Protein AF-A0A0A2W3V2-F1 (afdb_monomer)

Radius of gyration: 39.75 Å; Cα contacts (8 Å, |Δi|>4): 1678; chains: 1; bounding box: 112×79×97 Å

InterPro domains:
  IPR004808 AP endonuclease 1 [PS51435] (1-268)
  IPR004808 AP endonuclease 1 [TIGR00633] (1-267)
  IPR005135 Endonuclease/exonuclease/phosphatase [PF03372] (4-259)
  IPR006059 Bacterial-type extracellular solute-binding protein [PF13416] (734-997)
  IPR020847 AP endonuclease 1, binding site [PS00726] (27-36)
  IPR020848 AP endonuclease 1, conserved site [PS00727] (197-213)
  IPR020848 AP endonuclease 1, conserved site [PS00728] (223-234)
  IPR027020 Protein YnjB [NF008633] (691-1049)
  IPR032816 VTT domain [PF09335] (309-423)
  IPR032816 VTT domain [PF09335] (554-671)
  IPR036691 Endonuclease/exonuclease/phosphatase superfamily [G3DSA:3.60.10.10] (1-268)
  IPR036691 Endonuclease/exonuclease/phosphatase superfamily [SSF56219] (1-268)
  IPR037493 Exodeoxyribonuclease III-like [cd09086] (1-266)

pLDDT: mean 79.05, std 21.07, range [18.98, 98.75]

Foldseek 3Di:
DKEKEDAQLACVLPVVLVVVCCVPPVGQKYKYKNNQDQPVRPPLVSLVVSQWDKDKFADHRGIIMMMTGNADFPDKDFDAPPDDPPDHRFWIWTQHQALLGGAIEIEGDAQLQFFPPPPPRVVSNVVVLVSVLVCCVPPHALQHWYKYWYQQNAFQDQLQFQQDDVVVVVCQVRRGGHYHPVSNVSVVSVVVSAKDFLVCVVVVNHSQAYFFADPVVVCLVVSGHGHRTTIITGPNFNVQWDDWDWAVVSVPDPPGDRGTMIMTDGDRLPPPVVVLVVLQVCCVVCVPVVLVVLLVVLLCCLQVVPPDLLVSLLVLLQRVNQPSSLVSSLQSNLNSLLNNLQCLQPPCVVVLCVVCVVVLVVVVVVPPPPVLVVLLVCLQPVPDRSSNSSNSNSNPPDDSVSSSVSNSNSNSVVSSVSSNVSNVVNVVSHCLVVVVVPPPPPDDDDDDDDDDDDDDDDDDDDDDDDDDDDDDDDDDDDDDDDDDDDDDDDDDDDDDDDDDDDDDDDVVVVVVVVCLVPDDPDRPVVVLVVCVVCVPVVLVVLLVVLLCCLQVVPPCNLVSLLVLLLRVNLPRSLVSSLVSNLNSLLNNLQCLQPPCVVVLCVVCVVVLVVLQVLCVVPNLVSLLVVLQDPPDDSSNSSNSNSNYPDDSVSSSVSSSVSNSVVSSLSSNVSNLVSVPPDPCSCVPPSNVVSVVVVVPDPCDLVNLVVLLPPDDAQEAEDDPDVLVCLLCVDHYHQPVQLVQLVVCVVVVQLADGPHFKYFDAFPSLVVCVVVVFFDADQQCVFPLVLFFDPVAVQQDGQLHGCRRQWHFQFKWFKWKKFFCVLPVDDQQDLVSVLVVLVVQAQQDAAAAPVAVSRLLVLQQLLCRQFPCNVCLSDADDPVCNCVSCVRSVVSCVSRQCRHRVSVLDGHNYLVSVLQCNQVSSHRMGMDGFQQVQVLCVVVVSHPPSMAIHYHQQFTEMGTITMGGTSRRHSNSSNSVVSSVSSDLVVQLQCCASVRPNTHHSGDLVSDDPVSSVSNVVSRHPRYDDHDYDYHGRSNVSVVVRVVCCVVRVPD

Mean predicted aligned error: 22.22 Å

Solvent-accessible surface area (backbone atoms only — not comparable to full-atom values): 56622 Å² total; per-residue (Å²): 86,33,40,35,29,31,48,40,71,26,41,91,78,35,57,69,57,55,50,48,48,46,71,76,63,62,50,44,31,39,31,38,18,33,33,32,35,27,62,95,68,50,67,56,70,69,51,42,73,74,64,32,49,75,49,75,41,29,36,77,78,44,52,7,25,35,43,32,22,59,64,79,54,81,45,77,45,72,54,58,97,85,57,60,96,82,52,78,44,27,35,38,35,33,32,32,80,49,98,84,41,68,31,38,38,36,32,33,42,45,55,57,20,70,25,69,81,39,89,58,44,26,57,50,28,54,49,52,56,49,53,52,48,50,46,48,70,72,77,51,56,40,69,44,31,33,38,42,31,26,38,53,40,42,26,79,49,74,52,25,54,33,64,47,71,70,51,52,55,49,31,60,75,69,34,39,52,35,62,40,71,71,58,34,50,54,51,49,51,53,34,68,66,36,39,39,52,48,54,49,72,77,40,75,82,59,53,84,70,53,24,34,24,54,73,91,77,46,14,64,87,75,59,27,22,32,25,24,54,50,50,32,21,12,64,48,36,43,86,36,54,78,50,58,51,69,37,59,68,65,35,67,41,84,84,45,37,55,32,28,44,30,37,43,30,34,64,73,85,49,72,67,55,52,52,48,54,52,52,52,51,47,40,71,77,36,45,70,59,50,52,49,52,50,33,50,53,46,18,49,34,36,31,71,50,48,90,56,64,69,59,51,38,20,48,29,3,51,73,49,33,59,66,57,16,34,52,49,47,38,53,18,43,18,53,9,30,37,49,21,14,49,44,21,46,74,76,36,38,70,60,52,46,68,77,37,42,78,57,47,58,56,46,58,68,65,42,77,79,47,56,64,60,54,51,24,48,44,45,66,51,61,88,56,59,71,50,57,54,24,38,56,50,20,81,45,92,69,49,64,68,59,52,26,53,37,46,28,63,21,33,42,69,61,43,47,49,37,10,46,49,20,30,49,53,44,50,60,74,62,52,63,69,57,70,73,61,68,80,68,85,80,77,86,84,90,81,80,90,88,83,84,85,81,87,85,86,87,84,90,89,87,83,91,82,89,84,91,89,88,88,88,87,86,86,86,88,80,91,86,85,83,90,82,92,83,90,84,89,83,84,89,85,89,89,88,89,90,87,90,86,90,89,89,54,89,72,47,55,64,50,45,60,64,54,57,81,72,62,94,85,68,58,72,63,58,50,52,54,50,40,72,76,37,53,68,58,51,50,50,53,51,35,51,54,44,19,51,30,40,32,71,57,46,91,55,61,71,59,51,38,21,47,31,3,47,75,52,31,57,68,59,16,35,54,49,47,46,52,19,46,28,52,5,36,43,46,21,15,48,44,22,44,74,76,35,34,72,58,52,49,70,75,39,48,79,58,46,55,56,51,49,53,42,42,72,74,44,39,66,63,46,52,29,51,54,50,67,40,89,86,57,60,71,60,57,56,27,37,57,52,23,76,46,92,68,53,68,69,62,53,37,56,41,46,42,62,27,40,41,67,60,45,48,50,38,11,46,48,16,31,50,62,69,61,57,86,50,84,65,54,60,65,31,73,70,40,43,53,48,48,50,61,75,56,67,55,81,86,45,74,69,55,40,55,59,64,18,60,92,48,74,58,44,52,25,36,75,64,90,41,74,36,55,32,65,72,36,80,74,73,54,61,27,83,64,48,59,61,46,53,54,51,39,49,74,72,66,46,68,58,69,41,91,45,16,28,33,54,45,53,33,56,62,40,55,53,37,53,76,69,65,44,48,40,61,72,49,35,77,76,33,82,35,47,77,31,49,32,79,88,48,64,66,59,36,43,31,62,39,73,40,74,27,28,40,35,61,53,30,35,39,35,51,29,36,30,35,35,44,87,84,44,77,75,76,53,48,40,70,72,46,42,44,54,48,26,66,76,36,64,39,25,33,74,60,29,37,64,84,31,67,70,23,45,51,51,52,50,44,45,36,60,74,51,28,93,52,59,72,59,39,55,41,65,71,47,86,91,48,43,64,72,50,44,46,48,36,53,58,49,46,68,65,40,29,68,22,16,26,74,45,52,52,55,56,45,77,37,47,74,54,31,44,51,31,32,56,73,59,59,20,59,38,29,57,42,47,49,65,22,48,57,56,40,33,32,75,69,68,60,37,60,90,54,41,32,33,40,52,26,74,93,28,24,43,27,51,57,39,30,38,30,33,40,50,21,27,68,21,56,40,24,28,52,51,52,54,34,47,48,42,26,71,69,47,30,43,54,35,22,29,53,94,45,53,12,45,35,56,46,55,31,58,87,60,43,61,69,73,58,24,54,54,44,62,72,46,53,56,84,43,45,60,92,55,49,81,30,79,52,50,13,35,60,43,56,65,54,50,42,53,55,46,41,74,76,56,62,87,88

Structure (mmCIF, N/CA/C/O backbone):
data_AF-A0A0A2W3V2-F1
#
_entry.id   AF-A0A0A2W3V2-F1
#
loop_
_atom_site.group_PDB
_atom_site.id
_atom_site.type_symbol
_atom_site.label_atom_id
_atom_site.label_alt_id
_atom_site.label_comp_id
_atom_site.label_asym_id
_atom_site.label_entity_id
_atom_site.label_seq_id
_atom_site.pdbx_PDB_ins_code
_atom_site.Cartn_x
_atom_site.Cartn_y
_atom_site.Cartn_z
_atom_site.occupancy
_atom_site.B_iso_or_equiv
_atom_site.auth_seq_id
_atom_site.auth_comp_id
_atom_site.auth_asym_id
_atom_site.auth_atom_id
_atom_site.pdbx_PDB_model_num
ATOM 1 N N . MET A 1 1 ? -22.480 -0.888 0.506 1.00 89.69 1 MET A N 1
ATOM 2 C CA . MET A 1 1 ? -23.296 -0.598 -0.681 1.00 89.69 1 MET A CA 1
ATOM 3 C C . MET A 1 1 ? -22.573 0.413 -1.555 1.00 89.69 1 MET A C 1
ATOM 5 O O . MET A 1 1 ? -22.087 1.395 -1.005 1.00 89.69 1 MET A O 1
ATOM 9 N N . LYS A 1 2 ? -22.448 0.186 -2.861 1.00 95.94 2 LYS A N 1
ATOM 10 C CA . LYS A 1 2 ? -21.853 1.115 -3.832 1.00 95.94 2 LYS A CA 1
ATOM 11 C C . LYS A 1 2 ? -22.917 1.595 -4.821 1.00 95.94 2 LYS A C 1
ATOM 13 O O . LYS A 1 2 ? -23.691 0.791 -5.334 1.00 95.94 2 LYS A O 1
ATOM 18 N N . PHE A 1 3 ? -22.912 2.893 -5.091 1.00 98.38 3 PHE A N 1
ATOM 19 C CA . PHE A 1 3 ? -23.823 3.570 -6.008 1.00 98.38 3 PHE A CA 1
ATOM 20 C C . PHE A 1 3 ? -23.013 4.212 -7.125 1.00 98.38 3 PHE A C 1
ATOM 22 O O . PHE A 1 3 ? -21.988 4.832 -6.842 1.00 98.38 3 PHE A O 1
ATOM 29 N N . VAL A 1 4 ? -23.476 4.074 -8.363 1.00 98.69 4 VAL A N 1
ATOM 30 C CA . VAL A 1 4 ? -22.901 4.732 -9.542 1.00 98.69 4 VAL A CA 1
ATOM 31 C C . VAL A 1 4 ? -23.989 5.573 -10.200 1.00 98.69 4 VAL A C 1
ATOM 33 O O . VAL A 1 4 ? -25.098 5.085 -10.396 1.00 98.69 4 VAL A O 1
ATOM 36 N N . SER A 1 5 ? -23.679 6.816 -10.557 1.00 98.69 5 SER A N 1
ATOM 37 C CA . SER A 1 5 ? -24.512 7.657 -11.416 1.00 98.69 5 SER A CA 1
ATOM 38 C C . SER A 1 5 ? -23.768 7.951 -12.708 1.00 98.69 5 SER A C 1
ATOM 40 O O . SER A 1 5 ? -22.582 8.285 -12.678 1.00 98.69 5 SER A O 1
ATOM 42 N N . PHE A 1 6 ? -24.446 7.806 -13.841 1.00 98.62 6 PHE A N 1
ATOM 43 C CA . PHE A 1 6 ? -23.834 8.000 -15.144 1.00 98.62 6 PHE A CA 1
ATOM 44 C C . PHE A 1 6 ? -24.831 8.543 -16.166 1.00 98.62 6 PHE A C 1
ATOM 46 O O . PHE A 1 6 ? -25.763 7.845 -16.583 1.00 98.62 6 PHE A O 1
ATOM 53 N N . ASN A 1 7 ? -24.591 9.769 -16.632 1.00 98.38 7 ASN A N 1
ATOM 54 C CA . ASN A 1 7 ? -25.241 10.257 -17.833 1.00 98.38 7 ASN A CA 1
ATOM 55 C C . ASN A 1 7 ? -24.624 9.529 -19.032 1.00 98.38 7 ASN A C 1
ATOM 57 O O . ASN A 1 7 ? -23.481 9.766 -19.433 1.00 98.38 7 ASN A O 1
ATOM 61 N N . ILE A 1 8 ? -25.388 8.591 -19.585 1.00 96.88 8 ILE A N 1
ATOM 62 C CA . ILE A 1 8 ? -24.904 7.721 -20.650 1.00 96.88 8 ILE A CA 1
ATOM 63 C C . ILE A 1 8 ? -25.015 8.389 -22.019 1.00 96.88 8 ILE A C 1
ATOM 65 O O . ILE A 1 8 ? -24.403 7.905 -22.957 1.00 96.88 8 ILE A O 1
ATOM 69 N N . ASN A 1 9 ? -25.765 9.484 -22.175 1.00 95.50 9 ASN A N 1
ATOM 70 C CA . ASN A 1 9 ? -25.943 10.162 -23.461 1.00 95.50 9 ASN A CA 1
ATOM 71 C C . ASN A 1 9 ? -26.260 9.165 -24.602 1.00 95.50 9 ASN A C 1
ATOM 73 O O . ASN A 1 9 ? -25.521 9.021 -25.584 1.00 95.50 9 ASN A O 1
ATOM 77 N N . GLY A 1 10 ? -27.359 8.423 -24.429 1.00 93.56 10 GLY A N 1
ATOM 78 C CA . GLY A 1 10 ? -27.826 7.371 -25.335 1.00 93.56 10 GLY A CA 1
ATOM 79 C C . GLY A 1 10 ? -27.393 5.956 -24.938 1.00 93.56 10 GLY A C 1
ATOM 80 O O . GLY A 1 10 ? -26.348 5.467 -25.361 1.00 93.56 10 GLY A O 1
ATOM 81 N N . LEU A 1 11 ? -28.270 5.234 -24.231 1.00 93.38 11 LEU A N 1
ATOM 82 C CA . LEU A 1 11 ? -28.001 3.881 -23.715 1.00 93.38 11 LEU A CA 1
ATOM 83 C C . LEU A 1 11 ? -27.650 2.874 -24.825 1.00 93.38 11 LEU A C 1
ATOM 85 O O . LEU A 1 11 ? -26.644 2.177 -24.742 1.00 93.38 11 LEU A O 1
ATOM 89 N N . ARG A 1 12 ? -28.440 2.831 -25.907 1.00 91.38 12 ARG A N 1
ATOM 90 C CA . ARG A 1 12 ? -28.230 1.880 -27.022 1.00 91.38 12 ARG A CA 1
ATOM 91 C C . ARG A 1 12 ? -26.940 2.124 -27.809 1.00 91.38 12 ARG A C 1
ATOM 93 O O . ARG A 1 12 ? -26.497 1.234 -28.523 1.00 91.38 12 ARG A O 1
ATOM 100 N N . ALA A 1 13 ? -26.360 3.319 -27.711 1.00 92.38 13 ALA A N 1
ATOM 101 C CA . ALA A 1 13 ? -25.092 3.631 -28.361 1.00 92.38 13 ALA A CA 1
ATOM 102 C C . ALA A 1 13 ? -23.883 3.199 -27.519 1.00 92.38 13 ALA A C 1
ATOM 104 O O . ALA A 1 13 ? -22.772 3.158 -28.047 1.00 92.38 13 ALA A O 1
ATOM 105 N N . ARG A 1 14 ? -24.081 2.927 -26.219 1.00 95.12 14 ARG A N 1
ATOM 106 C CA . ARG A 1 14 ? -22.998 2.703 -25.250 1.00 95.12 14 ARG A CA 1
ATOM 107 C C . ARG A 1 14 ? -23.231 1.525 -24.291 1.00 95.12 14 ARG A C 1
ATOM 109 O O . ARG A 1 14 ? -22.949 1.662 -23.098 1.00 95.12 14 ARG A O 1
ATOM 116 N N . PRO A 1 15 ? -23.709 0.359 -24.768 1.00 93.19 15 PRO A N 1
ATOM 117 C CA . PRO A 1 15 ? -23.813 -0.821 -23.909 1.00 93.19 15 PRO A CA 1
ATOM 118 C C . PRO A 1 15 ? -22.446 -1.214 -23.326 1.00 93.19 15 PRO A C 1
ATOM 120 O O . PRO A 1 15 ? -22.364 -1.572 -22.156 1.00 93.19 15 PRO A O 1
ATOM 123 N N . HIS A 1 16 ? -21.363 -1.014 -24.087 1.00 94.94 16 HIS A N 1
ATOM 124 C CA . HIS A 1 16 ? -19.989 -1.317 -23.677 1.00 94.94 16 HIS A CA 1
ATOM 125 C C . HIS A 1 16 ? -19.525 -0.528 -22.445 1.00 94.94 16 HIS A C 1
ATOM 127 O O . HIS A 1 16 ? -18.808 -1.070 -21.611 1.00 94.94 16 HIS A O 1
ATOM 133 N N . GLN A 1 17 ? -19.943 0.735 -22.286 1.00 96.25 17 GLN A N 1
ATOM 134 C CA . GLN A 1 17 ? -19.608 1.510 -21.083 1.00 96.25 17 GLN A CA 1
ATOM 135 C 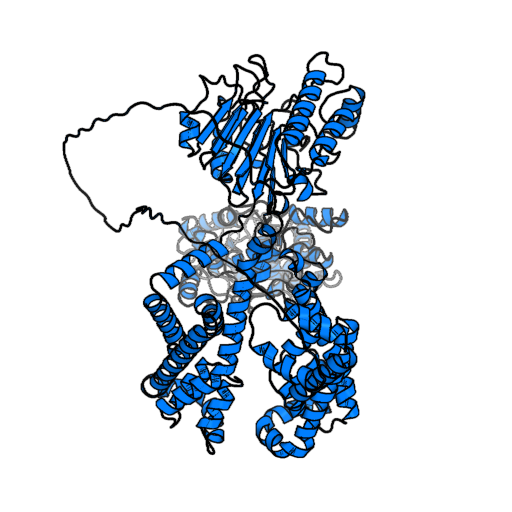C . GLN A 1 17 ? -20.426 1.055 -19.870 1.00 96.25 17 GLN A C 1
ATOM 137 O O . GLN A 1 17 ? -19.906 1.045 -18.758 1.00 96.25 17 GLN A O 1
ATOM 142 N N . LEU A 1 18 ? -21.686 0.648 -20.064 1.00 95.81 18 LEU A N 1
ATOM 143 C CA . LEU A 1 18 ? -22.496 0.085 -18.980 1.00 95.81 18 LEU A CA 1
ATOM 144 C C . LEU A 1 18 ? -21.932 -1.263 -18.502 1.00 95.81 18 LEU A C 1
ATOM 146 O O . LEU A 1 18 ? -21.845 -1.495 -17.297 1.00 95.81 18 LEU A O 1
ATOM 150 N N . GLU A 1 19 ? -21.505 -2.120 -19.428 1.00 94.81 19 GLU A N 1
ATOM 151 C CA . GLU A 1 19 ? -20.810 -3.377 -19.126 1.00 94.81 19 GLU A CA 1
ATOM 152 C C . GLU A 1 19 ? -19.517 -3.128 -18.341 1.00 94.81 19 GLU A C 1
ATOM 154 O O . GLU A 1 19 ? -19.323 -3.738 -17.289 1.00 94.81 19 GLU A O 1
ATOM 159 N N . ALA A 1 20 ? -18.696 -2.164 -18.774 1.00 95.50 20 ALA A N 1
ATOM 160 C CA . ALA A 1 20 ? -17.472 -1.778 -18.071 1.00 95.50 20 ALA A CA 1
ATOM 161 C C . ALA A 1 20 ? -17.747 -1.277 -16.642 1.00 95.50 20 ALA A C 1
ATOM 163 O O . ALA A 1 20 ? -17.053 -1.674 -15.706 1.00 95.50 20 ALA A O 1
ATOM 164 N N . ILE A 1 21 ? -18.804 -0.475 -16.433 1.00 96.62 21 ILE A N 1
ATOM 165 C CA . ILE A 1 21 ? -19.232 -0.056 -15.086 1.00 96.62 21 ILE A CA 1
ATOM 166 C C . ILE A 1 21 ? -19.550 -1.280 -14.221 1.00 96.62 21 ILE A C 1
ATOM 168 O O . ILE A 1 21 ? -19.120 -1.351 -13.066 1.00 96.62 21 ILE A O 1
ATOM 172 N N . VAL A 1 22 ? -20.310 -2.241 -14.750 1.00 94.50 22 VAL A N 1
ATOM 173 C CA . VAL A 1 22 ? -20.675 -3.451 -14.004 1.00 94.50 22 VAL A CA 1
ATOM 174 C C . VAL A 1 22 ? -19.433 -4.278 -13.682 1.00 94.50 22 VAL A C 1
ATOM 176 O O . VAL A 1 22 ? -19.261 -4.662 -12.525 1.00 94.50 22 VAL A O 1
ATOM 179 N N . GLU A 1 23 ? -18.552 -4.515 -14.650 1.00 92.06 23 GLU A N 1
ATOM 180 C CA . GLU A 1 23 ? -17.330 -5.307 -14.480 1.00 92.06 23 GLU A CA 1
ATOM 181 C C . GLU A 1 23 ? -16.369 -4.682 -13.459 1.00 92.06 23 GLU A C 1
ATOM 183 O O . GLU A 1 23 ? -15.955 -5.355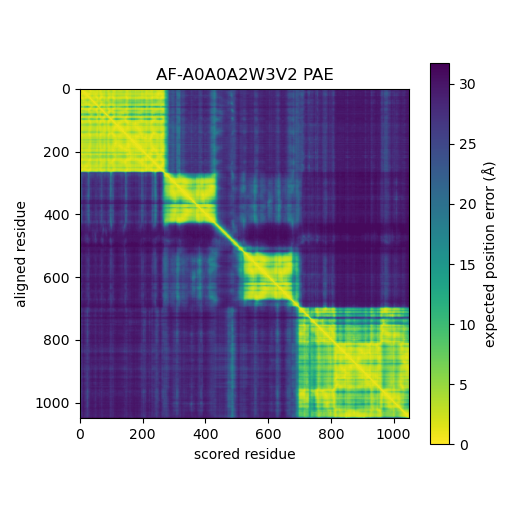 -12.512 1.00 92.06 23 GLU A O 1
ATOM 188 N N . GLN A 1 24 ? -16.080 -3.385 -13.592 1.00 90.88 24 GLN A N 1
ATOM 189 C CA . GLN A 1 24 ? -15.096 -2.678 -12.771 1.00 90.88 24 GLN A CA 1
ATOM 190 C C . GLN A 1 24 ? -15.613 -2.341 -11.368 1.00 90.88 24 GLN A C 1
ATOM 192 O O . GLN A 1 24 ? -14.880 -2.473 -10.383 1.00 90.88 24 GLN A O 1
ATOM 197 N N . HIS A 1 25 ? -16.867 -1.889 -11.243 1.00 89.44 25 HIS A N 1
ATOM 198 C CA . HIS A 1 25 ? -17.383 -1.368 -9.970 1.00 89.44 25 HIS A CA 1
ATOM 199 C C . HIS A 1 25 ? -18.255 -2.339 -9.199 1.00 89.44 25 HIS A C 1
ATOM 201 O O . HIS A 1 25 ? -18.362 -2.181 -7.980 1.00 89.44 25 HIS A O 1
ATOM 207 N N . GLN A 1 26 ? -18.887 -3.302 -9.877 1.00 93.12 26 GLN A N 1
ATOM 208 C CA . GLN A 1 26 ? -19.881 -4.208 -9.292 1.00 93.12 26 GLN A CA 1
ATOM 209 C C . GLN A 1 26 ? -20.904 -3.492 -8.379 1.00 93.12 26 GLN A C 1
ATOM 211 O O . GLN A 1 26 ? -21.165 -3.976 -7.270 1.00 93.12 26 GLN A O 1
ATOM 216 N N . PRO A 1 27 ? -21.480 -2.347 -8.798 1.00 95.62 27 PRO A N 1
ATOM 217 C CA . PRO A 1 27 ? -22.305 -1.514 -7.927 1.00 95.62 27 PRO A CA 1
ATOM 218 C C . PRO A 1 27 ? -23.573 -2.235 -7.459 1.00 95.62 27 PRO A C 1
ATOM 220 O O . PRO A 1 27 ? -24.058 -3.167 -8.091 1.00 95.62 27 PRO A O 1
ATOM 223 N N . ASP A 1 28 ? -24.123 -1.812 -6.327 1.00 95.50 28 ASP A N 1
ATOM 224 C CA . ASP A 1 28 ? -25.417 -2.310 -5.852 1.00 95.50 28 ASP A CA 1
ATOM 225 C C . ASP A 1 28 ? -26.573 -1.597 -6.564 1.00 95.50 28 ASP A C 1
ATOM 227 O O . ASP A 1 28 ? -27.635 -2.187 -6.772 1.00 95.50 28 ASP A O 1
ATOM 231 N N . VAL A 1 29 ? -26.348 -0.337 -6.955 1.00 97.50 29 VAL A N 1
ATOM 232 C CA . VAL A 1 29 ? -27.316 0.520 -7.644 1.00 97.50 29 VAL A CA 1
ATOM 233 C C . VAL A 1 29 ? -26.617 1.366 -8.712 1.00 97.50 29 VAL A C 1
ATOM 235 O O . VAL A 1 29 ? -25.592 1.991 -8.429 1.00 97.50 29 VAL A O 1
ATOM 238 N N . ILE A 1 30 ? -27.191 1.423 -9.916 1.00 98.50 30 ILE A N 1
ATOM 239 C CA . ILE A 1 30 ? -26.754 2.288 -11.020 1.00 98.50 30 ILE A CA 1
ATOM 240 C C . ILE A 1 30 ? -27.907 3.211 -11.416 1.00 98.50 30 ILE A C 1
ATOM 242 O O . ILE A 1 30 ? -28.966 2.738 -11.828 1.00 98.50 30 ILE A O 1
ATOM 246 N N . GLY A 1 31 ? -27.702 4.521 -11.316 1.00 98.25 31 GLY A N 1
ATOM 247 C CA . GLY A 1 31 ? -28.577 5.538 -11.891 1.00 98.25 31 GLY A CA 1
ATOM 248 C C . GLY A 1 31 ? -28.059 5.970 -13.259 1.00 98.25 31 GLY A C 1
ATOM 249 O O . GLY A 1 31 ? -26.939 6.461 -13.363 1.00 98.25 31 GLY A O 1
ATOM 250 N N . LEU A 1 32 ? -28.864 5.796 -14.305 1.00 98.12 32 LEU A N 1
ATOM 251 C CA . LEU A 1 32 ? -28.567 6.288 -15.648 1.00 98.12 32 LEU A CA 1
ATOM 252 C C . LEU A 1 32 ? -29.408 7.520 -15.967 1.00 98.12 32 LEU A C 1
ATOM 254 O O . LEU A 1 32 ? -30.606 7.553 -15.659 1.00 98.12 32 LEU A O 1
ATOM 258 N N . GLN A 1 33 ? -28.787 8.496 -16.625 1.00 98.06 33 GLN A N 1
ATOM 259 C CA . GLN A 1 33 ? -29.433 9.694 -17.163 1.00 98.06 33 GLN A CA 1
ATOM 260 C C . GLN A 1 33 ? -29.246 9.775 -18.677 1.00 98.06 33 GLN A C 1
ATOM 262 O O . GLN A 1 33 ? -28.339 9.161 -19.238 1.00 98.06 33 GLN A O 1
ATOM 267 N N . GLU A 1 34 ? -30.126 10.532 -19.327 1.00 95.44 34 GLU A N 1
ATOM 268 C CA . GLU A 1 34 ? -30.129 10.761 -20.771 1.00 95.44 34 GLU A CA 1
ATOM 269 C C . GLU A 1 34 ? -30.117 9.454 -21.592 1.00 95.44 34 GLU A C 1
ATOM 271 O O . GLU A 1 34 ? -29.366 9.284 -22.558 1.00 95.44 34 GLU A O 1
ATOM 276 N N . THR A 1 35 ? -30.970 8.492 -21.218 1.00 93.00 35 THR A N 1
ATOM 277 C CA . THR A 1 35 ? -31.040 7.195 -21.914 1.00 93.00 35 THR A CA 1
ATOM 278 C C . THR A 1 35 ? -31.446 7.343 -23.384 1.00 93.00 35 THR A C 1
ATOM 280 O O . THR A 1 35 ? -31.013 6.526 -24.198 1.00 93.00 35 THR A O 1
ATOM 283 N N . LYS A 1 36 ? -32.218 8.389 -23.740 1.00 91.19 36 LYS A N 1
ATOM 284 C CA . LYS A 1 36 ? -32.730 8.728 -25.092 1.00 91.19 36 LYS A CA 1
ATOM 285 C C . LYS A 1 36 ? -33.543 7.619 -25.759 1.00 91.19 36 LYS A C 1
ATOM 287 O O . LYS A 1 36 ? -33.636 7.542 -26.989 1.00 91.19 36 LYS A O 1
ATOM 292 N N . VAL A 1 37 ? -34.129 6.743 -24.953 1.00 88.50 37 VAL A N 1
ATOM 293 C CA . VAL A 1 37 ? -34.879 5.577 -25.414 1.00 88.50 37 VAL A CA 1
ATOM 294 C C . VAL A 1 37 ? -36.319 5.682 -24.920 1.00 88.50 37 VAL A C 1
ATOM 296 O O . VAL A 1 37 ? -36.565 6.008 -23.763 1.00 88.50 37 VAL A O 1
ATOM 299 N N . HIS A 1 38 ? -37.265 5.427 -25.826 1.00 88.62 38 HIS A N 1
ATOM 300 C CA . HIS A 1 38 ? -38.674 5.267 -25.474 1.00 88.62 38 HIS A CA 1
ATOM 301 C C . HIS A 1 38 ? -38.854 3.984 -24.656 1.00 88.62 38 HIS A C 1
ATOM 303 O O . HIS A 1 38 ? -38.209 2.996 -24.999 1.00 88.62 38 HIS A O 1
ATOM 309 N N . ASP A 1 39 ? -39.731 3.980 -23.648 1.00 87.19 39 ASP A N 1
ATOM 310 C CA . ASP A 1 39 ? -39.953 2.827 -22.756 1.00 87.19 39 ASP A CA 1
ATOM 311 C C . ASP A 1 39 ? -40.107 1.493 -23.525 1.00 87.19 39 ASP A C 1
ATOM 313 O O . ASP A 1 39 ? -39.388 0.543 -23.227 1.00 87.19 39 ASP A O 1
ATOM 317 N N . ASP A 1 40 ? -40.915 1.451 -24.593 1.00 87.00 40 ASP A N 1
ATOM 318 C CA . ASP A 1 40 ? -41.119 0.238 -25.422 1.00 87.00 40 ASP A CA 1
ATOM 319 C C . ASP A 1 40 ? -39.859 -0.289 -26.133 1.00 87.00 40 ASP A C 1
ATOM 321 O O . ASP A 1 40 ? -39.817 -1.430 -26.584 1.00 87.00 40 ASP A O 1
ATOM 325 N N . MET A 1 41 ? -38.838 0.554 -26.286 1.00 87.62 41 MET A N 1
ATOM 326 C CA . MET A 1 41 ? -37.583 0.232 -26.971 1.00 87.62 41 MET A CA 1
ATOM 327 C C . MET A 1 41 ? -36.410 0.097 -25.993 1.00 87.62 41 MET A C 1
ATOM 329 O O . MET A 1 41 ? -35.253 0.046 -26.432 1.00 87.62 41 MET A O 1
ATOM 333 N N . PHE A 1 42 ? -36.678 0.104 -24.683 1.00 90.25 42 PHE A N 1
ATOM 334 C CA . PHE A 1 42 ? -35.654 -0.055 -23.659 1.00 90.25 42 PHE A CA 1
ATOM 335 C C . PHE A 1 42 ? -35.025 -1.456 -23.763 1.00 90.25 42 PHE A C 1
ATOM 337 O O . PHE A 1 42 ? -35.764 -2.438 -23.848 1.00 90.25 42 PHE A O 1
ATOM 344 N N . PRO A 1 43 ? -33.683 -1.588 -23.769 1.00 89.19 43 PRO A N 1
ATOM 345 C CA . PRO A 1 43 ? -33.004 -2.876 -23.939 1.00 89.19 43 PRO A CA 1
ATOM 346 C C . PRO A 1 43 ? -33.056 -3.710 -22.646 1.00 89.19 43 PRO A C 1
ATOM 348 O O . PRO A 1 43 ? -32.042 -3.938 -21.990 1.00 89.19 43 PRO A O 1
ATOM 351 N N . LEU A 1 44 ? -34.263 -4.128 -22.254 1.00 89.12 44 LEU A N 1
ATOM 352 C CA . LEU A 1 44 ? -34.545 -4.811 -20.991 1.00 89.12 44 LEU A CA 1
ATOM 353 C C . LEU A 1 44 ? -33.715 -6.089 -20.840 1.00 89.12 44 LEU A C 1
ATOM 355 O O . LEU A 1 44 ? -33.006 -6.239 -19.850 1.00 89.12 44 LEU A O 1
ATOM 359 N N . GLU A 1 45 ? -33.742 -6.961 -21.850 1.00 86.44 45 GLU A N 1
ATOM 360 C CA . GLU A 1 45 ? -33.036 -8.246 -21.811 1.00 86.44 45 GLU A CA 1
ATOM 361 C C . GLU A 1 45 ? -31.520 -8.082 -21.658 1.00 86.44 45 GLU A C 1
ATOM 363 O O . GLU A 1 45 ? -30.884 -8.859 -20.950 1.00 86.44 45 GLU A O 1
ATOM 368 N N . ASP A 1 46 ? -30.927 -7.079 -22.308 1.00 82.56 46 ASP A N 1
ATOM 369 C CA . ASP A 1 46 ? -29.478 -6.865 -22.261 1.00 82.56 46 ASP A CA 1
ATOM 370 C C . ASP A 1 46 ? -29.033 -6.331 -20.899 1.00 82.56 46 ASP A C 1
ATOM 372 O O . ASP A 1 46 ? -27.993 -6.739 -20.386 1.00 82.56 46 ASP A O 1
ATOM 376 N N . VAL A 1 47 ? -29.854 -5.492 -20.264 1.00 82.94 47 VAL A N 1
ATOM 377 C CA . VAL A 1 47 ? -29.585 -4.982 -18.915 1.00 82.94 47 VAL A CA 1
ATOM 378 C C . VAL A 1 47 ? -29.842 -6.048 -17.844 1.00 82.94 47 VAL A C 1
ATOM 380 O O . VAL A 1 47 ? -29.056 -6.177 -16.905 1.00 82.94 47 VAL A O 1
ATOM 383 N N . GLU A 1 48 ? -30.891 -6.861 -17.984 1.00 87.06 48 GLU A N 1
ATOM 384 C CA . GLU A 1 48 ? -31.190 -7.946 -17.039 1.00 87.06 48 GLU A CA 1
ATOM 385 C C . GLU A 1 48 ? -30.128 -9.058 -17.069 1.00 87.06 48 GLU A C 1
ATOM 387 O O . GLU A 1 48 ? -29.810 -9.626 -16.020 1.00 87.06 48 GLU A O 1
ATOM 392 N N . LYS A 1 49 ? -29.497 -9.321 -18.227 1.00 89.81 49 LYS A N 1
ATOM 393 C CA . LYS A 1 49 ? -28.348 -10.246 -18.342 1.00 89.81 49 LYS A CA 1
ATOM 394 C C . LYS A 1 49 ? -27.157 -9.835 -17.470 1.00 89.81 49 LYS A C 1
ATOM 396 O O . LYS A 1 49 ? -26.385 -10.705 -17.071 1.00 89.81 49 LYS A O 1
ATOM 401 N N . LEU A 1 50 ? -27.027 -8.550 -17.126 1.00 88.06 50 LEU A N 1
ATOM 402 C CA . LEU A 1 50 ? -25.991 -8.044 -16.215 1.00 88.06 50 LEU A CA 1
ATOM 403 C C . LEU A 1 50 ? -26.303 -8.325 -14.733 1.00 88.06 50 LEU A C 1
ATOM 405 O O . LEU A 1 50 ? -25.482 -8.021 -13.867 1.00 88.06 50 LEU A O 1
ATOM 409 N N . GLY A 1 51 ? -27.465 -8.916 -14.428 1.00 91.31 51 GLY A N 1
ATOM 410 C CA . GLY A 1 51 ? -27.850 -9.339 -13.080 1.00 91.31 51 GLY A CA 1
ATOM 411 C C . GLY A 1 51 ? -28.520 -8.256 -12.232 1.00 91.31 51 GLY A C 1
ATOM 412 O O . GLY A 1 51 ? -28.429 -8.318 -11.007 1.00 91.31 51 GLY A O 1
ATOM 413 N N . TYR A 1 52 ? -29.177 -7.274 -12.858 1.00 93.44 52 TYR A N 1
ATOM 414 C CA . TYR A 1 52 ? -29.883 -6.188 -12.169 1.00 93.44 52 TYR A CA 1
ATOM 415 C C . TYR A 1 52 ? -31.381 -6.208 -12.471 1.00 93.44 52 TYR A C 1
ATOM 417 O O . TYR A 1 52 ? -31.803 -6.479 -13.593 1.00 93.44 52 TYR A O 1
ATOM 425 N N . HIS A 1 53 ? -32.183 -5.827 -11.480 1.00 93.81 53 HIS A N 1
ATOM 426 C CA . HIS A 1 53 ? -33.540 -5.346 -11.703 1.00 93.81 53 HIS A CA 1
ATOM 427 C C . HIS A 1 53 ? -33.473 -3.946 -12.297 1.00 93.81 53 HIS A C 1
ATOM 429 O O . HIS A 1 53 ? -32.743 -3.105 -11.779 1.00 93.81 53 HIS A O 1
ATOM 435 N N . VAL A 1 54 ? -34.236 -3.672 -13.353 1.00 93.94 54 VAL A N 1
ATOM 436 C CA . VAL A 1 54 ? -34.2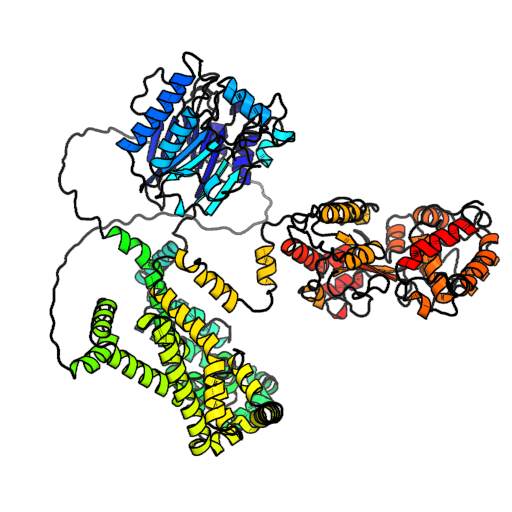07 -2.368 -14.016 1.00 93.94 54 VAL A CA 1
ATOM 437 C C . VAL A 1 54 ? -35.577 -1.708 -14.020 1.00 93.94 54 VAL A C 1
ATOM 439 O O . VAL A 1 54 ? -36.600 -2.324 -14.309 1.00 93.94 54 VAL A O 1
ATOM 442 N N . PHE A 1 55 ? -35.577 -0.417 -13.713 1.00 95.00 55 PHE A N 1
ATOM 443 C CA . PHE A 1 55 ? -36.740 0.452 -13.783 1.00 95.00 55 PHE A CA 1
ATOM 444 C C . PHE A 1 55 ? -36.366 1.676 -14.605 1.00 95.00 55 PHE A C 1
ATOM 446 O O . PHE A 1 55 ? -35.288 2.231 -14.425 1.00 95.00 55 PHE A O 1
ATOM 453 N N . TYR A 1 56 ? -37.226 2.104 -15.518 1.00 94.44 56 TYR A N 1
ATOM 454 C CA . TYR A 1 56 ? -36.892 3.157 -16.475 1.00 94.44 56 TYR A CA 1
ATOM 455 C C . TYR A 1 56 ? -38.096 4.035 -16.789 1.00 94.44 56 TYR A C 1
ATOM 457 O O . TYR A 1 56 ? -39.247 3.626 -16.624 1.00 94.44 56 TYR A O 1
ATOM 465 N N . HIS A 1 57 ? -37.812 5.265 -17.197 1.00 91.06 57 HIS A N 1
ATOM 466 C CA . HIS A 1 57 ? -38.799 6.251 -17.602 1.00 91.06 57 HIS A CA 1
ATOM 467 C C . HIS A 1 57 ? -38.172 7.158 -18.661 1.00 91.06 57 HIS A C 1
ATOM 469 O O . HIS A 1 57 ? -37.326 7.988 -18.332 1.00 91.06 57 HIS A O 1
ATOM 475 N N . GLY A 1 58 ? -38.533 6.987 -19.932 1.00 87.50 58 GLY A N 1
ATOM 476 C CA . GLY A 1 58 ? -37.911 7.684 -21.057 1.00 87.50 58 GLY A CA 1
ATOM 477 C C . GLY A 1 58 ? -38.802 7.799 -22.288 1.00 87.50 58 GLY A C 1
ATOM 478 O O . GLY A 1 58 ? -39.775 7.072 -22.451 1.00 87.50 58 GLY A O 1
ATOM 479 N N . GLN A 1 59 ? -38.509 8.778 -23.144 1.00 82.19 59 GLN A N 1
ATOM 480 C CA . GLN A 1 59 ? -39.250 9.079 -24.375 1.00 82.19 59 GLN A CA 1
ATOM 481 C C . GLN A 1 59 ? -38.314 9.054 -25.591 1.00 82.19 59 GLN A C 1
ATOM 483 O O . GLN A 1 59 ? -37.089 9.008 -25.464 1.00 82.19 59 GLN A O 1
ATOM 488 N N . LYS A 1 60 ? -38.879 9.054 -26.804 1.00 79.31 60 LYS A N 1
ATOM 489 C CA . LYS A 1 60 ? -38.088 8.926 -28.035 1.00 79.31 60 LYS A CA 1
ATOM 490 C C . LYS A 1 60 ? -37.142 10.124 -28.207 1.00 79.31 60 LYS A C 1
ATOM 492 O O . LYS A 1 60 ? -37.595 11.259 -28.292 1.00 79.31 60 LYS A O 1
ATOM 497 N N . GLY A 1 61 ? -35.838 9.854 -28.312 1.00 71.81 61 GLY A N 1
ATOM 498 C CA . GLY A 1 61 ? -34.815 10.821 -28.741 1.00 71.81 61 GLY A CA 1
ATOM 499 C C . GLY A 1 61 ? -34.380 11.867 -27.707 1.00 71.81 61 GLY A C 1
ATOM 500 O O . GLY A 1 61 ? -33.362 12.519 -27.923 1.00 71.81 61 GLY A O 1
ATOM 501 N N . HIS A 1 62 ? -35.085 11.999 -26.580 1.00 77.56 62 HIS A N 1
ATOM 502 C CA . HIS A 1 62 ? -34.815 13.013 -25.559 1.00 77.56 62 HIS A CA 1
ATOM 503 C C . HIS A 1 62 ? -34.980 12.448 -24.139 1.00 77.56 62 HIS A C 1
ATOM 505 O O . HIS A 1 62 ? -35.801 11.562 -23.908 1.00 77.56 62 HIS A O 1
ATOM 511 N N . TYR A 1 63 ? -34.220 13.007 -23.191 1.00 88.62 63 TYR A N 1
ATOM 512 C CA . TYR A 1 63 ? -34.295 12.717 -21.751 1.00 88.62 63 TYR A CA 1
ATOM 513 C C . TYR A 1 63 ? -34.081 11.232 -21.416 1.00 88.62 63 TYR A C 1
ATOM 515 O O . TYR A 1 63 ? -33.244 10.564 -22.028 1.00 88.62 63 TYR A O 1
ATOM 523 N N . GLY A 1 64 ? -34.827 10.734 -20.431 1.00 91.88 64 GLY A N 1
ATOM 524 C CA . GLY A 1 64 ? -34.846 9.345 -20.031 1.00 91.88 64 GLY A CA 1
ATOM 525 C C . GLY A 1 64 ? -33.911 9.062 -18.867 1.00 91.88 64 GLY A C 1
ATOM 526 O O . GLY A 1 64 ? -32.737 9.426 -18.891 1.00 91.88 64 GLY A O 1
ATOM 527 N N . VAL A 1 65 ? -34.442 8.382 -17.858 1.00 96.38 65 VAL A N 1
ATOM 528 C CA . VAL A 1 65 ? -33.697 7.901 -16.693 1.00 96.38 65 VAL A CA 1
ATOM 529 C C . VAL A 1 65 ? -33.948 6.417 -16.482 1.00 96.38 65 VAL A C 1
ATOM 531 O O . VAL A 1 65 ? -35.023 5.906 -16.804 1.00 96.38 65 VAL A O 1
ATOM 534 N N . ALA A 1 66 ? -32.960 5.720 -15.931 1.00 96.94 66 ALA A N 1
ATOM 535 C CA . ALA A 1 66 ? -33.113 4.338 -15.494 1.00 96.94 66 ALA A CA 1
ATOM 536 C C . ALA A 1 66 ? -32.418 4.109 -14.153 1.00 96.94 66 ALA A C 1
ATOM 538 O O . ALA A 1 66 ? -31.415 4.746 -13.848 1.00 96.94 66 ALA A O 1
ATOM 539 N N . LEU A 1 67 ? -32.956 3.205 -13.347 1.00 97.62 67 LEU A N 1
ATOM 540 C CA . LEU A 1 67 ? -32.381 2.761 -12.091 1.00 97.62 67 LEU A CA 1
ATOM 541 C C . LEU A 1 67 ? -32.238 1.244 -12.142 1.00 97.62 67 LEU A C 1
ATOM 543 O O . LEU A 1 67 ? -33.228 0.526 -12.291 1.00 97.62 67 LEU A O 1
ATOM 547 N N . LEU A 1 68 ? -31.000 0.776 -12.048 1.00 97.44 68 LEU A N 1
ATOM 548 C CA . LEU A 1 68 ? -30.650 -0.635 -12.013 1.00 97.44 68 LEU A CA 1
ATOM 549 C C . LEU A 1 68 ? -30.268 -0.980 -10.577 1.00 97.44 68 LEU A C 1
ATOM 551 O O . LEU A 1 68 ? -29.423 -0.304 -9.993 1.00 97.44 68 LEU A O 1
ATOM 555 N N . THR A 1 69 ? -30.857 -2.019 -9.999 1.00 95.94 69 THR A N 1
ATOM 556 C CA . THR A 1 69 ? -30.613 -2.425 -8.611 1.00 95.94 69 THR A CA 1
ATOM 557 C C . THR A 1 69 ? -30.367 -3.927 -8.525 1.00 95.94 69 THR A C 1
ATOM 559 O O . THR A 1 69 ? -31.078 -4.717 -9.145 1.00 95.94 69 THR A O 1
ATOM 562 N N . LYS A 1 70 ? -29.359 -4.351 -7.753 1.00 91.19 70 LYS A N 1
ATOM 563 C CA . LYS A 1 70 ? -29.138 -5.785 -7.478 1.00 91.19 70 LYS A CA 1
ATOM 564 C C . LYS A 1 70 ? -30.272 -6.365 -6.639 1.00 91.19 70 LYS A C 1
ATOM 566 O O . LYS A 1 70 ? -30.791 -7.432 -6.940 1.00 91.19 70 LYS A O 1
ATOM 571 N N . GLU A 1 71 ? -30.668 -5.632 -5.603 1.00 89.50 71 GLU A N 1
ATOM 572 C CA . GLU A 1 71 ? -31.816 -5.969 -4.765 1.00 89.50 71 GLU A CA 1
ATOM 573 C C . GLU A 1 71 ? -33.097 -5.374 -5.349 1.00 89.50 71 GLU A C 1
ATOM 575 O O . GLU A 1 71 ? -33.094 -4.269 -5.900 1.00 89.50 71 GLU A O 1
ATOM 580 N N . LYS A 1 72 ? -34.215 -6.089 -5.217 1.00 91.06 72 LYS A N 1
ATOM 581 C CA . LYS A 1 72 ? -35.511 -5.583 -5.673 1.00 91.06 72 LYS A CA 1
ATOM 582 C C . LYS A 1 72 ? -35.988 -4.460 -4.733 1.00 91.06 72 LYS A C 1
ATOM 584 O O . LYS A 1 72 ? -36.088 -4.699 -3.528 1.00 91.06 72 LYS A O 1
ATOM 589 N N . PRO A 1 73 ? -36.315 -3.261 -5.247 1.00 93.19 73 PRO A N 1
ATOM 590 C CA . PRO A 1 73 ? -36.826 -2.174 -4.419 1.00 93.19 73 PRO A CA 1
ATOM 591 C C . PRO A 1 73 ? -38.220 -2.495 -3.864 1.00 93.19 73 PRO A C 1
ATOM 593 O O . PRO A 1 73 ? -38.997 -3.232 -4.477 1.00 93.19 73 PRO A O 1
ATOM 596 N N . ILE A 1 74 ? -38.534 -1.912 -2.707 1.00 93.50 74 ILE A N 1
ATOM 597 C CA . ILE A 1 74 ? -39.844 -1.993 -2.041 1.00 93.50 74 ILE A CA 1
ATOM 598 C C . ILE A 1 74 ? -40.893 -1.272 -2.885 1.00 93.50 74 ILE A C 1
ATOM 600 O O . ILE A 1 74 ? -41.971 -1.802 -3.144 1.00 93.50 74 ILE A O 1
ATOM 604 N N . ALA A 1 75 ? -40.550 -0.066 -3.328 1.00 93.81 75 ALA A N 1
ATOM 605 C CA . ALA A 1 75 ? -41.394 0.787 -4.141 1.00 93.81 75 ALA A CA 1
ATOM 606 C C . ALA A 1 75 ? -40.537 1.541 -5.156 1.00 93.81 75 ALA A C 1
ATOM 608 O O . ALA A 1 75 ? -39.384 1.874 -4.879 1.00 93.81 75 ALA A O 1
ATOM 609 N N . VAL A 1 76 ? -41.116 1.814 -6.325 1.00 94.62 76 VAL A N 1
ATOM 610 C CA . VAL A 1 76 ? -40.508 2.630 -7.380 1.00 94.62 76 VAL A CA 1
ATOM 611 C C . VAL A 1 76 ? -41.534 3.646 -7.858 1.00 94.62 76 VAL A C 1
ATOM 613 O O . VAL A 1 76 ? -42.687 3.293 -8.100 1.00 94.62 76 VAL A O 1
ATOM 616 N N . ARG A 1 77 ? -41.112 4.900 -8.009 1.00 92.62 77 ARG A N 1
ATOM 617 C CA . ARG A 1 77 ? -41.926 6.017 -8.500 1.00 92.62 77 ARG A CA 1
ATOM 618 C C . ARG A 1 77 ? -41.227 6.681 -9.683 1.00 92.62 77 ARG A C 1
ATOM 620 O O . ARG A 1 77 ? -40.014 6.873 -9.660 1.00 92.62 77 ARG A O 1
ATOM 627 N N . LYS A 1 78 ? -41.996 7.034 -10.711 1.00 93.19 78 LYS A N 1
ATOM 628 C CA . LYS A 1 78 ? -41.538 7.780 -11.890 1.00 93.19 78 LYS A CA 1
ATOM 629 C C . LYS A 1 78 ? -42.067 9.215 -11.777 1.00 93.19 78 LYS A C 1
ATOM 631 O O . LYS A 1 78 ? -43.267 9.373 -11.601 1.00 93.19 78 LYS A O 1
ATOM 636 N N . GLY A 1 79 ? -41.191 10.218 -11.865 1.00 91.00 79 GLY A N 1
ATOM 637 C CA . GLY A 1 79 ? -41.570 11.633 -11.718 1.00 91.00 79 GLY A CA 1
ATOM 638 C C . GLY A 1 79 ? -41.894 12.077 -10.283 1.00 91.00 79 GLY A C 1
ATOM 639 O O . GLY A 1 79 ? -41.826 11.290 -9.329 1.00 91.00 79 GLY A O 1
ATOM 640 N N . PHE A 1 80 ? -42.219 13.360 -10.131 1.00 88.81 80 PHE A N 1
ATOM 641 C CA . PHE A 1 80 ? -42.771 13.933 -8.904 1.00 88.81 80 PHE A CA 1
ATOM 642 C C . PHE A 1 80 ? -44.268 13.614 -8.764 1.00 88.81 80 PHE A C 1
ATOM 644 O O . PHE A 1 80 ? -44.950 13.410 -9.764 1.00 88.81 80 PHE A O 1
ATOM 651 N N . PRO A 1 81 ? -44.831 13.633 -7.541 1.00 84.56 81 PRO A N 1
ATOM 652 C CA . PRO A 1 81 ? -46.275 13.456 -7.339 1.00 84.56 81 PRO A CA 1
ATOM 653 C C . PRO A 1 81 ? -47.163 14.473 -8.073 1.00 84.56 81 PRO A C 1
ATOM 655 O O . PRO A 1 81 ? -48.342 14.213 -8.275 1.00 84.56 81 PRO A O 1
ATOM 658 N N . THR A 1 82 ? -46.610 15.6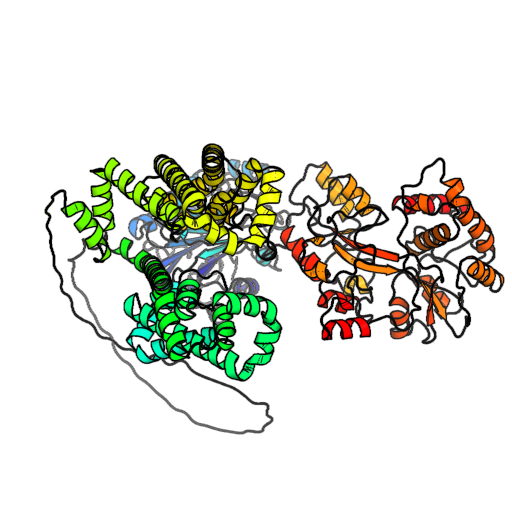34 -8.426 1.00 83.25 82 THR A N 1
ATOM 659 C CA . THR A 1 82 ? -47.301 16.730 -9.117 1.00 83.25 82 THR A CA 1
ATOM 660 C C . THR A 1 82 ? -47.094 16.725 -10.633 1.00 83.25 82 THR A C 1
ATOM 662 O O . THR A 1 82 ? -47.551 17.658 -11.288 1.00 83.25 82 THR A O 1
ATOM 665 N N . ASP A 1 83 ? -46.362 15.749 -11.178 1.00 84.94 83 ASP A N 1
ATOM 666 C CA . ASP A 1 83 ? -46.113 15.655 -12.619 1.00 84.94 83 ASP A CA 1
ATOM 667 C C . ASP A 1 83 ? -47.382 15.199 -13.361 1.00 84.94 83 ASP A C 1
ATOM 669 O O . ASP A 1 83 ? -48.088 14.294 -12.911 1.00 84.94 83 ASP A O 1
ATOM 673 N N . ASP A 1 84 ? -47.660 15.824 -14.506 1.00 81.38 84 ASP A N 1
ATOM 674 C CA . ASP A 1 84 ? -48.699 15.404 -15.449 1.00 81.38 84 ASP A CA 1
ATOM 675 C C . ASP A 1 84 ? -48.135 14.452 -16.527 1.00 81.38 84 ASP A C 1
ATOM 677 O O . ASP A 1 84 ? -46.943 14.144 -16.562 1.00 81.38 84 ASP A O 1
ATOM 681 N N . GLU A 1 85 ? -48.996 13.963 -17.424 1.00 73.94 85 GLU A N 1
ATOM 682 C CA . GLU A 1 85 ? -48.605 13.065 -18.526 1.00 73.94 85 GLU A CA 1
ATOM 683 C C . GLU A 1 85 ? -47.666 13.732 -19.558 1.00 73.94 85 GLU A C 1
ATOM 685 O O . GLU A 1 85 ? -46.988 13.038 -20.322 1.00 73.94 85 GLU A O 1
ATOM 690 N N . GLU A 1 86 ? -47.603 15.070 -19.589 1.00 74.62 86 GLU A N 1
ATOM 691 C CA . GLU A 1 86 ? -46.728 15.848 -20.477 1.00 74.62 86 GLU A CA 1
ATOM 692 C C . GLU A 1 86 ? -45.363 16.166 -19.834 1.00 74.62 86 GLU A C 1
ATOM 694 O O . GLU A 1 86 ? -44.444 16.645 -20.512 1.00 74.62 86 GLU A O 1
ATOM 699 N N . ALA A 1 87 ? -45.191 15.865 -18.542 1.00 79.81 87 ALA A N 1
ATOM 700 C CA . ALA A 1 87 ? -43.969 16.124 -17.802 1.00 79.81 87 ALA A CA 1
ATOM 701 C C . ALA A 1 87 ? -42.759 15.397 -18.408 1.00 79.81 87 ALA A C 1
ATOM 703 O O . ALA A 1 87 ? -42.793 14.234 -18.824 1.00 79.81 87 ALA A O 1
ATOM 704 N N . GLN A 1 88 ? -41.620 16.091 -18.427 1.00 80.31 88 GLN A N 1
ATOM 705 C CA . GLN A 1 88 ? -40.386 15.534 -18.974 1.00 80.31 88 GLN A CA 1
ATOM 706 C C . GLN A 1 88 ? -39.894 14.375 -18.097 1.00 80.31 88 GLN A C 1
ATOM 708 O O . GLN A 1 88 ? -39.654 14.539 -16.901 1.00 80.31 88 GLN A O 1
ATOM 713 N N . ARG A 1 89 ? -39.664 13.211 -18.714 1.00 86.44 89 ARG A N 1
ATOM 714 C CA . ARG A 1 89 ? -39.278 11.952 -18.049 1.00 86.44 89 ARG A CA 1
ATOM 715 C C . ARG A 1 89 ? -37.848 12.002 -17.488 1.00 86.44 89 ARG A C 1
ATOM 717 O O . ARG A 1 89 ? -36.902 11.502 -18.102 1.00 86.44 89 ARG A O 1
ATOM 724 N N . ARG A 1 90 ? -37.681 12.678 -16.348 1.00 92.88 90 ARG A N 1
ATOM 725 C CA . ARG A 1 90 ? -36.380 13.086 -15.782 1.00 92.88 90 ARG A CA 1
ATOM 726 C C . ARG A 1 90 ? -36.060 12.519 -14.407 1.00 92.88 90 ARG A C 1
ATOM 728 O O . ARG A 1 90 ? -34.925 12.673 -13.973 1.00 92.88 90 ARG A O 1
ATOM 735 N N . ILE A 1 91 ? -37.016 11.902 -13.716 1.00 94.81 91 ILE A N 1
ATOM 736 C CA . ILE A 1 91 ? -36.811 11.385 -12.358 1.00 94.81 91 ILE A CA 1
ATOM 737 C C . ILE A 1 91 ? -37.333 9.964 -12.227 1.00 94.81 91 ILE A C 1
ATOM 739 O O . ILE A 1 91 ? -38.424 9.634 -12.704 1.00 94.81 91 ILE A O 1
ATOM 743 N N . ILE A 1 92 ? -36.559 9.152 -11.514 1.00 96.00 92 ILE A N 1
ATOM 744 C CA . ILE A 1 92 ? -37.006 7.886 -10.956 1.00 96.00 92 ILE A CA 1
ATOM 745 C C . ILE A 1 92 ? -36.527 7.769 -9.507 1.00 96.00 92 ILE A C 1
ATOM 747 O O . ILE A 1 92 ? -35.375 8.062 -9.189 1.00 96.00 92 ILE A O 1
ATOM 751 N N . MET A 1 93 ? -37.430 7.367 -8.621 1.00 96.69 93 MET A N 1
ATOM 752 C CA . MET A 1 93 ? -37.179 7.208 -7.193 1.00 96.69 93 MET A CA 1
ATOM 753 C C . MET A 1 93 ? -37.437 5.763 -6.791 1.00 96.69 93 MET A C 1
ATOM 755 O O . MET A 1 93 ? -38.390 5.155 -7.280 1.00 96.69 93 MET A O 1
ATOM 759 N N . ALA A 1 94 ? -36.634 5.219 -5.886 1.00 96.31 94 ALA A N 1
ATOM 760 C CA . ALA A 1 94 ? -36.859 3.891 -5.339 1.00 96.31 94 ALA A CA 1
ATOM 761 C C . ALA A 1 94 ? -36.561 3.832 -3.844 1.00 96.31 94 ALA A C 1
ATOM 763 O O . ALA A 1 94 ? -35.589 4.417 -3.371 1.00 96.31 94 ALA A O 1
ATOM 764 N N . GLU A 1 95 ? -37.368 3.066 -3.118 1.00 96.06 95 GLU A N 1
ATOM 765 C CA . GLU A 1 95 ? -37.066 2.666 -1.748 1.00 96.06 95 GLU A CA 1
ATOM 766 C C . GLU A 1 95 ? -36.368 1.313 -1.766 1.00 96.06 95 GLU A C 1
ATOM 768 O O . GLU A 1 95 ? -36.948 0.301 -2.167 1.00 96.06 95 GLU A O 1
ATOM 773 N N . ILE A 1 96 ? -35.111 1.285 -1.339 1.00 92.88 96 ILE A N 1
ATOM 774 C CA . ILE A 1 96 ? -34.287 0.081 -1.328 1.00 92.88 96 ILE A CA 1
ATOM 775 C C . ILE A 1 96 ? -34.154 -0.398 0.121 1.00 92.88 96 ILE A C 1
ATOM 777 O O . ILE A 1 96 ? -33.738 0.383 0.983 1.00 92.88 96 ILE A O 1
ATOM 781 N N . PRO A 1 97 ? -34.485 -1.666 0.424 1.00 85.25 97 PRO A N 1
ATOM 782 C CA . PRO A 1 97 ? -34.286 -2.197 1.765 1.00 85.25 97 PRO A CA 1
ATOM 783 C C . PRO A 1 97 ? -32.785 -2.214 2.077 1.00 85.25 97 PRO A C 1
ATOM 785 O O . PRO A 1 97 ? -31.989 -2.753 1.308 1.00 85.25 97 PRO A O 1
ATOM 788 N N . SER A 1 98 ? -32.380 -1.616 3.198 1.00 82.38 98 SER A N 1
ATOM 789 C CA . SER A 1 98 ? -30.971 -1.554 3.593 1.00 82.38 98 SER A CA 1
ATOM 790 C C . SER A 1 98 ? -30.784 -1.685 5.105 1.00 82.38 98 SER A C 1
ATOM 792 O O . SER A 1 98 ? -31.722 -1.538 5.887 1.00 82.38 98 SER A O 1
ATOM 794 N N . GLU A 1 99 ? -29.543 -1.926 5.535 1.00 72.69 99 GLU A N 1
ATOM 795 C CA . GLU A 1 99 ? -29.180 -1.966 6.961 1.00 72.69 99 GLU A CA 1
ATOM 796 C C . GLU A 1 99 ? -29.272 -0.593 7.651 1.00 72.69 99 GLU A C 1
ATOM 798 O O . GLU A 1 99 ? -29.266 -0.527 8.877 1.00 72.69 99 GLU A O 1
ATOM 803 N N . PHE A 1 100 ? -29.386 0.495 6.882 1.00 72.25 100 PHE A N 1
ATOM 804 C CA . PHE A 1 100 ? -29.626 1.848 7.394 1.00 72.25 100 PHE A CA 1
ATOM 805 C C . PHE A 1 100 ? -31.128 2.146 7.587 1.00 72.25 100 PHE A C 1
ATOM 807 O O . PHE A 1 100 ? -31.488 3.246 7.993 1.00 72.25 100 PHE A O 1
ATOM 814 N N . GLY A 1 101 ? -32.007 1.181 7.284 1.00 81.88 101 GLY A N 1
ATOM 815 C CA . GLY A 1 101 ? -33.444 1.382 7.077 1.00 81.88 101 GLY A CA 1
ATOM 816 C C . GLY A 1 101 ? -33.803 1.402 5.586 1.00 81.88 101 GLY A C 1
ATOM 817 O O . GLY A 1 101 ? -32.967 1.092 4.734 1.00 81.88 101 GLY A O 1
ATOM 818 N N . ASN A 1 102 ? -35.046 1.754 5.247 1.00 88.94 102 ASN A N 1
ATOM 819 C CA . ASN A 1 102 ? -35.440 1.945 3.847 1.00 88.94 102 ASN A CA 1
ATOM 820 C C . ASN A 1 102 ? -34.675 3.146 3.280 1.00 88.94 102 ASN A C 1
ATOM 822 O O . ASN A 1 102 ? -34.907 4.276 3.702 1.00 88.94 102 ASN A O 1
ATOM 826 N N . LEU A 1 103 ? -33.740 2.886 2.367 1.00 94.88 103 LEU A N 1
ATOM 827 C CA . LEU A 1 103 ? -32.929 3.903 1.710 1.00 94.88 103 LEU A CA 1
ATOM 828 C C . LEU A 1 103 ? -33.692 4.451 0.507 1.00 94.88 103 LEU A C 1
ATOM 830 O O . LEU A 1 103 ? -33.930 3.721 -0.457 1.00 94.88 103 LEU A O 1
ATOM 834 N N . THR A 1 104 ? -34.019 5.739 0.537 1.00 97.12 104 THR A N 1
ATOM 835 C CA . THR A 1 104 ? -34.640 6.416 -0.604 1.00 97.12 104 THR A CA 1
ATOM 836 C C . THR A 1 104 ? -33.563 6.865 -1.581 1.00 97.12 104 THR A C 1
ATOM 838 O O . THR A 1 104 ? -32.739 7.724 -1.267 1.00 97.12 104 THR A O 1
ATOM 841 N N . VAL A 1 105 ? -33.572 6.292 -2.780 1.00 97.88 105 VAL A N 1
ATOM 842 C CA . VAL A 1 105 ? -32.684 6.666 -3.882 1.00 97.88 105 VAL A CA 1
ATOM 843 C C . VAL A 1 105 ? -33.462 7.494 -4.894 1.00 97.88 105 VAL A C 1
ATOM 845 O O . VAL A 1 105 ? -34.471 7.031 -5.418 1.00 97.88 105 VAL A O 1
ATOM 848 N N . ILE A 1 106 ? -32.981 8.698 -5.194 1.00 98.12 106 ILE A N 1
ATOM 849 C CA . ILE A 1 106 ? -33.554 9.606 -6.192 1.00 98.12 106 ILE A CA 1
ATOM 850 C C . ILE A 1 106 ? -32.534 9.754 -7.321 1.00 98.12 106 ILE A C 1
ATOM 852 O O . ILE A 1 106 ? -31.468 10.326 -7.111 1.00 98.12 106 ILE A O 1
ATOM 856 N N . ASN A 1 107 ? -32.854 9.240 -8.508 1.00 98.31 107 ASN A N 1
ATOM 857 C CA . ASN A 1 107 ? -32.058 9.423 -9.719 1.00 98.31 107 ASN A CA 1
ATOM 858 C C . ASN A 1 107 ? -32.700 10.502 -10.607 1.00 98.31 107 ASN A C 1
ATOM 860 O O . ASN A 1 107 ? -33.847 10.338 -11.034 1.00 98.31 107 ASN A O 1
ATOM 864 N N . GLY A 1 108 ? -31.966 11.582 -10.888 1.00 96.50 108 GLY A N 1
ATOM 865 C CA . GLY A 1 108 ? -32.461 12.735 -11.643 1.00 96.50 108 GLY A CA 1
ATOM 866 C C . GLY A 1 108 ? -31.599 13.128 -12.845 1.00 96.50 108 GLY A C 1
ATOM 867 O O . GLY A 1 108 ? -30.376 13.175 -12.766 1.00 96.50 108 GLY A O 1
ATOM 868 N N . TYR A 1 109 ? -32.249 13.492 -13.949 1.00 97.50 109 TYR A N 1
ATOM 869 C CA . TYR A 1 109 ? -31.649 14.214 -15.071 1.00 97.50 109 TYR A CA 1
ATOM 870 C C . TYR A 1 109 ? -32.167 15.654 -15.086 1.00 97.50 109 TYR A C 1
ATOM 872 O O . TYR A 1 109 ? -33.223 15.948 -15.660 1.00 97.50 109 TYR A O 1
ATOM 880 N N . PHE A 1 110 ? -31.447 16.558 -14.428 1.00 97.00 110 PHE A N 1
ATOM 881 C CA . PHE A 1 110 ? -31.901 17.927 -14.203 1.00 97.00 110 PHE A CA 1
ATOM 882 C C . PHE A 1 110 ? -31.856 18.731 -15.515 1.00 97.00 110 PHE A C 1
ATOM 884 O O . PHE A 1 110 ? -30.976 18.500 -16.346 1.00 97.00 110 PHE A O 1
ATOM 891 N N . PRO A 1 111 ? -32.794 19.667 -15.763 1.00 96.44 111 PRO A N 1
ATOM 892 C CA . PRO A 1 111 ? -32.763 20.485 -16.975 1.00 96.44 111 PRO A CA 1
ATOM 893 C C . PRO A 1 111 ? -31.461 21.292 -17.101 1.00 96.44 111 PRO A C 1
ATOM 895 O O . PRO A 1 111 ? -31.019 21.921 -16.145 1.00 96.44 111 PRO A O 1
ATOM 898 N N . GLN A 1 112 ? -30.865 21.326 -18.297 1.00 95.19 112 GLN A N 1
ATOM 899 C CA . GLN A 1 112 ? -29.596 22.032 -18.511 1.00 95.19 112 GLN A CA 1
ATOM 900 C C . GLN A 1 112 ? -29.748 23.565 -18.453 1.00 95.19 112 GLN A C 1
ATOM 902 O O . GLN A 1 112 ? -28.879 24.238 -17.901 1.00 95.19 112 GLN A O 1
ATOM 907 N N . GLY A 1 113 ? -30.877 24.104 -18.928 1.00 93.50 113 GLY A N 1
ATOM 908 C CA . GLY A 1 113 ? -31.249 25.525 -18.822 1.00 93.50 113 GLY A CA 1
ATOM 909 C C . GLY A 1 113 ? -30.860 26.406 -20.016 1.00 93.50 113 GLY A C 1
ATOM 910 O O . GLY A 1 113 ? -31.503 27.423 -20.233 1.00 93.50 113 GLY A O 1
ATOM 911 N N . GLU A 1 114 ? -29.896 25.980 -20.834 1.00 94.62 114 GLU A N 1
ATOM 912 C CA . GLU A 1 114 ? -29.284 26.695 -21.966 1.00 94.62 114 GLU A CA 1
ATOM 913 C C . GLU A 1 114 ? -28.617 28.025 -21.586 1.00 94.62 114 GLU A C 1
ATOM 915 O O . GLU A 1 114 ? -27.386 28.084 -21.460 1.00 94.62 114 GLU A O 1
ATOM 920 N N . SER A 1 115 ? -29.415 29.065 -21.370 1.00 95.44 115 SER A N 1
ATOM 921 C CA . SER A 1 115 ? -28.995 30.404 -20.961 1.00 95.44 115 SER A CA 1
ATOM 922 C C . SER A 1 115 ? -30.062 31.058 -20.081 1.00 95.44 115 SER A C 1
ATOM 924 O O . SER A 1 115 ? -31.241 30.715 -20.152 1.00 95.44 115 SER A O 1
ATOM 926 N N . ARG A 1 116 ? -29.651 32.022 -19.251 1.00 95.69 116 ARG A N 1
ATOM 927 C CA . ARG A 1 116 ? -30.509 32.762 -18.308 1.00 95.69 116 ARG A CA 1
ATOM 928 C C . ARG A 1 116 ? -31.729 33.401 -18.983 1.00 95.69 116 ARG A C 1
ATOM 930 O O . ARG A 1 116 ? -32.786 33.487 -18.371 1.00 95.69 116 ARG A O 1
ATOM 937 N N . ASP A 1 117 ? -31.562 33.880 -20.211 1.00 94.56 117 ASP A N 1
ATOM 938 C CA . ASP A 1 117 ? -32.573 34.580 -21.007 1.00 94.56 117 ASP A CA 1
ATOM 939 C C . ASP A 1 117 ? -33.468 33.646 -21.836 1.00 94.56 117 ASP A C 1
ATOM 941 O O . ASP A 1 117 ? -34.418 34.111 -22.464 1.00 94.56 117 ASP A O 1
ATOM 945 N N . HIS A 1 118 ? -33.215 32.333 -21.832 1.00 96.38 118 HIS A N 1
ATOM 946 C CA . HIS A 1 118 ? -34.041 31.399 -22.584 1.00 96.38 118 HIS A CA 1
ATOM 947 C C . HIS A 1 118 ? -35.454 31.307 -21.982 1.00 96.38 118 HIS A C 1
ATOM 949 O O . HIS A 1 118 ? -35.638 30.833 -20.861 1.00 96.38 118 HIS A O 1
ATOM 955 N N . GLU A 1 119 ? -36.468 31.638 -22.790 1.00 92.12 119 GLU A N 1
ATOM 956 C CA . GLU A 1 119 ? -37.869 31.831 -22.364 1.00 92.12 119 GLU A CA 1
ATOM 957 C C . GLU A 1 119 ? -38.506 30.634 -21.637 1.00 92.12 119 GLU A C 1
ATOM 959 O O . GLU A 1 119 ? -39.370 30.814 -20.786 1.00 92.12 119 GLU A O 1
ATOM 964 N N . THR A 1 120 ? -38.098 29.404 -21.963 1.00 93.06 120 THR A N 1
ATOM 965 C CA . THR A 1 120 ? -38.710 28.174 -21.437 1.00 93.06 120 THR A CA 1
ATOM 966 C C . THR A 1 120 ? -37.742 27.279 -20.660 1.00 93.06 120 THR A C 1
ATOM 968 O O . THR A 1 120 ? -38.125 26.707 -19.640 1.00 93.06 120 THR A O 1
ATOM 971 N N . LYS A 1 121 ? -36.478 27.147 -21.090 1.00 92.38 121 LYS A N 1
ATOM 972 C CA . LYS A 1 121 ? -35.533 26.176 -20.505 1.00 92.38 121 LYS A CA 1
ATOM 973 C C . LYS A 1 121 ? -35.009 26.583 -19.131 1.00 92.38 121 LYS A C 1
ATOM 975 O O . LYS A 1 121 ? -34.924 25.721 -18.254 1.00 92.38 121 LYS A O 1
ATOM 980 N N . PHE A 1 122 ? -34.678 27.858 -18.926 1.00 96.62 122 PHE A N 1
ATOM 981 C CA . PHE A 1 122 ? -34.223 28.335 -17.620 1.00 96.62 122 PHE A CA 1
ATOM 982 C C . PHE A 1 122 ? -35.360 28.323 -16.583 1.00 96.62 122 PHE A C 1
ATOM 984 O O . PHE A 1 122 ? -35.155 27.725 -15.523 1.00 96.62 122 PHE A O 1
ATOM 991 N N . PRO A 1 123 ? -36.589 28.794 -16.897 1.00 96.19 123 PRO A N 1
ATOM 992 C CA . PRO A 1 123 ? -37.742 28.616 -16.009 1.00 96.19 123 PRO A CA 1
ATOM 993 C C . PRO A 1 123 ? -38.053 27.151 -15.679 1.00 96.19 123 PRO A C 1
ATOM 995 O O . PRO A 1 123 ? -38.345 26.832 -14.527 1.00 96.19 123 PRO A O 1
ATOM 998 N N . ALA A 1 124 ? -37.931 26.235 -16.649 1.00 93.06 124 ALA A N 1
ATOM 999 C CA . ALA A 1 124 ? -38.105 24.804 -16.396 1.00 93.06 124 ALA A CA 1
ATOM 1000 C C . ALA A 1 124 ? -37.053 24.255 -15.415 1.00 93.06 124 ALA A C 1
ATOM 1002 O O . ALA A 1 124 ? -37.388 23.454 -14.542 1.00 93.06 124 ALA A O 1
ATOM 1003 N N . LYS A 1 125 ? -35.794 24.709 -15.510 1.00 97.25 125 LYS A N 1
ATOM 1004 C CA . LYS A 1 125 ? -34.737 24.373 -14.543 1.00 97.25 125 LYS A CA 1
ATOM 1005 C C . LYS A 1 125 ? -35.070 24.902 -13.148 1.00 97.25 125 LYS A C 1
ATOM 1007 O O . LYS A 1 125 ? -34.986 24.142 -12.186 1.00 97.25 125 LYS A O 1
ATOM 1012 N N . THR A 1 126 ? -35.505 26.159 -13.039 1.00 96.56 126 THR A N 1
ATOM 1013 C CA . THR A 1 126 ? -35.930 26.763 -11.765 1.00 96.56 126 THR A CA 1
ATOM 1014 C C . THR A 1 126 ? -37.056 25.964 -11.116 1.00 96.56 126 THR A C 1
ATOM 1016 O O . THR A 1 126 ? -36.939 25.579 -9.950 1.00 96.56 126 THR A O 1
ATOM 1019 N N . LYS A 1 127 ? -38.119 25.664 -11.877 1.00 95.00 127 LYS A N 1
ATOM 1020 C CA . LYS A 1 127 ? -39.267 24.892 -11.387 1.00 95.00 127 LYS A CA 1
ATOM 1021 C C . LYS A 1 127 ? -38.838 23.508 -10.897 1.00 95.00 127 LYS A C 1
ATOM 1023 O O . LYS A 1 127 ? -39.209 23.114 -9.801 1.00 95.00 127 LYS A O 1
ATOM 1028 N N . PHE A 1 128 ? -37.988 22.809 -11.648 1.00 95.81 128 PHE A N 1
ATOM 1029 C CA . PHE A 1 128 ? -37.532 21.461 -11.297 1.00 95.81 128 PHE A CA 1
ATOM 1030 C C . PHE A 1 128 ? -36.783 21.405 -9.954 1.00 95.81 128 PHE A C 1
ATOM 1032 O O . PHE A 1 128 ? -37.028 20.518 -9.137 1.00 95.81 128 PHE A O 1
ATOM 1039 N N . TYR A 1 129 ? -35.890 22.367 -9.692 1.00 97.44 129 TYR A N 1
ATOM 1040 C CA . TYR A 1 129 ? -35.208 22.467 -8.395 1.00 97.44 129 TYR A CA 1
ATOM 1041 C C . TYR A 1 129 ? -36.168 22.825 -7.256 1.00 97.44 129 TYR A C 1
ATOM 1043 O O . TYR A 1 129 ? -36.006 22.331 -6.140 1.00 97.44 129 TYR A O 1
ATOM 1051 N N . GLN A 1 130 ? -37.169 23.664 -7.529 1.00 96.00 130 GLN A N 1
ATOM 1052 C CA . GLN A 1 130 ? -38.208 24.003 -6.560 1.00 96.00 130 GLN A CA 1
ATOM 1053 C C . GLN A 1 130 ? -39.083 22.790 -6.218 1.00 96.00 130 GLN A C 1
ATOM 1055 O O . GLN A 1 130 ? -39.316 22.531 -5.040 1.00 96.00 130 GLN A O 1
ATOM 1060 N N . ASP A 1 131 ? -39.510 22.016 -7.215 1.00 95.25 131 ASP A N 1
ATOM 1061 C CA . ASP A 1 131 ? -40.306 20.802 -7.016 1.00 95.25 131 ASP A CA 1
ATOM 1062 C C . ASP A 1 131 ? -39.524 19.755 -6.207 1.00 95.25 131 ASP A C 1
ATOM 1064 O O . ASP A 1 131 ? -40.063 19.186 -5.257 1.00 95.25 131 ASP A O 1
ATOM 1068 N N . LEU A 1 132 ? -38.227 19.563 -6.499 1.00 96.00 132 LEU A N 1
ATOM 1069 C CA . LEU A 1 132 ? -37.363 18.682 -5.705 1.00 96.00 132 LEU A CA 1
ATOM 1070 C C . LEU A 1 132 ? -37.261 19.150 -4.252 1.00 96.00 132 LEU A C 1
ATOM 1072 O O . LEU A 1 132 ? -37.386 18.345 -3.332 1.00 96.00 132 LEU A O 1
ATOM 1076 N N . GLN A 1 133 ? -37.044 20.448 -4.037 1.00 96.44 133 GLN A N 1
ATOM 1077 C CA . GLN A 1 133 ? -36.951 21.015 -2.695 1.00 96.44 133 GLN A CA 1
ATOM 1078 C C . GLN A 1 133 ? -38.253 20.816 -1.907 1.00 96.44 133 GLN A C 1
ATOM 1080 O O . GLN A 1 133 ? -38.201 20.410 -0.745 1.00 96.44 133 GLN A O 1
ATOM 1085 N N . ASN A 1 134 ? -39.400 21.066 -2.543 1.00 95.94 134 ASN A N 1
ATOM 1086 C CA . ASN A 1 134 ? -40.723 20.878 -1.950 1.00 95.94 134 ASN A CA 1
ATOM 1087 C C . ASN A 1 134 ? -40.969 19.407 -1.607 1.00 95.94 134 ASN A C 1
ATOM 1089 O O . ASN A 1 134 ? -41.452 19.104 -0.516 1.00 95.94 134 ASN A O 1
ATOM 1093 N N . PHE A 1 135 ? -40.597 18.488 -2.502 1.00 95.06 135 PHE A N 1
ATOM 1094 C CA . PHE A 1 135 ? -40.697 17.050 -2.266 1.00 95.06 135 PHE A CA 1
ATOM 1095 C C . PHE A 1 135 ? -39.882 16.622 -1.039 1.00 95.06 135 PHE A C 1
ATOM 1097 O O . PHE A 1 135 ? -40.409 15.967 -0.144 1.00 95.06 135 PHE A O 1
ATOM 1104 N N . LEU A 1 136 ? -38.618 17.048 -0.942 1.00 95.50 136 LEU A N 1
ATOM 1105 C CA . LEU A 1 136 ? -37.771 16.727 0.210 1.00 95.50 136 LEU A CA 1
ATOM 1106 C C . LEU A 1 136 ? -38.324 17.290 1.523 1.00 95.50 136 LEU A C 1
ATOM 1108 O O . LEU A 1 136 ? -38.197 16.647 2.557 1.00 95.50 136 LEU A O 1
ATOM 1112 N N . GLN A 1 137 ? -38.922 18.482 1.501 1.00 95.12 137 GLN A N 1
ATOM 1113 C CA . GLN A 1 137 ? -39.481 19.125 2.696 1.00 95.12 137 GLN A CA 1
ATOM 1114 C C . GLN A 1 137 ? -40.820 18.532 3.148 1.00 95.12 137 GLN A C 1
ATOM 1116 O O . GLN A 1 137 ? -41.132 18.596 4.334 1.00 95.12 137 GLN A O 1
ATOM 1121 N N . SER A 1 138 ? -41.613 17.994 2.221 1.00 93.50 138 SER A N 1
ATOM 1122 C CA . SER A 1 138 ? -42.941 17.442 2.515 1.00 93.50 138 SER A CA 1
ATOM 1123 C C . SER A 1 138 ? -42.908 15.954 2.855 1.00 93.50 138 SER A C 1
ATOM 1125 O O . SER A 1 138 ? -43.622 15.527 3.759 1.00 93.50 138 SER A O 1
ATOM 1127 N N . GLU A 1 139 ? -42.066 15.173 2.174 1.00 92.12 139 GLU A N 1
ATOM 1128 C CA . GLU A 1 139 ? -42.133 13.705 2.212 1.00 92.12 139 GLU A CA 1
ATOM 1129 C C . GLU A 1 139 ? -40.988 13.050 2.998 1.00 92.12 139 GLU A C 1
ATOM 1131 O O . GLU A 1 139 ? -41.100 11.894 3.408 1.00 92.12 139 GLU A O 1
ATOM 1136 N N . LEU A 1 140 ? -39.867 13.748 3.207 1.00 94.38 140 LEU A N 1
ATOM 1137 C CA . LEU A 1 140 ? -38.648 13.168 3.776 1.00 94.38 140 LEU A CA 1
ATOM 1138 C C . LEU A 1 140 ? -38.095 14.018 4.923 1.00 94.38 140 LEU A C 1
ATOM 1140 O O . LEU A 1 140 ? -38.425 15.191 5.086 1.00 94.38 140 LEU A O 1
ATOM 1144 N N . ARG A 1 141 ? -37.219 13.420 5.736 1.00 92.94 141 ARG A N 1
ATOM 1145 C CA . ARG A 1 141 ? -36.465 14.126 6.780 1.00 92.94 141 ARG A CA 1
ATOM 1146 C C . ARG A 1 141 ? -34.954 13.953 6.590 1.00 92.94 141 ARG A C 1
ATOM 1148 O O . ARG A 1 141 ? -34.544 12.896 6.105 1.00 92.94 141 ARG A O 1
ATOM 1155 N N . PRO A 1 142 ? -34.115 14.923 6.997 1.00 91.00 142 PRO A N 1
ATOM 1156 C CA . PRO A 1 142 ? -32.656 14.844 6.834 1.00 91.00 142 PRO A CA 1
ATOM 1157 C C . PRO A 1 142 ? -32.001 13.643 7.534 1.00 91.00 142 PRO A C 1
ATOM 1159 O O . PRO A 1 142 ? -30.939 13.175 7.119 1.00 91.00 142 PRO A O 1
ATOM 1162 N N . GLU A 1 143 ? -32.639 13.112 8.577 1.00 89.38 143 GLU A N 1
ATOM 1163 C CA . GLU A 1 143 ? -32.180 11.935 9.319 1.00 89.38 143 GLU A CA 1
ATOM 1164 C C . GLU A 1 143 ? -32.535 10.622 8.611 1.00 89.38 143 GLU A C 1
ATOM 1166 O O . GLU A 1 143 ? -31.951 9.581 8.917 1.00 89.38 143 GLU A O 1
ATOM 1171 N N . ASN A 1 144 ? -33.483 10.636 7.664 1.00 91.62 144 ASN A N 1
ATOM 1172 C CA . ASN A 1 144 ? -33.755 9.462 6.842 1.00 91.62 144 ASN A CA 1
ATOM 1173 C C . ASN A 1 144 ? -32.553 9.184 5.930 1.00 91.62 144 ASN A C 1
ATOM 1175 O O . ASN A 1 144 ? -31.954 10.130 5.415 1.00 91.62 144 ASN A O 1
ATOM 1179 N N . PRO A 1 145 ? -32.193 7.912 5.681 1.00 94.38 145 PRO A N 1
ATOM 1180 C CA . PRO A 1 145 ? -31.173 7.586 4.697 1.00 94.38 145 PRO A CA 1
ATOM 1181 C C . PRO A 1 145 ? -31.712 7.917 3.299 1.00 94.38 145 PRO A C 1
ATOM 1183 O O . PRO A 1 145 ? -32.600 7.239 2.780 1.00 94.38 145 PRO A O 1
ATOM 1186 N N . VAL A 1 146 ? -31.184 8.981 2.696 1.00 97.81 146 VAL A N 1
ATOM 1187 C CA . VAL A 1 146 ? -31.574 9.467 1.369 1.00 97.81 146 VAL A CA 1
ATOM 1188 C C . VAL A 1 146 ? -30.314 9.674 0.542 1.00 97.81 146 VAL A C 1
ATOM 1190 O O . VAL A 1 146 ? -29.324 10.229 1.024 1.00 97.81 146 VAL A O 1
ATOM 1193 N N . LEU A 1 147 ? -30.358 9.235 -0.712 1.00 98.31 147 LEU A N 1
ATOM 1194 C CA . LEU A 1 147 ? -29.310 9.464 -1.694 1.00 98.31 147 LEU A CA 1
ATOM 1195 C C . LEU A 1 147 ? -29.917 10.063 -2.960 1.00 98.31 147 LEU A C 1
ATOM 1197 O O . LEU A 1 147 ? -30.687 9.402 -3.656 1.00 98.31 147 LEU A O 1
ATOM 1201 N N . ILE A 1 148 ? -29.539 11.298 -3.277 1.00 98.62 148 ILE A N 1
ATOM 1202 C CA . ILE A 1 148 ? -29.883 11.953 -4.540 1.00 98.62 148 ILE A CA 1
ATOM 1203 C C . ILE A 1 148 ? -28.672 11.863 -5.454 1.00 98.62 148 ILE A C 1
ATOM 1205 O O . ILE A 1 148 ? -27.589 12.319 -5.095 1.00 98.62 148 ILE A O 1
ATOM 1209 N N . MET A 1 149 ? -28.841 11.276 -6.628 1.00 98.44 149 MET A N 1
ATOM 1210 C CA . MET A 1 149 ? -27.781 11.133 -7.616 1.00 98.44 149 MET A CA 1
ATOM 1211 C C . MET A 1 149 ? -28.265 11.569 -8.994 1.00 98.44 149 MET A C 1
ATOM 1213 O O . MET A 1 149 ? -29.459 11.486 -9.290 1.00 98.44 149 MET A O 1
ATOM 1217 N N . GLY A 1 150 ? -27.353 12.021 -9.843 1.00 97.75 150 GLY A N 1
ATOM 1218 C CA . GLY A 1 150 ? -27.713 12.367 -11.209 1.00 97.75 150 GLY A CA 1
ATOM 1219 C C . GLY A 1 150 ? -26.783 13.364 -11.868 1.00 97.75 150 GLY A C 1
ATOM 1220 O O . GLY A 1 150 ? -25.753 13.724 -11.305 1.00 97.75 150 GLY A O 1
ATOM 1221 N N . ASP A 1 151 ? -27.213 13.823 -13.040 1.00 98.44 151 ASP A N 1
ATOM 1222 C CA . ASP A 1 151 ? -26.657 14.982 -13.734 1.00 98.44 151 ASP A CA 1
ATOM 1223 C C . ASP A 1 151 ? -27.456 16.217 -13.310 1.00 98.44 151 ASP A C 1
ATOM 1225 O O . ASP A 1 151 ? -28.583 16.440 -13.772 1.00 98.44 151 ASP A O 1
ATOM 1229 N N . MET A 1 152 ? -26.883 17.000 -12.397 1.00 98.25 152 MET A N 1
ATOM 1230 C CA . MET A 1 152 ? -27.501 18.201 -11.843 1.00 98.25 152 MET A CA 1
ATOM 1231 C C . MET A 1 152 ? -27.425 19.382 -12.812 1.00 98.25 152 MET A C 1
ATOM 1233 O O . MET A 1 152 ? -28.142 20.364 -12.634 1.00 98.25 152 MET A O 1
ATOM 1237 N N . ASN A 1 153 ? -26.575 19.334 -13.843 1.00 98.38 153 ASN A N 1
ATOM 1238 C CA . ASN A 1 153 ? -26.310 20.476 -14.720 1.00 98.38 153 ASN A CA 1
ATOM 1239 C C . ASN A 1 153 ? -25.921 21.769 -13.963 1.00 98.38 153 ASN A C 1
ATOM 1241 O O . ASN A 1 153 ? -26.107 22.873 -14.483 1.00 98.38 153 ASN A O 1
ATOM 1245 N N . ILE A 1 154 ? -25.416 21.658 -12.728 1.00 98.62 154 ILE A N 1
ATOM 1246 C CA . ILE A 1 154 ? -24.942 22.774 -11.901 1.00 98.62 154 ILE A CA 1
ATOM 1247 C C . ILE A 1 154 ? -23.600 22.393 -11.278 1.00 98.62 154 ILE A C 1
ATOM 1249 O O . ILE A 1 154 ? -23.494 21.346 -10.647 1.00 98.62 154 ILE A O 1
ATOM 1253 N N . SER A 1 155 ? -22.602 23.267 -11.415 1.00 98.50 155 SER A N 1
ATOM 1254 C CA . SER A 1 155 ? -21.307 23.197 -10.737 1.00 98.50 155 SER A CA 1
ATOM 1255 C C . SER A 1 155 ? -21.394 23.958 -9.406 1.00 98.50 155 SER A C 1
ATOM 1257 O O . SER A 1 155 ? -21.476 25.196 -9.428 1.00 98.50 155 SER A O 1
ATOM 1259 N N . PRO A 1 156 ? -21.403 23.258 -8.250 1.00 97.69 156 PRO A N 1
ATOM 1260 C CA . PRO A 1 156 ? -21.703 23.876 -6.954 1.00 97.69 156 PRO A CA 1
ATOM 1261 C C . PRO A 1 156 ? -20.741 25.001 -6.551 1.00 97.69 156 PRO A C 1
ATOM 1263 O O . PRO A 1 156 ? -21.168 26.025 -6.021 1.00 97.69 156 PRO A O 1
ATOM 1266 N N . THR A 1 157 ? -19.447 24.830 -6.817 1.00 97.38 157 THR A N 1
ATOM 1267 C CA . THR A 1 157 ? -18.371 25.749 -6.421 1.00 97.38 157 THR A CA 1
ATOM 1268 C C . THR A 1 157 ? -17.430 26.047 -7.588 1.00 97.38 157 THR A C 1
ATOM 1270 O O . THR A 1 157 ? -17.508 25.419 -8.642 1.00 97.38 157 THR A O 1
ATOM 1273 N N . ASP A 1 158 ? -16.529 27.021 -7.436 1.00 97.44 158 ASP A N 1
ATOM 1274 C CA . ASP A 1 158 ? -15.536 27.323 -8.481 1.00 97.44 158 ASP A CA 1
ATOM 1275 C C . ASP A 1 158 ? -14.502 26.201 -8.655 1.00 97.44 158 ASP A C 1
ATOM 1277 O O . ASP A 1 158 ? -13.983 26.022 -9.752 1.00 97.44 158 ASP A O 1
ATOM 1281 N N . LEU A 1 159 ? -14.290 25.376 -7.623 1.00 97.31 159 LEU A N 1
ATOM 1282 C CA . LEU A 1 159 ? -13.453 24.170 -7.693 1.00 97.31 159 LEU A CA 1
ATOM 1283 C C . LEU A 1 159 ? -14.029 23.107 -8.644 1.00 97.31 159 LEU A C 1
ATOM 1285 O O . LEU A 1 159 ? -13.357 22.142 -8.988 1.00 97.31 159 LEU A O 1
ATOM 1289 N N . ASP A 1 160 ? -15.285 23.271 -9.056 1.00 97.88 160 ASP A N 1
ATOM 1290 C CA . ASP A 1 160 ? -15.994 22.371 -9.959 1.00 97.88 160 ASP A CA 1
ATOM 1291 C C . ASP A 1 160 ? -15.903 22.831 -11.429 1.00 97.88 160 ASP A C 1
ATOM 1293 O O . ASP A 1 160 ? -16.590 22.273 -12.287 1.00 97.88 160 ASP A O 1
ATOM 1297 N N . ILE A 1 161 ? -15.076 23.847 -11.728 1.00 98.00 161 ILE A N 1
ATOM 1298 C CA . ILE A 1 161 ? -14.967 24.497 -13.042 1.00 98.00 161 ILE A CA 1
ATOM 1299 C C . ILE A 1 161 ? -13.530 24.427 -13.586 1.00 98.00 161 ILE A C 1
ATOM 1301 O O . ILE A 1 161 ? -12.650 25.163 -13.152 1.00 98.00 161 ILE A O 1
ATOM 1305 N N . GLY A 1 162 ? -13.320 23.614 -14.624 1.00 96.50 162 GLY A N 1
ATOM 1306 C CA . GLY A 1 162 ? -12.028 23.411 -15.297 1.00 96.50 162 GLY A CA 1
ATOM 1307 C C . GLY A 1 162 ? -11.889 24.051 -16.676 1.00 96.50 162 GLY A C 1
ATOM 1308 O O . GLY A 1 162 ? -10.876 23.873 -17.342 1.00 96.50 162 GLY A O 1
ATOM 1309 N N . ILE A 1 163 ? -12.887 24.799 -17.156 1.00 95.69 163 ILE A N 1
ATOM 1310 C CA . ILE A 1 163 ? -12.900 25.347 -18.532 1.00 95.69 163 ILE A CA 1
ATOM 1311 C C . ILE A 1 163 ? -11.973 26.561 -18.752 1.00 95.69 163 ILE A C 1
ATOM 1313 O O . ILE A 1 163 ? -11.953 27.131 -19.848 1.00 95.69 163 ILE A O 1
ATOM 1317 N N . GLY A 1 164 ? -11.226 26.967 -17.723 1.00 92.50 164 GLY A N 1
ATOM 1318 C CA . GLY A 1 164 ? -10.364 28.147 -17.720 1.00 92.50 164 GLY A CA 1
ATOM 1319 C C . GLY A 1 164 ? -11.097 29.445 -17.364 1.00 92.50 164 GLY A C 1
ATOM 1320 O O . GLY A 1 164 ? -12.293 29.616 -17.623 1.00 92.50 164 GLY A O 1
ATOM 1321 N N . GLU A 1 165 ? -10.355 30.386 -16.782 1.00 93.62 165 GLU A N 1
ATOM 1322 C CA . GLU A 1 165 ? -10.915 31.593 -16.162 1.00 93.62 165 GLU A CA 1
ATOM 1323 C C . GLU A 1 165 ? -11.588 32.543 -17.167 1.00 93.62 165 GLU A C 1
ATOM 1325 O O . GLU A 1 165 ? -12.665 33.079 -16.899 1.00 93.62 165 GLU A O 1
ATOM 1330 N N . ASP A 1 166 ? -11.022 32.696 -18.366 1.00 94.56 166 ASP A N 1
ATOM 1331 C CA . ASP A 1 166 ? -11.608 33.535 -19.419 1.00 94.56 166 ASP A CA 1
ATOM 1332 C C . ASP A 1 166 ? -12.933 32.967 -19.937 1.00 94.56 166 ASP A C 1
ATOM 1334 O O . ASP A 1 166 ? -13.892 33.705 -20.185 1.00 94.56 166 ASP A O 1
ATOM 1338 N N . SER A 1 167 ? -13.021 31.640 -20.068 1.00 94.56 167 SER A N 1
ATOM 1339 C CA . SER A 1 167 ? -14.265 30.970 -20.444 1.00 94.56 167 SER A CA 1
ATOM 1340 C C . SER A 1 167 ? -15.305 31.078 -19.337 1.00 94.56 167 SER A C 1
ATOM 1342 O O . SER A 1 167 ? -16.453 31.400 -19.642 1.00 94.56 167 SER A O 1
ATOM 1344 N N . ARG A 1 168 ? -14.917 30.908 -18.068 1.00 96.94 168 ARG A N 1
ATOM 1345 C CA . ARG A 1 168 ? -15.810 31.091 -16.914 1.00 96.94 168 ARG A CA 1
ATOM 1346 C C . ARG A 1 168 ? -16.403 32.502 -16.883 1.00 96.94 168 ARG A C 1
ATOM 1348 O O . ARG A 1 168 ? -17.625 32.652 -16.874 1.00 96.94 168 ARG A O 1
ATOM 1355 N N . LYS A 1 169 ? -15.560 33.539 -16.971 1.00 96.56 169 LYS A N 1
ATOM 1356 C CA . LYS A 1 169 ? -15.996 34.948 -17.045 1.00 96.56 169 LYS A CA 1
ATOM 1357 C C . LYS A 1 169 ? -16.906 35.202 -18.244 1.00 96.56 169 LYS A C 1
ATOM 1359 O O . LYS A 1 169 ? -17.921 35.886 -18.116 1.00 96.56 169 LYS A O 1
ATOM 1364 N N . ARG A 1 170 ? -16.584 34.632 -19.412 1.00 97.31 170 ARG A N 1
ATOM 1365 C CA . ARG A 1 170 ? -17.411 34.755 -20.622 1.00 97.31 170 ARG A CA 1
ATOM 1366 C C . ARG A 1 170 ? -18.792 34.127 -20.439 1.00 97.31 170 ARG A C 1
ATOM 1368 O O . ARG A 1 170 ? -19.770 34.756 -20.835 1.00 97.31 170 ARG A O 1
ATOM 1375 N N . TRP A 1 171 ? -18.884 32.931 -19.859 1.00 97.62 171 TRP A N 1
ATOM 1376 C CA . TRP A 1 171 ? -20.160 32.244 -19.617 1.00 97.62 171 TRP A CA 1
ATOM 1377 C C . TRP A 1 171 ? -21.031 33.029 -18.637 1.00 97.62 171 TRP A C 1
ATOM 1379 O O . TRP A 1 171 ? -22.191 33.275 -18.941 1.00 97.62 171 TRP A O 1
ATOM 1389 N N . LEU A 1 172 ? -20.452 33.533 -17.541 1.00 96.69 172 LEU A N 1
ATOM 1390 C CA . LEU A 1 172 ? -21.166 34.402 -16.598 1.00 96.69 172 LEU A CA 1
ATOM 1391 C C . LEU A 1 172 ? -21.684 35.681 -17.271 1.00 96.69 172 LEU A C 1
ATOM 1393 O O . LEU A 1 172 ? -22.846 36.040 -17.101 1.00 96.69 172 LEU A O 1
ATOM 1397 N N . ARG A 1 173 ? -20.847 36.346 -18.080 1.00 96.44 173 ARG A N 1
ATOM 1398 C CA . ARG A 1 173 ? -21.222 37.573 -18.805 1.00 96.44 173 ARG A CA 1
ATOM 1399 C C . ARG A 1 173 ? -22.331 37.342 -19.832 1.00 96.44 173 ARG A C 1
ATOM 1401 O O . ARG A 1 173 ? -23.170 38.211 -20.020 1.00 96.44 173 ARG A O 1
ATOM 1408 N N . THR A 1 174 ? -22.305 36.200 -20.514 1.00 95.75 174 THR A N 1
ATOM 1409 C CA . THR A 1 174 ? -23.297 35.832 -21.543 1.00 95.75 174 THR A CA 1
ATOM 1410 C C . THR A 1 174 ? -24.518 35.117 -20.967 1.00 95.75 174 THR A C 1
ATOM 1412 O O . THR A 1 174 ? -25.417 34.766 -21.717 1.00 95.75 174 THR A O 1
ATOM 1415 N N . GLY A 1 175 ? -24.563 34.895 -19.649 1.00 95.69 175 GLY A N 1
ATOM 1416 C CA . GLY A 1 175 ? -25.676 34.216 -18.993 1.00 95.69 175 GLY A CA 1
ATOM 1417 C C . GLY A 1 175 ? -25.783 32.727 -19.326 1.00 95.69 175 GLY A C 1
ATOM 1418 O O . GLY A 1 175 ? -26.870 32.174 -19.215 1.00 95.69 175 GLY A O 1
ATOM 1419 N N . LYS A 1 176 ? -24.702 32.056 -19.740 1.00 97.00 176 LYS A N 1
ATOM 1420 C CA . LYS A 1 176 ? -24.740 30.618 -20.043 1.00 97.00 176 LYS A CA 1
ATOM 1421 C C . LYS A 1 176 ? -24.897 29.789 -18.761 1.00 97.00 176 LYS A C 1
ATOM 1423 O O . LYS A 1 176 ? -24.147 29.987 -17.806 1.00 97.00 176 LYS A O 1
ATOM 1428 N N . CYS A 1 177 ? -25.842 28.849 -18.764 1.00 96.50 177 CYS A N 1
ATOM 1429 C CA . CYS A 1 177 ? -26.164 28.002 -17.612 1.00 96.50 177 CYS A CA 1
ATOM 1430 C C . CYS A 1 177 ? -25.047 27.007 -17.271 1.00 96.50 177 CYS A C 1
ATOM 1432 O O . CYS A 1 177 ? -24.411 26.462 -18.176 1.00 96.50 177 CYS A O 1
ATOM 1434 N N . SER A 1 178 ? -24.845 26.789 -15.968 1.00 97.19 178 SER A N 1
ATOM 1435 C CA . SER A 1 178 ? -24.122 25.703 -15.281 1.00 97.19 178 SER A CA 1
ATOM 1436 C C . SER A 1 178 ? -23.608 26.185 -13.916 1.00 97.19 178 SER A C 1
ATOM 1438 O O . SER A 1 178 ? -23.404 25.381 -13.017 1.00 97.19 178 SER A O 1
ATOM 1440 N N . PHE A 1 179 ? -23.315 27.473 -13.753 1.00 97.75 179 PHE A N 1
ATOM 1441 C CA . PHE A 1 179 ? -22.730 28.043 -12.530 1.00 97.75 179 PHE A CA 1
ATOM 1442 C C . PHE A 1 179 ? -23.124 29.513 -12.336 1.00 97.75 179 PHE A C 1
ATOM 1444 O O . PHE A 1 179 ? -22.364 30.307 -11.775 1.00 97.75 179 PHE A O 1
ATOM 1451 N N . LEU A 1 180 ? -24.304 29.897 -12.824 1.00 98.12 180 LEU A N 1
ATOM 1452 C CA . LEU A 1 180 ? -24.877 31.209 -12.549 1.00 98.12 180 LEU A CA 1
ATOM 1453 C C . LEU A 1 180 ? -25.162 31.354 -11.039 1.00 98.12 180 LEU A C 1
ATOM 1455 O O . LEU A 1 180 ? -25.413 30.350 -10.365 1.00 98.12 180 LEU A O 1
ATOM 1459 N N . PRO A 1 181 ? -25.145 32.581 -10.488 1.00 97.94 181 PRO A N 1
ATOM 1460 C CA . PRO A 1 181 ? -25.484 32.822 -9.085 1.00 97.94 181 PRO A CA 1
ATOM 1461 C C . PRO A 1 181 ? -26.812 32.180 -8.663 1.00 97.94 181 PRO A C 1
ATOM 1463 O O . PRO A 1 181 ? -26.858 31.481 -7.656 1.00 97.94 181 PRO A O 1
ATOM 1466 N N . GLU A 1 182 ? -27.853 32.314 -9.485 1.00 97.81 182 GLU A N 1
ATOM 1467 C CA . GLU A 1 182 ? -29.190 31.770 -9.228 1.00 97.81 182 GLU A CA 1
ATOM 1468 C C . GLU A 1 182 ? -29.178 30.235 -9.143 1.00 97.81 182 GLU A C 1
ATOM 1470 O O . GLU A 1 182 ? -29.802 29.637 -8.270 1.00 97.81 182 GLU A O 1
ATOM 1475 N N . GLU A 1 183 ? -28.405 29.582 -10.013 1.00 98.38 183 GLU A N 1
ATOM 1476 C CA . GLU A 1 183 ? -28.230 28.126 -10.014 1.00 98.38 183 GLU A CA 1
ATOM 1477 C C . GLU A 1 183 ? -27.533 27.651 -8.730 1.00 98.38 183 GLU A C 1
ATOM 1479 O O . GLU A 1 183 ? -27.936 26.663 -8.109 1.00 98.38 183 GLU A O 1
ATOM 1484 N N . ARG A 1 184 ? -26.505 28.384 -8.288 1.00 97.94 184 ARG A N 1
ATOM 1485 C CA . ARG A 1 184 ? -25.794 28.084 -7.040 1.00 97.94 184 ARG A CA 1
ATOM 1486 C C . ARG A 1 184 ? -26.647 28.339 -5.805 1.00 97.94 184 ARG A C 1
ATOM 1488 O O . ARG A 1 184 ? -26.514 27.594 -4.840 1.00 97.94 184 ARG A O 1
ATOM 1495 N N . GLU A 1 185 ? -27.554 29.310 -5.835 1.00 98.19 185 GLU A N 1
ATOM 1496 C CA . GLU A 1 185 ? -28.544 29.501 -4.770 1.00 98.19 185 GLU A CA 1
ATOM 1497 C C . GLU A 1 185 ? -29.491 28.301 -4.652 1.00 98.19 185 GLU A C 1
ATOM 1499 O O . GLU A 1 185 ? -29.774 27.848 -3.540 1.00 98.19 185 GLU A O 1
ATOM 1504 N N . TRP A 1 186 ? -29.956 27.741 -5.774 1.00 98.19 186 TRP A N 1
ATOM 1505 C CA . TRP A 1 186 ? -30.800 26.538 -5.757 1.00 98.19 186 TRP A CA 1
ATOM 1506 C C . TRP A 1 186 ? -30.041 25.329 -5.210 1.00 98.19 186 TRP A C 1
ATOM 1508 O O . TRP A 1 186 ? -30.567 24.606 -4.364 1.00 98.19 186 TRP A O 1
ATOM 1518 N N . MET A 1 187 ? -28.787 25.141 -5.633 1.00 98.19 187 MET A N 1
ATOM 1519 C CA . MET A 1 187 ? -27.924 24.076 -5.116 1.00 98.19 187 MET A CA 1
ATOM 1520 C C . MET A 1 187 ? -27.632 24.249 -3.620 1.00 98.19 187 MET A C 1
ATOM 1522 O O . MET A 1 187 ? -27.719 23.290 -2.858 1.00 98.19 187 MET A O 1
ATOM 1526 N N . ALA A 1 188 ? -27.334 25.470 -3.172 1.00 97.44 188 ALA A N 1
ATOM 1527 C CA . ALA A 1 188 ? -27.092 25.769 -1.764 1.00 97.44 188 ALA A CA 1
ATOM 1528 C C . ALA A 1 188 ? -28.337 25.517 -0.904 1.00 97.44 188 ALA A C 1
ATOM 1530 O O . ALA A 1 188 ? -28.216 24.973 0.191 1.00 97.44 188 ALA A O 1
ATOM 1531 N N . ARG A 1 189 ? -29.535 25.846 -1.405 1.00 97.81 189 ARG A N 1
ATOM 1532 C CA . ARG A 1 189 ? -30.806 25.528 -0.735 1.00 97.81 189 ARG A CA 1
ATOM 1533 C C . ARG A 1 189 ? -31.012 24.018 -0.607 1.00 97.81 189 ARG A C 1
ATOM 1535 O O . ARG A 1 189 ? -31.368 23.551 0.474 1.00 97.81 189 ARG A O 1
ATOM 1542 N N . LEU A 1 190 ? -30.719 23.274 -1.674 1.00 96.38 190 LEU A N 1
ATOM 1543 C CA . LEU A 1 190 ? -30.816 21.815 -1.700 1.00 96.38 190 LEU A CA 1
ATOM 1544 C C . LEU A 1 190 ? -29.857 21.168 -0.691 1.00 96.38 190 LEU A C 1
ATOM 1546 O O . LEU A 1 190 ? -30.275 20.337 0.111 1.00 96.38 190 LEU A O 1
ATOM 1550 N N . LEU A 1 191 ? -28.591 21.596 -0.666 1.00 97.19 191 LEU A N 1
ATOM 1551 C CA . LEU A 1 191 ? -27.608 21.160 0.334 1.00 97.19 191 LEU A CA 1
ATOM 1552 C C . LEU A 1 191 ? -28.028 21.561 1.757 1.00 97.19 191 LEU A C 1
ATOM 1554 O O . LEU A 1 191 ? -27.939 20.755 2.684 1.00 97.19 191 LEU A O 1
ATOM 1558 N N . GLY A 1 192 ? -28.562 22.774 1.918 1.00 96.69 192 GLY A N 1
ATOM 1559 C CA . GLY A 1 192 ? -29.032 23.331 3.186 1.00 96.69 192 GLY A CA 1
ATOM 1560 C C . GLY A 1 192 ? -30.200 22.579 3.828 1.00 96.69 192 GLY A C 1
ATOM 1561 O O . GLY A 1 192 ? -30.391 22.698 5.034 1.00 96.69 192 GLY A O 1
ATOM 1562 N N . TRP A 1 193 ? -30.939 21.755 3.074 1.00 97.38 193 TRP A N 1
ATOM 1563 C CA . TRP A 1 193 ? -31.919 20.824 3.651 1.00 97.38 193 TRP A CA 1
ATOM 1564 C C . TRP A 1 193 ? -31.262 19.784 4.574 1.00 97.38 193 TRP A C 1
ATOM 1566 O O . TRP A 1 193 ? -31.910 19.286 5.485 1.00 97.38 193 TRP A O 1
ATOM 1576 N N . GLY A 1 194 ? -29.976 19.479 4.376 1.00 95.88 194 GLY A N 1
ATOM 1577 C CA . GLY A 1 194 ? -29.238 18.455 5.121 1.00 95.88 194 GLY A CA 1
ATOM 1578 C C . GLY A 1 194 ? -28.611 17.396 4.216 1.00 95.88 194 GLY A C 1
ATOM 1579 O O . GLY A 1 194 ? -28.497 16.236 4.612 1.00 95.88 194 GLY A O 1
ATOM 1580 N N . LEU A 1 195 ? -28.229 17.778 2.995 1.00 98.12 195 LEU A N 1
ATOM 1581 C CA . LEU A 1 195 ? -27.512 16.918 2.059 1.00 98.12 195 LEU A CA 1
ATOM 1582 C C . LEU A 1 195 ? -26.025 17.275 2.043 1.00 98.12 195 LEU A C 1
ATOM 1584 O O . LEU A 1 195 ? -25.634 18.439 2.091 1.00 98.12 195 LEU A O 1
ATOM 1588 N N . VAL A 1 196 ? -25.197 16.249 1.919 1.00 98.25 196 VAL A N 1
ATOM 1589 C CA . VAL A 1 196 ? -23.745 16.333 1.820 1.00 98.25 196 VAL A CA 1
ATOM 1590 C C . VAL A 1 196 ? -23.335 15.884 0.424 1.00 98.25 196 VAL A C 1
ATOM 1592 O O . VAL A 1 196 ? -23.619 14.755 0.022 1.00 98.25 196 VAL A O 1
ATOM 1595 N N . ASP A 1 197 ? -22.633 16.750 -0.307 1.00 98.44 197 ASP A N 1
ATOM 1596 C CA . ASP A 1 197 ? -21.928 16.366 -1.533 1.00 98.44 197 ASP A CA 1
ATOM 1597 C C . ASP A 1 197 ? -20.794 15.401 -1.170 1.00 98.44 197 ASP A C 1
ATOM 1599 O O . ASP A 1 197 ? -19.767 15.796 -0.613 1.00 98.44 197 ASP A O 1
ATOM 1603 N N . THR A 1 198 ? -21.000 14.116 -1.459 1.00 98.25 198 THR A N 1
ATOM 1604 C CA . THR A 1 198 ? -20.093 13.047 -1.025 1.00 98.25 198 THR A CA 1
ATOM 1605 C C . THR A 1 198 ? -18.693 13.191 -1.626 1.00 98.25 198 THR A C 1
ATOM 1607 O O . THR A 1 198 ? -17.702 12.902 -0.950 1.00 98.25 198 THR A O 1
ATOM 1610 N N . TYR A 1 199 ? -18.581 13.667 -2.871 1.00 98.19 199 TYR A N 1
ATOM 1611 C CA . TYR A 1 199 ? -17.291 13.838 -3.534 1.00 98.19 199 TYR A CA 1
ATOM 1612 C C . TYR A 1 199 ? -16.519 15.007 -2.928 1.00 98.19 199 TYR A C 1
ATOM 1614 O O . TYR A 1 199 ? -15.364 14.829 -2.538 1.00 98.19 199 TYR A O 1
ATOM 1622 N N . ARG A 1 200 ? -17.163 16.173 -2.785 1.00 97.44 200 ARG A N 1
ATOM 1623 C CA . ARG A 1 200 ? -16.534 17.370 -2.202 1.00 97.44 200 ARG A CA 1
ATOM 1624 C C . ARG A 1 200 ? -16.192 17.175 -0.726 1.00 97.44 200 ARG A C 1
ATOM 1626 O O . ARG A 1 200 ? -15.146 17.634 -0.291 1.00 97.44 200 ARG A O 1
ATOM 1633 N N . HIS A 1 201 ? -17.020 16.457 0.033 1.00 96.06 201 HIS A N 1
ATOM 1634 C CA . HIS A 1 201 ? -16.729 16.142 1.433 1.00 96.06 201 HIS A CA 1
ATOM 1635 C C . HIS A 1 201 ? -15.468 15.274 1.585 1.00 96.06 201 HIS A C 1
ATOM 1637 O O . HIS A 1 201 ? -14.658 15.515 2.475 1.00 96.06 201 HIS A O 1
ATOM 1643 N N . ALA A 1 202 ? -15.284 14.270 0.721 1.00 93.00 202 ALA A N 1
ATOM 1644 C CA . ALA A 1 202 ? -14.090 13.421 0.739 1.00 93.00 202 ALA A CA 1
ATOM 1645 C C . ALA A 1 202 ? -12.858 14.095 0.101 1.00 93.00 202 ALA A C 1
ATOM 1647 O O . ALA A 1 202 ? -11.730 13.782 0.474 1.00 93.00 202 ALA A O 1
ATOM 1648 N N . ASN A 1 203 ? -13.074 15.019 -0.840 1.00 95.69 203 ASN A N 1
ATOM 1649 C CA . ASN A 1 203 ? -12.037 15.694 -1.623 1.00 95.69 203 ASN A CA 1
ATOM 1650 C C . ASN A 1 203 ? -12.241 17.224 -1.570 1.00 95.69 203 ASN A C 1
ATOM 1652 O O . ASN A 1 203 ? -12.616 17.832 -2.578 1.00 95.69 203 ASN A O 1
ATOM 1656 N N . PRO A 1 204 ? -12.029 17.872 -0.407 1.00 95.50 204 PRO A N 1
ATOM 1657 C CA . PRO A 1 204 ? -12.413 19.270 -0.194 1.00 95.50 204 PRO A CA 1
ATOM 1658 C C . PRO A 1 204 ? -11.698 20.245 -1.133 1.00 95.50 204 PRO A C 1
ATOM 1660 O O . PRO A 1 204 ? -12.329 21.170 -1.638 1.00 95.50 204 PRO A O 1
ATOM 1663 N N . GLU A 1 205 ? -10.424 19.996 -1.439 1.00 93.88 205 GLU A N 1
ATOM 1664 C CA . GLU A 1 205 ? -9.560 20.908 -2.203 1.00 93.88 205 GLU A CA 1
ATOM 1665 C C . GLU A 1 205 ? -9.385 20.515 -3.681 1.00 93.88 205 GLU A C 1
ATOM 1667 O O . GLU A 1 205 ? -8.747 21.242 -4.439 1.00 93.88 205 GLU A O 1
ATOM 1672 N N . ALA A 1 206 ? -9.944 19.380 -4.119 1.00 92.56 206 ALA A N 1
ATOM 1673 C CA . ALA A 1 206 ? -9.751 18.896 -5.487 1.00 92.56 206 ALA A CA 1
ATOM 1674 C C . ALA A 1 206 ? -10.384 19.850 -6.515 1.00 92.56 206 ALA A C 1
ATOM 1676 O O . ALA A 1 206 ? -11.563 20.199 -6.407 1.00 92.56 206 ALA A O 1
ATOM 1677 N N . GLN A 1 207 ? -9.602 20.246 -7.517 1.00 92.44 207 GLN A N 1
ATOM 1678 C CA . GLN A 1 207 ? -9.998 21.197 -8.566 1.00 92.44 207 GLN A CA 1
ATOM 1679 C C . GLN A 1 207 ? -9.672 20.697 -9.981 1.00 92.44 207 GLN A C 1
ATOM 1681 O O . GLN A 1 207 ? -9.703 21.460 -10.938 1.00 92.44 207 GLN A O 1
ATOM 1686 N N . ASP A 1 208 ? -9.306 19.425 -10.111 1.00 92.38 208 ASP A N 1
ATOM 1687 C CA . ASP A 1 208 ? -8.832 18.777 -11.337 1.00 92.38 208 ASP A CA 1
ATOM 1688 C C . ASP A 1 208 ? -9.693 17.565 -11.730 1.00 92.38 208 ASP A C 1
ATOM 1690 O O . ASP A 1 208 ? -9.333 16.802 -12.630 1.00 92.38 208 ASP A O 1
ATOM 1694 N N . LYS A 1 209 ? -10.828 17.369 -11.050 1.00 95.12 209 LYS A N 1
ATOM 1695 C CA . LYS A 1 209 ? -11.738 16.243 -11.253 1.00 95.12 209 LYS A CA 1
ATOM 1696 C C . LYS A 1 209 ? -13.132 16.729 -11.631 1.00 95.12 209 LYS A C 1
ATOM 1698 O O . LYS A 1 209 ? -13.867 17.282 -10.815 1.00 95.12 209 LYS A O 1
ATOM 1703 N N . PHE A 1 210 ? -13.487 16.483 -12.886 1.00 98.25 210 PHE A N 1
ATOM 1704 C CA . PHE A 1 210 ? -14.713 16.927 -13.536 1.00 98.25 210 PHE A CA 1
ATOM 1705 C C . PHE A 1 210 ? -15.496 15.730 -14.058 1.00 98.25 210 PHE A C 1
ATOM 1707 O O . PHE A 1 210 ? -14.923 14.689 -14.367 1.00 98.25 210 PHE A O 1
ATOM 1714 N N . SER A 1 211 ? -16.812 15.876 -14.150 1.00 98.31 211 SER A N 1
ATOM 1715 C CA . SER A 1 211 ? -17.694 14.798 -14.587 1.00 98.31 211 SER A CA 1
ATOM 1716 C C . SER A 1 211 ? -18.172 14.971 -16.022 1.00 98.31 211 SER A C 1
ATOM 1718 O O . SER A 1 211 ? -18.580 13.988 -16.612 1.00 98.31 211 SER A O 1
ATOM 1720 N N . TRP A 1 212 ? -18.075 16.166 -16.613 1.00 98.56 212 TRP A N 1
ATOM 1721 C CA . TRP A 1 212 ? -18.490 16.448 -17.988 1.00 98.56 212 TRP A CA 1
ATOM 1722 C C . TRP A 1 212 ? -17.398 17.156 -18.791 1.00 98.56 212 TRP A C 1
ATOM 1724 O O . TRP A 1 212 ? -16.772 18.105 -18.309 1.00 98.56 212 TRP A O 1
ATOM 1734 N N . PHE A 1 213 ? -17.222 16.728 -20.045 1.00 98.06 213 PHE A N 1
ATOM 1735 C CA . PHE A 1 213 ? -16.244 17.276 -20.983 1.00 98.06 213 PHE A CA 1
ATOM 1736 C C . PHE A 1 213 ? -16.832 17.404 -22.386 1.00 98.06 213 PHE A C 1
ATOM 1738 O O . PHE A 1 213 ? -17.140 16.402 -23.034 1.00 98.06 213 PHE A O 1
ATOM 1745 N N . ASP A 1 214 ? -16.890 18.635 -22.891 1.00 95.06 214 ASP A N 1
ATOM 1746 C CA . ASP A 1 214 ? -17.394 18.932 -24.231 1.00 95.06 214 ASP A CA 1
ATOM 1747 C C . ASP A 1 214 ? -16.615 18.190 -25.334 1.00 95.06 214 ASP A C 1
ATOM 1749 O O . ASP A 1 214 ? -15.387 18.296 -25.442 1.00 95.06 214 ASP A O 1
ATOM 1753 N N . TYR A 1 215 ? -17.348 17.490 -26.206 1.00 92.31 215 TYR A N 1
ATOM 1754 C CA . TYR A 1 215 ? -16.768 16.762 -27.336 1.00 92.31 215 TYR A CA 1
ATOM 1755 C C . TYR A 1 215 ? -16.057 17.676 -28.337 1.00 92.31 215 TYR A C 1
ATOM 1757 O O . TYR A 1 215 ? -14.986 17.331 -28.833 1.00 92.31 215 TYR A O 1
ATOM 1765 N N . ARG A 1 216 ? -16.654 18.829 -28.671 1.00 90.81 216 ARG A N 1
ATOM 1766 C CA . ARG A 1 216 ? -16.201 19.677 -29.792 1.00 90.81 216 ARG A CA 1
ATOM 1767 C C . ARG A 1 216 ? -14.846 20.304 -29.514 1.00 90.81 216 ARG A C 1
ATOM 1769 O O . ARG A 1 216 ? -14.004 20.381 -30.402 1.00 90.81 216 ARG A O 1
ATOM 1776 N N . SER A 1 217 ? -14.645 20.739 -28.279 1.00 89.81 217 SER A N 1
ATOM 1777 C CA . SER A 1 217 ? -13.396 21.331 -27.820 1.00 89.81 217 SER A CA 1
ATOM 1778 C C . SER A 1 217 ? -12.368 20.300 -27.366 1.00 89.81 217 SER A C 1
ATOM 1780 O O . SER A 1 217 ? -11.313 20.718 -26.899 1.00 89.81 217 SER A O 1
ATOM 1782 N N . LYS A 1 218 ? -12.654 18.992 -27.474 1.00 91.44 218 LYS A N 1
ATOM 1783 C CA . LYS A 1 218 ? -11.815 17.914 -26.926 1.00 91.44 218 LYS A CA 1
ATOM 1784 C C . LYS A 1 218 ? -11.455 18.157 -25.457 1.00 91.44 218 LYS A C 1
ATOM 1786 O O . LYS A 1 218 ? -10.312 18.006 -25.047 1.00 91.44 218 LYS A O 1
ATOM 1791 N N . GLY A 1 219 ? -12.441 18.576 -24.658 1.00 92.06 219 GLY A N 1
ATOM 1792 C CA . GLY A 1 219 ? -12.198 19.029 -23.286 1.00 92.06 219 GLY A CA 1
ATOM 1793 C C . GLY A 1 219 ? -11.530 17.978 -22.396 1.00 92.06 219 GLY A C 1
ATOM 1794 O O . GLY A 1 219 ? -10.791 18.340 -21.493 1.00 92.06 219 GLY A O 1
ATOM 1795 N N . PHE A 1 220 ? -11.743 16.688 -22.663 1.00 95.94 220 PHE A N 1
ATOM 1796 C CA . PHE A 1 220 ? -11.163 15.606 -21.868 1.00 95.94 220 PHE A CA 1
ATOM 1797 C C . PHE A 1 220 ? -9.634 15.521 -21.989 1.00 95.94 220 PHE A C 1
ATOM 1799 O O . PHE A 1 220 ? -8.970 15.352 -20.971 1.00 95.94 220 PHE A O 1
ATOM 1806 N N . ASP A 1 221 ? -9.083 15.726 -23.191 1.00 92.06 221 ASP A N 1
ATOM 1807 C CA . ASP A 1 221 ? -7.640 15.622 -23.463 1.00 92.06 221 ASP A CA 1
ATOM 1808 C C . ASP A 1 221 ? -6.836 16.646 -22.640 1.00 92.06 221 ASP A C 1
ATOM 1810 O O . ASP A 1 221 ? -5.764 16.343 -22.122 1.00 92.06 221 ASP A O 1
ATOM 1814 N N . ASP A 1 222 ? -7.402 17.843 -22.461 1.00 91.94 222 ASP A N 1
ATOM 1815 C CA . ASP A 1 222 ? -6.803 18.941 -21.693 1.00 91.94 222 ASP A CA 1
ATOM 1816 C C . ASP A 1 222 ? -7.304 19.007 -20.236 1.00 91.94 222 ASP A C 1
ATOM 1818 O O . ASP A 1 222 ? -7.033 19.981 -19.531 1.00 91.94 222 ASP A O 1
ATOM 1822 N N . ASN A 1 223 ? -8.111 18.034 -19.794 1.00 94.69 223 ASN A N 1
ATOM 1823 C CA . ASN A 1 223 ? -8.835 18.059 -18.516 1.00 94.69 223 ASN A CA 1
ATOM 1824 C C . ASN A 1 223 ? -9.658 19.353 -18.283 1.00 94.69 223 ASN A C 1
ATOM 1826 O O . ASN A 1 223 ? -9.807 19.835 -17.161 1.00 94.69 223 ASN A O 1
ATOM 1830 N N . ARG A 1 224 ? -10.219 19.931 -19.350 1.00 96.06 224 ARG A N 1
ATOM 1831 C CA . ARG A 1 224 ? -11.110 21.100 -19.329 1.00 96.06 224 ARG A CA 1
ATOM 1832 C C . ARG A 1 224 ? -12.568 20.660 -19.245 1.00 96.06 224 ARG A C 1
ATOM 1834 O O . ARG A 1 224 ? -13.231 20.492 -20.272 1.00 96.06 224 ARG A O 1
ATOM 1841 N N . GLY A 1 225 ? -13.071 20.498 -18.024 1.00 97.31 225 GLY A N 1
ATOM 1842 C CA . GLY A 1 225 ? -14.430 20.013 -17.769 1.00 97.31 225 GLY A CA 1
ATOM 1843 C C . GLY A 1 225 ? -15.206 20.807 -16.722 1.00 97.31 225 GLY A C 1
ATOM 1844 O O . GLY A 1 225 ? -14.756 21.846 -16.238 1.00 97.31 225 GLY A O 1
ATOM 1845 N N . LEU A 1 226 ? -16.393 20.307 -16.385 1.00 98.44 226 LEU A N 1
ATOM 1846 C CA . LEU A 1 226 ? -17.225 20.767 -15.270 1.00 98.44 226 LEU A CA 1
ATOM 1847 C C . LEU A 1 226 ? -17.617 19.567 -14.400 1.00 98.44 226 LEU A C 1
ATOM 1849 O O . LEU A 1 226 ? -17.878 18.486 -14.928 1.00 98.44 226 LEU A O 1
ATOM 1853 N N . ARG A 1 227 ? -17.682 19.726 -13.075 1.00 98.62 227 ARG A N 1
ATOM 1854 C CA . ARG A 1 227 ? -18.287 18.715 -12.192 1.00 98.62 227 ARG A CA 1
ATOM 1855 C C . ARG A 1 227 ? -19.751 19.072 -11.968 1.00 98.62 227 ARG A C 1
ATOM 1857 O O . ARG A 1 227 ? -20.052 20.016 -11.239 1.00 98.62 227 ARG A O 1
ATOM 1864 N N . ILE A 1 228 ? -20.633 18.344 -12.642 1.00 98.50 228 ILE A N 1
ATOM 1865 C CA . ILE A 1 228 ? -22.090 18.554 -12.637 1.00 98.50 228 ILE A CA 1
ATOM 1866 C C . ILE A 1 228 ? -22.877 17.282 -12.303 1.00 98.50 228 ILE A C 1
ATOM 1868 O O . ILE A 1 228 ? -24.067 17.369 -12.018 1.00 98.50 228 ILE A O 1
ATOM 1872 N N . ASP A 1 229 ? -22.218 16.123 -12.271 1.00 98.75 229 ASP A N 1
ATOM 1873 C CA . ASP A 1 229 ? -22.796 14.857 -11.832 1.00 98.75 229 ASP A CA 1
ATOM 1874 C C . ASP A 1 229 ? -22.432 14.621 -10.365 1.00 98.75 229 ASP A C 1
ATOM 1876 O O . ASP A 1 229 ? -21.249 14.556 -10.010 1.00 98.75 229 ASP A O 1
ATOM 1880 N N . LEU A 1 230 ? -23.436 14.526 -9.493 1.00 98.62 230 LEU A N 1
ATOM 1881 C CA . LEU A 1 230 ? -23.241 14.528 -8.040 1.00 98.62 230 LEU A CA 1
ATOM 1882 C C . LEU A 1 230 ? -23.921 13.320 -7.386 1.00 98.62 230 LEU A C 1
ATOM 1884 O O . LEU A 1 230 ? -24.947 12.830 -7.856 1.00 98.62 230 LEU A O 1
ATOM 1888 N N . LEU A 1 231 ? -23.375 12.883 -6.247 1.00 98.75 231 LEU A N 1
ATOM 1889 C CA . LEU A 1 231 ? -24.058 12.013 -5.287 1.00 98.75 231 LEU A CA 1
ATOM 1890 C C . LEU A 1 231 ? -24.186 12.766 -3.959 1.00 98.75 231 LEU A C 1
ATOM 1892 O O . LEU A 1 231 ? -23.191 12.984 -3.261 1.00 98.75 231 LEU A O 1
ATOM 1896 N N . LEU A 1 232 ? -25.409 13.169 -3.629 1.00 98.69 232 LEU A N 1
ATOM 1897 C CA . LEU A 1 232 ? -25.769 13.934 -2.441 1.00 98.69 232 LEU A CA 1
ATOM 1898 C C . LEU A 1 232 ? -26.414 12.999 -1.412 1.00 98.69 232 LEU A C 1
ATOM 1900 O O . LEU A 1 232 ? -27.503 12.472 -1.641 1.00 98.69 232 LEU A O 1
ATOM 1904 N N . ALA A 1 233 ? -25.742 12.776 -0.286 1.00 98.12 233 ALA A N 1
ATOM 1905 C CA . ALA A 1 233 ? -26.221 11.902 0.784 1.00 98.12 233 ALA A CA 1
ATOM 1906 C C . ALA A 1 233 ? -26.798 12.727 1.938 1.00 98.12 233 ALA A C 1
ATOM 1908 O O . ALA A 1 233 ? -26.202 13.725 2.332 1.00 98.12 233 ALA A O 1
ATOM 1909 N N . SER A 1 234 ? -27.928 12.316 2.509 1.00 97.62 234 SER A N 1
ATOM 1910 C CA . SER A 1 234 ? -28.488 12.967 3.702 1.00 97.62 234 SER A CA 1
ATOM 1911 C C . SER A 1 234 ? -27.591 12.818 4.931 1.00 97.62 234 SER A C 1
ATOM 1913 O O . SER A 1 234 ? -26.714 11.954 4.967 1.00 97.62 234 SER A O 1
ATOM 1915 N N . GLN A 1 235 ? -27.833 13.607 5.979 1.00 91.25 235 GLN A N 1
ATOM 1916 C CA . GLN A 1 235 ? -27.133 13.477 7.265 1.00 91.25 235 GLN A CA 1
ATOM 1917 C C . GLN A 1 235 ? -27.238 12.065 7.860 1.00 91.25 235 GLN A C 1
ATOM 1919 O O . GLN A 1 235 ? -26.278 11.587 8.463 1.00 91.25 235 GLN A O 1
ATOM 1924 N N . GLY A 1 236 ? -28.362 11.372 7.643 1.00 87.94 236 GLY A N 1
ATOM 1925 C CA . GLY A 1 236 ? -28.542 9.977 8.057 1.00 87.94 236 GLY A CA 1
ATOM 1926 C C . GLY A 1 236 ? -27.676 8.960 7.298 1.00 87.94 236 GLY A C 1
ATOM 1927 O O . GLY A 1 236 ? -27.469 7.853 7.789 1.00 87.94 236 GLY A O 1
ATOM 1928 N N . LEU A 1 237 ? -27.150 9.308 6.117 1.00 93.62 237 LEU A N 1
ATOM 1929 C CA . LEU A 1 237 ? -26.380 8.396 5.259 1.00 93.62 237 LEU A CA 1
ATOM 1930 C C . LEU A 1 237 ? -24.909 8.810 5.086 1.00 93.62 237 LEU A C 1
ATOM 1932 O O . LEU A 1 237 ? -24.025 7.952 5.032 1.00 93.62 237 LEU A O 1
ATOM 1936 N N . ALA A 1 238 ? -24.626 10.110 5.010 1.00 94.38 238 ALA A N 1
ATOM 1937 C CA . ALA A 1 238 ? -23.307 10.669 4.720 1.00 94.38 238 ALA A CA 1
ATOM 1938 C C . ALA A 1 238 ? -22.177 10.172 5.649 1.00 94.38 238 ALA A C 1
ATOM 1940 O O . ALA A 1 238 ? -21.111 9.846 5.120 1.00 94.38 238 ALA A O 1
ATOM 1941 N N . PRO A 1 239 ? -22.373 10.000 6.977 1.00 90.88 239 PRO A N 1
ATOM 1942 C CA . PRO A 1 239 ? -21.335 9.472 7.873 1.00 90.88 239 PRO A CA 1
ATOM 1943 C C . PRO A 1 239 ? -20.864 8.055 7.523 1.00 90.88 239 PRO A C 1
ATOM 1945 O O . PRO A 1 239 ? -19.806 7.616 7.973 1.00 90.88 239 PRO A O 1
ATOM 1948 N N . HIS A 1 240 ? -21.647 7.318 6.733 1.00 89.69 240 HIS A N 1
ATOM 1949 C CA . HIS A 1 240 ? -21.321 5.963 6.302 1.00 89.69 240 HIS A CA 1
ATOM 1950 C C . HIS A 1 240 ? -20.546 5.921 4.982 1.00 89.69 240 HIS A C 1
ATOM 1952 O O . HIS A 1 240 ? -20.109 4.837 4.586 1.00 89.69 240 HIS A O 1
ATOM 1958 N N . CYS A 1 241 ? -20.369 7.058 4.301 1.00 94.12 241 CYS A N 1
ATOM 1959 C CA . CYS A 1 241 ? -19.610 7.153 3.060 1.00 94.12 241 CYS A CA 1
ATOM 1960 C C . CYS A 1 241 ? -18.117 6.936 3.338 1.00 94.12 241 CYS A C 1
ATOM 1962 O O . CYS A 1 241 ? -17.486 7.712 4.050 1.00 94.12 241 CYS A O 1
ATOM 1964 N N . VAL A 1 242 ? -17.544 5.871 2.779 1.00 92.88 242 VAL A N 1
ATOM 1965 C CA . VAL A 1 242 ? -16.139 5.480 2.991 1.00 92.88 242 VAL A CA 1
ATOM 1966 C C . VAL A 1 242 ? -15.240 5.742 1.793 1.00 92.88 242 VAL A C 1
ATOM 1968 O O . VAL A 1 242 ? -14.024 5.754 1.957 1.00 92.88 242 VAL A O 1
ATOM 1971 N N . ALA A 1 243 ? -15.811 5.922 0.602 1.00 92.50 243 ALA A N 1
ATOM 1972 C CA . ALA A 1 243 ? -15.055 6.264 -0.595 1.00 92.50 243 ALA A CA 1
ATOM 1973 C C . ALA A 1 243 ? -15.965 6.887 -1.661 1.00 92.50 243 ALA A C 1
ATOM 1975 O O . ALA A 1 243 ? -17.154 6.570 -1.723 1.00 92.50 243 ALA A O 1
ATOM 1976 N N . THR A 1 244 ? -15.393 7.738 -2.509 1.00 97.94 244 THR A N 1
ATOM 1977 C CA . THR A 1 244 ? -16.049 8.365 -3.665 1.00 97.94 244 THR A CA 1
ATOM 1978 C C . THR A 1 244 ? -15.079 8.466 -4.836 1.00 97.94 244 THR A C 1
ATOM 1980 O O . THR A 1 244 ? -13.865 8.375 -4.644 1.00 97.94 244 THR A O 1
ATOM 1983 N N . GLY A 1 245 ? -15.588 8.661 -6.052 1.00 97.06 245 GLY A N 1
ATOM 1984 C CA . GLY A 1 245 ? -14.731 8.851 -7.219 1.00 97.06 245 GLY A CA 1
ATOM 1985 C C . GLY A 1 245 ? -15.467 9.263 -8.489 1.00 97.06 245 GLY A C 1
ATOM 1986 O O . GLY A 1 245 ? -16.695 9.234 -8.554 1.00 97.06 245 GLY A O 1
ATOM 1987 N N . ILE A 1 246 ? -14.673 9.641 -9.493 1.00 98.44 246 ILE A N 1
ATOM 1988 C CA . ILE A 1 246 ? -15.095 9.956 -10.863 1.00 98.44 246 ILE A CA 1
ATOM 1989 C C . ILE A 1 246 ? -14.239 9.106 -11.802 1.00 98.44 246 ILE A C 1
ATOM 1991 O O . ILE A 1 246 ? -13.009 9.161 -11.726 1.00 98.44 246 ILE A O 1
ATOM 1995 N N . ASP A 1 247 ? -14.871 8.298 -12.645 1.00 97.62 247 ASP A N 1
ATOM 1996 C CA . ASP A 1 247 ? -14.197 7.287 -13.453 1.00 97.62 247 ASP A CA 1
ATOM 1997 C C . ASP A 1 247 ? -13.752 7.836 -14.815 1.00 97.62 247 ASP A C 1
ATOM 1999 O O . ASP A 1 247 ? -14.517 7.905 -15.781 1.00 97.62 247 ASP A O 1
ATOM 2003 N N . TYR A 1 248 ? -12.488 8.255 -14.873 1.00 97.81 248 TYR A N 1
ATOM 2004 C CA . TYR A 1 248 ? -11.871 8.767 -16.094 1.00 97.81 248 TYR A CA 1
ATOM 2005 C C . TYR A 1 248 ? -11.493 7.646 -17.068 1.00 97.81 248 TYR A C 1
ATOM 2007 O O . TYR A 1 248 ? -11.431 7.906 -18.267 1.00 97.81 248 TYR A O 1
ATOM 2015 N N . ASP A 1 249 ? -11.289 6.417 -16.589 1.00 96.81 249 ASP A N 1
ATOM 2016 C CA . ASP A 1 249 ? -10.927 5.283 -17.442 1.00 96.81 249 ASP A CA 1
ATOM 2017 C C . ASP A 1 249 ? -12.107 4.938 -18.353 1.00 96.81 249 ASP A C 1
ATOM 2019 O O . ASP A 1 249 ? -11.963 4.856 -19.575 1.00 96.81 249 ASP A O 1
ATOM 2023 N N . ILE A 1 250 ? -13.314 4.878 -17.783 1.00 94.56 250 ILE A N 1
ATOM 2024 C CA . ILE A 1 250 ? -14.547 4.666 -18.550 1.00 94.56 250 ILE A CA 1
ATOM 2025 C C . ILE A 1 250 ? -14.829 5.859 -19.475 1.00 94.56 250 ILE A C 1
ATOM 2027 O O . ILE A 1 250 ? -15.280 5.668 -20.608 1.00 94.56 250 ILE A O 1
ATOM 2031 N N . ARG A 1 251 ? -14.520 7.094 -19.053 1.00 97.44 251 ARG A N 1
ATOM 2032 C CA . ARG A 1 251 ? -14.612 8.286 -19.920 1.00 97.44 251 ARG A CA 1
ATOM 2033 C C . ARG A 1 251 ? -13.596 8.269 -21.070 1.00 97.44 251 ARG A C 1
ATOM 2035 O O . ARG A 1 251 ? -13.876 8.862 -22.113 1.00 97.44 251 ARG A O 1
ATOM 2042 N N . GLY A 1 252 ? -12.450 7.617 -20.893 1.00 95.31 252 GLY A N 1
ATOM 2043 C CA . GLY A 1 252 ? -11.381 7.482 -21.885 1.00 95.31 252 GLY A CA 1
ATOM 2044 C C . GLY A 1 252 ? -11.598 6.372 -22.918 1.00 95.31 252 GLY A C 1
ATOM 2045 O O . GLY A 1 252 ? -10.800 6.248 -23.843 1.00 95.31 252 GLY A O 1
ATOM 2046 N N . MET A 1 253 ? -12.666 5.579 -22.793 1.00 96.44 253 MET A N 1
ATOM 2047 C CA . MET A 1 253 ? -13.005 4.515 -23.745 1.00 96.44 253 MET A CA 1
ATOM 2048 C C . MET A 1 253 ? -13.339 5.054 -25.144 1.00 96.44 253 MET A C 1
ATOM 2050 O O . MET A 1 253 ? -13.722 6.210 -25.320 1.00 96.44 253 MET A O 1
ATOM 2054 N N . GLU A 1 254 ? -13.276 4.188 -26.158 1.00 92.62 254 GLU A N 1
ATOM 2055 C CA . GLU A 1 254 ? -13.741 4.532 -27.502 1.00 92.62 254 GLU A CA 1
ATOM 2056 C C . GLU A 1 254 ? -15.250 4.798 -27.540 1.00 92.62 254 GLU A C 1
ATOM 2058 O O . GLU A 1 254 ? -16.048 4.111 -26.896 1.00 92.62 254 GLU A O 1
ATOM 2063 N N . LYS A 1 255 ? -15.645 5.797 -28.344 1.00 93.06 255 LYS A N 1
ATOM 2064 C CA . LYS A 1 255 ? -17.019 6.321 -28.399 1.00 93.06 255 LYS A CA 1
ATOM 2065 C C . LYS A 1 255 ? -17.592 6.482 -26.979 1.00 93.06 255 LYS A C 1
ATOM 2067 O O . LYS A 1 255 ? -18.586 5.825 -26.655 1.00 93.06 255 LYS A O 1
ATOM 2072 N N . PRO A 1 256 ? -17.000 7.342 -26.132 1.00 96.25 256 PRO A N 1
ATOM 2073 C CA . PRO A 1 256 ? -17.462 7.511 -24.763 1.00 96.25 256 PRO A CA 1
ATOM 2074 C C . PRO A 1 256 ? -18.638 8.487 -24.707 1.00 96.25 256 PRO A C 1
ATOM 2076 O O . PRO A 1 256 ? -18.795 9.318 -25.610 1.00 96.25 256 PRO A O 1
ATOM 2079 N N . SER A 1 257 ? -19.459 8.413 -23.657 1.00 97.75 257 SER A N 1
ATOM 2080 C CA . SER A 1 257 ? -20.272 9.551 -23.200 1.00 97.75 257 SER A CA 1
ATOM 2081 C C . SER A 1 257 ? -19.375 10.775 -22.950 1.00 97.75 257 SER A C 1
ATOM 2083 O O . SER A 1 257 ? -18.175 10.641 -22.710 1.00 97.75 257 SER A O 1
ATOM 2085 N N . ASP A 1 258 ? -19.925 11.980 -23.051 1.00 97.19 258 ASP A N 1
ATOM 2086 C CA . ASP A 1 258 ? -19.248 13.218 -22.661 1.00 97.19 258 ASP A CA 1
ATOM 2087 C C . ASP A 1 258 ? -19.123 13.326 -21.142 1.00 97.19 258 ASP A C 1
ATOM 2089 O O . ASP A 1 258 ? -18.223 14.020 -20.660 1.00 97.19 258 ASP A O 1
ATOM 2093 N N . HIS A 1 259 ? -19.945 12.571 -20.412 1.00 98.56 259 HIS A N 1
ATOM 2094 C CA . HIS A 1 259 ? -19.858 12.426 -18.970 1.00 98.56 259 HIS A CA 1
ATOM 2095 C C . HIS A 1 259 ? -18.960 11.256 -18.543 1.00 98.56 259 HIS A C 1
ATOM 2097 O O . HIS A 1 259 ? -18.793 10.270 -19.263 1.00 98.56 259 HIS A O 1
ATOM 2103 N N . ALA A 1 260 ? -18.396 11.360 -17.346 1.00 98.19 260 ALA A N 1
ATOM 2104 C CA . ALA A 1 260 ? -17.681 10.313 -16.631 1.00 98.19 260 ALA A CA 1
ATOM 2105 C C . ALA A 1 260 ? -18.588 9.736 -15.526 1.00 98.19 260 ALA A C 1
ATOM 2107 O O . ALA A 1 260 ? -19.242 10.513 -14.824 1.00 98.19 260 ALA A O 1
ATOM 2108 N N . PRO A 1 261 ? -18.636 8.405 -15.320 1.00 98.56 261 PRO A N 1
ATOM 2109 C CA . PRO A 1 261 ? -19.387 7.820 -14.212 1.00 98.56 261 PRO A CA 1
ATOM 2110 C C . PRO A 1 261 ? -18.883 8.332 -12.859 1.00 98.56 261 PRO A C 1
ATOM 2112 O O . PRO A 1 261 ? -17.684 8.301 -12.580 1.00 98.56 261 PRO A O 1
ATOM 2115 N N . VAL A 1 262 ? -19.795 8.756 -11.989 1.00 98.62 262 VAL A N 1
ATOM 2116 C CA . VAL A 1 262 ? -19.487 9.178 -10.615 1.00 98.62 262 VAL A CA 1
ATOM 2117 C C . VAL A 1 262 ? -20.008 8.142 -9.626 1.00 98.62 262 VAL A C 1
ATOM 2119 O O . VAL A 1 262 ? -21.052 7.531 -9.854 1.00 98.62 262 VAL A O 1
ATOM 2122 N N . TRP A 1 263 ? -19.298 7.901 -8.524 1.00 98.69 263 TRP A N 1
ATOM 2123 C CA . TRP A 1 263 ? -19.684 6.852 -7.578 1.00 98.69 263 TRP A CA 1
ATOM 2124 C C . TRP A 1 263 ? -19.407 7.201 -6.115 1.00 98.69 263 TRP A C 1
ATOM 2126 O O . TRP A 1 263 ? -18.499 7.969 -5.794 1.00 98.69 263 TRP A O 1
ATOM 2136 N N . ALA A 1 264 ? -20.179 6.579 -5.219 1.00 97.94 264 ALA A N 1
ATOM 2137 C CA . ALA A 1 264 ? -19.977 6.622 -3.771 1.00 97.94 264 ALA A CA 1
ATOM 2138 C C . ALA A 1 264 ? -20.188 5.238 -3.139 1.00 97.94 264 ALA A C 1
ATOM 2140 O O . ALA A 1 264 ? -21.065 4.471 -3.547 1.00 97.94 264 ALA A O 1
ATOM 2141 N N . GLN A 1 265 ? -19.380 4.904 -2.133 1.00 96.06 265 GLN A N 1
ATOM 2142 C CA . GLN A 1 265 ? -19.443 3.643 -1.400 1.00 96.06 265 GLN A CA 1
ATOM 2143 C C . GLN A 1 265 ? -19.718 3.886 0.081 1.00 96.06 265 GLN A C 1
ATOM 2145 O O . GLN A 1 265 ? -18.992 4.615 0.749 1.00 96.06 265 GLN A O 1
ATOM 2150 N N . PHE A 1 266 ? -20.726 3.195 0.606 1.00 91.31 266 PHE A N 1
ATOM 2151 C CA . PHE A 1 266 ? -21.173 3.273 1.991 1.00 91.31 266 PHE A CA 1
ATOM 2152 C C . PHE A 1 266 ? -20.900 1.957 2.724 1.00 91.31 266 PHE A C 1
ATOM 2154 O O . PHE A 1 266 ? -21.233 0.870 2.229 1.00 91.31 266 PHE A O 1
ATOM 2161 N N . LYS A 1 267 ? -20.275 2.033 3.902 1.00 80.62 267 LYS A N 1
ATOM 2162 C CA . LYS A 1 267 ? -19.926 0.861 4.716 1.00 80.62 267 LYS A CA 1
ATOM 2163 C C . LYS A 1 267 ? -21.127 0.389 5.526 1.00 80.62 267 LYS A C 1
ATOM 2165 O O . LYS A 1 267 ? -21.672 1.129 6.335 1.00 80.62 267 LYS A O 1
ATOM 2170 N N . LEU A 1 268 ? -21.478 -0.879 5.332 1.00 60.38 268 LEU A N 1
ATOM 2171 C CA . LEU A 1 268 ? -22.493 -1.581 6.110 1.00 60.38 268 LEU A CA 1
ATOM 2172 C C . LEU A 1 268 ? -21.979 -1.855 7.536 1.00 60.38 268 LEU A C 1
ATOM 2174 O O . LEU A 1 268 ? -20.815 -2.224 7.725 1.00 60.38 268 LEU A O 1
ATOM 2178 N N . LEU A 1 269 ? -22.837 -1.657 8.540 1.00 54.66 269 LEU A N 1
ATOM 2179 C CA . LEU A 1 269 ? -22.511 -1.813 9.965 1.00 54.66 269 LEU A CA 1
ATOM 2180 C C . LEU A 1 269 ? -22.385 -3.293 10.394 1.00 54.66 269 LEU A C 1
ATOM 2182 O O . LEU A 1 269 ? -21.771 -3.583 11.423 1.00 54.66 269 LEU A O 1
ATOM 2186 N N . ALA A 1 270 ? -22.913 -4.252 9.624 1.00 48.72 270 ALA A N 1
ATOM 2187 C CA . ALA A 1 270 ? -23.310 -5.544 10.186 1.00 48.72 270 ALA A CA 1
ATOM 2188 C C . ALA A 1 270 ? -22.324 -6.726 10.123 1.00 48.72 270 ALA A C 1
ATOM 2190 O O . ALA A 1 270 ? -22.728 -7.829 10.488 1.00 48.72 270 ALA A O 1
ATOM 2191 N N . THR A 1 271 ? -21.048 -6.603 9.738 1.00 44.12 271 THR A N 1
ATOM 2192 C CA . THR A 1 271 ? -20.208 -7.825 9.683 1.00 44.12 271 THR A CA 1
ATOM 2193 C C . THR A 1 271 ? -20.006 -8.448 11.073 1.00 44.12 271 THR A C 1
ATOM 2195 O O . THR A 1 271 ? -20.174 -9.652 11.234 1.00 44.12 271 THR A O 1
ATOM 2198 N N . LEU A 1 272 ? -19.731 -7.652 12.111 1.00 41.31 272 LEU A N 1
ATOM 2199 C CA . LEU A 1 272 ? -19.532 -8.169 13.476 1.00 41.31 272 LEU A CA 1
ATOM 2200 C C . LEU A 1 272 ? -20.849 -8.519 14.190 1.00 41.31 272 LEU A C 1
ATOM 2202 O O . LEU A 1 272 ? -20.901 -9.508 14.920 1.00 41.31 272 LEU A O 1
ATOM 2206 N N . GLN A 1 273 ? -21.925 -7.766 13.942 1.00 45.38 273 GLN A N 1
ATOM 2207 C CA . GLN A 1 273 ? -23.240 -8.019 14.546 1.00 45.38 273 GLN A CA 1
ATOM 2208 C C . GLN A 1 273 ? -23.923 -9.261 13.964 1.00 45.38 273 GLN A C 1
ATOM 2210 O O . GLN A 1 273 ? -24.512 -10.032 14.719 1.00 45.38 273 GLN A O 1
ATOM 2215 N N . LYS A 1 274 ? -23.776 -9.524 12.657 1.00 45.72 274 LYS A N 1
ATOM 2216 C CA . LYS A 1 274 ? -24.281 -10.743 12.006 1.00 45.72 274 LYS A CA 1
ATOM 2217 C C . LYS A 1 274 ? -23.616 -12.002 12.560 1.00 45.72 274 LYS A C 1
ATOM 2219 O O . LYS A 1 274 ? -24.318 -12.950 12.904 1.00 45.72 274 LYS A O 1
ATOM 2224 N N . TYR A 1 275 ? -22.287 -12.005 12.701 1.00 48.03 275 TYR A N 1
ATOM 2225 C CA . TYR A 1 275 ? -21.582 -13.142 13.302 1.00 48.03 275 TYR A CA 1
ATOM 2226 C C . TYR A 1 275 ? -21.909 -13.301 14.786 1.00 48.03 275 TYR A C 1
ATOM 2228 O O . TYR A 1 275 ? -22.084 -14.427 15.239 1.00 48.03 275 TYR A O 1
ATOM 2236 N N . HIS A 1 276 ? -22.051 -12.203 15.536 1.00 47.19 276 HIS A N 1
ATOM 2237 C CA . HIS A 1 276 ? -22.467 -12.281 16.934 1.00 47.19 276 HIS A CA 1
ATOM 2238 C C . HIS A 1 276 ? -23.881 -12.859 17.086 1.00 47.19 276 HIS A C 1
ATOM 2240 O O . HIS A 1 276 ? -24.061 -13.799 17.849 1.00 47.19 276 HIS A O 1
ATOM 2246 N N . ALA A 1 277 ? -24.868 -12.365 16.333 1.00 50.59 277 ALA A N 1
ATOM 2247 C CA . ALA A 1 277 ? -26.240 -12.871 16.388 1.00 50.59 277 ALA A CA 1
ATOM 2248 C C . ALA A 1 277 ? -26.321 -14.355 15.995 1.00 50.59 277 ALA A C 1
ATOM 2250 O O . ALA A 1 277 ? -26.990 -15.135 16.670 1.00 50.59 277 ALA A O 1
ATOM 2251 N N . GLN A 1 278 ? -25.581 -14.769 14.960 1.00 52.22 278 GLN A N 1
ATOM 2252 C CA . GLN A 1 278 ? -25.476 -16.177 14.567 1.00 52.22 278 GLN A CA 1
ATOM 2253 C C . GLN A 1 278 ? -24.819 -17.036 15.653 1.00 52.22 278 GLN A C 1
ATOM 2255 O O . GLN A 1 278 ? -25.329 -18.109 15.957 1.00 52.22 278 GLN A O 1
ATOM 2260 N N . LEU A 1 279 ? -23.731 -16.569 16.273 1.00 51.66 279 LEU A N 1
ATOM 2261 C CA . LEU A 1 279 ? -23.054 -17.281 17.364 1.00 51.66 279 LEU A CA 1
ATOM 2262 C C . LEU A 1 279 ? -23.930 -17.383 18.620 1.00 51.66 279 LEU A C 1
ATOM 2264 O O . LEU A 1 279 ? -23.929 -18.425 19.269 1.00 51.66 279 LEU A O 1
ATOM 2268 N N . THR A 1 280 ? -24.711 -16.350 18.938 1.00 55.47 280 THR A N 1
ATOM 2269 C CA . THR A 1 280 ? -25.640 -16.336 20.079 1.00 55.47 280 THR A CA 1
ATOM 2270 C C . THR A 1 280 ? -26.833 -17.268 19.853 1.00 55.47 280 THR A C 1
ATOM 2272 O O . THR A 1 280 ? -27.216 -17.997 20.766 1.00 55.47 280 THR A O 1
ATOM 2275 N N . LEU A 1 281 ? -27.381 -17.317 18.634 1.00 56.59 281 LEU A N 1
ATOM 2276 C CA . LEU A 1 281 ? -28.429 -18.276 18.259 1.00 56.59 281 LEU A CA 1
ATOM 2277 C C . LEU A 1 281 ? -27.904 -19.717 18.280 1.00 56.59 281 LEU A C 1
ATOM 2279 O O . LEU A 1 281 ? -28.549 -20.605 18.829 1.00 56.59 281 LEU A O 1
ATOM 2283 N N . TRP A 1 282 ? -26.694 -19.947 17.768 1.00 54.62 282 TRP A N 1
ATOM 2284 C CA . TRP A 1 282 ? -26.069 -21.271 17.779 1.00 54.62 282 TRP A CA 1
ATOM 2285 C C . TRP A 1 282 ? -25.733 -21.748 19.200 1.00 54.62 282 TRP A C 1
ATOM 2287 O O . TRP A 1 282 ? -25.925 -22.922 19.521 1.00 54.62 282 TRP A O 1
ATOM 2297 N N . HIS A 1 283 ? -25.300 -20.830 20.073 1.00 61.41 283 HIS A N 1
ATOM 2298 C CA . HIS A 1 283 ? -25.137 -21.084 21.505 1.00 61.41 283 HIS A CA 1
ATOM 2299 C C . HIS A 1 283 ? -26.464 -21.475 22.166 1.00 61.41 283 HIS A C 1
ATOM 2301 O O . HIS A 1 283 ? -26.490 -22.407 22.963 1.00 61.41 283 HIS A O 1
ATOM 2307 N N . ALA A 1 284 ? -27.564 -20.799 21.821 1.00 61.69 284 ALA A N 1
ATOM 2308 C CA . ALA A 1 284 ? -28.886 -21.094 22.369 1.00 61.69 284 ALA A CA 1
ATOM 2309 C C . ALA A 1 284 ? -29.440 -22.449 21.892 1.00 61.69 284 ALA A C 1
ATOM 2311 O O . ALA A 1 284 ? -30.027 -23.183 22.684 1.00 61.69 284 ALA A O 1
ATOM 2312 N N . GLU A 1 285 ? -29.229 -22.812 20.624 1.00 69.69 285 GLU A N 1
ATOM 2313 C CA . GLU A 1 285 ? -29.731 -24.067 20.049 1.00 69.69 285 GLU A CA 1
ATOM 2314 C C . GLU A 1 285 ? -28.903 -25.296 20.450 1.00 69.69 285 GLU A C 1
ATOM 2316 O O . GLU A 1 285 ? -29.446 -26.394 20.590 1.00 69.69 285 GLU A O 1
ATOM 2321 N N . ARG A 1 286 ? -27.577 -25.151 20.590 1.00 76.25 286 ARG A N 1
ATOM 2322 C CA . ARG A 1 286 ? -26.654 -26.272 20.852 1.00 76.25 286 ARG A CA 1
ATOM 2323 C C . ARG A 1 286 ? -25.536 -25.898 21.834 1.00 76.25 286 ARG A C 1
ATOM 2325 O O . ARG A 1 286 ? -24.354 -26.041 21.493 1.00 76.25 286 ARG A O 1
ATOM 2332 N N . PRO A 1 287 ? -25.868 -25.504 23.076 1.00 73.50 287 PRO A N 1
ATOM 2333 C CA . PRO A 1 287 ? -24.882 -25.012 24.041 1.00 73.50 287 PRO A CA 1
ATOM 2334 C C . PRO A 1 287 ? -23.783 -26.045 24.317 1.00 73.50 287 PRO A C 1
ATOM 2336 O O . PRO A 1 287 ? -22.596 -25.730 24.257 1.00 73.50 287 PRO A O 1
ATOM 2339 N N . ALA A 1 288 ? -24.154 -27.318 24.491 1.00 77.31 288 ALA A N 1
ATOM 2340 C CA . ALA A 1 288 ? -23.203 -28.398 24.756 1.00 77.31 288 ALA A CA 1
ATOM 2341 C C . ALA A 1 288 ? -22.212 -28.642 23.600 1.00 77.31 288 ALA A C 1
ATOM 2343 O O . ALA A 1 288 ? -21.033 -28.898 23.843 1.00 77.31 288 ALA A O 1
ATOM 2344 N N . LEU A 1 289 ? -22.660 -28.538 22.343 1.00 77.75 289 LEU A N 1
ATOM 2345 C CA . LEU A 1 289 ? -21.801 -28.752 21.172 1.00 77.75 289 LEU A CA 1
ATOM 2346 C C . LEU A 1 289 ? -20.823 -27.589 20.986 1.00 77.75 289 LEU A C 1
ATOM 2348 O O . LEU A 1 289 ? -19.652 -27.813 20.688 1.00 77.75 289 LEU A O 1
ATOM 2352 N N . MET A 1 290 ? -21.282 -26.359 21.218 1.00 78.19 290 MET A N 1
ATOM 2353 C CA . MET A 1 290 ? -20.444 -25.166 21.140 1.00 78.19 290 MET A CA 1
ATOM 2354 C C . MET A 1 290 ? -19.416 -25.118 22.277 1.00 78.19 290 MET A C 1
ATOM 2356 O O . MET A 1 290 ? -18.236 -24.877 22.017 1.00 78.19 290 MET A O 1
ATOM 2360 N N . MET A 1 291 ? -19.823 -25.424 23.513 1.00 82.81 291 MET A N 1
ATOM 2361 C CA . MET A 1 291 ? -18.902 -25.566 24.646 1.00 82.81 291 MET A CA 1
ATOM 2362 C C . MET A 1 291 ? -17.896 -26.696 24.404 1.00 82.81 291 MET A C 1
ATOM 2364 O O . MET A 1 291 ? -16.706 -26.506 24.642 1.00 82.81 291 MET A O 1
ATOM 2368 N N . GLY A 1 292 ? -18.338 -27.841 23.873 1.00 82.69 292 GLY A N 1
ATOM 2369 C CA . GLY A 1 292 ? -17.470 -28.973 23.539 1.00 82.69 292 GLY A CA 1
ATOM 2370 C C . GLY A 1 292 ? -16.451 -28.652 22.442 1.00 82.69 292 GLY A C 1
ATOM 2371 O O . GLY A 1 292 ? -15.267 -28.949 22.596 1.00 82.69 292 GLY A O 1
ATOM 2372 N N . ALA A 1 293 ? -16.873 -27.988 21.363 1.00 79.88 293 ALA A N 1
ATOM 2373 C CA . ALA A 1 293 ? -15.985 -27.564 20.279 1.00 79.88 293 ALA A CA 1
ATOM 2374 C C . ALA A 1 293 ? -14.977 -26.505 20.746 1.00 79.88 293 ALA A C 1
ATOM 2376 O O . ALA A 1 293 ? -13.787 -26.593 20.435 1.00 79.88 293 ALA A O 1
ATOM 2377 N N . PHE A 1 294 ? -15.431 -25.532 21.538 1.00 84.69 294 PHE A N 1
ATOM 2378 C CA . PHE A 1 294 ? -14.567 -24.506 22.111 1.00 84.69 294 PHE A CA 1
ATOM 2379 C C . PHE A 1 294 ? -13.564 -25.101 23.106 1.00 84.69 294 PHE A C 1
ATOM 2381 O O . PHE A 1 294 ? -12.376 -24.777 23.047 1.00 84.69 294 PHE A O 1
ATOM 2388 N N . PHE A 1 295 ? -14.016 -26.016 23.970 1.00 91.19 295 PHE A N 1
ATOM 2389 C CA . PHE A 1 295 ? -13.153 -26.777 24.871 1.00 91.19 295 PHE A CA 1
ATOM 2390 C C . PHE A 1 295 ? -12.092 -27.542 24.086 1.00 91.19 295 PHE A C 1
ATOM 2392 O O . PHE A 1 295 ? -10.914 -27.416 24.403 1.00 91.19 295 PHE A O 1
ATOM 2399 N N . LEU A 1 296 ? -12.483 -28.286 23.045 1.00 85.06 296 LEU A N 1
ATOM 2400 C CA . LEU A 1 296 ? -11.562 -29.068 22.220 1.00 85.06 296 LEU A CA 1
ATOM 2401 C C . LEU A 1 296 ? -10.534 -28.171 21.521 1.00 85.06 296 LEU A C 1
ATOM 2403 O O . LEU A 1 296 ? -9.343 -28.468 21.558 1.00 85.06 296 LEU A O 1
ATOM 2407 N N . GLY A 1 297 ? -10.965 -27.049 20.942 1.00 82.81 297 GLY A N 1
ATOM 2408 C CA . GLY A 1 297 ? -10.068 -26.082 20.309 1.00 82.81 297 GLY A CA 1
ATOM 2409 C C . GLY A 1 297 ? -9.063 -25.490 21.298 1.00 82.81 297 GLY A C 1
ATOM 2410 O O . GLY A 1 297 ? -7.856 -25.508 21.048 1.00 82.81 297 GLY A O 1
ATOM 2411 N N . TYR A 1 298 ? -9.534 -25.028 22.459 1.00 86.88 298 TYR A N 1
ATOM 2412 C CA . TYR A 1 298 ? -8.665 -24.492 23.510 1.00 86.88 298 TYR A CA 1
ATOM 2413 C C . TYR A 1 298 ? -7.700 -25.562 24.040 1.00 86.88 298 TYR A C 1
ATOM 2415 O O . TYR A 1 298 ? -6.500 -25.312 24.187 1.00 86.88 298 TYR A O 1
ATOM 2423 N N . PHE A 1 299 ? -8.211 -26.767 24.296 1.00 90.69 299 PHE A N 1
ATOM 2424 C CA . PHE A 1 299 ? -7.446 -27.925 24.743 1.00 90.69 299 PHE A CA 1
ATOM 2425 C C . PHE A 1 299 ? -6.326 -28.264 23.759 1.00 90.69 299 PHE A C 1
ATOM 2427 O O . PHE A 1 299 ? -5.183 -28.391 24.190 1.00 90.69 299 PHE A O 1
ATOM 2434 N N . LEU A 1 300 ? -6.614 -28.345 22.455 1.00 84.38 300 LEU A N 1
ATOM 2435 C CA . LEU A 1 300 ? -5.622 -28.654 21.421 1.00 84.38 300 LEU A CA 1
ATOM 2436 C C . LEU A 1 300 ? -4.551 -27.566 21.325 1.00 84.38 300 LEU A C 1
ATOM 2438 O O . LEU A 1 300 ? -3.365 -27.889 21.306 1.00 84.38 300 LEU A O 1
ATOM 2442 N N . ILE A 1 301 ? -4.939 -26.287 21.344 1.00 77.75 301 ILE A N 1
ATOM 2443 C CA . ILE A 1 301 ? -3.992 -25.160 21.357 1.00 77.75 301 ILE A CA 1
ATOM 2444 C C . ILE A 1 301 ? -3.068 -25.259 22.579 1.00 77.75 301 ILE A C 1
ATOM 2446 O O . ILE A 1 301 ? -1.850 -25.124 22.457 1.00 77.75 301 ILE A O 1
ATOM 2450 N N . SER A 1 302 ? -3.626 -25.548 23.757 1.00 83.62 302 SER A N 1
ATOM 2451 C CA . SER A 1 302 ? -2.864 -25.683 25.000 1.00 83.62 302 SER A CA 1
ATOM 2452 C C . SER A 1 302 ? -1.991 -26.947 25.045 1.00 83.62 302 SER A C 1
ATOM 2454 O O . SER A 1 302 ? -0.884 -26.894 25.583 1.00 83.62 302 SER A O 1
ATOM 2456 N N . ALA A 1 303 ? -2.465 -28.072 24.505 1.00 83.50 303 ALA A N 1
ATOM 2457 C CA . ALA A 1 303 ? -1.765 -29.360 24.482 1.00 83.50 303 ALA A CA 1
ATOM 2458 C C . ALA A 1 303 ? -0.619 -29.377 23.468 1.00 83.50 303 ALA A C 1
ATOM 2460 O O . ALA A 1 303 ? 0.471 -29.859 23.767 1.00 83.50 303 ALA A O 1
ATOM 2461 N N . LEU A 1 304 ? -0.841 -28.783 22.295 1.00 81.44 304 LEU A N 1
ATOM 2462 C CA . LEU A 1 304 ? 0.152 -28.651 21.228 1.00 81.44 304 LEU A CA 1
ATOM 2463 C C . LEU A 1 304 ? 1.027 -27.404 21.387 1.00 81.44 304 LEU A C 1
ATOM 2465 O O . LEU A 1 304 ? 1.889 -27.146 20.552 1.00 81.44 304 LEU A O 1
ATOM 2469 N N . SER A 1 305 ? 0.840 -26.638 22.469 1.00 76.25 305 SER A N 1
ATOM 2470 C CA . SER A 1 305 ? 1.654 -25.461 22.784 1.00 76.25 305 SER A CA 1
ATOM 2471 C C . SER A 1 305 ? 1.593 -24.337 21.731 1.00 76.25 305 SER A C 1
ATOM 2473 O O . SER A 1 305 ? 2.526 -23.535 21.636 1.00 76.25 305 SER A O 1
ATOM 2475 N N . ILE A 1 306 ? 0.488 -24.238 20.984 1.00 69.88 306 ILE A N 1
ATOM 2476 C CA . ILE A 1 306 ? 0.264 -23.255 19.913 1.00 69.88 306 ILE A CA 1
ATOM 2477 C C . ILE A 1 306 ? -0.021 -21.860 20.518 1.00 69.88 306 ILE A C 1
ATOM 2479 O O . ILE A 1 306 ? -0.801 -21.745 21.468 1.00 69.88 306 ILE A O 1
ATOM 2483 N N . PRO A 1 307 ? 0.575 -20.767 19.999 1.00 58.66 307 PRO A N 1
ATOM 2484 C CA . PRO A 1 307 ? 0.232 -19.407 20.422 1.00 58.66 307 PRO A CA 1
ATOM 2485 C C . PRO A 1 307 ? -1.230 -19.058 20.093 1.00 58.66 307 PRO A C 1
ATOM 2487 O O . PRO A 1 307 ? -1.679 -19.290 18.978 1.00 58.66 307 PRO A O 1
ATOM 2490 N N . GLY A 1 308 ? -1.970 -18.461 21.035 1.00 55.84 308 GLY A N 1
ATOM 2491 C CA . GLY A 1 308 ? -3.358 -18.023 20.785 1.00 55.84 308 GLY A CA 1
ATOM 2492 C C . GLY A 1 308 ? -4.315 -18.111 21.977 1.00 55.84 308 GLY A C 1
ATOM 2493 O O . GLY A 1 308 ? -5.422 -17.580 21.920 1.00 55.84 308 GLY A O 1
ATOM 2494 N N . THR A 1 309 ? -3.887 -18.710 23.094 1.00 70.44 309 THR A N 1
ATOM 2495 C CA . THR A 1 309 ? -4.731 -18.928 24.284 1.00 70.44 309 THR A CA 1
ATOM 2496 C C . THR A 1 309 ? -5.338 -17.651 24.869 1.00 70.44 309 THR A C 1
ATOM 2498 O O . THR A 1 309 ? -6.459 -17.698 25.353 1.00 70.44 309 THR A O 1
ATOM 2501 N N . ARG A 1 310 ? -4.665 -16.492 24.779 1.00 70.94 310 ARG A N 1
ATOM 2502 C CA . ARG A 1 310 ? -5.202 -15.202 25.270 1.00 70.94 310 ARG A CA 1
ATOM 2503 C C . ARG A 1 310 ? -6.411 -14.710 24.469 1.00 70.94 310 ARG A C 1
ATOM 2505 O O . ARG A 1 310 ? -7.368 -14.227 25.063 1.00 70.94 310 ARG A O 1
ATOM 2512 N N . ILE A 1 311 ? -6.373 -14.858 23.142 1.00 65.19 311 ILE A N 1
ATOM 2513 C CA . ILE A 1 311 ? -7.486 -14.489 22.251 1.00 65.19 311 ILE A CA 1
ATOM 2514 C C . ILE A 1 311 ? -8.661 -15.425 22.513 1.00 65.19 311 ILE A C 1
ATOM 2516 O O . ILE A 1 311 ? -9.782 -14.971 22.713 1.00 65.19 311 ILE A O 1
ATOM 2520 N N . MET A 1 312 ? -8.383 -16.724 22.621 1.00 69.44 312 MET A N 1
ATOM 2521 C CA . MET A 1 312 ? -9.393 -17.711 22.986 1.00 69.44 312 MET A CA 1
ATOM 2522 C C . MET A 1 312 ? -10.002 -17.430 24.365 1.00 69.44 312 MET A C 1
ATOM 2524 O O . MET A 1 312 ? -11.213 -17.514 24.510 1.00 69.44 312 MET A O 1
ATOM 2528 N N . THR A 1 313 ? -9.221 -17.023 25.371 1.00 76.69 313 THR A N 1
ATOM 2529 C CA . THR A 1 313 ? -9.769 -16.646 26.685 1.00 76.69 313 THR A CA 1
ATOM 2530 C C . THR A 1 313 ? -10.675 -15.413 26.590 1.00 76.69 313 THR A C 1
ATOM 2532 O O . THR A 1 313 ? -11.738 -15.411 27.195 1.00 76.69 313 THR A O 1
ATOM 2535 N N . LEU A 1 314 ? -10.325 -14.395 25.797 1.00 66.94 314 LEU A N 1
ATOM 2536 C CA . LEU A 1 314 ? -11.220 -13.257 25.531 1.00 66.94 314 LEU A CA 1
ATOM 2537 C C . LEU A 1 314 ? -12.523 -13.717 24.851 1.00 66.94 314 LEU A C 1
ATOM 2539 O O . LEU A 1 314 ? -13.614 -13.346 25.285 1.00 66.94 314 LEU A O 1
ATOM 2543 N N . MET A 1 315 ? -12.423 -14.587 23.840 1.00 69.56 315 MET A N 1
ATOM 2544 C CA . MET A 1 315 ? -13.587 -15.177 23.169 1.00 69.56 315 MET A CA 1
ATOM 2545 C C . MET A 1 315 ? -14.455 -16.001 24.126 1.00 69.56 315 MET A C 1
ATOM 2547 O O . MET A 1 315 ? -15.674 -15.988 24.008 1.00 69.56 315 MET A O 1
ATOM 2551 N N . GLY A 1 316 ? -13.857 -16.669 25.114 1.00 75.31 316 GLY A N 1
ATOM 2552 C CA . GLY A 1 316 ? -14.598 -17.408 26.136 1.00 75.31 316 GLY A CA 1
ATOM 2553 C C . GLY A 1 316 ? -15.558 -16.511 26.921 1.00 75.31 316 GLY A C 1
ATOM 2554 O O . GLY A 1 316 ? -16.687 -16.904 27.195 1.00 75.31 316 GLY A O 1
ATOM 2555 N N . GLY A 1 317 ? -15.145 -15.277 27.216 1.00 73.75 317 GLY A N 1
ATOM 2556 C CA . GLY A 1 317 ? -15.984 -14.305 27.915 1.00 73.75 317 GLY A CA 1
ATOM 2557 C C . GLY A 1 317 ? -17.013 -13.643 27.015 1.00 73.75 317 GLY A C 1
ATOM 2558 O O . GLY A 1 317 ? -18.128 -13.371 27.457 1.00 73.75 317 GLY A O 1
ATOM 2559 N N . ALA A 1 318 ? -16.653 -13.443 25.748 1.00 69.56 318 ALA A N 1
ATOM 2560 C CA . ALA A 1 318 ? -17.551 -12.972 24.702 1.00 69.56 318 ALA A CA 1
ATOM 2561 C C . ALA A 1 318 ? -18.710 -13.948 24.427 1.00 69.56 318 ALA A C 1
ATOM 2563 O O . ALA A 1 318 ? -19.830 -13.507 24.189 1.00 69.56 318 ALA A O 1
ATOM 2564 N N . LEU A 1 319 ? -18.435 -15.257 24.449 1.00 75.69 319 LEU A N 1
ATOM 2565 C CA . LEU A 1 319 ? -19.368 -16.301 24.014 1.00 75.69 319 LEU A CA 1
ATOM 2566 C C . LEU A 1 319 ? -20.157 -16.942 25.163 1.00 75.69 319 LEU A C 1
ATOM 2568 O O . LEU A 1 319 ? -21.341 -17.204 24.996 1.00 75.69 319 LEU A O 1
ATOM 2572 N N . PHE A 1 320 ? -19.520 -17.183 26.314 1.00 80.44 320 PHE A N 1
ATOM 2573 C CA . PHE A 1 320 ? -20.098 -17.962 27.425 1.00 80.44 320 PHE A CA 1
ATOM 2574 C C . PHE A 1 320 ? -20.231 -17.140 28.721 1.00 80.44 320 PHE A C 1
ATOM 2576 O O . PHE A 1 320 ? -20.551 -17.648 29.792 1.00 80.44 320 PHE A O 1
ATOM 2583 N N . GLY A 1 321 ? -19.941 -15.838 28.676 1.00 76.25 321 GLY A N 1
ATOM 2584 C CA . GLY A 1 321 ? -20.008 -14.979 29.854 1.00 76.25 321 GLY A CA 1
ATOM 2585 C C . GLY A 1 321 ? -18.972 -15.321 30.934 1.00 76.25 321 GLY A C 1
ATOM 2586 O O . GLY A 1 321 ? -17.986 -16.020 30.708 1.00 76.25 321 GLY A O 1
ATOM 2587 N N . LEU A 1 322 ? -19.161 -14.756 32.132 1.00 77.94 322 LEU A N 1
ATOM 2588 C CA . LEU A 1 322 ? -18.115 -14.769 33.161 1.00 77.94 322 LEU A CA 1
ATOM 2589 C C . LEU A 1 322 ? -17.924 -16.143 33.808 1.00 77.94 322 LEU A C 1
ATOM 2591 O O . LEU A 1 322 ? -16.793 -16.596 33.937 1.00 77.94 322 LEU A O 1
ATOM 2595 N N . ILE A 1 323 ? -19.009 -16.788 34.237 1.00 85.94 323 ILE A N 1
ATOM 2596 C CA . ILE A 1 323 ? -18.930 -18.021 35.030 1.00 85.94 323 ILE A CA 1
ATOM 2597 C C . ILE A 1 323 ? -18.595 -19.207 34.122 1.00 85.94 323 ILE A C 1
ATOM 2599 O O . ILE A 1 323 ? -17.558 -19.840 34.310 1.00 85.94 323 ILE A O 1
ATOM 2603 N N . GLU A 1 324 ? -19.419 -19.464 33.104 1.00 84.00 324 GLU A N 1
ATOM 2604 C CA . GLU A 1 324 ? -19.239 -20.606 32.198 1.00 84.00 324 GLU A CA 1
ATOM 2605 C C . GLU A 1 324 ? -17.948 -20.466 31.389 1.00 84.00 324 GLU A C 1
ATOM 2607 O O . GLU A 1 324 ? -17.177 -21.418 31.312 1.00 84.00 324 GLU A O 1
ATOM 2612 N N . GLY A 1 325 ? -17.639 -19.263 30.887 1.00 85.19 325 GLY A N 1
ATOM 2613 C CA . GLY A 1 325 ? -16.377 -18.988 30.199 1.00 85.19 325 GLY A CA 1
ATOM 2614 C C . GLY A 1 325 ? -15.145 -19.215 31.082 1.00 85.19 325 GLY A C 1
ATOM 2615 O O . GLY A 1 325 ? -14.168 -19.810 30.624 1.00 85.19 325 GLY A O 1
ATOM 2616 N N . THR A 1 326 ? -15.187 -18.805 32.358 1.00 86.88 326 THR A N 1
ATOM 2617 C CA . THR A 1 326 ? -14.077 -19.041 33.302 1.00 86.88 326 THR A CA 1
ATOM 2618 C C . THR A 1 326 ? -13.888 -20.525 33.572 1.00 86.88 326 THR A C 1
ATOM 2620 O O . THR A 1 326 ? -12.758 -21.007 33.499 1.00 86.88 326 THR A O 1
ATOM 2623 N N . VAL A 1 327 ? -14.970 -21.256 33.862 1.00 92.06 327 VAL A N 1
ATOM 2624 C CA . VAL A 1 327 ? -14.906 -22.701 34.117 1.00 92.06 327 VAL A CA 1
ATOM 2625 C C . VAL A 1 327 ? -14.381 -23.418 32.875 1.00 92.06 327 VAL A C 1
ATOM 2627 O O . VAL A 1 327 ? -13.361 -24.095 32.956 1.00 92.06 327 VAL A O 1
ATOM 2630 N N . LEU A 1 328 ? -14.993 -23.187 31.712 1.00 90.69 328 LEU A N 1
ATOM 2631 C CA . LEU A 1 328 ? -14.645 -23.840 30.449 1.00 90.69 328 LEU A CA 1
ATOM 2632 C C . LEU A 1 328 ? -13.173 -23.631 30.073 1.00 90.69 328 LEU A C 1
ATOM 2634 O O . LEU A 1 328 ? -12.464 -24.593 29.768 1.00 90.69 328 LEU A O 1
ATOM 2638 N N . VAL A 1 329 ? -12.690 -22.386 30.139 1.00 92.06 329 VAL A N 1
ATOM 2639 C CA . VAL A 1 329 ? -11.296 -22.054 29.821 1.00 92.06 329 VAL A CA 1
ATOM 2640 C C . VAL A 1 329 ? -10.333 -22.610 30.865 1.00 92.06 329 VAL A C 1
ATOM 2642 O O . VAL A 1 329 ? -9.299 -23.158 30.488 1.00 92.06 329 VAL A O 1
ATOM 2645 N N . ALA A 1 330 ? -10.646 -22.517 32.160 1.00 91.88 330 ALA A N 1
ATOM 2646 C CA . ALA A 1 330 ? -9.773 -23.039 33.211 1.00 91.88 330 ALA A CA 1
ATOM 2647 C C . ALA A 1 330 ? -9.602 -24.558 33.097 1.00 91.88 330 ALA A C 1
ATOM 2649 O O . ALA A 1 330 ? -8.477 -25.059 33.185 1.00 91.88 330 ALA A O 1
ATOM 2650 N N . THR A 1 331 ? -10.687 -25.289 32.831 1.00 92.56 331 THR A N 1
ATOM 2651 C CA . THR A 1 331 ? -10.647 -26.744 32.659 1.00 92.56 331 THR A CA 1
ATOM 2652 C C . THR A 1 331 ? -9.928 -27.137 31.367 1.00 92.56 331 THR A C 1
ATOM 2654 O O . THR A 1 331 ? -9.085 -28.037 31.399 1.00 92.56 331 THR A O 1
ATOM 2657 N N . ALA A 1 332 ? -10.176 -26.446 30.246 1.00 93.25 332 ALA A N 1
ATOM 2658 C CA . ALA A 1 332 ? -9.498 -26.720 28.974 1.00 93.25 332 ALA A CA 1
ATOM 2659 C C . ALA A 1 332 ? -7.993 -26.411 29.037 1.00 93.25 332 ALA A C 1
ATOM 2661 O O . ALA A 1 332 ? -7.172 -27.218 28.594 1.00 93.25 332 ALA A O 1
ATOM 2662 N N . ALA A 1 333 ? -7.616 -25.278 29.641 1.00 91.12 333 ALA A N 1
ATOM 2663 C CA . ALA A 1 333 ? -6.227 -24.867 29.829 1.00 91.12 333 ALA A CA 1
ATOM 2664 C C . ALA A 1 333 ? -5.462 -25.841 30.732 1.00 91.12 333 ALA A C 1
ATOM 2666 O O . ALA A 1 333 ? -4.355 -26.254 30.392 1.00 91.12 333 ALA A O 1
ATOM 2667 N N . ALA A 1 334 ? -6.043 -26.236 31.871 1.00 93.25 334 ALA A N 1
ATOM 2668 C CA . ALA A 1 334 ? -5.411 -27.181 32.789 1.00 93.25 334 ALA A CA 1
ATOM 2669 C C . ALA A 1 334 ? -5.264 -28.572 32.156 1.00 93.25 334 ALA A C 1
ATOM 2671 O O . ALA A 1 334 ? -4.192 -29.176 32.244 1.00 93.25 334 ALA A O 1
ATOM 2672 N N . SER A 1 335 ? -6.298 -29.054 31.461 1.00 93.62 335 SER A N 1
ATOM 2673 C CA . SER A 1 335 ? -6.281 -30.358 30.783 1.00 93.62 335 SER A CA 1
ATOM 2674 C C . SER A 1 335 ? -5.257 -30.384 29.648 1.00 93.62 335 SER A C 1
ATOM 2676 O O . SER A 1 335 ? -4.404 -31.270 29.607 1.00 93.62 335 SER A O 1
ATOM 2678 N N . GLY A 1 336 ? -5.264 -29.372 28.775 1.00 93.12 336 GLY A N 1
ATOM 2679 C CA . GLY A 1 336 ? -4.316 -29.279 27.666 1.00 93.12 336 GLY A CA 1
ATOM 2680 C C . GLY A 1 336 ? -2.878 -29.104 28.153 1.00 93.12 336 GLY A C 1
ATOM 2681 O O . GLY A 1 336 ? -1.978 -29.802 27.694 1.00 93.12 336 GLY A O 1
ATOM 2682 N N . ALA A 1 337 ? -2.643 -28.246 29.150 1.00 92.69 337 ALA A N 1
ATOM 2683 C CA . ALA A 1 337 ? -1.324 -28.107 29.766 1.00 92.69 337 ALA A CA 1
ATOM 2684 C C . ALA A 1 337 ? -0.823 -29.423 30.378 1.00 92.69 337 ALA A C 1
ATOM 2686 O O . ALA A 1 337 ? 0.371 -29.710 30.311 1.00 92.69 337 ALA A O 1
ATOM 2687 N N . THR A 1 338 ? -1.719 -30.221 30.968 1.00 95.62 338 THR A N 1
ATOM 2688 C CA . THR A 1 338 ? -1.370 -31.523 31.554 1.00 95.62 338 THR A CA 1
ATOM 2689 C C . THR A 1 338 ? -0.968 -32.513 30.469 1.00 95.62 338 THR A C 1
ATOM 2691 O O . THR A 1 338 ? 0.032 -33.206 30.627 1.00 95.62 338 THR A O 1
ATOM 2694 N N . VAL A 1 339 ? -1.664 -32.525 29.328 1.00 94.88 339 VAL A N 1
ATOM 2695 C CA . VAL A 1 339 ? -1.261 -33.334 28.168 1.00 94.88 339 VAL A CA 1
ATOM 2696 C C . VAL A 1 339 ? 0.093 -32.886 27.629 1.00 94.88 339 VAL A C 1
ATOM 2698 O O . VAL A 1 339 ? 0.964 -33.727 27.454 1.00 94.88 339 VAL A O 1
ATOM 2701 N N . ALA A 1 340 ? 0.332 -31.584 27.462 1.00 91.88 340 ALA A N 1
ATOM 2702 C CA . ALA A 1 340 ? 1.645 -31.072 27.055 1.00 91.88 340 ALA A CA 1
ATOM 2703 C C . ALA A 1 340 ? 2.766 -31.503 28.024 1.00 91.88 340 ALA A C 1
ATOM 2705 O O . ALA A 1 340 ? 3.854 -31.893 27.596 1.00 91.88 340 ALA A O 1
ATOM 2706 N N . MET A 1 341 ? 2.494 -31.485 29.333 1.00 94.69 341 MET A N 1
ATOM 2707 C CA . MET A 1 341 ? 3.417 -31.966 30.363 1.00 94.69 341 MET A CA 1
ATOM 2708 C C . MET A 1 341 ? 3.672 -33.478 30.246 1.00 94.69 341 MET A C 1
ATOM 2710 O O . MET A 1 341 ? 4.817 -33.911 30.357 1.00 94.69 341 MET A O 1
ATOM 2714 N N . LEU A 1 342 ? 2.638 -34.288 30.001 1.00 95.19 342 LEU A N 1
ATOM 2715 C CA . LEU A 1 342 ? 2.766 -35.740 29.826 1.00 95.19 342 LEU A CA 1
ATOM 2716 C C . LEU A 1 342 ? 3.486 -36.108 28.522 1.00 95.19 342 LEU A C 1
ATOM 2718 O O . LEU A 1 342 ? 4.347 -36.984 28.533 1.00 95.19 342 LEU A O 1
ATOM 2722 N N . LEU A 1 343 ? 3.198 -35.407 27.423 1.00 92.94 343 LEU A N 1
ATOM 2723 C CA . LEU A 1 343 ? 3.916 -35.544 26.152 1.00 92.94 343 LEU A CA 1
ATOM 2724 C C . LEU A 1 343 ? 5.398 -35.222 26.340 1.00 92.94 343 LEU A C 1
ATOM 2726 O O . LEU A 1 343 ? 6.254 -35.976 25.887 1.00 92.94 343 LEU A O 1
ATOM 2730 N N . SER A 1 344 ? 5.707 -34.149 27.072 1.00 93.75 344 SER A N 1
ATOM 2731 C CA . SER A 1 344 ? 7.080 -33.829 27.464 1.00 93.75 344 SER A CA 1
ATOM 2732 C C . SER A 1 344 ? 7.718 -34.932 28.311 1.00 93.75 344 SER A C 1
ATOM 2734 O O . SER A 1 344 ? 8.857 -35.313 28.066 1.00 93.75 344 SER A O 1
ATOM 2736 N N . ARG A 1 345 ? 6.980 -35.494 29.274 1.00 93.94 345 ARG A N 1
ATOM 2737 C CA . ARG A 1 345 ? 7.488 -36.533 30.178 1.00 93.94 345 ARG A CA 1
ATOM 2738 C C . ARG A 1 345 ? 7.816 -37.845 29.472 1.00 93.94 345 ARG A C 1
ATOM 2740 O O . ARG A 1 345 ? 8.830 -38.445 29.811 1.00 93.94 345 ARG A O 1
ATOM 2747 N N . TYR A 1 346 ? 6.955 -38.290 28.559 1.00 93.94 346 TYR A N 1
ATOM 2748 C CA . TYR A 1 346 ? 7.013 -39.647 28.007 1.00 93.94 346 TYR A CA 1
ATOM 2749 C C . TYR A 1 346 ? 7.490 -39.720 26.556 1.00 93.94 346 TYR A C 1
ATOM 2751 O O . TYR A 1 346 ? 8.127 -40.701 26.196 1.00 93.94 346 TYR A O 1
ATOM 2759 N N . LEU A 1 347 ? 7.198 -38.716 25.722 1.00 93.44 347 LEU A N 1
ATOM 2760 C CA . LEU A 1 347 ? 7.530 -38.753 24.289 1.00 93.44 347 LEU A CA 1
ATOM 2761 C C . LEU A 1 347 ? 8.672 -37.809 23.919 1.00 93.44 347 LEU A C 1
ATOM 2763 O O . LEU A 1 347 ? 9.520 -38.152 23.104 1.00 93.44 347 LEU A O 1
ATOM 2767 N N . LEU A 1 348 ? 8.697 -36.610 24.502 1.00 89.88 348 LEU A N 1
ATOM 2768 C CA . LEU A 1 348 ? 9.638 -35.553 24.125 1.00 89.88 348 LEU A CA 1
ATOM 2769 C C . LEU A 1 348 ? 10.748 -35.343 25.162 1.00 89.88 348 LEU A C 1
ATOM 2771 O O . LEU A 1 348 ? 11.442 -34.330 25.091 1.00 89.88 348 LEU A O 1
ATOM 2775 N N . HIS A 1 349 ? 10.933 -36.278 26.100 1.00 90.50 349 HIS A N 1
ATOM 2776 C CA . HIS A 1 349 ? 11.814 -36.111 27.261 1.00 90.50 349 HIS A CA 1
ATOM 2777 C C . HIS A 1 349 ? 13.224 -35.666 26.856 1.00 90.50 349 HIS A C 1
ATOM 2779 O O . HIS A 1 349 ? 13.667 -34.579 27.232 1.00 90.50 349 HIS A O 1
ATOM 2785 N N . ASP A 1 350 ? 13.880 -36.446 25.995 1.00 88.50 350 ASP A N 1
ATOM 2786 C CA . ASP A 1 350 ? 15.246 -36.178 25.537 1.00 88.50 350 ASP A CA 1
ATOM 2787 C C . ASP A 1 350 ? 15.351 -34.876 24.745 1.00 88.50 350 ASP A C 1
ATOM 2789 O O . ASP A 1 350 ? 16.317 -34.123 24.884 1.00 88.50 350 ASP A O 1
ATOM 2793 N N . TRP A 1 351 ? 14.350 -34.583 23.914 1.00 89.88 351 TRP A N 1
ATOM 2794 C CA . TRP A 1 351 ? 14.336 -33.369 23.107 1.00 89.88 351 TRP A CA 1
ATOM 2795 C C . TRP A 1 351 ? 14.201 -32.124 23.988 1.00 89.88 351 TRP A C 1
ATOM 2797 O O . TRP A 1 351 ? 14.993 -31.185 23.856 1.00 89.88 351 TRP A O 1
ATOM 2807 N N . VAL A 1 352 ? 13.251 -32.124 24.931 1.00 87.06 352 VAL A N 1
ATOM 2808 C CA . VAL A 1 352 ? 13.038 -31.010 25.869 1.00 87.06 352 VAL A CA 1
ATOM 2809 C C . VAL A 1 352 ? 14.258 -30.862 26.780 1.00 87.06 352 VAL A C 1
ATOM 2811 O O . VAL A 1 352 ? 14.732 -29.742 26.984 1.00 87.06 352 VAL A O 1
ATOM 2814 N N . GLN A 1 353 ? 14.828 -31.966 27.268 1.00 86.00 353 GLN A N 1
ATOM 2815 C CA . GLN A 1 353 ? 16.019 -31.945 28.115 1.00 86.00 353 GLN A CA 1
ATOM 2816 C C . GLN A 1 353 ? 17.237 -31.380 27.377 1.00 86.00 353 GLN A C 1
ATOM 2818 O O . GLN A 1 353 ? 17.930 -30.533 27.937 1.00 86.00 353 GLN A O 1
ATOM 2823 N N . ARG A 1 354 ? 17.480 -31.757 26.113 1.00 87.31 354 ARG A N 1
ATOM 2824 C CA . ARG A 1 354 ? 18.569 -31.183 25.297 1.00 87.31 354 ARG A CA 1
ATOM 2825 C C . ARG A 1 354 ? 18.333 -29.705 24.997 1.00 87.31 354 ARG A C 1
ATOM 2827 O O . ARG A 1 354 ? 19.240 -28.890 25.157 1.00 87.31 354 ARG A O 1
ATOM 2834 N N . ARG A 1 355 ? 17.110 -29.340 24.597 1.00 85.31 355 ARG A N 1
ATOM 2835 C CA . ARG A 1 355 ? 16.761 -27.981 24.151 1.00 85.31 355 ARG A CA 1
ATOM 2836 C C . ARG A 1 355 ? 16.727 -26.957 25.284 1.00 85.31 355 ARG A C 1
ATOM 2838 O O . ARG A 1 355 ? 16.991 -25.775 25.037 1.00 85.31 355 ARG A O 1
ATOM 2845 N N . PHE A 1 356 ? 16.394 -27.397 26.497 1.00 83.44 356 PHE A N 1
ATOM 2846 C CA . PHE A 1 356 ? 16.215 -26.546 27.674 1.00 83.44 356 PHE A CA 1
ATOM 2847 C C . PHE A 1 356 ? 17.103 -26.945 28.862 1.00 83.44 356 PHE A C 1
ATOM 2849 O O . PHE A 1 356 ? 16.824 -26.536 29.989 1.00 83.44 356 PHE A O 1
ATOM 2856 N N . SER A 1 357 ? 18.192 -27.680 28.627 1.00 76.56 357 SER A N 1
ATOM 2857 C CA . SER A 1 357 ? 19.143 -28.157 29.649 1.00 76.56 357 SER A CA 1
ATOM 2858 C C . SER A 1 357 ? 19.581 -27.063 30.632 1.00 76.56 357 SER A C 1
ATOM 2860 O O . SER A 1 357 ? 19.487 -27.225 31.849 1.00 76.56 357 SER A O 1
ATOM 2862 N N . SER A 1 358 ? 19.973 -25.895 30.116 1.00 73.38 358 SER A N 1
ATOM 2863 C CA . SER A 1 358 ? 20.413 -24.745 30.920 1.00 73.38 358 SER A CA 1
ATOM 2864 C C . SER A 1 358 ? 19.291 -24.089 31.736 1.00 73.38 358 SER A C 1
ATOM 2866 O O . SER A 1 358 ? 19.545 -23.516 32.799 1.00 73.38 358 SER A O 1
ATOM 2868 N N . THR A 1 359 ? 18.046 -24.171 31.266 1.00 70.81 359 THR A N 1
ATOM 2869 C CA . THR A 1 359 ? 16.852 -23.690 31.975 1.00 70.81 359 THR A CA 1
ATOM 2870 C C . THR A 1 359 ? 16.423 -24.692 33.044 1.00 70.81 359 THR A C 1
ATOM 2872 O O . THR A 1 359 ? 16.122 -24.291 34.167 1.00 70.81 359 THR A O 1
ATOM 2875 N N . MET A 1 360 ? 16.479 -25.991 32.742 1.00 73.75 360 MET A N 1
ATOM 2876 C CA . MET A 1 360 ? 16.172 -27.066 33.686 1.00 73.75 360 MET A CA 1
ATOM 2877 C C . MET A 1 360 ? 17.158 -27.133 34.845 1.00 73.75 360 MET A C 1
ATOM 2879 O O . MET A 1 360 ? 16.726 -27.316 35.977 1.00 73.75 360 MET A O 1
ATOM 2883 N N . ALA A 1 361 ? 18.450 -26.887 34.617 1.00 68.38 361 ALA A N 1
ATOM 2884 C CA . ALA A 1 361 ? 19.428 -26.788 35.703 1.00 68.38 361 ALA A CA 1
ATOM 2885 C C . ALA A 1 361 ? 19.059 -25.685 36.722 1.00 68.38 361 ALA A C 1
ATOM 2887 O O . ALA A 1 361 ? 19.179 -25.877 37.931 1.00 68.38 361 ALA A O 1
ATOM 2888 N N . LYS A 1 362 ? 18.530 -24.547 36.247 1.00 65.06 362 LYS A N 1
ATOM 2889 C CA . LYS A 1 362 ? 18.071 -23.426 37.094 1.00 65.06 362 LYS A CA 1
ATOM 2890 C C . LYS A 1 362 ? 16.757 -23.734 37.814 1.00 65.06 362 LYS A C 1
ATOM 2892 O O . LYS A 1 362 ? 16.572 -23.339 38.967 1.00 65.06 362 LYS A O 1
ATOM 2897 N N . ILE A 1 363 ? 15.847 -24.430 37.134 1.00 64.69 363 ILE A N 1
ATOM 2898 C CA . ILE A 1 363 ? 14.566 -24.865 37.695 1.00 64.69 363 ILE A CA 1
ATOM 2899 C C . ILE A 1 363 ? 14.805 -25.926 38.773 1.00 64.69 363 ILE A C 1
ATOM 2901 O O . ILE A 1 363 ? 14.357 -25.732 39.896 1.00 64.69 363 ILE A O 1
ATOM 2905 N N . ASN A 1 364 ? 15.607 -26.959 38.508 1.00 67.94 364 ASN A N 1
ATOM 2906 C CA . ASN A 1 364 ? 15.951 -28.006 39.477 1.00 67.94 364 ASN A CA 1
ATOM 2907 C C . ASN A 1 364 ? 16.613 -27.446 40.748 1.00 67.94 364 ASN A C 1
ATOM 2909 O O . ASN A 1 364 ? 16.310 -27.910 41.845 1.00 67.94 364 ASN A O 1
ATOM 2913 N N . ALA A 1 365 ? 17.438 -26.400 40.630 1.00 64.50 365 ALA A N 1
ATOM 2914 C CA . ALA A 1 365 ? 17.997 -25.698 41.788 1.00 64.50 365 ALA A CA 1
ATOM 2915 C C . ALA A 1 365 ? 16.929 -24.969 42.635 1.00 64.50 365 ALA A C 1
ATOM 2917 O O . ALA A 1 365 ? 17.054 -24.903 43.855 1.00 64.50 365 ALA A O 1
ATOM 2918 N N . SER A 1 366 ? 15.863 -24.459 42.005 1.00 57.53 366 SER A N 1
ATOM 2919 C CA . SER A 1 366 ? 14.747 -23.755 42.667 1.00 57.53 366 SER A CA 1
ATOM 2920 C C . SER A 1 366 ? 13.648 -24.701 43.182 1.00 57.53 366 SER A C 1
ATOM 2922 O O . SER A 1 366 ? 12.899 -24.352 44.092 1.00 57.53 366 SER A O 1
ATOM 2924 N N . LEU A 1 367 ? 13.547 -25.910 42.618 1.00 60.28 367 LEU A N 1
ATOM 2925 C CA . LEU A 1 367 ? 12.529 -26.915 42.938 1.00 60.28 367 LEU A CA 1
ATOM 2926 C C . LEU A 1 367 ? 12.769 -27.668 44.257 1.00 60.28 367 LEU A C 1
ATOM 2928 O O . LEU A 1 367 ? 11.867 -28.375 44.704 1.00 60.28 367 LEU A O 1
ATOM 2932 N N . LYS A 1 368 ? 13.932 -27.491 44.905 1.00 56.69 368 LYS A N 1
ATOM 2933 C CA . LYS A 1 368 ? 14.305 -28.182 46.155 1.00 56.69 368 LYS A CA 1
ATOM 2934 C C . LYS A 1 368 ? 13.346 -27.955 47.334 1.00 56.69 368 LYS A C 1
ATOM 2936 O O . LYS A 1 368 ? 13.331 -28.791 48.227 1.00 56.69 368 LYS A O 1
ATOM 2941 N N . HIS A 1 369 ? 12.557 -26.872 47.349 1.00 57.88 369 HIS A N 1
ATOM 2942 C CA . HIS A 1 369 ? 11.762 -26.515 48.535 1.00 57.88 369 HIS A CA 1
ATOM 2943 C C . HIS A 1 369 ? 10.235 -26.591 48.401 1.00 57.88 369 HIS A C 1
ATOM 2945 O O . HIS A 1 369 ? 9.604 -26.900 49.404 1.00 57.88 369 HIS A O 1
ATOM 2951 N N . ASN A 1 370 ? 9.613 -26.398 47.227 1.00 76.12 370 ASN A N 1
ATOM 2952 C CA . ASN A 1 370 ? 8.212 -26.802 46.985 1.00 76.12 370 ASN A CA 1
ATOM 2953 C C . ASN A 1 370 ? 7.805 -26.585 45.510 1.00 76.12 370 ASN A C 1
ATOM 2955 O O . ASN A 1 370 ? 7.481 -25.466 45.101 1.00 76.12 370 ASN A O 1
ATOM 2959 N N . ILE A 1 371 ? 7.779 -27.648 44.699 1.00 80.94 371 ILE A N 1
ATOM 2960 C CA . ILE A 1 371 ? 7.421 -27.573 43.267 1.00 80.94 371 ILE A CA 1
ATOM 2961 C C . ILE A 1 371 ? 6.033 -26.965 43.012 1.00 80.94 371 ILE A C 1
ATOM 2963 O O . ILE A 1 371 ? 5.837 -26.222 42.053 1.00 80.94 371 ILE A O 1
ATOM 2967 N N . THR A 1 372 ? 5.092 -27.223 43.918 1.00 82.00 372 THR A N 1
ATOM 2968 C CA . THR A 1 372 ? 3.705 -26.749 43.866 1.00 82.00 372 THR A CA 1
ATOM 2969 C C . THR A 1 372 ? 3.633 -25.225 43.947 1.00 82.00 372 THR A C 1
ATOM 2971 O O . THR A 1 372 ? 2.969 -24.592 43.132 1.00 82.00 372 THR A O 1
ATOM 2974 N N . HIS A 1 373 ? 4.363 -24.624 44.891 1.00 79.31 373 HIS A N 1
ATOM 2975 C CA . HIS A 1 373 ? 4.360 -23.173 45.096 1.00 79.31 373 HIS A CA 1
ATOM 2976 C C . HIS A 1 373 ? 5.081 -22.448 43.959 1.00 79.31 373 HIS A C 1
ATOM 2978 O O . HIS A 1 373 ? 4.637 -21.392 43.516 1.00 79.31 373 HIS A O 1
ATOM 2984 N N . CYS A 1 374 ? 6.163 -23.041 43.445 1.00 80.81 374 CYS A N 1
ATOM 2985 C CA . CYS A 1 374 ? 6.879 -22.500 42.297 1.00 80.81 374 CYS A CA 1
ATOM 2986 C C . CYS A 1 374 ? 5.991 -22.483 41.046 1.00 80.81 374 CYS A C 1
ATOM 2988 O O . CYS A 1 374 ? 5.893 -21.454 40.379 1.00 80.81 374 CYS A O 1
ATOM 2990 N N . LEU A 1 375 ? 5.288 -23.586 40.767 1.00 84.69 375 LEU A N 1
ATOM 2991 C CA . LEU A 1 375 ? 4.346 -23.651 39.653 1.00 84.69 375 LEU A CA 1
ATOM 2992 C C . LEU A 1 375 ? 3.195 -22.656 39.833 1.00 84.69 375 LEU A C 1
ATOM 2994 O O . LEU A 1 375 ? 2.883 -21.932 38.895 1.00 84.69 375 LEU A O 1
ATOM 2998 N N . PHE A 1 376 ? 2.605 -22.567 41.027 1.00 83.06 376 PHE A N 1
ATOM 2999 C CA . PHE A 1 376 ? 1.534 -21.610 41.316 1.00 83.06 376 PHE A CA 1
ATOM 3000 C C . PHE A 1 376 ? 1.978 -20.160 41.060 1.00 83.06 376 PHE A C 1
ATOM 3002 O O . PHE A 1 376 ? 1.310 -19.424 40.334 1.00 83.06 376 PHE A O 1
ATOM 3009 N N . ALA A 1 377 ? 3.156 -19.776 41.559 1.00 75.06 377 ALA A N 1
ATOM 3010 C CA . ALA A 1 377 ? 3.732 -18.452 41.335 1.00 75.06 377 ALA A CA 1
ATOM 3011 C C . ALA A 1 377 ? 4.022 -18.178 39.849 1.00 75.06 377 ALA A C 1
ATOM 3013 O O . ALA A 1 377 ? 3.735 -17.089 39.361 1.00 75.06 377 ALA A O 1
ATOM 3014 N N . LEU A 1 378 ? 4.535 -19.169 39.109 1.00 77.19 378 LEU A N 1
ATOM 3015 C CA . LEU A 1 378 ? 4.777 -19.059 37.664 1.00 77.19 378 LEU A CA 1
ATOM 3016 C C . LEU A 1 378 ? 3.487 -18.924 36.842 1.00 77.19 378 LEU A C 1
ATOM 3018 O O . LEU A 1 378 ? 3.533 -18.407 35.728 1.00 77.19 378 LEU A O 1
ATOM 3022 N N . ARG A 1 379 ? 2.346 -19.399 37.355 1.00 80.00 379 ARG A N 1
ATOM 3023 C CA . ARG A 1 379 ? 1.034 -19.253 36.705 1.00 80.00 379 ARG A CA 1
ATOM 3024 C C . ARG A 1 379 ? 0.373 -17.917 37.018 1.00 80.00 379 ARG A C 1
ATOM 3026 O O . ARG A 1 379 ? -0.216 -17.332 36.116 1.00 80.00 379 ARG A O 1
ATOM 3033 N N . LEU A 1 380 ? 0.541 -17.420 38.243 1.00 69.44 380 LEU A N 1
ATOM 3034 C CA . LEU A 1 380 ? 0.089 -16.086 38.640 1.00 69.44 380 LEU A CA 1
ATOM 3035 C C . LEU A 1 380 ? 0.906 -14.975 37.973 1.00 69.44 380 LEU A C 1
ATOM 3037 O O . LEU A 1 380 ? 0.351 -13.972 37.531 1.00 69.44 380 LEU A O 1
ATOM 3041 N N . VAL A 1 381 ? 2.226 -15.156 37.895 1.00 61.81 381 VAL A N 1
ATOM 3042 C CA . VAL A 1 381 ? 3.175 -14.188 37.336 1.00 61.81 381 VAL A CA 1
ATOM 3043 C C . VAL A 1 381 ? 4.032 -14.900 36.285 1.00 61.81 381 VAL A C 1
ATOM 3045 O O . VAL A 1 381 ? 5.111 -15.419 36.595 1.00 61.81 381 VAL A O 1
ATOM 3048 N N . PRO A 1 382 ? 3.564 -14.972 35.026 1.00 59.44 382 PRO A N 1
ATOM 3049 C CA . PRO A 1 382 ? 4.250 -15.719 33.982 1.00 59.44 382 PRO A CA 1
ATOM 3050 C C . PRO A 1 382 ? 5.503 -14.976 33.511 1.00 59.44 382 PRO A C 1
ATOM 3052 O O . PRO A 1 382 ? 5.469 -14.168 32.589 1.00 59.44 382 PRO A O 1
ATOM 3055 N N . VAL A 1 383 ? 6.638 -15.280 34.142 1.00 60.56 383 VAL A N 1
ATOM 3056 C CA . VAL A 1 383 ? 7.979 -14.847 33.696 1.00 60.56 383 VAL A CA 1
ATOM 3057 C C . VAL A 1 383 ? 8.445 -15.656 32.474 1.00 60.56 383 VAL A C 1
ATOM 3059 O O . VAL A 1 383 ? 9.313 -15.223 31.722 1.00 60.56 383 VAL A O 1
ATOM 3062 N N . LEU A 1 384 ? 7.860 -16.840 32.266 1.00 66.50 384 LEU A N 1
ATOM 3063 C CA . LEU A 1 384 ? 8.111 -17.717 31.124 1.00 66.50 384 LEU A CA 1
ATOM 3064 C C . LEU A 1 384 ? 6.819 -17.928 30.318 1.00 66.50 384 LEU A C 1
ATOM 3066 O O . LEU A 1 384 ? 5.733 -17.940 30.905 1.00 66.50 384 LEU A O 1
ATOM 3070 N N . PRO A 1 385 ? 6.909 -18.140 28.991 1.00 74.69 385 PRO A N 1
ATOM 3071 C CA . PRO A 1 385 ? 5.750 -18.465 28.169 1.00 74.69 385 PRO A CA 1
ATOM 3072 C C . PRO A 1 385 ? 4.983 -19.685 28.693 1.00 74.69 385 PRO A C 1
ATOM 3074 O O . PRO A 1 385 ? 5.584 -20.691 29.076 1.00 74.69 385 PRO A O 1
ATOM 3077 N N . PHE A 1 386 ? 3.650 -19.611 28.649 1.00 78.81 386 PHE A N 1
ATOM 3078 C CA . PHE A 1 386 ? 2.733 -20.643 29.147 1.00 78.81 386 PHE A CA 1
ATOM 3079 C C . PHE A 1 386 ? 3.082 -22.055 28.646 1.00 78.81 386 PHE A C 1
ATOM 3081 O O . PHE A 1 386 ? 3.196 -22.984 29.445 1.00 78.81 386 PHE A O 1
ATOM 3088 N N . SER A 1 387 ? 3.335 -22.187 27.341 1.00 80.25 387 SER A N 1
ATOM 3089 C CA . SER A 1 387 ? 3.732 -23.434 26.679 1.00 80.25 387 SER A CA 1
ATOM 3090 C C . SER A 1 387 ? 5.056 -24.004 27.197 1.00 80.25 387 SER A C 1
ATOM 3092 O O . SER A 1 387 ? 5.187 -25.206 27.411 1.00 80.25 387 SER A O 1
ATOM 3094 N N . ILE A 1 388 ? 6.038 -23.133 27.452 1.00 83.50 388 ILE A N 1
ATOM 3095 C CA . ILE A 1 388 ? 7.363 -23.537 27.935 1.00 83.50 388 ILE A CA 1
ATOM 3096 C C . ILE A 1 388 ? 7.252 -24.101 29.353 1.00 83.50 388 ILE A C 1
ATOM 3098 O O . ILE A 1 388 ? 7.846 -25.135 29.641 1.00 83.50 388 ILE A O 1
ATOM 3102 N N . ILE A 1 389 ? 6.447 -23.483 30.223 1.00 85.88 389 ILE A N 1
ATOM 3103 C CA . ILE A 1 389 ? 6.204 -23.996 31.581 1.00 85.88 389 ILE A CA 1
ATOM 3104 C C . ILE A 1 389 ? 5.625 -25.418 31.523 1.00 85.88 389 ILE A C 1
ATOM 3106 O O . ILE A 1 389 ? 6.077 -26.285 32.267 1.00 85.88 389 ILE A O 1
ATOM 3110 N N . ASN A 1 390 ? 4.674 -25.676 30.618 1.00 90.12 390 ASN A N 1
ATOM 3111 C CA . ASN A 1 390 ? 4.037 -26.991 30.477 1.00 90.12 390 ASN A CA 1
ATOM 3112 C C . ASN A 1 390 ? 5.057 -28.078 30.116 1.00 90.12 390 ASN A C 1
ATOM 3114 O O . ASN A 1 390 ? 5.105 -29.119 30.768 1.00 90.12 390 ASN A O 1
ATOM 3118 N N . LEU A 1 391 ? 5.910 -27.807 29.122 1.00 89.50 391 LEU A N 1
ATOM 3119 C CA . LEU A 1 391 ? 6.947 -28.743 28.690 1.00 89.50 391 LEU A CA 1
ATOM 3120 C C . LEU A 1 391 ? 7.997 -28.965 29.787 1.00 89.50 391 LEU A C 1
ATOM 3122 O O . LEU A 1 391 ? 8.333 -30.106 30.093 1.00 89.50 391 LEU A O 1
ATOM 3126 N N . LEU A 1 392 ? 8.480 -27.902 30.432 1.00 88.00 392 LEU A N 1
ATOM 3127 C CA . LEU A 1 392 ? 9.514 -28.012 31.468 1.00 88.00 392 LEU A CA 1
ATOM 3128 C C . LEU A 1 392 ? 9.037 -28.800 32.690 1.00 88.00 392 LEU A C 1
ATOM 3130 O O . LEU A 1 392 ? 9.809 -29.572 33.252 1.00 88.00 392 LEU A O 1
ATOM 3134 N N . MET A 1 393 ? 7.766 -28.670 33.081 1.00 89.62 393 MET A N 1
ATOM 3135 C CA . MET A 1 393 ? 7.216 -29.454 34.193 1.00 89.62 393 MET A CA 1
ATOM 3136 C C . MET A 1 393 ? 7.150 -30.961 33.891 1.00 89.62 393 MET A C 1
ATOM 3138 O O . MET A 1 393 ? 7.176 -31.761 34.828 1.00 89.62 393 MET A O 1
ATOM 3142 N N . GLY A 1 394 ? 7.163 -31.370 32.616 1.00 89.38 394 GLY A N 1
ATOM 3143 C CA . GLY A 1 394 ? 7.263 -32.781 32.218 1.00 89.38 394 GLY A CA 1
ATOM 3144 C C . GLY A 1 394 ? 8.549 -33.463 32.685 1.00 89.38 394 GLY A C 1
ATOM 3145 O O . GLY A 1 394 ? 8.520 -34.645 33.025 1.00 89.38 394 GLY A O 1
ATOM 3146 N N . LEU A 1 395 ? 9.634 -32.695 32.817 1.00 89.12 395 LEU A N 1
ATOM 3147 C CA . LEU A 1 395 ? 10.948 -33.153 33.281 1.00 89.12 395 LEU A CA 1
ATOM 3148 C C . LEU A 1 395 ? 11.092 -33.161 34.815 1.00 89.12 395 LEU A C 1
ATOM 3150 O O . LEU A 1 395 ? 12.174 -33.411 35.341 1.00 89.12 395 LEU A O 1
ATOM 3154 N N . THR A 1 396 ? 10.023 -32.848 35.548 1.00 87.50 396 THR A N 1
ATOM 3155 C CA . THR A 1 396 ? 10.023 -32.737 37.015 1.00 87.50 396 THR A CA 1
ATOM 3156 C C . THR A 1 396 ? 9.191 -33.853 37.658 1.00 87.50 396 THR A C 1
ATOM 3158 O O . THR A 1 396 ? 8.318 -34.410 36.988 1.00 87.50 396 THR A O 1
ATOM 3161 N N . PRO A 1 397 ? 9.366 -34.151 38.963 1.00 85.25 397 PRO A N 1
ATOM 3162 C CA . PRO A 1 397 ? 8.606 -35.203 39.647 1.00 85.25 397 PRO A CA 1
ATOM 3163 C C . PRO A 1 397 ? 7.161 -34.810 40.017 1.00 85.25 397 PRO A C 1
ATOM 3165 O O . PRO A 1 397 ? 6.502 -35.534 40.761 1.00 85.25 397 PRO A O 1
ATOM 3168 N N . ILE A 1 398 ? 6.631 -33.670 39.549 1.00 88.88 398 ILE A N 1
ATOM 3169 C CA . ILE A 1 398 ? 5.249 -33.274 39.861 1.00 88.88 398 ILE A CA 1
ATOM 3170 C C . ILE A 1 398 ? 4.244 -34.296 39.299 1.00 88.88 398 ILE A C 1
ATOM 3172 O O . ILE A 1 398 ? 4.336 -34.711 38.141 1.00 88.88 398 ILE A O 1
ATOM 3176 N N . SER A 1 399 ? 3.259 -34.717 40.094 1.00 92.44 399 SER A N 1
ATOM 3177 C CA . SER A 1 399 ? 2.195 -35.587 39.583 1.00 92.44 399 SER A CA 1
ATOM 3178 C C . SER A 1 399 ? 1.273 -34.815 38.635 1.00 92.44 399 SER A C 1
ATOM 3180 O O . SER A 1 399 ? 1.048 -33.617 38.818 1.00 92.44 399 SER A O 1
ATOM 3182 N N . ALA A 1 400 ? 0.713 -35.497 37.632 1.00 92.38 400 ALA A N 1
ATOM 3183 C CA . ALA A 1 400 ? -0.188 -34.878 36.657 1.00 92.38 400 ALA A CA 1
ATOM 3184 C C . ALA A 1 400 ? -1.400 -34.215 37.331 1.00 92.38 400 ALA A C 1
ATOM 3186 O O . ALA A 1 400 ? -1.734 -33.078 37.015 1.00 92.38 400 ALA A O 1
ATOM 3187 N N . VAL A 1 401 ? -1.981 -34.878 38.338 1.00 91.25 401 VAL A N 1
ATOM 3188 C CA . VAL A 1 401 ? -3.100 -34.342 39.130 1.00 91.25 401 VAL A CA 1
ATOM 3189 C C . VAL A 1 401 ? -2.703 -33.047 39.838 1.00 91.25 401 VAL A C 1
ATOM 3191 O O . VAL A 1 401 ? -3.405 -32.043 39.749 1.00 91.25 401 VAL A O 1
ATOM 3194 N N . ARG A 1 402 ? -1.542 -33.032 40.504 1.00 91.38 402 ARG A N 1
ATOM 3195 C CA . ARG A 1 402 ? -1.064 -31.845 41.222 1.00 91.38 402 ARG A CA 1
ATOM 3196 C C . ARG A 1 402 ? -0.746 -30.702 40.258 1.00 91.38 402 ARG A C 1
ATOM 3198 O O . ARG A 1 402 ? -1.088 -29.560 40.540 1.00 91.38 402 ARG A O 1
ATOM 3205 N N . PHE A 1 403 ? -0.139 -30.999 39.112 1.00 94.19 403 PHE A N 1
ATOM 3206 C CA . PHE A 1 403 ? 0.119 -30.013 38.064 1.00 94.19 403 PHE A CA 1
ATOM 3207 C C . PHE A 1 403 ? -1.178 -29.408 37.506 1.00 94.19 403 PHE A C 1
ATOM 3209 O O . PHE A 1 403 ? -1.249 -28.187 37.345 1.00 94.19 403 PHE A O 1
ATOM 3216 N N . ALA A 1 404 ? -2.197 -30.236 37.253 1.00 93.25 404 ALA A N 1
ATOM 3217 C CA . ALA A 1 404 ? -3.494 -29.804 36.741 1.00 93.25 404 ALA A CA 1
ATOM 3218 C C . ALA A 1 404 ? -4.198 -28.860 37.725 1.00 93.25 404 ALA A C 1
ATOM 3220 O O . ALA A 1 404 ? -4.555 -27.745 37.348 1.00 93.25 404 ALA A O 1
ATOM 3221 N N . VAL A 1 405 ? -4.311 -29.259 38.998 1.00 92.06 405 VAL A N 1
ATOM 3222 C CA . VAL A 1 405 ? -4.965 -28.459 40.050 1.00 92.06 405 VAL A CA 1
ATOM 3223 C C . VAL A 1 405 ? -4.251 -27.123 40.251 1.00 92.06 405 VAL A C 1
ATOM 3225 O O . VAL A 1 405 ? -4.884 -26.071 40.241 1.00 92.06 405 VAL A O 1
ATOM 3228 N N . VAL A 1 406 ? -2.922 -27.136 40.374 1.00 91.25 406 VAL A N 1
ATOM 3229 C CA . VAL A 1 406 ? -2.137 -25.909 40.579 1.00 91.25 406 VAL A CA 1
ATOM 3230 C C . VAL A 1 406 ? -2.192 -24.995 39.358 1.00 91.25 406 VAL A C 1
ATOM 3232 O O . VAL A 1 406 ? -2.261 -23.777 39.508 1.00 91.25 406 VAL A O 1
ATOM 3235 N N . THR A 1 407 ? -2.174 -25.560 38.149 1.00 91.19 407 THR A N 1
ATOM 3236 C CA . THR A 1 407 ? -2.314 -24.784 36.913 1.00 91.19 407 THR A CA 1
ATOM 3237 C C . THR A 1 407 ? -3.697 -24.154 36.820 1.00 91.19 407 THR A C 1
ATOM 3239 O O . THR A 1 407 ? -3.788 -22.973 36.502 1.00 91.19 407 THR A O 1
ATOM 3242 N N . MET A 1 408 ? -4.755 -24.892 37.158 1.00 89.25 408 MET A N 1
ATOM 3243 C CA . MET A 1 408 ? -6.115 -24.362 37.190 1.00 89.25 408 MET A CA 1
ATOM 3244 C C . MET A 1 408 ? -6.215 -23.191 38.175 1.00 89.25 408 MET A C 1
ATOM 3246 O O . MET A 1 408 ? -6.564 -22.085 37.772 1.00 89.25 408 MET A O 1
ATOM 3250 N N . LEU A 1 409 ? -5.802 -23.393 39.431 1.00 87.12 409 LEU A N 1
ATOM 3251 C CA . LEU A 1 409 ? -5.865 -22.364 40.473 1.00 87.12 409 LEU A CA 1
ATOM 3252 C C . LEU A 1 409 ? -4.982 -21.146 40.170 1.00 87.12 409 LEU A C 1
ATOM 3254 O O . LEU A 1 409 ? -5.400 -20.013 40.385 1.00 87.12 409 LEU A O 1
ATOM 3258 N N . GLY A 1 410 ? -3.770 -21.361 39.656 1.00 81.81 410 GLY A N 1
ATOM 3259 C CA . GLY A 1 410 ? -2.825 -20.281 39.370 1.00 81.81 410 GLY A CA 1
ATOM 3260 C C . GLY A 1 410 ? -3.198 -19.434 38.152 1.00 81.81 410 GLY A C 1
ATOM 3261 O O . GLY A 1 410 ? -2.785 -18.282 38.070 1.00 81.81 410 GLY A O 1
ATOM 3262 N N . LEU A 1 411 ? -3.980 -19.973 37.209 1.00 86.50 411 LEU A N 1
ATOM 3263 C CA . LEU A 1 411 ? -4.465 -19.222 36.047 1.00 86.50 411 LEU A CA 1
ATOM 3264 C C . LEU A 1 411 ? -5.769 -18.469 36.317 1.00 86.50 411 LEU A C 1
ATOM 3266 O O . LEU A 1 411 ? -6.032 -17.492 35.611 1.00 86.50 411 LEU A O 1
ATOM 3270 N N . LEU A 1 412 ? -6.570 -18.897 37.302 1.00 83.69 412 LEU A N 1
ATOM 3271 C CA . LEU A 1 412 ? -7.909 -18.358 37.570 1.00 83.69 412 LEU A CA 1
ATOM 3272 C C . LEU A 1 412 ? -7.965 -16.821 37.583 1.00 83.69 412 LEU A C 1
ATOM 3274 O O . LEU A 1 412 ? -8.803 -16.288 36.860 1.00 83.69 412 LEU A O 1
ATOM 3278 N N . PRO A 1 413 ? -7.078 -16.082 38.283 1.00 74.44 413 PRO A N 1
ATOM 3279 C CA . PRO A 1 413 ? -7.148 -14.618 38.296 1.00 74.44 413 PRO A CA 1
ATOM 3280 C C . PRO A 1 413 ? -6.993 -13.998 36.903 1.00 74.44 413 PRO A C 1
ATOM 3282 O O . PRO A 1 413 ? -7.743 -13.100 36.527 1.00 74.44 413 PRO A O 1
ATOM 3285 N N . SER A 1 414 ? -6.054 -14.515 36.105 1.00 69.56 414 SER A N 1
ATOM 3286 C CA . SER A 1 414 ? -5.837 -14.044 34.734 1.00 69.56 414 SER A CA 1
ATOM 3287 C C . SER A 1 414 ? -6.989 -14.428 33.802 1.00 69.56 414 SER A C 1
ATOM 3289 O O . SER A 1 414 ? -7.400 -13.616 32.977 1.00 69.56 414 SER A O 1
ATOM 3291 N N . ILE A 1 415 ? -7.546 -15.635 33.955 1.00 79.94 415 ILE A N 1
ATOM 3292 C CA . ILE A 1 415 ? -8.688 -16.105 33.167 1.00 79.94 415 ILE A CA 1
ATOM 3293 C C . ILE A 1 415 ? -9.901 -15.232 33.464 1.00 79.94 415 ILE A C 1
ATOM 3295 O O . ILE A 1 415 ? -10.460 -14.674 32.532 1.00 79.94 415 ILE A O 1
ATOM 3299 N N . VAL A 1 416 ? -10.254 -15.039 34.737 1.00 72.69 416 VAL A N 1
ATOM 3300 C CA . VAL A 1 416 ? -11.377 -14.184 35.155 1.00 72.69 416 VAL A CA 1
ATOM 3301 C C . VAL A 1 416 ? -11.227 -12.772 34.594 1.00 72.69 416 VAL A C 1
ATOM 3303 O O . VAL A 1 416 ? -12.196 -12.215 34.081 1.00 72.69 416 VAL A O 1
ATOM 3306 N N . LEU A 1 417 ? -10.014 -12.212 34.625 1.00 59.22 417 LEU A N 1
ATOM 3307 C CA . LEU A 1 417 ? -9.732 -10.896 34.058 1.00 59.22 417 LEU A CA 1
ATOM 3308 C C . LEU A 1 417 ? -10.004 -10.854 32.546 1.00 59.22 417 LEU A C 1
ATOM 3310 O O . LEU A 1 417 ? -10.816 -10.049 32.101 1.00 59.22 417 LEU A O 1
ATOM 3314 N N . TYR A 1 418 ? -9.378 -11.734 31.758 1.00 59.56 418 TYR A N 1
ATOM 3315 C CA . TYR A 1 418 ? -9.555 -11.757 30.300 1.00 59.56 418 TYR A CA 1
ATOM 3316 C C . TYR A 1 418 ? -10.985 -12.124 29.882 1.00 59.56 418 TYR A C 1
ATOM 3318 O O . TYR A 1 418 ? -11.508 -11.552 28.931 1.00 59.56 418 TYR A O 1
ATOM 3326 N N . ILE A 1 419 ? -11.642 -13.032 30.599 1.00 71.75 419 ILE A N 1
ATOM 3327 C CA . ILE A 1 419 ? -13.052 -13.378 30.393 1.00 71.75 419 ILE A CA 1
ATOM 3328 C C . ILE A 1 419 ? -13.936 -12.149 30.657 1.00 71.75 419 ILE A C 1
ATOM 3330 O O . ILE A 1 419 ? -14.812 -11.830 29.854 1.00 71.75 419 ILE A O 1
ATOM 3334 N N . SER A 1 420 ? -13.689 -11.417 31.747 1.00 59.22 420 SER A N 1
ATOM 3335 C CA . SER A 1 420 ? -14.414 -10.182 32.065 1.00 59.22 420 SER A CA 1
ATOM 3336 C C . SER A 1 420 ? -14.223 -9.119 30.977 1.00 59.22 420 SER A C 1
ATOM 3338 O O . SER A 1 420 ? -15.198 -8.543 30.496 1.00 59.22 420 SER A O 1
ATOM 3340 N N . THR A 1 421 ? -12.988 -8.926 30.506 1.00 53.84 421 THR A N 1
ATOM 3341 C CA . THR A 1 421 ? -12.676 -7.998 29.409 1.00 53.84 421 THR A CA 1
ATOM 3342 C C . THR A 1 421 ? -13.356 -8.400 28.101 1.00 53.84 421 THR A C 1
ATOM 3344 O O . THR A 1 421 ? -13.971 -7.560 27.452 1.00 53.84 421 THR A O 1
ATOM 3347 N N . GLY A 1 422 ? -13.292 -9.676 27.712 1.00 55.97 422 GLY A N 1
ATOM 3348 C CA . GLY A 1 422 ? -13.926 -10.174 26.488 1.00 55.97 422 GLY A CA 1
ATOM 3349 C C . GLY A 1 422 ? -15.445 -10.012 26.508 1.00 55.97 422 GLY A C 1
ATOM 3350 O O . GLY A 1 422 ? -16.048 -9.606 25.516 1.00 55.97 422 GLY A O 1
ATOM 3351 N N . ARG A 1 423 ? -16.058 -10.234 27.674 1.00 68.69 423 ARG A N 1
ATOM 3352 C CA . ARG A 1 423 ? -17.482 -9.981 27.905 1.00 68.69 423 ARG A CA 1
ATOM 3353 C C . ARG A 1 423 ? -17.844 -8.500 27.751 1.00 68.69 423 ARG A C 1
ATOM 3355 O O . ARG A 1 423 ? -18.850 -8.185 27.123 1.00 68.69 423 ARG A O 1
ATOM 3362 N N . GLN A 1 424 ? -17.051 -7.597 28.329 1.00 53.69 424 GLN A N 1
ATOM 3363 C CA . GLN A 1 424 ? -17.286 -6.149 28.246 1.00 53.69 424 GLN A CA 1
ATOM 3364 C C . GLN A 1 424 ? -17.108 -5.617 26.821 1.00 53.69 424 GLN A C 1
ATOM 3366 O O . GLN A 1 424 ? -17.932 -4.833 26.362 1.00 53.69 424 GLN A O 1
ATOM 3371 N N . LEU A 1 425 ? -16.085 -6.089 26.102 1.00 49.62 425 LEU A N 1
ATOM 3372 C CA . LEU A 1 425 ? -15.862 -5.743 24.696 1.00 49.62 425 LEU A CA 1
ATOM 3373 C C . LEU A 1 425 ? -17.078 -6.092 23.834 1.00 49.62 425 LEU A C 1
ATOM 3375 O O . LEU A 1 425 ? -17.525 -5.260 23.051 1.00 49.62 425 LEU A O 1
ATOM 3379 N N . MET A 1 426 ? -17.664 -7.277 24.023 1.00 54.50 426 MET A N 1
ATOM 3380 C CA . MET A 1 426 ? -18.885 -7.641 23.301 1.00 54.50 426 MET A CA 1
ATOM 3381 C C . MET A 1 426 ? -20.073 -6.769 23.680 1.00 54.50 426 MET A C 1
ATOM 3383 O O . MET A 1 426 ? -20.783 -6.323 22.788 1.00 54.50 426 MET A O 1
ATOM 3387 N N . ALA A 1 427 ? -20.274 -6.480 24.968 1.00 51.56 427 ALA A N 1
ATOM 3388 C CA . ALA A 1 427 ? -21.366 -5.610 25.403 1.00 51.56 427 ALA A CA 1
ATOM 3389 C C . ALA A 1 427 ? -21.299 -4.227 24.726 1.00 51.56 427 ALA A C 1
ATOM 3391 O O . ALA A 1 427 ? -22.306 -3.737 24.226 1.00 51.56 427 ALA A O 1
ATOM 3392 N N . VAL A 1 428 ? -20.099 -3.649 24.606 1.00 45.97 428 VAL A N 1
ATOM 3393 C CA . VAL A 1 428 ? -19.874 -2.380 23.892 1.00 45.97 428 VAL A CA 1
ATOM 3394 C C . VAL A 1 428 ? -20.148 -2.509 22.388 1.00 45.97 428 VAL A C 1
ATOM 3396 O O . VAL A 1 428 ? -20.739 -1.611 21.793 1.00 45.97 428 VAL A O 1
ATOM 3399 N N . CYS A 1 429 ? -19.766 -3.624 21.760 1.00 44.59 429 CYS A N 1
ATOM 3400 C CA . CYS A 1 429 ? -20.021 -3.864 20.336 1.00 44.59 429 CYS A CA 1
ATOM 3401 C C . CYS A 1 429 ? -21.504 -4.124 19.996 1.00 44.59 429 CYS A C 1
ATOM 3403 O O . CYS A 1 429 ? -21.897 -3.947 18.841 1.00 44.59 429 CYS A O 1
ATOM 3405 N N . ILE A 1 430 ? -22.315 -4.560 20.966 1.00 48.38 430 ILE A N 1
ATOM 3406 C CA . ILE A 1 430 ? -23.714 -4.971 20.762 1.00 48.38 430 ILE A CA 1
ATOM 3407 C C . ILE A 1 430 ? -24.709 -3.876 21.166 1.00 48.38 430 ILE A C 1
ATOM 3409 O O . ILE A 1 430 ? -25.664 -3.655 20.430 1.00 48.38 430 ILE A O 1
ATOM 3413 N N . ASP A 1 431 ? -24.495 -3.165 22.280 1.00 39.84 431 ASP A N 1
ATOM 3414 C CA . ASP A 1 431 ? -25.468 -2.189 22.818 1.00 39.84 431 ASP A CA 1
ATOM 3415 C C . ASP A 1 431 ? -25.445 -0.817 22.119 1.00 39.84 431 ASP A C 1
ATOM 3417 O O . ASP A 1 431 ? -26.276 0.051 22.402 1.00 39.84 431 ASP A O 1
ATOM 3421 N N . PHE A 1 432 ? -24.520 -0.605 21.181 1.00 36.00 432 PHE A N 1
ATOM 3422 C CA . PHE A 1 432 ? -24.358 0.669 20.480 1.00 36.00 432 PHE A CA 1
ATOM 3423 C C . PHE A 1 432 ? -25.589 1.104 19.640 1.00 36.00 432 PHE A C 1
ATOM 3425 O O . PHE A 1 432 ? -25.904 2.293 19.656 1.00 36.00 432 PHE A O 1
ATOM 3432 N N . PRO A 1 433 ? -26.359 0.214 18.967 1.00 36.06 433 PRO A N 1
ATOM 3433 C CA . PRO A 1 433 ? -27.548 0.624 18.208 1.00 36.06 433 PRO A CA 1
ATOM 3434 C C . PRO A 1 433 ? -28.815 0.793 19.063 1.00 36.06 433 PRO A C 1
ATOM 3436 O O . PRO A 1 433 ? -29.699 1.562 18.691 1.00 36.06 433 PRO A O 1
ATOM 3439 N N . GLN A 1 434 ? -28.946 0.093 20.199 1.00 30.64 434 GLN A N 1
ATOM 3440 C CA . GLN A 1 434 ? -30.193 0.121 20.984 1.00 30.64 434 GLN A CA 1
ATOM 3441 C C . GLN A 1 434 ? -30.337 1.371 21.861 1.00 30.64 434 GLN A C 1
ATOM 3443 O O . GLN A 1 434 ? -31.460 1.821 22.092 1.00 30.64 434 GLN A O 1
ATOM 3448 N N . ARG A 1 435 ? -29.229 1.987 22.297 1.00 32.16 435 ARG A N 1
ATOM 3449 C CA . ARG A 1 435 ? -29.276 3.221 23.105 1.00 32.16 435 ARG A CA 1
ATOM 3450 C C . ARG A 1 435 ? -29.850 4.429 22.353 1.00 32.16 435 ARG A C 1
ATOM 3452 O O . ARG A 1 435 ? -30.455 5.279 22.995 1.00 32.16 435 ARG A O 1
ATOM 3459 N N . ASN A 1 436 ? -29.755 4.459 21.021 1.00 28.95 436 ASN A N 1
ATOM 3460 C CA . ASN A 1 436 ? -30.321 5.539 20.200 1.00 28.95 436 ASN A CA 1
ATOM 3461 C C . ASN A 1 436 ? -31.772 5.288 19.748 1.00 28.95 436 ASN A C 1
ATOM 3463 O O . ASN A 1 436 ? -32.457 6.231 19.367 1.00 28.95 436 ASN A O 1
ATOM 3467 N N . ALA A 1 437 ? -32.281 4.054 19.834 1.00 31.22 437 ALA A N 1
ATOM 3468 C CA . ALA A 1 437 ? -33.669 3.737 19.473 1.00 31.22 437 ALA A CA 1
ATOM 3469 C C . ALA A 1 437 ? -34.670 3.957 20.629 1.00 31.22 437 ALA A C 1
ATOM 3471 O O . ALA A 1 437 ? -35.872 4.080 20.402 1.00 31.22 437 ALA A O 1
ATOM 3472 N N . GLY A 1 438 ? -34.191 4.022 21.877 1.00 26.62 438 GLY A N 1
ATOM 3473 C CA . GLY A 1 438 ? -35.035 4.100 23.076 1.00 26.62 438 GLY A CA 1
ATOM 3474 C C . GLY A 1 438 ? -35.589 5.486 23.431 1.00 26.62 438 GLY A C 1
ATOM 3475 O O . GLY A 1 438 ? -36.423 5.572 24.326 1.00 26.62 438 GLY A O 1
ATOM 3476 N N . ILE A 1 439 ? -35.160 6.561 22.758 1.00 31.88 439 ILE A N 1
ATOM 3477 C CA . ILE A 1 439 ? -35.515 7.945 23.140 1.00 31.88 439 ILE A CA 1
ATOM 3478 C C . ILE A 1 439 ? -36.752 8.485 22.378 1.00 31.88 439 ILE A C 1
ATOM 3480 O O . ILE A 1 439 ? -37.323 9.494 22.779 1.00 31.88 439 ILE A O 1
ATOM 3484 N N . HIS A 1 440 ? -37.271 7.781 21.358 1.00 31.75 440 HIS A N 1
ATOM 3485 C CA . HIS A 1 440 ? -38.422 8.257 20.559 1.00 31.75 440 HIS A CA 1
ATOM 3486 C C . HIS A 1 440 ? -39.681 7.367 20.565 1.00 31.75 440 HIS A C 1
ATOM 3488 O O . HIS A 1 440 ? -40.639 7.650 19.850 1.00 31.75 440 HIS A O 1
ATOM 3494 N N . GLY A 1 441 ? -39.761 6.339 21.415 1.00 27.12 441 GLY A N 1
ATOM 3495 C CA . GLY A 1 441 ? -40.922 5.431 21.503 1.00 27.12 441 GLY A CA 1
ATOM 3496 C C . GLY A 1 441 ? -42.141 5.977 22.262 1.00 27.12 441 GLY A C 1
ATOM 3497 O O . GLY A 1 441 ? -42.797 5.219 22.975 1.00 27.12 441 GLY A O 1
ATOM 3498 N N . GLY A 1 442 ? -42.409 7.281 22.170 1.00 25.30 442 GLY A N 1
ATOM 3499 C CA . GLY A 1 442 ? -43.345 7.991 23.042 1.00 25.30 442 GLY A CA 1
ATOM 3500 C C . GLY A 1 442 ? -44.508 8.703 22.362 1.00 25.30 442 GLY A C 1
ATOM 3501 O O . GLY A 1 442 ? -45.235 9.370 23.070 1.00 25.30 442 GLY A O 1
ATOM 3502 N N . PHE A 1 443 ? -44.721 8.614 21.051 1.00 26.91 443 PHE A N 1
ATOM 3503 C CA . PHE A 1 443 ? -45.900 9.199 20.393 1.00 26.91 443 PHE A CA 1
ATOM 3504 C C . PHE A 1 443 ? -46.246 8.368 19.150 1.00 26.91 443 PHE A C 1
ATOM 3506 O O . PHE A 1 443 ? -45.343 7.835 18.516 1.00 26.91 443 PHE A O 1
ATOM 3513 N N . LEU A 1 444 ? -47.537 8.275 18.807 1.00 26.45 444 LEU A N 1
ATOM 3514 C CA . LEU A 1 444 ? -48.162 7.436 17.759 1.00 26.45 444 LEU A CA 1
ATOM 3515 C C . LEU A 1 444 ? -48.721 6.080 18.242 1.00 26.45 444 LEU A C 1
ATOM 3517 O O . LEU A 1 444 ? -48.434 5.007 17.716 1.00 26.45 444 LEU A O 1
ATOM 3521 N N . ARG A 1 445 ? -49.626 6.151 19.224 1.00 27.61 445 ARG A N 1
ATOM 3522 C CA . ARG A 1 445 ? -50.872 5.369 19.188 1.00 27.61 445 ARG A CA 1
ATOM 3523 C C . ARG A 1 445 ? -51.993 6.309 18.739 1.00 27.61 445 ARG A C 1
ATOM 3525 O O . ARG A 1 445 ? -52.089 7.393 19.304 1.00 27.61 445 ARG A O 1
ATOM 3532 N N . ASN A 1 446 ? -52.822 5.829 17.809 1.00 26.66 446 ASN A N 1
ATOM 3533 C CA . ASN A 1 446 ? -54.087 6.375 17.280 1.00 26.66 446 ASN A CA 1
ATOM 3534 C C . ASN A 1 446 ? -54.018 6.913 15.841 1.00 26.66 446 ASN A C 1
ATOM 3536 O O . ASN A 1 446 ? -53.310 7.879 15.578 1.00 26.66 446 ASN A O 1
ATOM 3540 N N . ALA A 1 447 ? -54.803 6.245 14.984 1.00 25.53 447 ALA A N 1
ATOM 3541 C CA . ALA A 1 447 ? -55.332 6.571 13.648 1.00 25.53 447 ALA A CA 1
ATOM 3542 C C . ALA A 1 447 ? -55.247 5.280 12.799 1.00 25.53 447 ALA A C 1
ATOM 3544 O O . ALA A 1 447 ? -54.190 4.937 12.282 1.00 25.53 447 ALA A O 1
ATOM 3545 N N . ASP A 1 448 ? -56.183 4.345 12.982 1.00 25.36 448 ASP A N 1
ATOM 3546 C CA . ASP A 1 448 ? -57.404 4.188 12.163 1.00 25.36 448 ASP A CA 1
ATOM 3547 C C . ASP A 1 448 ? -57.088 3.823 10.705 1.00 25.36 448 ASP A C 1
ATOM 3549 O O . ASP A 1 448 ? -56.451 4.573 9.982 1.00 25.36 448 ASP A O 1
ATOM 3553 N N . SER A 1 449 ? -57.298 2.574 10.281 1.00 26.88 449 SER A N 1
ATOM 3554 C CA . SER A 1 449 ? -58.594 1.940 9.987 1.00 26.88 449 SER A CA 1
ATOM 3555 C C . SER A 1 449 ? -59.309 2.609 8.803 1.00 26.88 449 SER A C 1
ATOM 3557 O O . SER A 1 449 ? -59.838 3.703 8.930 1.00 26.88 449 SER A O 1
ATOM 3559 N N . GLN A 1 450 ? -59.296 1.931 7.642 1.00 25.11 450 GLN A N 1
ATOM 3560 C CA . GLN A 1 450 ? -60.402 1.743 6.682 1.00 25.11 450 GLN A CA 1
ATOM 3561 C C . GLN A 1 450 ? -59.891 1.430 5.254 1.00 25.11 450 GLN A C 1
ATOM 3563 O O . GLN A 1 450 ? -58.866 1.936 4.816 1.00 25.11 450 GLN A O 1
ATOM 3568 N N . PHE A 1 451 ? -60.680 0.609 4.548 1.00 24.84 451 PHE A N 1
ATOM 3569 C CA . PHE A 1 451 ? -60.663 0.278 3.108 1.00 24.84 451 PHE A CA 1
ATOM 3570 C C . PHE A 1 451 ? -59.782 -0.885 2.580 1.00 24.84 451 PHE A C 1
ATOM 3572 O O . PHE A 1 451 ? -58.658 -0.738 2.118 1.00 24.84 451 PHE A O 1
ATOM 3579 N N . PHE A 1 452 ? -60.416 -2.067 2.561 1.00 23.36 452 PHE A N 1
ATOM 3580 C CA . PHE A 1 452 ? -60.313 -3.142 1.547 1.00 23.36 452 PHE A CA 1
ATOM 3581 C C . PHE A 1 452 ? -60.832 -2.648 0.161 1.00 23.36 452 PHE A C 1
ATOM 3583 O O . PHE A 1 452 ? -61.572 -1.661 0.187 1.00 23.36 452 PHE A O 1
ATOM 3590 N N . PRO A 1 453 ? -60.611 -3.317 -1.015 1.00 32.38 453 PRO A N 1
ATOM 3591 C CA . PRO A 1 453 ? -60.814 -4.772 -1.179 1.00 32.38 453 PRO A CA 1
ATOM 3592 C C . PRO A 1 453 ? -60.038 -5.587 -2.260 1.00 32.38 453 PRO A C 1
ATOM 3594 O O . PRO A 1 453 ? -59.622 -5.096 -3.297 1.00 32.38 453 PRO A O 1
ATOM 3597 N N . ARG A 1 454 ? -60.047 -6.915 -2.009 1.00 23.39 454 ARG A N 1
ATOM 3598 C CA . ARG A 1 454 ? -60.218 -8.082 -2.922 1.00 23.39 454 ARG A CA 1
ATOM 3599 C C . ARG A 1 454 ? -59.136 -8.473 -3.959 1.00 23.39 454 ARG A C 1
ATOM 3601 O O . ARG A 1 454 ? -58.907 -7.801 -4.952 1.00 23.39 454 ARG A O 1
ATOM 3608 N N . GLN A 1 455 ? -58.625 -9.704 -3.786 1.00 28.66 455 GLN A N 1
ATOM 3609 C CA . GLN A 1 455 ? -58.106 -10.583 -4.855 1.00 28.66 455 GLN A CA 1
ATOM 3610 C C . GLN A 1 455 ? -59.238 -11.083 -5.781 1.00 28.66 455 GLN A C 1
ATOM 3612 O O . GLN A 1 455 ? -60.408 -11.015 -5.386 1.00 28.66 455 GLN A O 1
ATOM 3617 N N . PRO A 1 456 ? -58.913 -11.692 -6.946 1.00 30.92 456 PRO A N 1
ATOM 3618 C CA . PRO A 1 456 ? -58.998 -13.164 -7.000 1.00 30.92 456 PRO A CA 1
ATOM 3619 C C . PRO A 1 456 ? -58.000 -13.911 -7.931 1.00 30.92 456 PRO A C 1
ATOM 3621 O O . PRO A 1 456 ? -57.612 -13.433 -8.988 1.00 30.92 456 PRO A O 1
ATOM 3624 N N . ASN A 1 457 ? -57.736 -15.168 -7.536 1.00 25.72 457 ASN A N 1
ATOM 3625 C CA . ASN A 1 457 ? -57.578 -16.403 -8.337 1.00 25.72 457 ASN A CA 1
ATOM 3626 C C . ASN A 1 457 ? -56.274 -16.784 -9.099 1.00 25.72 457 ASN A C 1
ATOM 3628 O O . ASN A 1 457 ? -55.898 -16.223 -10.120 1.00 25.72 457 ASN A O 1
ATOM 3632 N N . ARG A 1 458 ? -55.692 -17.905 -8.620 1.00 24.22 458 ARG A N 1
ATOM 3633 C CA . ARG A 1 458 ? -54.861 -18.955 -9.289 1.00 24.22 458 ARG A CA 1
ATOM 3634 C C . ARG A 1 458 ? -55.673 -19.705 -10.401 1.00 24.22 458 ARG A C 1
ATOM 3636 O O . ARG A 1 458 ? -56.863 -19.400 -10.457 1.00 24.22 458 ARG A O 1
ATOM 3643 N N . PRO A 1 459 ? -55.199 -20.740 -11.178 1.00 35.72 459 PRO A N 1
ATOM 3644 C CA . PRO A 1 459 ? -54.050 -21.661 -10.958 1.00 35.72 459 PRO A CA 1
ATOM 3645 C C . PRO A 1 459 ? -53.285 -22.304 -12.170 1.00 35.72 459 PRO A C 1
ATOM 3647 O O . PRO A 1 459 ? -53.721 -22.290 -13.310 1.00 35.72 459 PRO A O 1
ATOM 3650 N N . HIS A 1 460 ? -52.150 -22.948 -11.827 1.00 25.98 460 HIS A N 1
ATOM 3651 C CA . HIS A 1 460 ? -51.504 -24.199 -12.318 1.00 25.98 460 HIS A CA 1
ATOM 3652 C C . HIS A 1 460 ? -51.563 -24.683 -13.790 1.00 25.98 460 HIS A C 1
ATOM 3654 O O . HIS A 1 460 ? -52.645 -24.886 -14.328 1.00 25.98 460 HIS A O 1
ATOM 3660 N N . LYS A 1 461 ? -50.414 -25.191 -14.299 1.00 24.42 461 LYS A N 1
ATOM 3661 C CA . LYS A 1 461 ? -50.248 -26.604 -14.745 1.00 24.42 461 LYS A CA 1
ATOM 3662 C C . LYS A 1 461 ? -48.791 -27.027 -15.039 1.00 24.42 461 LYS A C 1
ATOM 3664 O O . LYS A 1 461 ? -47.927 -26.210 -15.323 1.00 24.42 461 LYS A O 1
ATOM 3669 N N . THR A 1 462 ? -48.574 -28.334 -14.904 1.00 24.64 462 THR A N 1
ATOM 3670 C CA . THR A 1 462 ? -47.348 -29.155 -14.895 1.00 24.64 462 THR A CA 1
ATOM 3671 C C . THR A 1 462 ? -47.253 -30.086 -16.124 1.00 24.64 462 THR A C 1
ATOM 3673 O O . THR A 1 462 ? -48.272 -30.348 -16.756 1.00 24.64 462 THR A O 1
ATOM 3676 N N . GLY A 1 463 ? -46.062 -30.665 -16.377 1.00 22.17 463 GLY A N 1
ATOM 3677 C CA . GLY A 1 463 ? -45.793 -31.831 -17.264 1.00 22.17 463 GLY A CA 1
ATOM 3678 C C . GLY A 1 463 ? -44.649 -31.545 -18.257 1.00 22.17 463 GLY A C 1
ATOM 3679 O O . GLY A 1 463 ? -44.806 -30.653 -19.075 1.00 22.17 463 GLY A O 1
ATOM 3680 N N . VAL A 1 464 ? -43.405 -32.044 -18.146 1.00 22.52 464 VAL A N 1
ATOM 3681 C CA . VAL A 1 464 ? -42.825 -33.417 -18.161 1.00 22.52 464 VAL A CA 1
ATOM 3682 C C . VAL A 1 464 ? -43.019 -34.155 -19.498 1.00 22.52 464 VAL A C 1
ATOM 3684 O O . VAL A 1 464 ? -44.160 -34.398 -19.869 1.00 22.52 464 VAL A O 1
ATOM 3687 N N . VAL A 1 465 ? -41.908 -34.545 -20.163 1.00 23.02 465 VAL A N 1
ATOM 3688 C CA . VAL A 1 465 ? -41.501 -35.928 -20.558 1.00 23.02 465 VAL A CA 1
ATOM 3689 C C . VAL A 1 465 ? -40.321 -35.911 -21.580 1.00 23.02 465 VAL A C 1
ATOM 3691 O O . VAL A 1 465 ? -40.425 -35.262 -22.611 1.00 23.02 465 VAL A O 1
ATOM 3694 N N . THR A 1 466 ? -39.218 -36.595 -21.192 1.00 24.75 466 THR A N 1
ATOM 3695 C CA . THR A 1 466 ? -38.162 -37.425 -21.879 1.00 24.75 466 THR A CA 1
ATOM 3696 C C . THR A 1 466 ? -37.742 -37.175 -23.347 1.00 24.75 466 THR A C 1
ATOM 3698 O O . THR A 1 466 ? -38.527 -36.687 -24.136 1.00 24.75 466 THR A O 1
ATOM 3701 N N . ASP A 1 467 ? -36.561 -37.532 -23.878 1.00 23.34 467 ASP A N 1
ATOM 3702 C CA . ASP A 1 467 ? -35.556 -38.602 -23.656 1.00 23.34 467 ASP A CA 1
ATOM 3703 C C . ASP A 1 467 ? -34.292 -38.176 -24.476 1.00 23.34 467 ASP A C 1
ATOM 3705 O O . ASP A 1 467 ? -34.441 -37.503 -25.490 1.00 23.34 467 ASP A O 1
ATOM 3709 N N . GLY A 1 468 ? -33.015 -38.360 -24.119 1.00 21.25 468 GLY A N 1
ATOM 3710 C CA . GLY A 1 468 ? -32.295 -39.629 -23.996 1.00 21.25 468 GLY A CA 1
ATOM 3711 C C . GLY A 1 468 ? -31.225 -39.792 -25.105 1.00 21.25 468 GLY A C 1
ATOM 3712 O O . GLY A 1 468 ? -31.574 -40.094 -26.240 1.00 21.25 468 GLY A O 1
ATOM 3713 N N . LYS A 1 469 ? -29.923 -39.621 -24.786 1.00 23.48 469 LYS A N 1
ATOM 3714 C CA . LYS A 1 469 ? -28.779 -40.481 -25.213 1.00 23.48 469 LYS A CA 1
ATOM 3715 C C . LYS A 1 469 ? -27.414 -39.950 -24.732 1.00 23.48 469 LYS A C 1
ATOM 3717 O O . LYS A 1 469 ? -27.055 -38.796 -24.931 1.00 23.48 469 LYS A O 1
ATOM 3722 N N . LYS A 1 470 ? -26.662 -40.848 -24.083 1.00 22.58 470 LYS A N 1
ATOM 3723 C CA . LYS A 1 470 ? -25.299 -40.707 -23.537 1.00 22.58 470 LYS A CA 1
ATOM 3724 C C . LYS A 1 470 ? -24.246 -41.166 -24.554 1.00 22.58 470 LYS A C 1
ATOM 3726 O O . LYS A 1 470 ? -24.480 -42.172 -25.215 1.00 22.58 470 LYS A O 1
ATOM 3731 N N . LEU A 1 471 ? -23.042 -40.584 -24.503 1.00 21.77 471 LEU A N 1
ATOM 3732 C CA . LEU A 1 471 ? -21.768 -41.329 -24.480 1.00 21.77 471 LEU A CA 1
ATOM 3733 C C . LEU A 1 471 ? -20.618 -40.455 -23.929 1.00 21.77 471 LEU A C 1
ATOM 3735 O O . LEU A 1 471 ? -20.639 -39.236 -24.033 1.00 21.77 471 LEU A O 1
ATOM 3739 N N . PHE A 1 472 ? -19.688 -41.108 -23.230 1.00 20.98 472 PHE A N 1
ATOM 3740 C CA . PHE A 1 472 ? -18.812 -40.597 -22.167 1.00 20.98 472 PHE A CA 1
ATOM 3741 C C . PHE A 1 472 ? -17.404 -40.160 -22.631 1.00 20.98 472 PHE A C 1
ATOM 3743 O O . PHE A 1 472 ? -16.803 -40.838 -23.459 1.00 20.98 472 PHE A O 1
ATOM 3750 N N . ARG A 1 473 ? -16.779 -39.217 -21.899 1.00 18.98 473 ARG A N 1
ATOM 3751 C CA . ARG A 1 473 ? -15.497 -39.458 -21.189 1.00 18.98 473 ARG A CA 1
ATOM 3752 C C . ARG A 1 473 ? -15.309 -38.485 -20.012 1.00 18.98 473 ARG A C 1
ATOM 3754 O O . ARG A 1 473 ? -15.767 -37.352 -20.043 1.00 18.98 473 ARG A O 1
ATOM 3761 N N . ILE A 1 474 ? -14.697 -39.001 -18.947 1.00 20.03 474 ILE A N 1
ATOM 3762 C CA . ILE A 1 474 ? -14.735 -38.547 -17.548 1.00 20.03 474 ILE A CA 1
ATOM 3763 C C . ILE A 1 474 ? -13.396 -37.916 -17.130 1.00 20.03 474 ILE A C 1
ATOM 3765 O O . ILE A 1 474 ? -12.351 -38.529 -17.337 1.00 20.03 474 ILE A O 1
ATOM 3769 N N . ARG A 1 475 ? -13.457 -36.799 -16.389 1.00 19.34 475 ARG A N 1
ATOM 3770 C CA . ARG A 1 475 ? -12.779 -36.655 -15.086 1.00 19.34 475 ARG A CA 1
ATOM 3771 C C . ARG A 1 475 ? -13.659 -35.850 -14.111 1.00 19.34 475 ARG A C 1
ATOM 3773 O O . ARG A 1 475 ? -13.873 -34.655 -14.255 1.00 19.34 475 ARG A O 1
ATOM 3780 N N . THR A 1 476 ? -14.215 -36.606 -13.171 1.00 20.70 476 THR A N 1
ATOM 3781 C CA . THR A 1 476 ? -14.867 -36.314 -11.877 1.00 20.70 476 THR A CA 1
ATOM 3782 C C . THR A 1 476 ? -13.857 -35.710 -10.873 1.00 20.70 476 THR A C 1
ATOM 3784 O O . THR A 1 476 ? -12.664 -35.845 -11.119 1.00 20.70 476 THR A O 1
ATOM 3787 N N . TRP A 1 477 ? -14.141 -35.109 -9.704 1.00 21.72 477 TRP A N 1
ATOM 3788 C CA . TRP A 1 477 ? -15.286 -34.937 -8.771 1.00 21.72 477 TRP A CA 1
ATOM 3789 C C . TRP A 1 477 ? -14.757 -34.005 -7.635 1.00 21.72 477 TRP A C 1
ATOM 3791 O O . TRP A 1 477 ? -13.566 -34.083 -7.351 1.00 21.72 477 TRP A O 1
ATOM 3801 N N . PHE A 1 478 ? -15.464 -33.057 -7.000 1.00 22.64 478 PHE A N 1
ATOM 3802 C CA . PHE A 1 478 ? -16.596 -33.096 -6.036 1.00 22.64 478 PHE A CA 1
ATOM 3803 C C . PHE A 1 478 ? -17.042 -31.605 -5.858 1.00 22.64 478 PHE A C 1
ATOM 3805 O O . PHE A 1 478 ? -16.163 -30.769 -5.683 1.00 22.64 478 PHE A O 1
ATOM 3812 N N . ALA A 1 479 ? -18.285 -31.102 -6.011 1.00 22.17 479 ALA A N 1
ATOM 3813 C CA . ALA A 1 479 ? -19.595 -31.409 -5.388 1.00 22.17 479 ALA A CA 1
ATOM 3814 C C . ALA A 1 479 ? -19.542 -31.363 -3.842 1.00 22.17 479 ALA A C 1
ATOM 3816 O O . ALA A 1 479 ? -18.652 -31.974 -3.281 1.00 22.17 479 ALA A O 1
ATOM 3817 N N . ARG A 1 480 ? -20.433 -30.782 -3.021 1.00 22.94 480 ARG A N 1
ATOM 3818 C CA . ARG A 1 480 ? -21.787 -30.164 -3.029 1.00 22.94 480 ARG A CA 1
ATOM 3819 C C . ARG A 1 480 ? -21.966 -29.630 -1.572 1.00 22.94 480 ARG A C 1
ATOM 3821 O O . ARG A 1 480 ? -21.316 -30.165 -0.686 1.00 22.94 480 ARG A O 1
ATOM 3828 N N . SER A 1 481 ? -22.778 -28.624 -1.225 1.00 22.22 481 SER A N 1
ATOM 3829 C CA . SER A 1 481 ? -24.247 -28.719 -1.066 1.00 22.22 481 SER A CA 1
ATOM 3830 C C . SER A 1 481 ? -24.873 -27.340 -0.745 1.00 22.22 481 SER A C 1
ATOM 3832 O O . SER A 1 481 ? -24.416 -26.667 0.169 1.00 22.22 481 SER A O 1
ATOM 3834 N N . ARG A 1 482 ? -25.811 -26.855 -1.576 1.00 25.03 482 ARG A N 1
ATOM 3835 C CA . ARG A 1 482 ? -27.285 -26.730 -1.373 1.00 25.03 482 ARG A CA 1
ATOM 3836 C C . ARG A 1 482 ? -27.785 -25.670 -0.363 1.00 25.03 482 ARG A C 1
ATOM 3838 O O . ARG A 1 482 ? -27.619 -25.824 0.839 1.00 25.03 482 ARG A O 1
ATOM 3845 N N . ARG A 1 483 ? -28.531 -24.684 -0.893 1.00 27.92 483 ARG A N 1
ATOM 3846 C CA . ARG A 1 483 ? -29.559 -23.880 -0.194 1.00 27.92 483 ARG A CA 1
ATOM 3847 C C . ARG A 1 483 ? -30.718 -24.773 0.268 1.00 27.92 483 ARG A C 1
ATOM 3849 O O . ARG A 1 483 ? -31.127 -25.631 -0.509 1.00 27.92 483 ARG A O 1
ATOM 3856 N N . THR A 1 484 ? -31.289 -24.490 1.443 1.00 21.06 484 THR A N 1
ATOM 3857 C CA . THR A 1 484 ? -32.736 -24.633 1.720 1.00 21.06 484 THR A CA 1
ATOM 3858 C C . THR A 1 484 ? -33.131 -23.634 2.817 1.00 21.06 484 THR A C 1
ATOM 3860 O O . THR A 1 484 ? -32.459 -23.569 3.843 1.00 21.06 484 THR A O 1
ATOM 3863 N N . GLU A 1 485 ? -34.181 -22.848 2.579 1.00 22.14 485 GLU A N 1
ATOM 3864 C CA . GLU A 1 485 ? -34.857 -21.991 3.565 1.00 22.14 485 GLU A CA 1
ATOM 3865 C C . GLU A 1 485 ? -35.764 -22.828 4.482 1.00 22.14 485 GLU A C 1
ATOM 3867 O O . GLU A 1 485 ? -36.347 -23.818 4.040 1.00 22.14 485 GLU A O 1
ATOM 3872 N N . LEU A 1 486 ? -35.922 -22.401 5.739 1.00 19.00 486 LEU A N 1
ATOM 3873 C CA . LEU A 1 486 ? -36.955 -22.875 6.664 1.00 19.00 486 LEU A CA 1
ATOM 3874 C C . LEU A 1 486 ? -37.522 -21.671 7.433 1.00 19.00 486 LEU A C 1
ATOM 3876 O O . LEU A 1 486 ? -36.789 -20.959 8.116 1.00 19.00 486 LEU A O 1
ATOM 3880 N N . HIS A 1 487 ? -38.831 -21.451 7.301 1.00 21.05 487 HIS A N 1
ATOM 3881 C CA . HIS A 1 487 ? -39.619 -20.495 8.081 1.00 21.05 487 HIS A CA 1
ATOM 3882 C C . HIS A 1 487 ? -39.946 -21.059 9.469 1.00 21.05 487 HIS A C 1
ATOM 3884 O O . HIS A 1 487 ? -40.447 -22.179 9.561 1.00 21.05 487 HIS A O 1
ATOM 3890 N N . VAL A 1 488 ? -39.786 -20.250 10.524 1.00 20.75 488 VAL A N 1
ATOM 3891 C CA . VAL A 1 488 ? -40.474 -20.443 11.812 1.00 20.75 488 VAL A CA 1
ATOM 3892 C C . VAL A 1 488 ? -40.929 -19.079 12.349 1.00 20.75 488 VAL A C 1
ATOM 3894 O O . VAL A 1 488 ? -40.117 -18.189 12.587 1.00 20.75 488 VAL A O 1
ATOM 3897 N N . GLN A 1 489 ? -42.245 -18.921 12.505 1.00 24.02 489 GLN A N 1
ATOM 3898 C CA . GLN A 1 489 ? -42.923 -17.826 13.208 1.00 24.02 489 GLN A CA 1
ATOM 3899 C C . GLN A 1 489 ? -43.324 -18.285 14.620 1.00 24.02 489 GLN A C 1
ATOM 3901 O O . GLN A 1 489 ? -43.856 -19.384 14.748 1.00 24.02 489 GLN A O 1
ATOM 3906 N N . ALA A 1 490 ? -43.136 -17.426 15.631 1.00 21.45 490 ALA A N 1
ATOM 3907 C CA . ALA A 1 490 ? -43.933 -17.276 16.871 1.00 21.45 490 ALA A CA 1
ATOM 3908 C C . ALA A 1 490 ? -43.190 -16.249 17.762 1.00 21.45 490 ALA A C 1
ATOM 3910 O O . ALA A 1 490 ? -42.045 -16.484 18.120 1.00 21.45 490 ALA A O 1
ATOM 3911 N N . ALA A 1 491 ? -43.613 -14.996 17.951 1.00 22.36 491 ALA A N 1
ATOM 3912 C CA . ALA A 1 491 ? -44.810 -14.463 18.609 1.00 22.36 491 ALA A CA 1
ATOM 3913 C C . ALA A 1 491 ? -44.842 -14.643 20.151 1.00 22.36 491 ALA A C 1
ATOM 3915 O O . ALA A 1 491 ? -44.859 -15.763 20.646 1.00 22.36 491 ALA A O 1
ATOM 3916 N N . VAL A 1 492 ? -45.035 -13.492 20.831 1.00 22.08 492 VAL A N 1
ATOM 3917 C CA . VAL A 1 492 ? -45.599 -13.258 22.191 1.00 22.08 492 VAL A CA 1
ATOM 3918 C C . VAL A 1 492 ? -44.622 -13.555 23.377 1.00 22.08 492 VAL A C 1
ATOM 3920 O O . VAL A 1 492 ? -43.860 -14.502 23.297 1.00 22.08 492 VAL A O 1
ATOM 3923 N N . ILE A 1 493 ? -44.471 -12.812 24.498 1.00 20.66 493 ILE A N 1
ATOM 3924 C CA . ILE A 1 493 ? -45.365 -12.022 25.384 1.00 20.66 493 ILE A CA 1
ATOM 3925 C C . ILE A 1 493 ? -44.564 -10.962 26.205 1.00 20.66 493 ILE A C 1
ATOM 3927 O O . ILE A 1 493 ? -43.409 -11.172 26.560 1.00 20.66 493 ILE A O 1
ATOM 3931 N N . ARG A 1 494 ? -45.221 -9.827 26.514 1.00 22.53 494 ARG A N 1
ATOM 3932 C CA . ARG A 1 494 ? -44.829 -8.691 27.393 1.00 22.53 494 ARG A CA 1
ATOM 3933 C C . ARG A 1 494 ? -44.761 -9.042 28.896 1.00 22.53 494 ARG A C 1
ATOM 3935 O O . ARG A 1 494 ? -45.549 -9.871 29.323 1.00 22.53 494 ARG A O 1
ATOM 3942 N N . ALA A 1 495 ? -44.036 -8.256 29.711 1.00 21.30 495 ALA A N 1
ATOM 3943 C CA . ALA A 1 495 ? -44.593 -7.414 30.808 1.00 21.30 495 ALA A CA 1
ATOM 3944 C C . ALA A 1 495 ? -43.513 -6.889 31.805 1.00 21.30 495 ALA A C 1
ATOM 3946 O O . ALA A 1 495 ? -42.436 -7.473 31.866 1.00 21.30 495 ALA A O 1
ATOM 3947 N N . PRO A 1 496 ? -43.771 -5.782 32.549 1.00 26.98 496 PRO A N 1
ATOM 3948 C CA . PRO A 1 496 ? -42.747 -4.856 33.075 1.00 26.98 496 PRO A CA 1
ATOM 3949 C C . PRO A 1 496 ? -42.794 -4.594 34.616 1.00 26.98 496 PRO A C 1
ATOM 3951 O O . PRO A 1 496 ? -43.556 -5.234 35.334 1.00 26.98 496 PRO A O 1
ATOM 3954 N N . VAL A 1 497 ? -42.058 -3.543 35.047 1.00 25.17 497 VAL A N 1
ATOM 3955 C CA . VAL A 1 497 ? -42.224 -2.619 36.221 1.00 25.17 497 VAL A CA 1
ATOM 3956 C C . VAL A 1 497 ? -41.441 -2.937 37.558 1.00 25.17 497 VAL A C 1
ATOM 3958 O O . VAL A 1 497 ? -40.890 -4.027 37.654 1.00 25.17 497 VAL A O 1
ATOM 3961 N N . PRO A 1 498 ? -41.258 -2.006 38.552 1.00 33.16 498 PRO A N 1
ATOM 3962 C CA . PRO A 1 498 ? -40.061 -1.134 38.746 1.00 33.16 498 PRO A CA 1
ATOM 3963 C C . PRO A 1 498 ? -39.580 -0.886 40.233 1.00 33.16 498 PRO A C 1
ATOM 3965 O O . PRO A 1 498 ? -40.049 -1.527 41.165 1.00 33.16 498 PRO A O 1
ATOM 3968 N N . THR A 1 499 ? -38.736 0.161 40.417 1.00 27.66 499 THR A N 1
ATOM 3969 C CA . THR A 1 499 ? -38.583 1.158 41.542 1.00 27.66 499 THR A CA 1
ATOM 3970 C C . THR A 1 499 ? -37.613 0.992 42.747 1.00 27.66 499 THR A C 1
ATOM 3972 O O . THR A 1 499 ? -37.658 -0.011 43.442 1.00 27.66 499 THR A O 1
ATOM 3975 N N . SER A 1 500 ? -36.800 2.068 42.946 1.00 26.86 500 SER A N 1
ATOM 3976 C CA . SER A 1 500 ? -36.264 2.830 44.135 1.00 26.86 500 SER A CA 1
ATOM 3977 C C . SER A 1 500 ? -36.097 2.162 45.527 1.00 26.86 500 SER A C 1
ATOM 3979 O O . SER A 1 500 ? -36.850 1.260 45.839 1.00 26.86 500 SER A O 1
ATOM 3981 N N . SER A 1 501 ? -35.224 2.551 46.483 1.00 27.77 501 SER A N 1
ATOM 3982 C CA . SER A 1 501 ? -34.765 3.872 46.992 1.00 27.77 501 SER A CA 1
ATOM 3983 C C . SER A 1 501 ? -33.551 3.755 47.975 1.00 27.77 501 SER A C 1
ATOM 3985 O O . SER A 1 501 ? -33.086 2.654 48.255 1.00 27.77 501 SER A O 1
ATOM 3987 N N . ALA A 1 502 ? -33.068 4.905 48.483 1.00 33.75 502 ALA A N 1
ATOM 3988 C CA . ALA A 1 502 ? -31.819 5.230 49.211 1.00 33.75 502 ALA A CA 1
ATOM 3989 C C . ALA A 1 502 ? -31.651 4.785 50.695 1.00 33.75 502 ALA A C 1
ATOM 3991 O O . ALA A 1 502 ? -32.644 4.481 51.343 1.00 33.75 502 ALA A O 1
ATOM 3992 N N . ASP A 1 503 ? -30.401 4.825 51.221 1.00 30.69 503 ASP A N 1
ATOM 3993 C CA . ASP A 1 503 ? -30.025 5.368 52.560 1.00 30.69 503 ASP A CA 1
ATOM 3994 C C . ASP A 1 503 ? -28.493 5.376 52.845 1.00 30.69 503 ASP A C 1
ATOM 3996 O O . ASP A 1 503 ? -27.749 4.489 52.416 1.00 30.69 503 ASP A O 1
ATOM 4000 N N . GLY A 1 504 ? -28.017 6.404 53.574 1.00 36.22 504 GLY A N 1
ATOM 4001 C CA . GLY A 1 504 ? -26.601 6.753 53.805 1.00 36.22 504 GLY A CA 1
ATOM 4002 C C . GLY A 1 504 ? -26.023 6.479 55.211 1.00 36.22 504 GLY A C 1
ATOM 4003 O O . GLY A 1 504 ? -26.735 6.190 56.166 1.00 36.22 504 GLY A O 1
ATOM 4004 N N . GLY A 1 505 ? -24.689 6.593 55.333 1.00 30.50 505 GLY A N 1
ATOM 4005 C CA . GLY A 1 505 ? -23.925 6.561 56.597 1.00 30.50 505 GLY A CA 1
ATOM 4006 C C . GLY A 1 505 ? -22.465 6.109 56.406 1.00 30.50 505 GLY A C 1
ATOM 4007 O O . GLY A 1 505 ? -22.211 5.190 55.639 1.00 30.50 505 GLY A O 1
ATOM 4008 N N . GLY A 1 506 ? -21.488 6.730 57.084 1.00 38.84 506 GLY A N 1
ATOM 4009 C CA . GLY A 1 506 ? -20.034 6.680 56.786 1.00 38.84 506 GLY A CA 1
ATOM 4010 C C . GLY A 1 506 ? -19.309 5.319 56.826 1.00 38.84 506 GLY A C 1
ATOM 4011 O O . GLY A 1 506 ? -18.220 5.185 56.276 1.00 38.84 506 GLY A O 1
ATOM 4012 N N . MET A 1 507 ? -19.918 4.272 57.381 1.00 34.22 507 MET A N 1
ATOM 4013 C CA . MET A 1 507 ? -19.440 2.877 57.271 1.00 34.22 507 MET A CA 1
ATOM 4014 C C . MET A 1 507 ? -20.057 2.147 56.058 1.00 34.22 507 MET A C 1
ATOM 4016 O O . MET A 1 507 ? -19.570 1.118 55.585 1.00 34.22 507 MET A O 1
ATOM 4020 N N . GLY A 1 508 ? -21.125 2.732 55.524 1.00 36.88 508 GLY A N 1
ATOM 4021 C CA . GLY A 1 508 ? -21.808 2.396 54.290 1.00 36.88 508 GLY A CA 1
ATOM 4022 C C . GLY A 1 508 ? -21.037 2.787 53.037 1.00 36.88 508 GLY A C 1
ATOM 4023 O O . GLY A 1 508 ? -21.319 2.181 52.024 1.00 36.88 508 GLY A O 1
ATOM 4024 N N . GLY A 1 509 ? -20.043 3.686 53.081 1.00 39.66 509 GLY A N 1
ATOM 4025 C CA . GLY A 1 509 ? -19.202 4.017 51.915 1.00 39.66 509 GLY A CA 1
ATOM 4026 C C . GLY A 1 509 ? -18.233 2.891 51.533 1.00 39.66 509 GLY A C 1
ATOM 4027 O O . GLY A 1 509 ? -18.159 2.489 50.376 1.00 39.66 509 GLY A O 1
ATOM 4028 N N . ILE A 1 510 ? -17.566 2.288 52.525 1.00 38.22 510 ILE A N 1
ATOM 4029 C CA . ILE A 1 510 ? -16.683 1.124 52.317 1.00 38.22 510 ILE A CA 1
ATOM 4030 C C . ILE A 1 510 ? -17.514 -0.133 52.018 1.00 38.22 510 ILE A C 1
ATOM 4032 O O . ILE A 1 510 ? -17.161 -0.916 51.135 1.00 38.22 510 ILE A O 1
ATOM 4036 N N . LYS A 1 511 ? -18.662 -0.308 52.693 1.00 36.38 511 LYS A N 1
ATOM 4037 C CA . LYS A 1 511 ? -19.607 -1.386 52.366 1.00 36.38 511 LYS A CA 1
ATOM 4038 C C . LYS A 1 511 ? -20.265 -1.190 50.995 1.00 36.38 511 LYS A C 1
ATOM 4040 O O . LYS A 1 511 ? -20.408 -2.188 50.307 1.00 36.38 511 LYS A O 1
ATOM 4045 N N . HIS A 1 512 ? -20.597 0.029 50.556 1.00 38.34 512 HIS A N 1
ATOM 4046 C CA . HIS A 1 512 ? -21.121 0.308 49.208 1.00 38.34 512 HIS A CA 1
ATOM 4047 C C . HIS A 1 512 ? -20.069 0.041 48.144 1.00 38.34 512 HIS A C 1
ATOM 4049 O O . HIS A 1 512 ? -20.390 -0.635 47.177 1.00 38.34 512 HIS A O 1
ATOM 4055 N N . PHE A 1 513 ? -18.819 0.468 48.351 1.00 35.59 513 PHE A N 1
ATOM 4056 C CA . PHE A 1 513 ? -17.716 0.193 47.426 1.00 35.59 513 PHE A CA 1
ATOM 4057 C C . PHE A 1 513 ? -17.478 -1.317 47.244 1.00 35.59 513 PHE A C 1
ATOM 4059 O O . PHE A 1 513 ? -17.264 -1.787 46.129 1.00 35.59 513 PHE A O 1
ATOM 4066 N N . LEU A 1 514 ? -17.603 -2.104 48.321 1.00 37.34 514 LEU A N 1
ATOM 4067 C CA . LEU A 1 514 ? -17.504 -3.570 48.270 1.00 37.34 514 LEU A CA 1
ATOM 4068 C C . LEU A 1 514 ? -18.776 -4.255 47.722 1.00 37.34 514 LEU A C 1
ATOM 4070 O O . LEU A 1 514 ? -18.665 -5.288 47.065 1.00 37.34 514 LEU A O 1
ATOM 4074 N N . LYS A 1 515 ? -19.976 -3.688 47.927 1.00 36.84 515 LYS A N 1
ATOM 4075 C CA . LYS A 1 515 ? -21.254 -4.176 47.353 1.00 36.84 515 LYS A CA 1
ATOM 4076 C C . LYS A 1 515 ? -21.372 -3.865 45.849 1.00 36.84 515 LYS A C 1
ATOM 4078 O O . LYS A 1 515 ? -22.013 -4.609 45.111 1.00 36.84 515 LYS A O 1
ATOM 4083 N N . PHE A 1 516 ? -20.696 -2.812 45.389 1.00 38.28 516 PHE A N 1
ATOM 4084 C CA . PHE A 1 516 ? -20.648 -2.328 44.004 1.00 38.28 516 PHE A CA 1
ATOM 4085 C C . PHE A 1 516 ? -20.029 -3.313 43.010 1.00 38.28 516 PHE A C 1
ATOM 4087 O O . PHE A 1 516 ? -20.385 -3.320 41.834 1.00 38.28 516 PHE A O 1
ATOM 4094 N N . ALA A 1 517 ? -19.138 -4.186 43.484 1.00 34.66 517 ALA A N 1
ATOM 4095 C CA . ALA A 1 517 ? -18.521 -5.226 42.666 1.00 34.66 517 ALA A CA 1
ATOM 4096 C C . ALA A 1 517 ? -19.517 -6.319 42.210 1.00 34.66 517 ALA A C 1
ATOM 4098 O O . ALA A 1 517 ? -19.144 -7.190 41.425 1.00 34.66 517 ALA A O 1
ATOM 4099 N N . GLY A 1 518 ? -20.772 -6.289 42.687 1.00 30.72 518 GLY A N 1
ATOM 4100 C CA . GLY A 1 518 ? -21.740 -7.373 42.513 1.00 30.72 518 GLY A CA 1
ATOM 4101 C C . GLY A 1 518 ? -23.016 -7.091 41.707 1.00 30.72 518 GLY A C 1
ATOM 4102 O O . GLY A 1 518 ? -23.741 -8.055 41.472 1.00 30.72 518 GLY A O 1
ATOM 4103 N N . HIS A 1 519 ? -23.362 -5.860 41.296 1.00 28.78 519 HIS A N 1
ATOM 4104 C CA . HIS A 1 519 ? -24.665 -5.573 40.646 1.00 28.78 519 HIS A CA 1
ATOM 4105 C C . HIS A 1 519 ? -24.560 -4.801 39.318 1.00 28.78 519 HIS A C 1
ATOM 4107 O O . HIS A 1 519 ? -23.671 -3.984 39.104 1.00 28.78 519 HIS A O 1
ATOM 4113 N N . ARG A 1 520 ? -25.460 -5.151 38.385 1.00 41.62 520 ARG A N 1
ATOM 4114 C CA . ARG A 1 520 ? -25.166 -5.256 36.946 1.00 41.62 520 ARG A CA 1
ATOM 4115 C C . ARG A 1 520 ? -25.506 -4.032 36.085 1.00 41.62 520 ARG A C 1
ATOM 4117 O O . ARG A 1 520 ? -25.096 -4.084 34.942 1.00 41.62 520 ARG A O 1
ATOM 4124 N N . ASN A 1 521 ? -26.191 -2.974 36.547 1.00 32.94 521 ASN A N 1
ATOM 4125 C CA . ASN A 1 521 ? -26.629 -1.898 35.623 1.00 32.94 521 ASN A CA 1
ATOM 4126 C C . ASN A 1 521 ? -26.839 -0.466 36.193 1.00 32.94 521 ASN A C 1
ATOM 4128 O O . ASN A 1 521 ? -27.225 0.406 35.424 1.00 32.94 521 ASN A O 1
ATOM 4132 N N . SER A 1 522 ? -26.562 -0.171 37.472 1.00 34.53 522 SER A N 1
ATOM 4133 C CA . SER A 1 522 ? -26.791 1.168 38.079 1.00 34.53 522 SER A CA 1
ATOM 4134 C C . SER A 1 522 ? -25.535 1.871 38.639 1.00 34.53 522 SER A C 1
ATOM 4136 O O . SER A 1 522 ? -25.606 2.995 39.119 1.00 34.53 522 SER A O 1
ATOM 4138 N N . SER A 1 523 ? -24.356 1.255 38.534 1.00 49.44 523 SER A N 1
ATOM 4139 C CA . SER A 1 523 ? -23.168 1.606 39.327 1.00 49.44 523 SER A CA 1
ATOM 4140 C C . SER A 1 523 ? -22.378 2.850 38.873 1.00 49.44 523 SER A C 1
ATOM 4142 O O . SER A 1 523 ? -21.844 3.585 39.695 1.00 49.44 523 SER A O 1
ATOM 4144 N N . MET A 1 524 ? -22.264 3.158 37.582 1.00 44.16 524 MET A N 1
ATOM 4145 C CA . MET A 1 524 ? -21.352 4.243 37.165 1.00 44.16 524 MET A CA 1
ATOM 4146 C C . MET A 1 524 ? -21.841 5.657 37.536 1.00 44.16 524 MET A C 1
ATOM 4148 O O . MET A 1 524 ? -21.013 6.515 37.832 1.00 44.16 524 MET A O 1
ATOM 4152 N N . ALA A 1 525 ? -23.158 5.888 37.573 1.00 43.81 525 ALA A N 1
ATOM 4153 C CA . ALA A 1 525 ? -23.737 7.186 37.935 1.00 43.81 525 ALA A CA 1
ATOM 4154 C C . ALA A 1 525 ? -23.631 7.467 39.447 1.00 43.81 525 ALA A C 1
ATOM 4156 O O . ALA A 1 525 ? -23.169 8.530 39.844 1.00 43.81 525 ALA A O 1
ATOM 4157 N N . GLU A 1 526 ? -23.937 6.476 40.290 1.00 50.19 526 GLU A N 1
ATOM 4158 C CA . GLU A 1 526 ? -23.820 6.588 41.753 1.00 50.19 526 GLU A CA 1
ATOM 4159 C C . GLU A 1 526 ? -22.365 6.800 42.218 1.00 50.19 526 GLU A C 1
ATOM 4161 O O . GLU A 1 526 ? -22.112 7.528 43.178 1.00 50.19 526 GLU A O 1
ATOM 4166 N N . PHE A 1 527 ? -21.383 6.203 41.528 1.00 54.31 527 PHE A N 1
ATOM 4167 C CA . PHE A 1 527 ? -19.964 6.442 41.816 1.00 54.31 527 PHE A CA 1
ATOM 4168 C C . PHE A 1 527 ? -19.518 7.855 41.418 1.00 54.31 527 PHE A C 1
ATOM 4170 O O . PHE A 1 527 ? -18.729 8.467 42.140 1.00 54.31 527 PHE A O 1
ATOM 4177 N N . ALA A 1 528 ? -20.021 8.378 40.295 1.00 56.44 528 ALA A N 1
ATOM 4178 C CA . ALA A 1 528 ? -19.748 9.749 39.871 1.00 56.44 528 ALA A CA 1
ATOM 4179 C C . ALA A 1 528 ? -20.319 10.766 40.875 1.00 56.44 528 ALA A C 1
ATOM 4181 O O . ALA A 1 528 ? -19.607 11.694 41.264 1.00 56.44 528 ALA A O 1
ATOM 4182 N N . ASP A 1 529 ? -21.536 10.529 41.371 1.00 59.59 529 ASP A N 1
ATOM 4183 C CA . ASP A 1 529 ? -22.173 11.351 42.406 1.00 59.59 529 ASP A CA 1
ATOM 4184 C C . ASP A 1 529 ? -21.437 11.267 43.753 1.00 59.59 529 ASP A C 1
ATOM 4186 O O . ASP A 1 529 ? -21.203 12.288 44.401 1.00 59.59 529 ASP A O 1
ATOM 4190 N N . TRP A 1 530 ? -20.989 10.077 44.169 1.00 70.94 530 TRP A N 1
ATOM 4191 C CA . TRP A 1 530 ? -20.207 9.913 45.401 1.00 70.94 530 TRP A CA 1
ATOM 4192 C C . TRP A 1 530 ? -18.819 10.568 45.313 1.00 70.94 530 TRP A C 1
ATOM 4194 O O . TRP A 1 530 ? -18.380 11.228 46.257 1.00 70.94 530 TRP A O 1
ATOM 4204 N N . HIS A 1 531 ? -18.132 10.433 44.173 1.00 70.06 531 HIS A N 1
ATOM 4205 C CA . HIS A 1 531 ? -16.868 11.127 43.909 1.00 70.06 531 HIS A CA 1
ATOM 4206 C C . HIS A 1 531 ? -17.048 12.651 43.937 1.00 70.06 531 HIS A C 1
ATOM 4208 O O . HIS A 1 531 ? -16.215 13.346 44.519 1.00 70.06 531 HIS A O 1
ATOM 4214 N N . ALA A 1 532 ? -18.144 13.166 43.369 1.00 71.25 532 ALA A N 1
ATOM 4215 C CA . ALA A 1 532 ? -18.467 14.591 43.406 1.00 71.25 532 ALA A CA 1
ATOM 4216 C C . ALA A 1 532 ? -18.690 15.104 44.841 1.00 71.25 532 ALA A C 1
ATOM 4218 O O . ALA A 1 532 ? -18.299 16.225 45.158 1.00 71.25 532 ALA A O 1
ATOM 4219 N N . GLN A 1 533 ? -19.257 14.278 45.725 1.00 76.62 533 GLN A N 1
ATOM 4220 C CA . GLN A 1 533 ? -19.519 14.632 47.126 1.00 76.62 533 GLN A CA 1
ATOM 4221 C C . GLN A 1 533 ? -18.292 14.477 48.046 1.00 76.62 533 GLN A C 1
ATOM 4223 O O . GLN A 1 533 ? -18.177 15.192 49.044 1.00 76.62 533 GLN A O 1
ATOM 4228 N N . HIS A 1 534 ? -17.351 13.579 47.728 1.00 81.06 534 HIS A N 1
ATOM 4229 C CA . HIS A 1 534 ? -16.182 13.281 48.571 1.00 81.06 534 HIS A CA 1
ATOM 4230 C C . HIS A 1 534 ? -14.846 13.182 47.797 1.00 81.06 534 HIS A C 1
ATOM 4232 O O . HIS A 1 534 ? -14.135 12.173 47.905 1.00 81.06 534 HIS A O 1
ATOM 4238 N N . PRO A 1 535 ? -14.424 14.232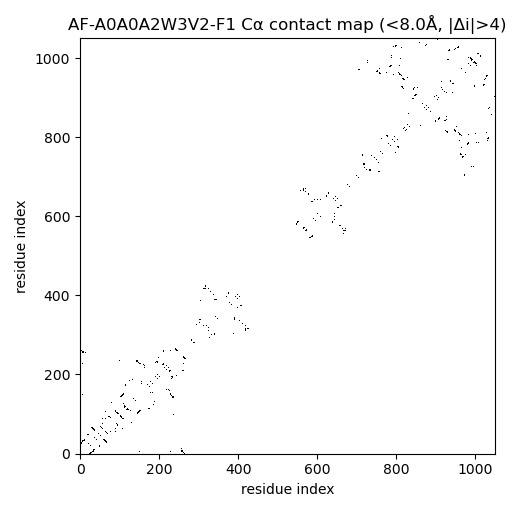 47.068 1.00 77.44 535 PRO A N 1
ATOM 4239 C CA . PRO A 1 535 ? -13.276 14.168 46.156 1.00 77.44 535 PRO A CA 1
ATOM 4240 C C . PRO A 1 535 ? -11.938 13.888 46.863 1.00 77.44 535 PRO A C 1
ATOM 4242 O O . PRO A 1 535 ? -11.111 13.123 46.365 1.00 77.44 535 PRO A O 1
ATOM 4245 N N . VAL A 1 536 ? -11.727 14.450 48.059 1.00 81.56 536 VAL A N 1
ATOM 4246 C CA . VAL A 1 536 ? -10.486 14.260 48.838 1.00 81.56 536 VAL A CA 1
ATOM 4247 C C . VAL A 1 536 ? -10.364 12.825 49.352 1.00 81.56 536 VAL A C 1
ATOM 4249 O O . VAL A 1 536 ? -9.292 12.225 49.274 1.00 81.56 536 VAL A O 1
ATOM 4252 N N . LEU A 1 537 ? -11.466 12.249 49.842 1.00 78.19 537 LEU A N 1
ATOM 4253 C CA . LEU A 1 537 ? -11.485 10.872 50.331 1.00 78.19 537 LEU A CA 1
ATOM 4254 C C . LEU A 1 537 ? -11.287 9.880 49.178 1.00 78.19 537 LEU A C 1
ATOM 4256 O O . LEU A 1 537 ? -10.521 8.928 49.319 1.00 78.19 537 LEU A O 1
ATOM 4260 N N . ALA A 1 538 ? -11.911 10.131 48.023 1.00 76.38 538 ALA A N 1
ATOM 4261 C CA . ALA A 1 538 ? -11.718 9.329 46.819 1.00 76.38 538 ALA A CA 1
ATOM 4262 C C . ALA A 1 538 ? -10.252 9.346 46.349 1.00 76.38 538 ALA A C 1
ATOM 4264 O O . ALA A 1 538 ? -9.679 8.288 46.078 1.00 76.38 538 ALA A O 1
ATOM 4265 N N . ALA A 1 539 ? -9.618 10.524 46.325 1.00 83.19 539 ALA A N 1
ATOM 4266 C CA . ALA A 1 539 ? -8.203 10.661 45.988 1.00 83.19 539 ALA A CA 1
ATOM 4267 C C . ALA A 1 539 ? -7.290 9.947 47.002 1.00 83.19 539 ALA A C 1
ATOM 4269 O O . ALA A 1 539 ? -6.353 9.260 46.597 1.00 83.19 539 ALA A O 1
ATOM 4270 N N . ALA A 1 540 ? -7.578 10.044 48.305 1.00 82.69 540 ALA A N 1
ATOM 4271 C CA . ALA A 1 540 ? -6.806 9.377 49.356 1.00 82.69 540 ALA A CA 1
ATOM 4272 C C . ALA A 1 540 ? -6.905 7.844 49.277 1.00 82.69 540 ALA A C 1
ATOM 4274 O O . ALA A 1 540 ? -5.889 7.151 49.349 1.00 82.69 540 ALA A O 1
ATOM 4275 N N . VAL A 1 541 ? -8.110 7.304 49.072 1.00 79.12 541 VAL A N 1
ATOM 4276 C CA . VAL A 1 541 ? -8.323 5.858 48.888 1.00 79.12 541 VAL A CA 1
ATOM 4277 C C . VAL A 1 541 ? -7.592 5.371 47.641 1.00 79.12 541 VAL A C 1
ATOM 4279 O O . VAL A 1 541 ? -6.848 4.391 47.707 1.00 79.12 541 VAL A O 1
ATOM 4282 N N . PHE A 1 542 ? -7.737 6.081 46.522 1.00 82.69 542 PHE A N 1
ATOM 4283 C CA . PHE A 1 542 ? -7.059 5.735 45.278 1.00 82.69 542 PHE A CA 1
ATOM 4284 C C . PHE A 1 542 ? -5.530 5.783 45.421 1.00 82.69 542 PHE A C 1
ATOM 4286 O O . PHE A 1 542 ? -4.845 4.853 44.989 1.00 82.69 542 PHE A O 1
ATOM 4293 N N . PHE A 1 543 ? -4.992 6.815 46.081 1.00 91.25 543 PHE A N 1
ATOM 4294 C CA . PHE A 1 543 ? -3.565 6.927 46.387 1.00 91.25 543 PHE A CA 1
ATOM 4295 C C . PHE A 1 543 ? -3.075 5.722 47.191 1.00 91.25 543 PHE A C 1
ATOM 4297 O O . PHE A 1 543 ? -2.087 5.100 46.807 1.00 91.25 543 PHE A O 1
ATOM 4304 N N . CYS A 1 544 ? -3.779 5.350 48.264 1.00 84.12 544 CYS A N 1
ATOM 4305 C CA . CYS A 1 544 ? -3.432 4.196 49.093 1.00 84.12 544 CYS A CA 1
ATOM 4306 C C . CYS A 1 544 ? -3.472 2.886 48.296 1.00 84.12 544 CYS A C 1
ATOM 4308 O O . CYS A 1 544 ? -2.535 2.091 48.376 1.00 84.12 544 CYS A O 1
ATOM 4310 N N . CYS A 1 545 ? -4.506 2.668 47.481 1.00 76.94 545 CYS A N 1
ATOM 4311 C CA . CYS A 1 545 ? -4.610 1.488 46.622 1.00 76.94 545 CYS A CA 1
ATOM 4312 C C . CYS A 1 545 ? -3.458 1.409 45.612 1.00 76.94 545 CYS A C 1
ATOM 4314 O O . CYS A 1 545 ? -2.842 0.350 45.454 1.00 76.94 545 CYS A O 1
ATOM 4316 N N . TYR A 1 546 ? -3.131 2.522 44.951 1.00 86.88 546 TYR A N 1
ATOM 4317 C CA . TYR A 1 546 ? -2.031 2.578 43.991 1.00 86.88 546 TYR A CA 1
ATOM 4318 C C . TYR A 1 546 ? -0.680 2.372 44.683 1.00 86.88 546 TYR A C 1
ATOM 4320 O O . TYR A 1 546 ? 0.127 1.554 44.234 1.00 86.88 546 TYR A O 1
ATOM 4328 N N . PHE A 1 547 ? -0.445 3.069 45.797 1.00 91.62 547 PHE A N 1
ATOM 4329 C CA . PHE A 1 547 ? 0.759 2.943 46.614 1.00 91.62 547 PHE A CA 1
ATOM 4330 C C . PHE A 1 547 ? 0.991 1.491 47.030 1.00 91.62 547 PHE A C 1
ATOM 4332 O O . PHE A 1 547 ? 2.072 0.962 46.783 1.00 91.62 547 PHE A O 1
ATOM 4339 N N . LEU A 1 548 ? -0.023 0.823 47.592 1.00 79.88 548 LEU A N 1
ATOM 4340 C CA . LEU A 1 548 ? 0.073 -0.577 48.011 1.00 79.88 548 LEU A CA 1
ATOM 4341 C C . LEU A 1 548 ? 0.343 -1.500 46.823 1.00 79.88 548 LEU A C 1
ATOM 4343 O O . LEU A 1 548 ? 1.187 -2.387 46.918 1.00 79.88 548 LEU A O 1
ATOM 4347 N N . THR A 1 549 ? -0.311 -1.256 45.686 1.00 76.19 549 THR A N 1
ATOM 4348 C CA . THR A 1 549 ? -0.092 -2.027 44.454 1.00 76.19 549 THR A CA 1
ATOM 4349 C C . THR A 1 549 ? 1.361 -1.923 43.989 1.00 76.19 549 THR A C 1
ATOM 4351 O O . THR A 1 549 ? 2.001 -2.937 43.712 1.00 76.19 549 THR A O 1
ATOM 4354 N N . ALA A 1 550 ? 1.922 -0.714 43.954 1.00 80.25 550 ALA A N 1
ATOM 4355 C CA . ALA A 1 550 ? 3.304 -0.486 43.541 1.00 80.25 550 ALA A CA 1
ATOM 4356 C C . ALA A 1 550 ? 4.332 -0.968 44.585 1.00 80.25 550 ALA A C 1
ATOM 4358 O O . ALA A 1 550 ? 5.329 -1.586 44.209 1.00 80.25 550 ALA A O 1
ATOM 4359 N N . ALA A 1 551 ? 4.087 -0.738 45.879 1.00 82.31 551 ALA A N 1
ATOM 4360 C CA . ALA A 1 551 ? 4.971 -1.128 46.981 1.00 82.31 551 ALA A CA 1
ATOM 4361 C C . ALA A 1 551 ? 5.067 -2.649 47.141 1.00 82.31 551 ALA A C 1
ATOM 4363 O O . ALA A 1 551 ? 6.159 -3.194 47.295 1.00 82.31 551 ALA A O 1
ATOM 4364 N N . LEU A 1 552 ? 3.929 -3.339 47.046 1.00 78.19 552 LEU A N 1
ATOM 4365 C CA . LEU A 1 552 ? 3.837 -4.796 47.148 1.00 78.19 552 LEU A CA 1
ATOM 4366 C C . LEU A 1 552 ? 4.037 -5.495 45.799 1.00 78.19 552 LEU A C 1
ATOM 4368 O O . LEU A 1 552 ? 3.961 -6.719 45.723 1.00 78.19 552 LEU A O 1
ATOM 4372 N N . SER A 1 553 ? 4.321 -4.731 44.738 1.00 74.19 553 SER A N 1
ATOM 4373 C CA . SER A 1 553 ? 4.567 -5.252 43.390 1.00 74.19 553 SER A CA 1
ATOM 4374 C C . SER A 1 553 ? 3.410 -6.093 42.827 1.00 74.19 553 SER A C 1
ATOM 4376 O O . SER A 1 553 ? 3.625 -7.061 42.094 1.00 74.19 553 SER A O 1
ATOM 4378 N N . ILE A 1 554 ? 2.176 -5.716 43.162 1.00 71.56 554 ILE A N 1
ATOM 4379 C CA . ILE A 1 554 ? 0.950 -6.360 42.687 1.00 71.56 554 ILE A CA 1
ATOM 4380 C C . ILE A 1 554 ? 0.721 -5.961 41.213 1.00 71.56 554 ILE A C 1
ATOM 4382 O O . ILE A 1 554 ? 0.783 -4.773 40.879 1.00 71.56 554 ILE A O 1
ATOM 4386 N N . PRO A 1 555 ? 0.457 -6.912 40.297 1.00 52.19 555 PRO A N 1
ATOM 4387 C CA . PRO A 1 555 ? 0.112 -6.592 38.913 1.00 52.19 555 PRO A CA 1
ATOM 4388 C C . PRO A 1 555 ? -1.173 -5.754 38.835 1.00 52.19 555 PRO A C 1
ATOM 4390 O O . PRO A 1 555 ? -2.180 -6.120 39.432 1.00 52.19 555 PRO A O 1
ATOM 4393 N N . GLY A 1 556 ? -1.158 -4.652 38.077 1.00 54.59 556 GLY A N 1
ATOM 4394 C CA . GLY A 1 556 ? -2.342 -3.793 37.911 1.00 54.59 556 GLY A CA 1
ATOM 4395 C C . GLY A 1 556 ? -2.072 -2.289 37.852 1.00 54.59 556 GLY A C 1
ATOM 4396 O O . GLY A 1 556 ? -2.990 -1.534 37.550 1.00 54.59 556 GLY A O 1
ATOM 4397 N N . ALA A 1 557 ? -0.829 -1.844 38.073 1.00 67.50 557 ALA A N 1
ATOM 4398 C CA . ALA A 1 557 ? -0.465 -0.422 38.062 1.00 67.50 557 ALA A CA 1
ATOM 4399 C C . ALA A 1 557 ? -0.920 0.314 36.786 1.00 67.50 557 ALA A C 1
ATOM 4401 O O . ALA A 1 557 ? -1.523 1.370 36.895 1.00 67.50 557 ALA A O 1
ATOM 4402 N N . THR A 1 558 ? -0.744 -0.276 35.597 1.00 63.66 558 THR A N 1
ATOM 4403 C CA . THR A 1 558 ? -1.192 0.317 34.321 1.00 63.66 558 THR A CA 1
ATOM 4404 C C . THR A 1 558 ? -2.706 0.542 34.267 1.00 63.66 558 THR A C 1
ATOM 4406 O O . THR A 1 558 ? -3.156 1.579 33.788 1.00 63.66 558 THR A O 1
ATOM 4409 N N . LEU A 1 559 ? -3.501 -0.403 34.782 1.00 57.72 559 LEU A N 1
ATOM 4410 C CA . LEU A 1 559 ? -4.958 -0.268 34.843 1.00 57.72 559 LEU A CA 1
ATOM 4411 C C . LEU A 1 559 ? -5.359 0.825 35.834 1.00 57.72 559 LEU A C 1
ATOM 4413 O O . LEU A 1 559 ? -6.228 1.636 35.533 1.00 57.72 559 LEU A O 1
ATOM 4417 N N . LEU A 1 560 ? -4.695 0.881 36.990 1.00 69.44 560 LEU A N 1
ATOM 4418 C CA . LEU A 1 560 ? -4.910 1.951 37.957 1.00 69.44 560 LEU A CA 1
ATOM 4419 C C . LEU A 1 560 ? -4.508 3.313 37.381 1.00 69.44 560 LEU A C 1
ATOM 4421 O O . LEU A 1 560 ? -5.221 4.278 37.610 1.00 69.44 560 LEU A O 1
ATOM 4425 N N . THR A 1 561 ? -3.443 3.413 36.580 1.00 76.06 561 THR A N 1
ATOM 4426 C CA . THR A 1 561 ? -3.079 4.662 35.890 1.00 76.06 561 THR A CA 1
ATOM 4427 C C . THR A 1 561 ? -4.172 5.096 34.911 1.00 76.06 561 THR A C 1
ATOM 4429 O O . THR A 1 561 ? -4.566 6.255 34.932 1.00 76.06 561 THR A O 1
ATOM 4432 N N . LEU A 1 562 ? -4.724 4.179 34.109 1.00 64.44 562 LEU A N 1
ATOM 4433 C CA . LEU A 1 562 ? -5.859 4.476 33.220 1.00 64.44 562 LEU A CA 1
ATOM 4434 C C . LEU A 1 562 ? -7.095 4.932 34.015 1.00 64.44 562 LEU A C 1
ATOM 4436 O O . LEU A 1 562 ? -7.711 5.942 33.686 1.00 64.44 562 LEU A O 1
ATOM 4440 N N . LEU A 1 563 ? -7.427 4.230 35.102 1.00 68.38 563 LEU A N 1
ATOM 4441 C CA . LEU A 1 563 ? -8.532 4.600 35.992 1.00 68.38 563 LEU A CA 1
ATOM 4442 C C . LEU A 1 563 ? -8.309 5.968 36.646 1.00 68.38 563 LEU A C 1
ATOM 4444 O O . LEU A 1 563 ? -9.251 6.740 36.774 1.00 68.38 563 LEU A O 1
ATOM 4448 N N . GLY A 1 564 ? -7.067 6.304 36.994 1.00 73.75 564 GLY A N 1
ATOM 4449 C CA . GLY A 1 564 ? -6.708 7.623 37.510 1.00 73.75 564 GLY A CA 1
ATOM 4450 C C . GLY A 1 564 ? -7.059 8.743 36.530 1.00 73.75 564 GLY A C 1
ATOM 4451 O O . GLY A 1 564 ? -7.558 9.786 36.941 1.00 73.75 564 GLY A O 1
ATOM 4452 N N . GLY A 1 565 ? -6.872 8.501 35.230 1.00 75.06 565 GLY A N 1
ATOM 4453 C CA . GLY A 1 565 ? -7.242 9.439 34.173 1.00 75.06 565 GLY A CA 1
ATOM 4454 C C . GLY A 1 565 ? -8.744 9.505 33.919 1.00 75.06 565 GLY A C 1
ATOM 4455 O O . GLY A 1 565 ? -9.275 10.591 33.693 1.00 75.06 565 GLY A O 1
ATOM 4456 N N . ALA A 1 566 ? -9.430 8.365 34.016 1.00 67.62 566 ALA A N 1
ATOM 4457 C CA . ALA A 1 566 ? -10.879 8.279 33.870 1.00 67.62 566 ALA A CA 1
ATOM 4458 C C . ALA A 1 566 ? -11.638 8.970 35.018 1.00 67.62 566 ALA A C 1
ATOM 4460 O O . ALA A 1 566 ? -12.662 9.600 34.768 1.00 67.62 566 ALA A O 1
ATOM 4461 N N . ILE A 1 567 ? -11.139 8.852 36.254 1.00 74.88 567 ILE A N 1
ATOM 4462 C CA . ILE A 1 567 ? -11.813 9.322 37.477 1.00 74.88 567 ILE A CA 1
ATOM 4463 C C . ILE A 1 567 ? -11.420 10.765 37.820 1.00 74.88 567 ILE A C 1
ATOM 4465 O O . ILE A 1 567 ? -12.287 11.583 38.107 1.00 74.88 567 ILE A O 1
ATOM 4469 N N . PHE A 1 568 ? -10.124 11.095 37.779 1.00 80.25 568 PHE A N 1
ATOM 4470 C CA . PHE A 1 568 ? -9.603 12.380 38.273 1.00 80.25 568 PHE A CA 1
ATOM 4471 C C . PHE A 1 568 ? -9.168 13.340 37.154 1.00 80.25 568 PHE A C 1
ATOM 4473 O O . PHE A 1 568 ? -8.729 14.459 37.428 1.00 80.25 568 PHE A O 1
ATOM 4480 N N . GLY A 1 569 ? -9.270 12.923 35.887 1.00 75.69 569 GLY A N 1
ATOM 4481 C CA . GLY A 1 569 ? -8.841 13.716 34.738 1.00 75.69 569 GLY A CA 1
ATOM 4482 C C . GLY A 1 569 ? -7.315 13.887 34.642 1.00 75.69 569 GLY A C 1
ATOM 4483 O O . GLY A 1 569 ? -6.554 13.356 35.454 1.00 75.69 569 GLY A O 1
ATOM 4484 N N . PRO A 1 570 ? -6.820 14.628 33.634 1.00 75.69 570 PRO A N 1
ATOM 4485 C CA . PRO A 1 570 ? -5.403 14.618 33.295 1.00 75.69 570 PRO A CA 1
ATOM 4486 C C . PRO A 1 570 ? -4.516 15.396 34.265 1.00 75.69 570 PRO A C 1
ATOM 4488 O O . PRO A 1 570 ? -3.398 14.966 34.517 1.00 75.69 570 PRO A O 1
ATOM 4491 N N . GLY A 1 571 ? -4.991 16.505 34.836 1.00 85.31 571 GLY A N 1
ATOM 4492 C CA . GLY A 1 571 ? -4.216 17.284 35.807 1.00 85.31 571 GLY A CA 1
ATOM 4493 C C . GLY A 1 571 ? -4.106 16.561 37.156 1.00 85.31 571 GLY A C 1
ATOM 4494 O O . GLY A 1 571 ? -3.030 16.056 37.488 1.00 85.31 571 GLY A O 1
ATOM 4495 N N . PRO A 1 572 ? -5.214 16.446 37.916 1.00 86.00 572 PRO A N 1
ATOM 4496 C CA . PRO A 1 572 ? -5.208 15.792 39.224 1.00 86.00 572 PRO A CA 1
ATOM 4497 C C . PRO A 1 572 ? -4.782 14.320 39.159 1.00 86.00 572 PRO A C 1
ATOM 4499 O O . PRO A 1 572 ? -4.001 13.880 39.999 1.00 86.00 572 PRO A O 1
ATOM 4502 N N . GLY A 1 573 ? -5.210 13.575 38.133 1.00 86.00 573 GLY A N 1
ATOM 4503 C CA . GLY A 1 573 ? -4.824 12.175 37.943 1.00 86.00 573 GLY A CA 1
ATOM 4504 C C . GLY A 1 573 ? -3.323 11.985 37.710 1.00 86.00 573 GLY A C 1
ATOM 4505 O O . GLY A 1 573 ? -2.729 11.085 38.307 1.00 86.00 573 GLY A O 1
ATOM 4506 N N . THR A 1 574 ? -2.678 12.851 36.915 1.00 89.62 574 THR A N 1
ATOM 4507 C CA . THR A 1 574 ? -1.219 12.790 36.702 1.00 89.62 574 THR A CA 1
ATOM 4508 C C . THR A 1 574 ? -0.468 13.039 38.000 1.00 89.62 574 THR A C 1
ATOM 4510 O O . THR A 1 574 ? 0.442 12.276 38.327 1.00 89.62 574 THR A O 1
ATOM 4513 N N . VAL A 1 575 ? -0.851 14.066 38.765 1.00 92.12 575 VAL A N 1
ATOM 4514 C CA . VAL A 1 575 ? -0.207 14.381 40.049 1.00 92.12 575 VAL A CA 1
ATOM 4515 C C . VAL A 1 575 ? -0.388 13.222 41.030 1.00 92.12 575 VAL A C 1
ATOM 4517 O O . VAL A 1 575 ? 0.593 12.713 41.574 1.00 92.12 575 VAL A O 1
ATOM 4520 N N . LEU A 1 576 ? -1.623 12.747 41.197 1.00 91.25 576 LEU A N 1
ATOM 4521 C CA . LEU A 1 576 ? -1.968 11.691 42.145 1.00 91.25 576 LEU A CA 1
ATOM 4522 C C . LEU A 1 576 ? -1.236 10.379 41.837 1.00 91.25 576 LEU A C 1
ATOM 4524 O O . LEU A 1 576 ? -0.616 9.793 42.726 1.00 91.25 576 LEU A O 1
ATOM 4528 N N . VAL A 1 577 ? -1.256 9.936 40.575 1.00 91.88 577 VAL A N 1
ATOM 4529 C CA . VAL A 1 577 ? -0.597 8.690 40.159 1.00 91.88 577 VAL A CA 1
ATOM 4530 C C . VAL A 1 577 ? 0.919 8.818 40.195 1.00 91.88 577 VAL A C 1
ATOM 4532 O O . VAL A 1 577 ? 1.583 7.888 40.643 1.00 91.88 577 VAL A O 1
ATOM 4535 N N . THR A 1 578 ? 1.490 9.951 39.785 1.00 93.56 578 THR A N 1
ATOM 4536 C CA . THR A 1 578 ? 2.949 10.148 39.828 1.00 93.56 578 THR A CA 1
ATOM 4537 C C . THR A 1 578 ? 3.470 10.087 41.260 1.00 93.56 578 THR A C 1
ATOM 4539 O O . THR A 1 578 ? 4.465 9.403 41.525 1.00 93.56 578 THR A O 1
ATOM 4542 N N . LEU A 1 579 ? 2.777 10.730 42.204 1.00 93.88 579 LEU A N 1
ATOM 4543 C CA . LEU A 1 579 ? 3.137 10.685 43.621 1.00 93.88 579 LEU A CA 1
ATOM 4544 C C . LEU A 1 579 ? 2.955 9.277 44.202 1.00 93.88 579 LEU A C 1
ATOM 4546 O O . LEU A 1 579 ? 3.881 8.759 44.828 1.00 93.88 579 LEU A O 1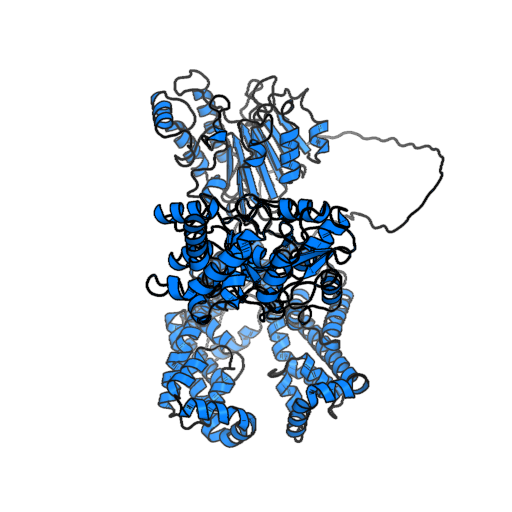
ATOM 4550 N N . ALA A 1 580 ? 1.821 8.618 43.941 1.00 93.44 580 ALA A N 1
ATOM 4551 C CA . ALA A 1 580 ? 1.555 7.271 44.452 1.00 93.44 580 ALA A CA 1
ATOM 4552 C C . ALA A 1 580 ? 2.522 6.222 43.874 1.00 93.44 580 ALA A C 1
ATOM 4554 O O . ALA A 1 580 ? 3.030 5.369 44.605 1.00 93.44 580 ALA A O 1
ATOM 4555 N N . ALA A 1 581 ? 2.825 6.302 42.575 1.00 92.38 581 ALA A N 1
ATOM 4556 C CA . ALA A 1 581 ? 3.772 5.424 41.894 1.00 92.38 581 ALA A CA 1
ATOM 4557 C C . ALA A 1 581 ? 5.197 5.618 42.404 1.00 92.38 581 ALA A C 1
ATOM 4559 O O . ALA A 1 581 ? 5.897 4.634 42.635 1.00 92.38 581 ALA A O 1
ATOM 4560 N N . THR A 1 582 ? 5.624 6.865 42.614 1.00 94.88 582 THR A N 1
ATOM 4561 C CA . THR A 1 582 ? 6.961 7.175 43.139 1.00 94.88 582 THR A CA 1
ATOM 4562 C C . THR A 1 582 ? 7.098 6.715 44.586 1.00 94.88 582 THR A C 1
ATOM 4564 O O . THR A 1 582 ? 8.079 6.046 44.922 1.00 94.88 582 THR A O 1
ATOM 4567 N N . ALA A 1 583 ? 6.104 7.002 45.431 1.00 94.44 583 ALA A N 1
ATOM 4568 C CA . ALA A 1 583 ? 6.076 6.549 46.818 1.00 94.44 583 ALA A CA 1
ATOM 4569 C C . ALA A 1 583 ? 6.090 5.015 46.900 1.00 94.44 583 ALA A C 1
ATOM 4571 O O . ALA A 1 583 ? 6.909 4.443 47.618 1.00 94.44 583 ALA A O 1
ATOM 4572 N N . GLY A 1 584 ? 5.261 4.339 46.099 1.00 92.12 584 GLY A N 1
ATOM 4573 C CA . GLY A 1 584 ? 5.198 2.879 46.059 1.00 92.12 584 GLY A CA 1
ATOM 4574 C C . GLY A 1 584 ? 6.473 2.240 45.502 1.00 92.12 584 GLY A C 1
ATOM 4575 O O . GLY A 1 584 ? 7.001 1.302 46.091 1.00 92.12 584 GLY A O 1
ATOM 4576 N N . ALA A 1 585 ? 7.045 2.779 44.422 1.00 92.44 585 ALA A N 1
ATOM 4577 C CA . ALA A 1 585 ? 8.317 2.304 43.874 1.00 92.44 585 ALA A CA 1
ATOM 4578 C C . ALA A 1 585 ? 9.484 2.500 44.852 1.00 92.44 585 ALA A C 1
ATOM 4580 O O . ALA A 1 585 ? 10.410 1.688 44.869 1.00 92.44 585 ALA A O 1
ATOM 4581 N N . THR A 1 586 ? 9.449 3.570 45.652 1.00 95.12 586 THR A N 1
ATOM 4582 C CA . THR A 1 586 ? 10.435 3.839 46.707 1.00 95.12 586 THR A CA 1
ATOM 4583 C C . THR A 1 586 ? 10.256 2.868 47.864 1.00 95.12 586 THR A C 1
ATOM 4585 O O . THR A 1 586 ? 11.231 2.261 48.291 1.00 95.12 586 THR A O 1
ATOM 4588 N N . ALA A 1 587 ? 9.023 2.617 48.305 1.00 92.19 587 ALA A N 1
ATOM 4589 C CA . ALA A 1 587 ? 8.736 1.589 49.301 1.00 92.19 587 ALA A CA 1
ATOM 4590 C C . ALA A 1 587 ? 9.200 0.198 48.837 1.00 92.19 587 ALA A C 1
ATOM 4592 O O . ALA A 1 587 ? 9.905 -0.474 49.580 1.00 92.19 587 ALA A O 1
ATOM 4593 N N . ALA A 1 588 ? 8.916 -0.205 47.593 1.00 89.94 588 ALA A N 1
ATOM 4594 C CA . ALA A 1 588 ? 9.392 -1.474 47.029 1.00 89.94 588 ALA A CA 1
ATOM 4595 C C . ALA A 1 588 ? 10.931 -1.574 47.016 1.00 89.94 588 ALA A C 1
ATOM 4597 O O . ALA A 1 588 ? 11.498 -2.622 47.330 1.00 89.94 588 ALA A O 1
ATOM 4598 N N . MET A 1 589 ? 11.615 -0.471 46.698 1.00 93.62 589 MET A N 1
ATOM 4599 C CA . MET A 1 589 ? 13.076 -0.372 46.738 1.00 93.62 589 MET A CA 1
ATOM 4600 C C . MET A 1 589 ? 13.618 -0.517 48.169 1.00 93.62 589 MET A C 1
ATOM 4602 O O . MET A 1 589 ? 14.570 -1.266 48.382 1.00 93.62 589 MET A O 1
ATOM 4606 N N . LEU A 1 590 ? 12.991 0.125 49.160 1.00 93.62 590 LEU A N 1
ATOM 4607 C CA . LEU A 1 590 ? 13.372 0.024 50.576 1.00 93.62 590 LEU A CA 1
ATOM 4608 C C . LEU A 1 590 ? 13.085 -1.365 51.159 1.00 93.62 590 LEU A C 1
ATOM 4610 O O . LEU A 1 590 ? 13.924 -1.915 51.870 1.00 93.62 590 LEU A O 1
ATOM 4614 N N . ILE A 1 591 ? 11.943 -1.963 50.813 1.00 89.25 591 ILE A N 1
ATOM 4615 C CA . ILE A 1 591 ? 11.601 -3.349 51.158 1.00 89.25 591 ILE A CA 1
ATOM 4616 C C . ILE A 1 591 ? 12.666 -4.287 50.581 1.00 89.25 591 ILE A C 1
ATOM 4618 O O . ILE A 1 591 ? 13.178 -5.149 51.293 1.00 89.25 591 ILE A O 1
ATOM 4622 N N . SER A 1 592 ? 13.072 -4.085 49.325 1.00 91.56 592 SER A N 1
ATOM 4623 C CA . SER A 1 592 ? 14.183 -4.830 48.726 1.00 91.56 592 SER A CA 1
ATOM 4624 C C . SER A 1 592 ? 15.503 -4.611 49.472 1.00 91.56 592 SER A C 1
ATOM 4626 O O . SER A 1 592 ? 16.215 -5.568 49.759 1.00 91.56 592 SER A O 1
ATOM 4628 N N . ARG A 1 593 ? 15.818 -3.367 49.839 1.00 91.69 593 ARG A N 1
ATOM 4629 C CA . ARG A 1 593 ? 17.077 -2.990 50.494 1.00 91.69 593 ARG A CA 1
ATOM 4630 C C . ARG A 1 593 ? 17.234 -3.547 51.906 1.00 91.69 593 ARG A C 1
ATOM 4632 O O . ARG A 1 593 ? 18.345 -3.926 52.268 1.00 91.69 593 ARG A O 1
ATOM 4639 N N . TYR A 1 594 ? 16.162 -3.560 52.694 1.00 91.06 594 TYR A N 1
ATOM 4640 C CA . TYR A 1 594 ? 16.231 -3.865 54.126 1.00 91.06 594 TYR A CA 1
ATOM 4641 C C . TYR A 1 594 ? 15.596 -5.200 54.509 1.00 91.06 594 TYR A C 1
ATOM 4643 O O . TYR A 1 594 ? 16.103 -5.861 55.407 1.00 91.06 594 TYR A O 1
ATOM 4651 N N . LEU A 1 595 ? 14.520 -5.618 53.837 1.00 87.94 595 LEU A N 1
ATOM 4652 C CA . LEU A 1 595 ? 13.783 -6.835 54.201 1.00 87.94 595 LEU A CA 1
ATOM 4653 C C . LEU A 1 595 ? 14.114 -8.013 53.284 1.00 87.94 595 LEU A C 1
ATOM 4655 O O . LEU A 1 595 ? 14.247 -9.141 53.746 1.00 87.94 595 LEU A O 1
ATOM 4659 N N . LEU A 1 596 ? 14.253 -7.766 51.979 1.00 84.88 596 LEU A N 1
ATOM 4660 C CA . LEU A 1 596 ? 14.416 -8.824 50.977 1.00 84.88 596 LEU A CA 1
ATOM 4661 C C . LEU A 1 596 ? 15.825 -8.884 50.378 1.00 84.88 596 LEU A C 1
ATOM 4663 O O . LEU A 1 596 ? 16.030 -9.610 49.406 1.00 84.88 596 LEU A O 1
ATOM 4667 N N . ARG A 1 597 ? 16.800 -8.167 50.951 1.00 82.12 597 ARG A N 1
ATOM 4668 C CA . ARG A 1 597 ? 18.124 -7.941 50.349 1.00 82.12 597 ARG A CA 1
ATOM 4669 C C . ARG A 1 597 ? 18.795 -9.238 49.914 1.00 82.12 597 ARG A C 1
ATOM 4671 O O . ARG A 1 597 ? 19.093 -9.425 48.735 1.00 82.12 597 ARG A O 1
ATOM 4678 N N . ASP A 1 598 ? 18.934 -10.176 50.846 1.00 78.75 598 ASP A N 1
ATOM 4679 C CA . ASP A 1 598 ? 19.593 -11.458 50.594 1.00 78.75 598 ASP A CA 1
ATOM 4680 C C . ASP A 1 598 ? 18.798 -12.339 49.632 1.00 78.75 598 ASP A C 1
ATOM 4682 O O . ASP A 1 598 ? 19.372 -13.145 48.900 1.00 78.75 598 ASP A O 1
ATOM 4686 N N . TRP A 1 599 ? 17.470 -12.225 49.629 1.00 83.00 599 TRP A N 1
ATOM 4687 C CA . TRP A 1 599 ? 16.616 -12.973 48.712 1.00 83.00 599 TRP A CA 1
ATOM 4688 C C . TRP A 1 599 ? 16.752 -12.441 47.281 1.00 83.00 599 TRP A C 1
ATOM 4690 O O . TRP A 1 599 ? 17.022 -13.220 46.364 1.00 83.00 599 TRP A O 1
ATOM 4700 N N . VAL A 1 600 ? 16.648 -11.121 47.086 1.00 78.56 600 VAL A N 1
ATOM 4701 C CA . VAL A 1 600 ? 16.777 -10.474 45.769 1.00 78.56 600 VAL A CA 1
ATOM 4702 C C . VAL A 1 600 ? 18.196 -10.675 45.230 1.00 78.56 600 VAL A C 1
ATOM 4704 O O . VAL A 1 600 ? 18.360 -11.051 44.068 1.00 78.56 600 VAL A O 1
ATOM 4707 N N . GLN A 1 601 ? 19.225 -10.523 46.071 1.00 79.94 601 GLN A N 1
ATOM 4708 C CA . GLN A 1 601 ? 20.623 -10.687 45.667 1.00 79.94 601 GLN A CA 1
ATOM 4709 C C . GLN A 1 601 ? 20.925 -12.127 45.239 1.00 79.94 601 GLN A C 1
ATOM 4711 O O . GLN A 1 601 ? 21.549 -12.339 44.198 1.00 79.94 601 GLN A O 1
ATOM 4716 N N . ARG A 1 602 ? 20.420 -13.129 45.972 1.00 78.25 602 ARG A N 1
ATOM 4717 C CA . ARG A 1 602 ? 20.543 -14.543 45.579 1.00 78.25 602 ARG A CA 1
ATOM 4718 C C . ARG A 1 602 ? 19.762 -14.861 44.304 1.00 78.25 602 ARG A C 1
ATOM 4720 O O . ARG A 1 602 ? 20.235 -15.633 43.472 1.00 78.25 602 ARG A O 1
ATOM 4727 N N . ARG A 1 603 ? 18.579 -14.267 44.122 1.00 77.81 603 ARG A N 1
ATOM 4728 C CA . ARG A 1 603 ? 17.680 -14.559 42.994 1.00 77.81 603 ARG A CA 1
ATOM 4729 C C . ARG A 1 603 ? 18.117 -13.919 41.674 1.00 77.81 603 ARG A C 1
ATOM 4731 O O . ARG A 1 603 ? 17.843 -14.500 40.619 1.00 77.81 603 ARG A O 1
ATOM 4738 N N . PHE A 1 604 ? 18.774 -12.758 41.726 1.00 79.25 604 PHE A N 1
ATOM 4739 C CA . PHE A 1 604 ? 19.104 -11.928 40.559 1.00 79.25 604 PHE A CA 1
ATOM 4740 C C . PHE A 1 604 ? 20.597 -11.563 40.434 1.00 79.25 604 PHE A C 1
ATOM 4742 O O . PHE A 1 604 ? 20.939 -10.616 39.727 1.00 79.25 604 PHE A O 1
ATOM 4749 N N . SER A 1 605 ? 21.500 -12.333 41.049 1.00 73.19 605 SER A N 1
ATOM 4750 C CA . SER A 1 605 ? 22.954 -12.074 41.099 1.00 73.19 605 SER A CA 1
ATOM 4751 C C . SER A 1 605 ? 23.605 -11.701 39.754 1.00 73.19 605 SER A C 1
ATOM 4753 O O . SER A 1 605 ? 24.283 -10.683 39.662 1.00 73.19 605 SER A O 1
ATOM 4755 N N . ARG A 1 606 ? 23.340 -12.447 38.671 1.00 68.88 606 ARG A N 1
ATOM 4756 C CA . ARG A 1 606 ? 23.895 -12.147 37.327 1.00 68.88 606 ARG A CA 1
ATOM 4757 C C . ARG A 1 606 ? 23.365 -10.852 36.705 1.00 68.88 606 ARG A C 1
ATOM 4759 O O . ARG A 1 606 ? 24.025 -10.242 35.872 1.00 68.88 606 ARG A O 1
ATOM 4766 N N . MET A 1 607 ? 22.138 -10.463 37.043 1.00 68.81 607 MET A N 1
ATOM 4767 C CA . MET A 1 607 ? 21.545 -9.216 36.553 1.00 68.81 607 MET A CA 1
ATOM 4768 C C . MET A 1 607 ? 22.074 -8.025 37.353 1.00 68.81 607 MET A C 1
ATOM 4770 O O . MET A 1 607 ? 22.269 -6.952 36.790 1.00 68.81 607 MET A O 1
ATOM 4774 N N . MET A 1 608 ? 22.387 -8.251 38.633 1.00 78.50 608 MET A N 1
ATOM 4775 C CA . MET A 1 608 ? 23.031 -7.270 39.499 1.00 78.50 608 MET A CA 1
ATOM 4776 C C . MET A 1 608 ? 24.422 -6.870 39.018 1.00 78.50 608 MET A C 1
ATOM 4778 O O . MET A 1 608 ? 24.750 -5.700 39.144 1.00 78.50 608 MET A O 1
ATOM 4782 N N . GLU A 1 609 ? 25.213 -7.759 38.410 1.00 71.12 609 GLU A N 1
ATOM 4783 C CA . GLU A 1 609 ? 26.499 -7.366 37.803 1.00 71.12 609 GLU A CA 1
ATOM 4784 C C . GLU A 1 609 ? 26.311 -6.300 36.715 1.00 71.12 609 GLU A C 1
ATOM 4786 O O . GLU A 1 609 ? 26.967 -5.261 36.745 1.00 71.12 609 GLU A O 1
ATOM 4791 N N . LYS A 1 610 ? 25.348 -6.501 35.807 1.00 71.38 610 LYS A N 1
ATOM 4792 C CA . LYS A 1 610 ? 25.044 -5.542 34.732 1.00 71.38 610 LYS A CA 1
ATOM 4793 C C . LYS A 1 610 ? 24.452 -4.238 35.261 1.00 71.38 610 LYS A C 1
ATOM 4795 O O . LYS A 1 610 ? 24.829 -3.162 34.809 1.00 71.38 610 LYS A O 1
ATOM 4800 N N . VAL A 1 611 ? 23.532 -4.329 36.224 1.00 72.69 611 VAL A N 1
ATOM 4801 C CA . VAL A 1 611 ? 22.920 -3.150 36.852 1.00 72.69 611 VAL A CA 1
ATOM 4802 C C . VAL A 1 611 ? 23.963 -2.360 37.641 1.00 72.69 611 VAL A C 1
ATOM 4804 O O . VAL A 1 611 ? 24.018 -1.147 37.496 1.00 72.69 611 VAL A O 1
ATOM 4807 N N . ASN A 1 612 ? 24.839 -3.016 38.402 1.00 78.44 612 ASN A N 1
ATOM 4808 C CA . ASN A 1 612 ? 25.910 -2.346 39.142 1.00 78.44 612 ASN A CA 1
ATOM 4809 C C . ASN A 1 612 ? 26.909 -1.661 38.204 1.00 78.44 612 ASN A C 1
ATOM 4811 O O . ASN A 1 612 ? 27.266 -0.518 38.467 1.00 78.44 612 ASN A O 1
ATOM 4815 N N . GLN A 1 613 ? 27.299 -2.296 37.094 1.00 74.88 613 GLN A N 1
ATOM 4816 C CA . GLN A 1 613 ? 28.145 -1.664 36.070 1.00 74.88 613 GLN A CA 1
ATOM 4817 C C . GLN A 1 613 ? 27.474 -0.424 35.457 1.00 74.88 613 GLN A C 1
ATOM 4819 O O . GLN A 1 613 ? 28.109 0.621 35.329 1.00 74.88 613 GLN A O 1
ATOM 4824 N N . GLY A 1 614 ? 26.179 -0.507 35.126 1.00 71.75 614 GLY A N 1
ATOM 4825 C CA . GLY A 1 614 ? 25.407 0.634 34.618 1.00 71.75 614 GLY A CA 1
ATOM 4826 C C . GLY A 1 614 ? 25.284 1.772 35.635 1.00 71.75 614 GLY A C 1
ATOM 4827 O O . GLY A 1 614 ? 25.464 2.939 35.288 1.00 71.75 614 GLY A O 1
ATOM 4828 N N . ILE A 1 615 ? 25.058 1.437 36.910 1.00 78.94 615 ILE A N 1
ATOM 4829 C CA . ILE A 1 615 ? 24.968 2.412 38.002 1.00 78.94 615 ILE A CA 1
ATOM 4830 C C . ILE A 1 615 ? 26.315 3.072 38.320 1.00 78.94 615 ILE A C 1
ATOM 4832 O O . ILE A 1 615 ? 26.342 4.268 38.610 1.00 78.94 615 ILE A O 1
ATOM 4836 N N . GLN A 1 616 ? 27.419 2.327 38.237 1.00 75.19 616 GLN A N 1
ATOM 4837 C CA . GLN A 1 616 ? 28.773 2.855 38.428 1.00 75.19 616 GLN A CA 1
ATOM 4838 C C . GLN A 1 616 ? 29.207 3.782 37.291 1.00 75.19 616 GLN A C 1
ATOM 4840 O O . GLN A 1 616 ? 29.908 4.755 37.551 1.00 75.19 616 GLN A O 1
ATOM 4845 N N . ARG A 1 617 ? 28.787 3.500 36.050 1.00 69.88 617 ARG A N 1
ATOM 4846 C CA . ARG A 1 617 ? 29.129 4.324 34.885 1.00 69.88 617 ARG A CA 1
ATOM 4847 C C . ARG A 1 617 ? 28.360 5.644 34.874 1.00 69.88 617 ARG A C 1
ATOM 4849 O O . ARG A 1 617 ? 28.984 6.681 34.693 1.00 69.88 617 ARG A O 1
ATOM 4856 N N . ASP A 1 618 ? 27.035 5.602 35.064 1.00 70.69 618 ASP A N 1
ATOM 4857 C CA . ASP A 1 618 ? 26.196 6.809 35.099 1.00 70.69 618 ASP A CA 1
ATOM 4858 C C . ASP A 1 618 ? 24.801 6.560 35.719 1.00 70.69 618 ASP A C 1
ATOM 4860 O O . ASP A 1 618 ? 23.768 6.508 35.043 1.00 70.69 618 ASP A O 1
ATOM 4864 N N . GLY A 1 619 ? 24.749 6.332 37.036 1.00 74.56 619 GLY A N 1
ATOM 4865 C CA . GLY A 1 619 ? 23.570 5.720 37.654 1.00 74.56 619 GLY A CA 1
ATOM 4866 C C . GLY A 1 619 ? 22.255 6.486 37.564 1.00 74.56 619 GLY A C 1
ATOM 4867 O O . GLY A 1 619 ? 21.200 5.854 37.505 1.00 74.56 619 GLY A O 1
ATOM 4868 N N . GLY A 1 620 ? 22.283 7.819 37.512 1.00 81.75 620 GLY A N 1
ATOM 4869 C CA . GLY A 1 620 ? 21.053 8.596 37.367 1.00 81.75 620 GLY A CA 1
ATOM 4870 C C . GLY A 1 620 ? 20.436 8.468 35.973 1.00 81.75 620 GLY A C 1
ATOM 4871 O O . GLY A 1 620 ? 19.258 8.133 35.843 1.00 81.75 620 GLY A O 1
ATOM 4872 N N . HIS A 1 621 ? 21.257 8.658 34.940 1.00 81.12 621 HIS A N 1
ATOM 4873 C CA . HIS A 1 621 ? 20.850 8.519 33.544 1.00 81.12 621 HIS A CA 1
ATOM 4874 C C . HIS A 1 621 ? 20.467 7.077 33.206 1.00 81.12 621 HIS A C 1
ATOM 4876 O O . HIS A 1 621 ? 19.501 6.851 32.481 1.00 81.12 621 HIS A O 1
ATOM 4882 N N . TYR A 1 622 ? 21.147 6.095 33.800 1.00 83.69 622 TYR A N 1
ATOM 4883 C CA . TYR A 1 622 ? 20.815 4.683 33.632 1.00 83.69 622 TYR A CA 1
ATOM 4884 C C . TYR A 1 622 ? 19.409 4.348 34.153 1.00 83.69 622 TYR A C 1
ATOM 4886 O O . TYR A 1 622 ? 18.620 3.727 33.442 1.00 83.69 622 TYR A O 1
ATOM 4894 N N . LEU A 1 623 ? 19.050 4.796 35.365 1.00 86.88 623 LEU A N 1
ATOM 4895 C CA . LEU A 1 623 ? 17.696 4.595 35.893 1.00 86.88 623 LEU A CA 1
ATOM 4896 C C . LEU A 1 623 ? 16.650 5.352 35.066 1.00 86.88 623 LEU A C 1
ATOM 4898 O O . LEU A 1 623 ? 15.590 4.799 34.786 1.00 86.88 623 LEU A O 1
ATOM 4902 N N . PHE A 1 624 ? 16.945 6.585 34.651 1.00 84.94 624 PHE A N 1
ATOM 4903 C CA . PHE A 1 624 ? 16.052 7.372 33.801 1.00 84.94 624 PHE A CA 1
ATOM 4904 C C . PHE A 1 624 ? 15.768 6.662 32.465 1.00 84.94 624 PHE A C 1
ATOM 4906 O O . PHE A 1 624 ? 14.608 6.479 32.097 1.00 84.94 624 PHE A O 1
ATOM 4913 N N . ALA A 1 625 ? 16.804 6.144 31.800 1.00 78.38 625 ALA A N 1
ATOM 4914 C CA . ALA A 1 625 ? 16.672 5.355 30.577 1.00 78.38 625 ALA A CA 1
ATOM 4915 C C . ALA A 1 625 ? 15.861 4.065 30.795 1.00 78.38 625 ALA A C 1
ATOM 4917 O O . ALA A 1 625 ? 15.004 3.733 29.978 1.00 78.38 625 ALA A O 1
ATOM 4918 N N . LEU A 1 626 ? 16.063 3.367 31.920 1.00 80.19 626 LEU A N 1
ATOM 4919 C CA . LEU A 1 626 ? 15.263 2.187 32.275 1.00 80.19 626 LEU A CA 1
ATOM 4920 C C . LEU A 1 626 ? 13.783 2.512 32.528 1.00 80.19 626 LEU A C 1
ATOM 4922 O O . LEU A 1 626 ? 12.946 1.632 32.348 1.00 80.19 626 LEU A O 1
ATOM 4926 N N . ARG A 1 627 ? 13.444 3.737 32.956 1.00 82.56 627 ARG A N 1
ATOM 4927 C CA . ARG A 1 627 ? 12.046 4.175 33.132 1.00 82.56 627 ARG A CA 1
ATOM 4928 C C . ARG A 1 627 ? 11.380 4.576 31.820 1.00 82.56 627 ARG A C 1
ATOM 4930 O O . ARG A 1 627 ? 10.179 4.364 31.685 1.00 82.56 627 ARG A O 1
ATOM 4937 N N . LEU A 1 628 ? 12.150 5.100 30.867 1.00 72.00 628 LEU A N 1
ATOM 4938 C CA . LEU A 1 628 ? 11.664 5.433 29.526 1.00 72.00 628 LEU A CA 1
ATOM 4939 C C . LEU A 1 628 ? 11.535 4.201 28.617 1.00 72.00 628 LEU A C 1
ATOM 4941 O O . LEU A 1 628 ? 10.668 4.167 27.748 1.00 72.00 628 LEU A O 1
ATOM 4945 N N . ALA A 1 629 ? 12.376 3.182 28.808 1.00 60.56 629 ALA A N 1
ATOM 4946 C CA . ALA A 1 629 ? 12.373 1.978 27.987 1.00 60.56 629 ALA A CA 1
ATOM 4947 C C . ALA A 1 629 ? 11.333 0.942 28.480 1.00 60.56 629 ALA A C 1
ATOM 4949 O O . ALA A 1 629 ? 11.497 0.382 29.566 1.00 60.56 629 ALA A O 1
ATOM 4950 N N . PRO A 1 630 ? 10.326 0.556 27.670 1.00 51.34 630 PRO A N 1
ATOM 4951 C CA . PRO A 1 630 ? 9.271 -0.386 28.075 1.00 51.34 630 PRO A CA 1
ATOM 4952 C C . PRO A 1 630 ? 9.732 -1.857 28.149 1.00 51.34 630 PRO A C 1
ATOM 4954 O O . PRO A 1 630 ? 8.924 -2.761 28.351 1.00 51.34 630 PRO A O 1
ATOM 4957 N N . VAL A 1 631 ? 11.028 -2.118 27.960 1.00 52.66 631 VAL A N 1
ATOM 4958 C CA . VAL A 1 631 ? 11.599 -3.466 27.826 1.00 52.66 631 VAL A CA 1
ATOM 4959 C C . VAL A 1 631 ? 11.768 -4.161 29.183 1.00 52.66 631 VAL A C 1
ATOM 4961 O O . VAL A 1 631 ? 11.733 -5.390 29.259 1.00 52.66 631 VAL A O 1
ATOM 4964 N N . PHE A 1 632 ? 11.934 -3.399 30.268 1.00 59.22 632 PHE A N 1
ATOM 4965 C CA . PHE A 1 632 ? 12.221 -3.948 31.594 1.00 59.22 632 PHE A CA 1
ATOM 4966 C C . PHE A 1 632 ? 10.990 -3.888 32.513 1.00 59.22 632 PHE A C 1
ATOM 4968 O O . PHE A 1 632 ? 10.387 -2.825 32.659 1.00 59.22 632 PHE A O 1
ATOM 4975 N N . PRO A 1 633 ? 10.607 -4.996 33.183 1.00 68.62 633 PRO A N 1
ATOM 4976 C CA . PRO A 1 633 ? 9.452 -4.996 34.075 1.00 68.62 633 PRO A CA 1
ATOM 4977 C C . PRO A 1 633 ? 9.593 -3.985 35.220 1.00 68.62 633 PRO A C 1
ATOM 4979 O O . PRO A 1 633 ? 10.575 -4.014 35.962 1.00 68.62 633 PRO A O 1
ATOM 4982 N N . PHE A 1 634 ? 8.566 -3.154 35.419 1.00 75.12 634 PHE A N 1
ATOM 4983 C CA . PHE A 1 634 ? 8.517 -2.102 36.445 1.00 75.12 634 PHE A CA 1
ATOM 4984 C C . PHE A 1 634 ? 8.921 -2.588 37.847 1.00 75.12 634 PHE A C 1
ATOM 4986 O O . PHE A 1 634 ? 9.761 -1.986 38.514 1.00 75.12 634 PHE A O 1
ATOM 4993 N N . VAL A 1 635 ? 8.355 -3.726 38.259 1.00 77.75 635 VAL A N 1
ATOM 4994 C CA . VAL A 1 635 ? 8.633 -4.389 39.542 1.00 77.75 635 VAL A CA 1
ATOM 4995 C C . VAL A 1 635 ? 10.110 -4.757 39.677 1.00 77.75 635 VAL A C 1
ATOM 4997 O O . VAL A 1 635 ? 10.719 -4.541 40.723 1.00 77.75 635 VAL A O 1
ATOM 5000 N N . LEU A 1 636 ? 10.702 -5.293 38.609 1.00 80.31 636 LEU A N 1
ATOM 5001 C CA . LEU A 1 636 ? 12.077 -5.772 38.622 1.00 80.31 636 LEU A CA 1
ATOM 5002 C C . LEU A 1 636 ? 13.059 -4.613 38.806 1.00 80.31 636 LEU A C 1
ATOM 5004 O O . LEU A 1 636 ? 13.980 -4.725 39.609 1.00 80.31 636 LEU A O 1
ATOM 5008 N N . VAL A 1 637 ? 12.830 -3.486 38.126 1.00 84.88 637 VAL A N 1
ATOM 5009 C CA . VAL A 1 637 ? 13.656 -2.278 38.284 1.00 84.88 637 VAL A CA 1
ATOM 5010 C C . VAL A 1 637 ? 13.630 -1.800 39.739 1.00 84.88 637 VAL A C 1
ATOM 5012 O O . VAL A 1 637 ? 14.688 -1.572 40.319 1.00 84.88 637 VAL A O 1
ATOM 5015 N N . ASN A 1 638 ? 12.451 -1.727 40.367 1.00 88.88 638 ASN A N 1
ATOM 5016 C CA . ASN A 1 638 ? 12.319 -1.255 41.752 1.00 88.88 638 ASN A CA 1
ATOM 5017 C C . ASN A 1 638 ? 13.096 -2.137 42.740 1.00 88.88 638 ASN A C 1
ATOM 5019 O O . ASN A 1 638 ? 13.817 -1.631 43.602 1.00 88.88 638 ASN A O 1
ATOM 5023 N N . LEU A 1 639 ? 12.977 -3.460 42.591 1.00 86.88 639 LEU A N 1
ATOM 5024 C CA . LEU A 1 639 ? 13.642 -4.423 43.468 1.00 86.88 639 LEU A CA 1
ATOM 5025 C C . LEU A 1 639 ? 15.164 -4.412 43.278 1.00 86.88 639 LEU A C 1
ATOM 5027 O O . LEU A 1 639 ? 15.895 -4.358 44.267 1.00 86.88 639 LEU A O 1
ATOM 5031 N N . LEU A 1 640 ? 15.658 -4.427 42.036 1.00 87.25 640 LEU A N 1
ATOM 5032 C CA . LEU A 1 640 ? 17.101 -4.444 41.760 1.00 87.25 640 LEU A CA 1
ATOM 5033 C C . LEU A 1 640 ? 17.788 -3.163 42.237 1.00 87.25 640 LEU A C 1
ATOM 5035 O O . LEU A 1 640 ? 18.872 -3.228 42.814 1.00 87.25 640 LEU A O 1
ATOM 5039 N N . MET A 1 641 ? 17.136 -2.007 42.085 1.00 89.56 641 MET A N 1
ATOM 5040 C CA . MET A 1 641 ? 17.676 -0.735 42.568 1.00 89.56 641 MET A CA 1
ATOM 5041 C C . MET A 1 641 ? 17.857 -0.698 44.093 1.00 89.56 641 MET A C 1
ATOM 5043 O O . MET A 1 641 ? 18.765 -0.016 44.575 1.00 89.56 641 MET A O 1
ATOM 5047 N N . GLY A 1 642 ? 17.082 -1.485 44.849 1.00 88.31 642 GLY A N 1
ATOM 5048 C CA . GLY A 1 642 ? 17.229 -1.620 46.304 1.00 88.31 642 GLY A CA 1
ATOM 5049 C C . GLY A 1 642 ? 18.581 -2.187 46.740 1.00 88.31 642 GLY A C 1
ATOM 5050 O O . GLY A 1 642 ? 19.073 -1.836 47.812 1.00 88.31 642 GLY A O 1
ATOM 5051 N N . LEU A 1 643 ? 19.219 -2.986 45.879 1.00 87.50 643 LEU A N 1
ATOM 5052 C CA . LEU A 1 643 ? 20.524 -3.609 46.122 1.00 87.50 643 LEU A CA 1
ATOM 5053 C C . LEU A 1 643 ? 21.718 -2.738 45.704 1.00 87.50 643 LEU A C 1
ATOM 5055 O O . LEU A 1 643 ? 22.862 -3.102 45.972 1.00 87.50 643 LEU A O 1
ATOM 5059 N N . THR A 1 644 ? 21.466 -1.611 45.039 1.00 88.06 644 THR A N 1
ATOM 5060 C CA . THR A 1 644 ? 22.510 -0.690 44.566 1.00 88.06 644 THR A CA 1
ATOM 5061 C C . THR A 1 644 ? 22.869 0.350 45.632 1.00 88.06 644 THR A C 1
ATOM 5063 O O . THR A 1 644 ? 22.104 0.587 46.570 1.00 88.06 644 THR A O 1
ATOM 5066 N N . SER A 1 645 ? 24.002 1.037 45.452 1.00 82.50 645 SER A N 1
ATOM 5067 C CA . SER A 1 645 ? 24.444 2.156 46.302 1.00 82.50 645 SER A CA 1
ATOM 5068 C C . SER A 1 645 ? 23.659 3.460 46.089 1.00 82.50 645 SER A C 1
ATOM 5070 O O . SER A 1 645 ? 23.975 4.479 46.700 1.00 82.50 645 SER A O 1
ATOM 5072 N N . MET A 1 646 ? 22.632 3.470 45.231 1.00 87.50 646 MET A N 1
ATOM 5073 C CA . MET A 1 646 ? 21.878 4.684 44.925 1.00 87.50 646 MET A CA 1
ATOM 5074 C C . MET A 1 646 ? 21.115 5.206 46.154 1.00 87.50 646 MET A C 1
ATOM 5076 O O . MET A 1 646 ? 20.340 4.482 46.785 1.00 87.50 646 MET A O 1
ATOM 5080 N N . GLY A 1 647 ? 21.293 6.489 46.474 1.00 88.50 647 GLY A N 1
ATOM 5081 C CA . GLY A 1 647 ? 20.550 7.159 47.544 1.00 88.50 647 GLY A CA 1
ATOM 5082 C C . GLY A 1 647 ? 19.037 7.183 47.287 1.00 88.50 647 GLY A C 1
ATOM 5083 O O . GLY A 1 647 ? 18.594 7.302 46.145 1.00 88.50 647 GLY A O 1
ATOM 5084 N N . VAL A 1 648 ? 18.240 7.093 48.357 1.00 92.81 648 VAL A N 1
ATOM 5085 C CA . VAL A 1 648 ? 16.765 7.022 48.291 1.00 92.81 648 VAL A CA 1
ATOM 5086 C C . VAL A 1 648 ? 16.171 8.264 47.625 1.00 92.81 648 VAL A C 1
ATOM 5088 O O . VAL A 1 648 ? 15.353 8.135 46.719 1.00 92.81 648 VAL A O 1
ATOM 5091 N N . ALA A 1 649 ? 16.645 9.456 48.005 1.00 89.50 649 ALA A N 1
ATOM 5092 C CA . ALA A 1 649 ? 16.204 10.717 47.412 1.00 89.50 649 ALA A CA 1
ATOM 5093 C C . ALA A 1 649 ? 16.482 10.763 45.901 1.00 89.50 649 ALA A C 1
ATOM 5095 O O . ALA A 1 649 ? 15.594 11.070 45.114 1.00 89.50 649 ALA A O 1
ATOM 5096 N N . ARG A 1 650 ? 17.687 10.355 45.477 1.00 89.12 650 ARG A N 1
ATOM 5097 C CA . ARG A 1 650 ? 18.065 10.308 44.056 1.00 89.12 650 ARG A CA 1
ATOM 5098 C C . ARG A 1 650 ? 17.193 9.328 43.266 1.00 89.12 650 ARG A C 1
ATOM 5100 O O . ARG A 1 650 ? 16.747 9.659 42.173 1.00 89.12 650 ARG A O 1
ATOM 5107 N N . TYR A 1 651 ? 16.914 8.150 43.822 1.00 93.31 651 TYR A N 1
ATOM 5108 C CA . TYR A 1 651 ? 16.017 7.170 43.205 1.00 93.31 651 TYR A CA 1
ATOM 5109 C C . TYR A 1 651 ? 14.583 7.704 43.057 1.00 93.31 651 TYR A C 1
ATOM 5111 O O . TYR A 1 651 ? 13.974 7.526 41.998 1.00 93.31 651 TYR A O 1
ATOM 5119 N N . ALA A 1 652 ? 14.057 8.365 44.094 1.00 93.62 652 ALA A N 1
ATOM 5120 C CA . ALA A 1 652 ? 12.711 8.929 44.095 1.00 93.62 652 ALA A CA 1
ATOM 5121 C C . ALA A 1 652 ? 12.574 10.059 43.065 1.00 93.62 652 ALA A C 1
ATOM 5123 O O . ALA A 1 652 ? 11.676 10.000 42.228 1.00 93.62 652 ALA A O 1
ATOM 5124 N N . THR A 1 653 ? 13.502 11.023 43.044 1.00 91.25 653 THR A N 1
ATOM 5125 C CA . THR A 1 653 ? 13.473 12.148 42.092 1.00 91.25 653 THR A CA 1
ATOM 5126 C C . THR A 1 653 ? 13.576 11.672 40.644 1.00 91.25 653 THR A C 1
ATOM 5128 O O . THR A 1 653 ? 12.811 12.107 39.787 1.00 91.25 653 THR A O 1
ATOM 5131 N N . ILE A 1 654 ? 14.481 10.733 40.357 1.00 91.69 654 ILE A N 1
ATOM 5132 C CA . ILE A 1 654 ? 14.671 10.224 38.993 1.00 91.69 654 ILE A CA 1
ATOM 5133 C C . ILE A 1 654 ? 13.498 9.348 38.557 1.00 91.69 654 ILE A C 1
ATOM 5135 O O . ILE A 1 654 ? 13.089 9.415 37.402 1.00 91.69 654 ILE A O 1
ATOM 5139 N N . SER A 1 655 ? 12.927 8.546 39.460 1.00 91.00 655 SER A N 1
ATOM 5140 C CA . SER A 1 655 ? 11.731 7.760 39.141 1.00 91.00 655 SER A CA 1
ATOM 5141 C C . SER A 1 655 ? 10.525 8.669 38.893 1.00 91.00 655 SER A C 1
ATOM 5143 O O . SER A 1 655 ? 9.790 8.422 37.942 1.00 91.00 655 SER A O 1
ATOM 5145 N N . LEU A 1 656 ? 10.355 9.739 39.676 1.00 92.44 656 LEU A N 1
ATOM 5146 C CA . LEU A 1 656 ? 9.299 10.732 39.471 1.00 92.44 656 LEU A CA 1
ATOM 5147 C C . LEU A 1 656 ? 9.383 11.351 38.071 1.00 92.44 656 LEU A C 1
ATOM 5149 O O . LEU A 1 656 ? 8.393 11.351 37.346 1.00 92.44 656 LEU A O 1
ATOM 5153 N N . LEU A 1 657 ? 10.572 11.804 37.663 1.00 88.56 657 LEU A N 1
ATOM 5154 C CA . LEU A 1 657 ? 10.786 12.404 36.342 1.00 88.56 657 LEU A CA 1
ATOM 5155 C C . LEU A 1 657 ? 10.710 11.377 35.204 1.00 88.56 657 LEU A C 1
ATOM 5157 O O . LEU A 1 657 ? 10.111 11.647 34.168 1.00 88.56 657 LEU A O 1
ATOM 5161 N N . GLY A 1 658 ? 11.295 10.192 35.385 1.00 83.88 658 GLY A N 1
ATOM 5162 C CA . GLY A 1 658 ? 11.378 9.165 34.344 1.00 83.88 658 GLY A CA 1
ATOM 5163 C C . GLY A 1 658 ? 10.056 8.453 34.059 1.00 83.88 658 GLY A C 1
ATOM 5164 O O . GLY A 1 658 ? 9.855 7.969 32.950 1.00 83.88 658 GLY A O 1
ATOM 5165 N N . MET A 1 659 ? 9.143 8.381 35.033 1.00 88.44 659 MET A N 1
ATOM 5166 C CA . MET A 1 659 ? 7.812 7.787 34.842 1.00 88.44 659 MET A CA 1
ATOM 5167 C C . MET A 1 659 ? 6.781 8.783 34.307 1.00 88.44 659 MET A C 1
ATOM 5169 O O . MET A 1 659 ? 5.787 8.357 33.719 1.00 88.44 659 MET A O 1
ATOM 5173 N N . LEU A 1 660 ? 7.001 10.087 34.505 1.00 85.31 660 LEU A N 1
ATOM 5174 C CA . LEU A 1 660 ? 6.030 11.132 34.186 1.00 85.31 660 LEU A CA 1
ATOM 5175 C C . LEU A 1 660 ? 5.551 11.095 32.722 1.00 85.31 660 LEU A C 1
ATOM 5177 O O . LEU A 1 660 ? 4.336 11.122 32.532 1.00 85.31 660 LEU A O 1
ATOM 5181 N N . PRO A 1 661 ? 6.413 10.943 31.691 1.00 77.75 661 PRO A N 1
ATOM 5182 C CA . PRO A 1 661 ? 5.947 10.885 30.304 1.00 77.75 661 PRO A CA 1
ATOM 5183 C C . PRO A 1 661 ? 4.978 9.723 30.056 1.00 77.75 661 PRO A C 1
ATOM 5185 O O . PRO A 1 661 ? 3.910 9.913 29.480 1.00 77.75 661 PRO A O 1
ATOM 5188 N N . ALA A 1 662 ? 5.307 8.528 30.556 1.00 68.94 662 ALA A N 1
ATOM 5189 C CA . ALA A 1 662 ? 4.450 7.356 30.416 1.00 68.94 662 ALA A CA 1
ATOM 5190 C C . ALA A 1 662 ? 3.138 7.511 31.203 1.00 68.94 662 ALA A C 1
ATOM 5192 O O . ALA A 1 662 ? 2.076 7.154 30.700 1.00 68.94 662 ALA A O 1
ATOM 5193 N N . ILE A 1 663 ? 3.190 8.069 32.417 1.00 80.38 663 ILE A N 1
ATOM 5194 C CA . ILE A 1 663 ? 1.999 8.319 33.239 1.00 80.38 663 ILE A CA 1
ATOM 5195 C C . ILE A 1 663 ? 1.074 9.324 32.553 1.00 80.38 663 ILE A C 1
ATOM 5197 O O . ILE A 1 663 ? -0.114 9.046 32.461 1.00 80.38 663 ILE A O 1
ATOM 5201 N N . VAL A 1 664 ? 1.593 10.434 32.021 1.00 75.94 664 VAL A N 1
ATOM 5202 C CA . VAL A 1 664 ? 0.798 11.431 31.281 1.00 75.94 664 VAL A CA 1
ATOM 5203 C C . VAL A 1 664 ? 0.100 10.791 30.084 1.00 75.94 664 VAL A C 1
ATOM 5205 O O . VAL A 1 664 ? -1.093 11.011 29.888 1.00 75.94 664 VAL A O 1
ATOM 5208 N N . VAL A 1 665 ? 0.813 9.950 29.331 1.00 63.53 665 VAL A N 1
ATOM 5209 C CA . VAL A 1 665 ? 0.252 9.169 28.220 1.00 63.53 665 VAL A CA 1
ATOM 5210 C C . VAL A 1 665 ? -0.902 8.296 28.730 1.00 63.53 665 VAL A C 1
ATOM 5212 O O . VAL A 1 665 ? -2.039 8.497 28.315 1.00 63.53 665 VAL A O 1
ATOM 5215 N N . TYR A 1 666 ? -0.675 7.401 29.694 1.00 61.91 666 TYR A N 1
ATOM 5216 C CA . TYR A 1 666 ? -1.730 6.507 30.195 1.00 61.91 666 TYR A CA 1
ATOM 5217 C C . TYR A 1 666 ? -2.901 7.242 30.863 1.00 61.91 666 TYR A C 1
ATOM 5219 O O . TYR A 1 666 ? -4.047 6.831 30.712 1.00 61.91 666 TYR A O 1
ATOM 5227 N N . ILE A 1 667 ? -2.655 8.336 31.576 1.00 75.19 667 ILE A N 1
ATOM 5228 C CA . ILE A 1 667 ? -3.702 9.164 32.184 1.00 75.19 667 ILE A CA 1
ATOM 5229 C C . ILE A 1 667 ? -4.568 9.811 31.098 1.00 75.19 667 ILE A C 1
ATOM 5231 O O . ILE A 1 667 ? -5.797 9.786 31.184 1.00 75.19 667 ILE A O 1
ATOM 5235 N N . ASN A 1 668 ? -3.950 10.349 30.046 1.00 63.28 668 ASN A N 1
ATOM 5236 C CA . ASN A 1 668 ? -4.685 10.941 28.935 1.00 63.28 668 ASN A CA 1
ATOM 5237 C C . ASN A 1 668 ? -5.461 9.871 28.148 1.00 63.28 668 ASN A C 1
ATOM 5239 O O . ASN A 1 668 ? -6.612 10.101 27.784 1.00 63.28 668 ASN A O 1
ATOM 5243 N N . THR A 1 669 ? -4.893 8.668 27.986 1.00 55.16 669 THR A N 1
ATOM 5244 C CA . THR A 1 669 ? -5.601 7.500 27.436 1.00 55.16 669 THR A CA 1
ATOM 5245 C C . THR A 1 669 ? -6.816 7.140 28.280 1.00 55.16 669 THR A C 1
ATOM 5247 O O . THR A 1 669 ? -7.886 6.915 27.732 1.00 55.16 669 THR A O 1
ATOM 5250 N N . GLY A 1 670 ? -6.676 7.097 29.606 1.00 56.56 670 GLY A N 1
ATOM 5251 C CA . GLY A 1 670 ? -7.761 6.769 30.529 1.00 56.56 670 GLY A CA 1
ATOM 5252 C C . GLY A 1 670 ? -8.920 7.762 30.468 1.00 56.56 670 GLY A C 1
ATOM 5253 O O . GLY A 1 670 ? -10.077 7.350 30.427 1.00 56.56 670 GLY A O 1
ATOM 5254 N N . ARG A 1 671 ? -8.603 9.061 30.379 1.00 66.19 671 ARG A N 1
ATOM 5255 C CA . ARG A 1 671 ? -9.582 10.138 30.164 1.00 66.19 671 ARG A CA 1
ATOM 5256 C C . ARG A 1 671 ? -10.301 9.984 28.826 1.00 66.19 671 ARG A C 1
ATOM 5258 O O . ARG A 1 671 ? -11.515 10.102 28.766 1.00 66.19 671 ARG A O 1
ATOM 5265 N N . GLN A 1 672 ? -9.563 9.738 27.746 1.00 52.56 672 GLN A N 1
ATOM 5266 C CA . GLN A 1 672 ? -10.176 9.588 26.429 1.00 52.56 672 GLN A CA 1
ATOM 5267 C C . GLN A 1 672 ? -11.029 8.319 26.367 1.00 52.56 672 GLN A C 1
ATOM 5269 O O . GLN A 1 672 ? -12.137 8.389 25.858 1.00 52.56 672 GLN A O 1
ATOM 5274 N N . LEU A 1 673 ? -10.588 7.206 26.975 1.00 51.75 673 LEU A N 1
ATOM 5275 C CA . LEU A 1 673 ? -11.373 5.971 27.095 1.00 51.75 673 LEU A CA 1
ATOM 5276 C C . LEU A 1 673 ? -12.698 6.185 27.838 1.00 51.75 673 LEU A C 1
ATOM 5278 O O . LEU A 1 673 ? -13.699 5.588 27.455 1.00 51.75 673 LEU A O 1
ATOM 5282 N N . SER A 1 674 ? -12.710 7.014 28.890 1.00 48.50 674 SER A N 1
ATOM 5283 C CA . SER A 1 674 ? -13.938 7.342 29.628 1.00 48.50 674 SER A CA 1
ATOM 5284 C C . SER A 1 674 ? -14.843 8.338 28.896 1.00 48.50 674 SER A C 1
ATOM 5286 O O . SER A 1 674 ? -16.006 8.483 29.264 1.00 48.50 674 SER A O 1
ATOM 5288 N N . GLN A 1 675 ? -14.326 8.991 27.853 1.00 43.22 675 GLN A N 1
ATOM 5289 C CA . GLN A 1 675 ? -15.029 9.960 27.012 1.00 43.22 675 GLN A CA 1
ATOM 5290 C C . GLN A 1 675 ? -15.408 9.407 25.628 1.00 43.22 675 GLN A C 1
ATOM 5292 O O . GLN A 1 675 ? -16.036 10.130 24.862 1.00 43.22 675 GLN A O 1
ATOM 5297 N N . LEU A 1 676 ? -15.059 8.154 25.304 1.00 42.94 676 LEU A N 1
ATOM 5298 C CA . LEU A 1 676 ? -15.437 7.510 24.044 1.00 42.94 676 LEU A CA 1
ATOM 5299 C C . LEU A 1 676 ? -16.962 7.366 23.973 1.00 42.94 676 LEU A C 1
ATOM 5301 O O . LEU A 1 676 ? -17.548 6.498 24.625 1.00 42.94 676 LEU A O 1
ATOM 5305 N N . GLN A 1 677 ? -17.597 8.209 23.165 1.00 38.62 677 GLN A N 1
ATOM 5306 C CA . GLN A 1 677 ? -19.024 8.153 22.856 1.00 38.62 677 GLN A CA 1
ATOM 5307 C C . GLN A 1 677 ? -19.265 7.525 21.475 1.00 38.62 677 GLN A C 1
ATOM 5309 O O . GLN A 1 677 ? -20.373 7.068 21.204 1.00 38.62 677 GLN A O 1
ATOM 5314 N N . SER A 1 678 ? -18.230 7.428 20.625 1.00 36.34 678 SER A N 1
ATOM 5315 C CA . SER A 1 678 ? -18.275 6.821 19.291 1.00 36.34 678 SER A CA 1
ATOM 5316 C C . SER A 1 678 ? -16.948 6.182 18.839 1.00 36.34 678 SER A C 1
ATOM 5318 O O . SER A 1 678 ? -15.872 6.467 19.362 1.00 36.34 678 SER A O 1
ATOM 5320 N N . LEU A 1 679 ? -17.002 5.334 17.800 1.00 34.25 679 LEU A N 1
ATOM 5321 C CA . LEU A 1 679 ? -15.812 4.795 17.113 1.00 34.25 679 LEU A CA 1
ATOM 5322 C C . LEU A 1 679 ? -14.977 5.889 16.409 1.00 34.25 679 LEU A C 1
ATOM 5324 O O . LEU A 1 679 ? -13.808 5.652 16.116 1.00 34.25 679 LEU A O 1
ATOM 5328 N N . GLY A 1 680 ? -15.550 7.073 16.150 1.00 37.81 680 GLY A N 1
ATOM 5329 C CA . GLY A 1 680 ? -14.849 8.227 15.575 1.00 37.81 680 GLY A CA 1
ATOM 5330 C C . GLY A 1 680 ? -13.925 8.933 16.570 1.00 37.81 680 GLY A C 1
ATOM 5331 O O . GLY A 1 680 ? -12.912 9.500 16.173 1.00 37.81 680 GLY A O 1
ATOM 5332 N N . ASP A 1 681 ? -14.183 8.802 17.871 1.00 37.81 681 ASP A N 1
ATOM 5333 C CA . ASP A 1 681 ? -13.354 9.409 18.924 1.00 37.81 681 ASP A CA 1
ATOM 5334 C C . ASP A 1 681 ? -11.971 8.731 19.036 1.00 37.81 681 ASP A C 1
ATOM 5336 O O . ASP A 1 681 ? -10.996 9.327 19.505 1.00 37.81 681 ASP A O 1
ATOM 5340 N N . ILE A 1 682 ? -11.863 7.504 18.508 1.00 41.50 682 ILE A N 1
ATOM 5341 C CA . ILE A 1 682 ? -10.614 6.748 18.314 1.00 41.50 682 ILE A CA 1
ATOM 5342 C C . ILE A 1 682 ? -9.723 7.408 17.243 1.00 41.50 682 ILE A C 1
ATOM 5344 O O . ILE A 1 682 ? -8.501 7.268 17.277 1.00 41.50 682 ILE A O 1
ATOM 5348 N N . LEU A 1 683 ? -10.327 8.154 16.314 1.00 40.22 683 LEU A N 1
ATOM 5349 C CA . LEU A 1 683 ? -9.663 8.913 15.252 1.00 40.22 683 LEU A CA 1
ATOM 5350 C C . LEU A 1 683 ? -9.443 10.388 15.634 1.00 40.22 683 LEU A C 1
ATOM 5352 O O . LEU A 1 683 ? -8.996 11.174 14.804 1.00 40.22 683 LEU A O 1
ATOM 5356 N N . SER A 1 684 ? -9.725 10.793 16.877 1.00 46.25 684 SER A N 1
ATOM 5357 C CA . SER A 1 684 ? -9.416 12.153 17.330 1.00 46.25 684 SER A CA 1
ATOM 5358 C C . SER A 1 684 ? -7.905 12.433 17.221 1.00 46.25 684 SER A C 1
ATOM 5360 O O . SER A 1 684 ? -7.107 11.526 17.464 1.00 46.25 684 SER A O 1
ATOM 5362 N N . PRO A 1 685 ? -7.461 13.669 16.916 1.00 42.41 685 PRO A N 1
ATOM 5363 C CA . PRO A 1 685 ? -6.034 13.999 16.805 1.00 42.41 685 PRO A CA 1
ATOM 5364 C C . PRO A 1 685 ? -5.232 13.613 18.056 1.00 42.41 685 PRO A C 1
ATOM 5366 O O . PRO A 1 685 ? -4.091 13.165 17.961 1.00 42.41 685 PRO A O 1
ATOM 5369 N N . GLY A 1 686 ? -5.867 13.718 19.231 1.00 42.91 686 GLY A N 1
ATOM 5370 C CA . GLY A 1 686 ? -5.318 13.260 20.503 1.00 42.91 686 GLY A CA 1
ATOM 5371 C C . GLY A 1 686 ? -5.111 11.746 20.553 1.00 42.91 686 GLY A C 1
ATOM 5372 O O . GLY A 1 686 ? -4.041 11.313 20.962 1.00 42.91 686 GLY A O 1
ATOM 5373 N N . MET A 1 687 ? -6.072 10.938 20.099 1.00 42.81 687 MET A N 1
ATOM 5374 C CA . MET A 1 687 ? -5.947 9.477 20.077 1.00 42.81 687 MET A CA 1
ATOM 5375 C C . MET A 1 687 ? -5.056 8.985 18.922 1.00 42.81 687 MET A C 1
ATOM 5377 O O . MET A 1 687 ? -4.307 8.029 19.091 1.00 42.81 687 MET A O 1
ATOM 5381 N N . MET A 1 688 ? -5.049 9.668 17.773 1.00 46.84 688 MET A N 1
ATOM 5382 C CA . MET A 1 688 ? -4.146 9.392 16.649 1.00 46.84 688 MET A CA 1
ATOM 5383 C C . MET A 1 688 ? -2.685 9.656 17.008 1.00 46.84 688 MET A C 1
ATOM 5385 O O . MET A 1 688 ? -1.834 8.827 16.699 1.00 46.84 688 MET A O 1
ATOM 5389 N N . LEU A 1 689 ? -2.387 10.757 17.708 1.00 41.88 689 LEU A N 1
ATOM 5390 C CA . LEU A 1 689 ? -1.049 11.023 18.244 1.00 41.88 689 LEU A CA 1
ATOM 5391 C C . LEU A 1 689 ? -0.639 9.942 19.257 1.00 41.88 689 LEU A C 1
ATOM 5393 O O . LEU A 1 689 ? 0.519 9.540 19.310 1.00 41.88 689 LEU A O 1
ATOM 5397 N N . MET A 1 690 ? -1.598 9.412 20.015 1.00 43.09 690 MET A N 1
ATOM 5398 C CA . MET A 1 690 ? -1.385 8.353 21.005 1.00 43.09 690 MET A CA 1
ATOM 5399 C C . MET A 1 690 ? -1.200 6.967 20.376 1.00 43.09 690 MET A C 1
ATOM 5401 O O . MET A 1 690 ? -0.339 6.215 20.828 1.00 43.09 690 MET A O 1
ATOM 5405 N N . PHE A 1 691 ? -1.923 6.638 19.301 1.00 45.75 691 PHE A N 1
ATOM 5406 C CA . PHE A 1 691 ? -1.633 5.474 18.465 1.00 45.75 691 PHE A CA 1
ATOM 5407 C C . PHE A 1 691 ? -0.291 5.641 17.766 1.00 45.75 691 PHE A C 1
ATOM 5409 O O . PHE A 1 691 ? 0.486 4.702 17.774 1.00 45.75 691 PHE A O 1
ATOM 5416 N N . ALA A 1 692 ? 0.041 6.823 17.250 1.00 40.00 692 ALA A N 1
ATOM 5417 C CA . ALA A 1 692 ? 1.345 7.093 16.652 1.00 40.00 692 ALA A CA 1
ATOM 5418 C C . ALA A 1 692 ? 2.492 6.917 17.663 1.00 40.00 692 ALA A C 1
ATOM 5420 O O . ALA A 1 692 ? 3.515 6.340 17.313 1.00 40.00 692 ALA A O 1
ATOM 5421 N N . LEU A 1 693 ? 2.309 7.322 18.926 1.00 38.50 693 LEU A N 1
ATOM 5422 C CA . LEU A 1 693 ? 3.285 7.127 20.007 1.00 38.50 693 LEU A CA 1
ATOM 5423 C C . LEU A 1 693 ? 3.325 5.680 20.535 1.00 38.50 693 LEU A C 1
ATOM 5425 O O . LEU A 1 693 ? 4.395 5.196 20.895 1.00 38.50 693 LEU A O 1
ATOM 5429 N N . ALA A 1 694 ? 2.201 4.953 20.541 1.00 37.03 694 ALA A N 1
ATOM 5430 C CA . ALA A 1 694 ? 2.152 3.521 20.869 1.00 37.03 694 ALA A CA 1
ATOM 5431 C C . ALA A 1 694 ? 2.687 2.627 19.728 1.00 37.03 694 ALA A C 1
ATOM 5433 O O . ALA A 1 694 ? 3.195 1.534 19.980 1.00 37.03 694 ALA A O 1
ATOM 5434 N N . ILE A 1 695 ? 2.588 3.106 18.484 1.00 39.19 695 ILE A N 1
ATOM 5435 C CA . ILE A 1 695 ? 3.083 2.495 17.239 1.00 39.19 695 ILE A CA 1
ATOM 5436 C C . ILE A 1 695 ? 4.484 3.018 16.888 1.00 39.19 695 ILE A C 1
ATOM 5438 O O . ILE A 1 695 ? 5.068 2.531 15.926 1.00 39.19 695 ILE A O 1
ATOM 5442 N N . ALA A 1 696 ? 5.073 3.929 17.677 1.00 32.69 696 ALA A N 1
ATOM 5443 C CA . ALA A 1 696 ? 6.462 4.378 17.543 1.00 32.69 696 ALA A CA 1
ATOM 5444 C C . ALA A 1 696 ? 7.449 3.255 17.930 1.00 32.69 696 ALA A C 1
ATOM 5446 O O . ALA A 1 696 ? 8.204 3.312 18.897 1.00 32.69 696 ALA A O 1
ATOM 5447 N N . GLN A 1 697 ? 7.396 2.184 17.154 1.00 39.84 697 GLN A N 1
ATOM 5448 C CA . GLN A 1 697 ? 8.446 1.241 16.849 1.00 39.84 697 GLN A CA 1
ATOM 5449 C C . GLN A 1 697 ? 8.967 1.623 15.453 1.00 39.84 697 GLN A C 1
ATOM 5451 O O . GLN A 1 697 ? 8.215 2.208 14.667 1.00 39.84 697 GLN A O 1
ATOM 5456 N N . PRO A 1 698 ? 10.233 1.320 15.113 1.00 41.00 698 PRO A N 1
ATOM 5457 C CA . PRO A 1 698 ? 10.740 1.531 13.757 1.00 41.00 698 PRO A CA 1
ATOM 5458 C C . PRO A 1 698 ? 9.751 0.954 12.734 1.00 41.00 698 PRO A C 1
ATOM 5460 O O . PRO A 1 698 ? 9.252 -0.152 12.952 1.00 41.00 698 PRO A O 1
ATOM 5463 N N . GLN A 1 699 ? 9.441 1.723 11.676 1.00 51.44 699 GLN A N 1
ATOM 5464 C CA . GLN A 1 699 ? 8.454 1.380 10.640 1.00 51.44 699 GLN A CA 1
ATOM 5465 C C . GLN A 1 699 ? 8.530 -0.111 10.305 1.00 51.44 699 GLN A C 1
ATOM 5467 O O . GLN A 1 699 ? 9.491 -0.588 9.701 1.00 51.44 699 GLN A O 1
ATOM 5472 N N . SER A 1 700 ? 7.530 -0.865 10.754 1.00 64.06 700 SER A N 1
ATOM 5473 C CA . SER A 1 700 ? 7.500 -2.298 10.499 1.00 64.06 700 SER A CA 1
ATOM 5474 C C . SER A 1 700 ? 7.250 -2.532 9.009 1.00 64.06 700 SER A C 1
ATOM 5476 O O . SER A 1 700 ? 6.511 -1.791 8.363 1.00 64.06 700 SER A O 1
ATOM 5478 N N . TRP A 1 701 ? 7.799 -3.606 8.446 1.00 78.50 701 TRP A N 1
ATOM 5479 C CA . TRP A 1 701 ? 7.512 -3.990 7.058 1.00 78.50 701 TRP A CA 1
ATOM 5480 C C . TRP A 1 701 ? 6.000 -4.051 6.750 1.00 78.50 701 TRP A C 1
ATOM 5482 O O . TRP A 1 701 ? 5.559 -3.755 5.642 1.00 78.50 701 TRP A O 1
ATOM 5492 N N . GLN A 1 702 ? 5.184 -4.374 7.757 1.00 69.69 702 GLN A N 1
ATOM 5493 C CA . GLN A 1 702 ? 3.731 -4.417 7.642 1.00 69.69 702 GLN A CA 1
ATOM 5494 C C . GLN A 1 702 ? 3.098 -3.029 7.439 1.00 69.69 702 GLN A C 1
ATOM 5496 O O . GLN A 1 702 ? 2.142 -2.926 6.674 1.00 69.69 702 GLN A O 1
ATOM 5501 N N . SER A 1 703 ? 3.652 -1.963 8.033 1.00 73.62 703 SER A N 1
ATOM 5502 C CA . SER A 1 703 ? 3.182 -0.593 7.780 1.00 73.62 703 SER A CA 1
ATOM 5503 C C . SER A 1 703 ? 3.574 -0.102 6.388 1.00 73.62 703 SER A C 1
ATOM 5505 O O . SER A 1 703 ? 2.754 0.533 5.736 1.00 73.62 703 SER A O 1
ATOM 5507 N N . ILE A 1 704 ? 4.770 -0.451 5.895 1.00 76.88 704 ILE A N 1
ATOM 5508 C CA . ILE A 1 704 ? 5.189 -0.125 4.516 1.00 76.88 704 ILE A CA 1
ATOM 5509 C C . ILE A 1 704 ? 4.252 -0.801 3.506 1.00 76.88 704 ILE A C 1
ATOM 5511 O O . ILE A 1 704 ? 3.743 -0.149 2.601 1.00 76.88 704 ILE A O 1
ATOM 5515 N N . ARG A 1 705 ? 3.916 -2.082 3.715 1.00 72.88 705 ARG A N 1
ATOM 5516 C CA . ARG A 1 705 ? 2.945 -2.795 2.864 1.00 72.88 705 ARG A CA 1
ATOM 5517 C C . ARG A 1 705 ? 1.541 -2.196 2.902 1.00 72.88 705 ARG A C 1
ATOM 5519 O O . ARG A 1 705 ? 0.850 -2.236 1.891 1.00 72.88 705 ARG A O 1
ATOM 5526 N N . GLN A 1 706 ? 1.109 -1.679 4.049 1.00 70.81 706 GLN A N 1
ATOM 5527 C CA . GLN A 1 706 ? -0.195 -1.031 4.169 1.00 70.81 706 GLN A CA 1
ATOM 5528 C C . GLN A 1 706 ? -0.212 0.335 3.470 1.00 70.81 706 GLN A C 1
ATOM 5530 O O . GLN A 1 706 ? -1.189 0.650 2.803 1.00 70.81 706 GLN A O 1
ATOM 5535 N N . GLN A 1 707 ? 0.870 1.111 3.582 1.00 76.38 707 GLN A N 1
ATOM 5536 C CA . GLN A 1 707 ? 1.031 2.402 2.900 1.00 76.38 707 GLN A CA 1
ATOM 5537 C C . GLN A 1 707 ? 1.166 2.251 1.381 1.00 76.38 707 GLN A C 1
ATOM 5539 O O . GLN A 1 707 ? 0.682 3.095 0.639 1.00 76.38 707 GLN A O 1
ATOM 5544 N N . ALA A 1 708 ? 1.782 1.162 0.921 1.00 70.88 708 ALA A N 1
ATOM 5545 C CA . ALA A 1 708 ? 1.904 0.839 -0.497 1.00 70.88 708 ALA A CA 1
ATOM 5546 C C . ALA A 1 708 ? 0.566 0.450 -1.156 1.00 70.88 708 ALA A C 1
ATOM 5548 O O . ALA A 1 708 ? 0.465 0.440 -2.380 1.00 70.88 708 ALA A O 1
ATOM 5549 N N . ASN A 1 709 ? -0.457 0.084 -0.374 1.00 67.94 709 ASN A N 1
ATOM 5550 C CA . ASN A 1 709 ? -1.708 -0.435 -0.917 1.00 67.94 709 ASN A CA 1
ATOM 5551 C C . ASN A 1 709 ? -2.475 0.651 -1.691 1.00 67.94 709 ASN A C 1
ATOM 5553 O O . ASN A 1 709 ? -2.881 1.652 -1.108 1.00 67.94 709 ASN A O 1
ATOM 5557 N N . GLY A 1 710 ? -2.695 0.426 -2.989 1.00 61.25 710 GLY A N 1
ATOM 5558 C CA . GLY A 1 710 ? -3.348 1.386 -3.887 1.00 61.25 710 GLY A CA 1
ATOM 5559 C C . GLY A 1 710 ? -2.413 2.437 -4.497 1.00 61.25 710 GLY A C 1
ATOM 5560 O O . GLY A 1 710 ? -2.891 3.291 -5.236 1.00 61.25 710 GLY A O 1
ATOM 5561 N N . GLN A 1 711 ? -1.104 2.385 -4.219 1.00 76.31 711 GLN A N 1
ATOM 5562 C CA . GLN A 1 711 ? -0.121 3.230 -4.900 1.00 76.31 711 GLN A CA 1
ATOM 5563 C C . GLN A 1 711 ? 0.266 2.628 -6.255 1.00 76.31 711 GLN A C 1
ATOM 5565 O O . GLN A 1 711 ? 0.550 1.433 -6.353 1.00 76.31 711 GLN A O 1
ATOM 5570 N N . THR A 1 712 ? 0.339 3.476 -7.277 1.00 75.00 712 THR A N 1
ATOM 5571 C CA . THR A 1 712 ? 0.956 3.152 -8.569 1.00 75.00 712 THR A CA 1
ATOM 5572 C C . THR A 1 712 ? 2.402 3.627 -8.531 1.00 75.00 712 THR A C 1
ATOM 5574 O O . THR A 1 712 ? 2.655 4.747 -8.104 1.00 75.00 712 THR A O 1
ATOM 5577 N N . VAL A 1 713 ? 3.345 2.775 -8.936 1.00 76.12 713 VAL A N 1
ATOM 5578 C CA . VAL A 1 713 ? 4.780 3.093 -8.938 1.00 76.12 713 VAL A CA 1
ATOM 5579 C C . VAL A 1 713 ? 5.226 3.293 -10.376 1.00 76.12 713 VAL A C 1
ATOM 5581 O O . VAL A 1 713 ? 5.200 2.342 -11.158 1.00 76.12 713 VAL A O 1
ATOM 5584 N N . TYR A 1 714 ? 5.667 4.501 -10.714 1.00 75.38 714 TYR A N 1
ATOM 5585 C CA . TYR A 1 714 ? 6.293 4.771 -12.006 1.00 75.38 714 TYR A CA 1
ATOM 5586 C C . TYR A 1 714 ? 7.776 4.385 -11.949 1.00 75.38 714 TYR A C 1
ATOM 5588 O O . TYR A 1 714 ? 8.588 5.079 -11.330 1.00 75.38 714 TYR A O 1
ATOM 5596 N N . PHE A 1 715 ? 8.103 3.231 -12.541 1.00 79.00 715 PHE A N 1
ATOM 5597 C CA . PHE A 1 715 ? 9.463 2.697 -12.625 1.00 79.00 715 PHE A CA 1
ATOM 5598 C C . PHE A 1 715 ? 10.108 3.055 -13.969 1.00 79.00 715 PHE A C 1
ATOM 5600 O O . PHE A 1 715 ? 9.573 2.709 -15.021 1.00 79.00 715 PHE A O 1
ATOM 5607 N N . ASN A 1 716 ? 11.263 3.716 -13.920 1.00 76.12 716 ASN A N 1
ATOM 5608 C CA . ASN A 1 716 ? 12.069 4.069 -15.083 1.00 76.12 716 ASN A CA 1
ATOM 5609 C C . ASN A 1 716 ? 13.310 3.178 -15.154 1.00 76.12 716 ASN A C 1
ATOM 5611 O O . ASN A 1 716 ? 14.132 3.166 -14.235 1.00 76.12 716 ASN A O 1
ATOM 5615 N N . ALA A 1 717 ? 13.453 2.452 -16.258 1.00 70.88 717 ALA A N 1
ATOM 5616 C CA . ALA A 1 717 ? 14.549 1.521 -16.498 1.00 70.88 717 ALA A CA 1
ATOM 5617 C C . ALA A 1 717 ? 15.073 1.656 -17.936 1.00 70.88 717 ALA A C 1
ATOM 5619 O O . ALA A 1 717 ? 14.373 2.148 -18.820 1.00 70.88 717 ALA A O 1
ATOM 5620 N N . TRP A 1 718 ? 16.329 1.272 -18.168 1.00 65.38 718 TRP A N 1
ATOM 5621 C CA . TRP A 1 718 ? 16.936 1.339 -19.496 1.00 65.38 718 TRP A CA 1
ATOM 5622 C C . TRP A 1 718 ? 16.287 0.322 -20.447 1.00 65.38 718 TRP A C 1
ATOM 5624 O O . TRP A 1 718 ? 16.263 -0.872 -20.151 1.00 65.38 718 TRP A O 1
ATOM 5634 N N . GLY A 1 719 ? 15.772 0.804 -21.584 1.00 53.88 719 GLY A N 1
ATOM 5635 C CA . GLY A 1 719 ? 14.956 0.023 -22.522 1.00 53.88 719 GLY A CA 1
ATOM 5636 C C . GLY A 1 719 ? 15.677 -0.468 -23.786 1.00 53.88 719 GLY A C 1
ATOM 5637 O O . GLY A 1 719 ? 15.033 -0.755 -24.796 1.00 53.88 719 GLY A O 1
ATOM 5638 N N . GLY A 1 720 ? 17.012 -0.484 -23.799 1.00 52.78 720 GLY A N 1
ATOM 5639 C CA . GLY A 1 720 ? 17.792 -0.700 -25.026 1.00 52.78 720 GLY A CA 1
ATOM 5640 C C . GLY A 1 720 ? 18.054 -2.161 -25.410 1.00 52.78 720 GLY A C 1
ATOM 5641 O O . GLY A 1 720 ? 18.597 -2.406 -26.487 1.00 52.78 720 GLY A O 1
ATOM 5642 N N . ASP A 1 721 ? 17.672 -3.132 -24.576 1.00 60.50 721 ASP A N 1
ATOM 5643 C CA . ASP A 1 721 ? 17.874 -4.563 -24.836 1.00 60.50 721 ASP A CA 1
ATOM 5644 C C . ASP A 1 721 ? 16.532 -5.327 -24.841 1.00 60.50 721 ASP A C 1
ATOM 5646 O O . ASP A 1 721 ? 15.755 -5.213 -23.893 1.00 60.50 721 ASP A O 1
ATOM 5650 N N . PRO A 1 722 ? 16.231 -6.138 -25.875 1.00 60.22 722 PRO A N 1
ATOM 5651 C CA . PRO A 1 722 ? 14.964 -6.867 -25.962 1.00 60.22 722 PRO A CA 1
ATOM 5652 C C . PRO A 1 722 ? 14.708 -7.870 -24.830 1.00 60.22 722 PRO A C 1
ATOM 5654 O O . PRO A 1 722 ? 13.550 -8.137 -24.518 1.00 60.22 722 PRO A O 1
ATOM 5657 N N . ALA A 1 723 ? 15.746 -8.455 -24.228 1.00 64.81 723 ALA A N 1
ATOM 5658 C CA . ALA A 1 723 ? 15.612 -9.391 -23.112 1.00 64.81 723 ALA A CA 1
ATOM 5659 C C . ALA A 1 723 ? 15.352 -8.640 -21.797 1.00 64.81 723 ALA A C 1
ATOM 5661 O O . ALA A 1 723 ? 14.488 -9.047 -21.018 1.00 64.81 723 ALA A O 1
ATOM 5662 N N . VAL A 1 724 ? 16.010 -7.490 -21.607 1.00 67.06 724 VAL A N 1
ATOM 5663 C CA . VAL A 1 724 ? 15.680 -6.522 -20.547 1.00 67.06 724 VAL A CA 1
ATOM 5664 C C . VAL A 1 724 ? 14.224 -6.082 -20.683 1.00 67.06 724 VAL A C 1
ATOM 5666 O O . VAL A 1 724 ? 13.464 -6.214 -19.731 1.00 67.06 724 VAL A O 1
ATOM 5669 N N . ASN A 1 725 ? 13.796 -5.674 -21.877 1.00 64.69 725 ASN A N 1
ATOM 5670 C CA . ASN A 1 725 ? 12.417 -5.263 -22.145 1.00 64.69 725 ASN A CA 1
ATOM 5671 C C . ASN A 1 725 ? 11.423 -6.411 -21.983 1.00 64.69 725 ASN A C 1
ATOM 5673 O O . ASN A 1 725 ? 10.353 -6.190 -21.458 1.00 64.69 725 ASN A O 1
ATOM 5677 N N . SER A 1 726 ? 11.767 -7.651 -22.336 1.00 64.62 726 SER A N 1
ATOM 5678 C CA . SER A 1 726 ? 10.881 -8.807 -22.101 1.00 64.62 726 SER A CA 1
ATOM 5679 C C . SER A 1 726 ? 10.739 -9.133 -20.608 1.00 64.62 726 SER A C 1
ATOM 5681 O O . SER A 1 726 ? 9.691 -9.595 -20.152 1.00 64.62 726 SER A O 1
ATOM 5683 N N . TYR A 1 727 ? 11.796 -8.908 -19.819 1.00 67.00 727 TYR A N 1
ATOM 5684 C CA . TYR A 1 727 ? 11.726 -8.970 -18.358 1.00 67.00 727 TYR A CA 1
ATOM 5685 C C . TYR A 1 727 ? 10.916 -7.791 -17.786 1.00 67.00 727 TYR A C 1
ATOM 5687 O O . TYR A 1 727 ? 10.223 -7.953 -16.779 1.00 67.00 727 TYR A O 1
ATOM 5695 N N . LEU A 1 728 ? 10.986 -6.636 -18.453 1.00 65.50 728 LEU A N 1
ATOM 5696 C CA . LEU A 1 728 ? 10.385 -5.354 -18.096 1.00 65.50 728 LEU A CA 1
ATOM 5697 C C . LEU A 1 728 ? 9.202 -4.955 -18.991 1.00 65.50 728 LEU A C 1
ATOM 5699 O O . LEU A 1 728 ? 8.953 -3.762 -19.105 1.00 65.50 728 LEU A O 1
ATOM 5703 N N . ASP A 1 729 ? 8.440 -5.879 -19.597 1.00 51.09 729 ASP A N 1
ATOM 5704 C CA . ASP A 1 729 ? 7.390 -5.567 -20.608 1.00 51.09 729 ASP A CA 1
ATOM 5705 C C . ASP A 1 729 ? 6.149 -4.866 -19.986 1.00 51.09 729 ASP A C 1
ATOM 5707 O O . ASP A 1 729 ? 5.026 -4.863 -20.490 1.00 51.09 729 ASP A O 1
ATOM 5711 N N . TRP A 1 730 ? 6.394 -4.238 -18.839 1.00 39.00 730 TRP A N 1
ATOM 5712 C CA . TRP A 1 730 ? 5.714 -3.138 -18.207 1.00 39.00 730 TRP A CA 1
ATOM 5713 C C . TRP A 1 730 ? 6.748 -2.011 -17.908 1.00 39.00 730 TRP A C 1
ATOM 5715 O O . TRP A 1 730 ? 7.449 -2.099 -16.900 1.00 39.00 730 TRP A O 1
ATOM 5725 N N . LEU A 1 731 ? 6.766 -0.943 -18.739 1.00 36.84 731 LEU A N 1
ATOM 5726 C CA . LEU A 1 731 ? 7.307 0.436 -18.523 1.00 36.84 731 LEU A CA 1
ATOM 5727 C C . LEU A 1 731 ? 8.579 0.897 -19.294 1.00 36.84 731 LEU A C 1
ATOM 5729 O O . LEU A 1 731 ? 9.324 0.107 -19.856 1.00 36.84 731 LEU A O 1
ATOM 5733 N N . ALA A 1 732 ? 8.740 2.233 -19.377 1.00 34.75 732 ALA A N 1
ATOM 5734 C CA . ALA A 1 732 ? 9.525 3.006 -20.360 1.00 34.75 732 ALA A CA 1
ATOM 5735 C C . ALA A 1 732 ? 10.844 3.653 -19.833 1.00 34.75 732 ALA A C 1
ATOM 5737 O O . ALA A 1 732 ? 11.137 3.639 -18.639 1.00 34.75 732 ALA A O 1
ATOM 5738 N N . ASP A 1 733 ? 11.602 4.251 -20.769 1.00 41.41 733 ASP A N 1
ATOM 5739 C CA . ASP A 1 733 ? 13.038 4.620 -20.757 1.00 41.41 733 ASP A CA 1
ATOM 5740 C C . ASP A 1 733 ? 13.560 5.497 -19.579 1.00 41.41 733 ASP A C 1
ATOM 5742 O O . ASP A 1 733 ? 12.880 6.402 -19.082 1.00 41.41 733 ASP A O 1
ATOM 5746 N N . ALA A 1 734 ? 14.808 5.250 -19.147 1.00 47.38 734 ALA A N 1
ATOM 5747 C CA . ALA A 1 734 ? 15.465 5.835 -17.964 1.00 47.38 734 ALA A CA 1
ATOM 5748 C C . ALA A 1 734 ? 16.317 7.089 -18.229 1.00 47.38 734 ALA A C 1
ATOM 5750 O O . ALA A 1 734 ? 16.519 7.888 -17.313 1.00 47.38 734 ALA A O 1
ATOM 5751 N N . ALA A 1 735 ? 16.802 7.316 -19.454 1.00 47.12 735 ALA A N 1
ATOM 5752 C CA . ALA A 1 735 ? 17.733 8.422 -19.725 1.00 47.12 735 ALA A CA 1
ATOM 5753 C C . ALA A 1 735 ? 17.086 9.820 -19.602 1.00 47.12 735 ALA A C 1
ATOM 5755 O O . ALA A 1 735 ? 17.742 10.792 -19.221 1.00 47.12 735 ALA A O 1
ATOM 5756 N N . ASP A 1 736 ? 15.780 9.930 -19.858 1.00 54.06 736 ASP A N 1
ATOM 5757 C CA . ASP A 1 736 ? 15.029 11.177 -19.672 1.00 54.06 736 ASP A CA 1
ATOM 5758 C C . ASP A 1 736 ? 14.629 11.432 -18.210 1.00 54.06 736 ASP A C 1
ATOM 5760 O O . ASP A 1 736 ? 14.299 12.563 -17.846 1.00 54.06 736 ASP A O 1
ATOM 5764 N N . ALA A 1 737 ? 14.691 10.413 -17.348 1.00 57.59 737 ALA A N 1
ATOM 5765 C CA . ALA A 1 737 ? 14.231 10.492 -15.965 1.00 57.59 737 ALA A CA 1
ATOM 5766 C C . ALA A 1 737 ? 15.153 11.349 -15.081 1.00 57.59 737 ALA A C 1
ATOM 5768 O O . ALA A 1 737 ? 14.662 12.186 -14.326 1.00 57.59 737 ALA A O 1
ATOM 5769 N N . VAL A 1 738 ? 16.480 11.215 -15.209 1.00 59.66 738 VAL A N 1
ATOM 5770 C CA . VAL A 1 738 ? 17.458 11.970 -14.393 1.00 59.66 738 VAL A CA 1
ATOM 5771 C C . VAL A 1 738 ? 17.344 13.476 -14.645 1.00 59.66 738 VAL A C 1
ATOM 5773 O O . VAL A 1 738 ? 17.174 14.258 -13.707 1.00 59.66 738 VAL A O 1
ATOM 5776 N N . ARG A 1 739 ? 17.331 13.887 -15.922 1.00 62.84 739 ARG A N 1
ATOM 5777 C CA . ARG A 1 739 ? 17.151 15.296 -16.315 1.00 62.84 739 ARG A CA 1
ATOM 5778 C C . ARG A 1 739 ? 15.805 15.858 -15.859 1.00 62.84 739 ARG A C 1
ATOM 5780 O O . ARG A 1 739 ? 15.735 17.018 -15.447 1.00 62.84 739 ARG A O 1
ATOM 5787 N N . ARG A 1 740 ? 14.739 15.048 -15.896 1.00 72.12 740 ARG A N 1
ATOM 5788 C CA . ARG A 1 740 ? 13.417 15.430 -15.371 1.00 72.12 740 ARG A CA 1
ATOM 5789 C C . ARG A 1 740 ? 13.452 15.651 -13.860 1.00 72.12 740 ARG A C 1
ATOM 5791 O O . ARG A 1 740 ? 12.992 16.699 -13.426 1.00 72.12 740 ARG A O 1
ATOM 5798 N N . ILE A 1 741 ? 14.053 14.749 -13.080 1.00 73.44 741 ILE A N 1
ATOM 5799 C CA . ILE A 1 741 ? 14.177 14.887 -11.615 1.00 73.44 741 ILE A CA 1
ATOM 5800 C C . ILE A 1 741 ? 14.955 16.161 -11.251 1.00 73.44 741 ILE A C 1
ATOM 5802 O O . ILE A 1 741 ? 14.507 16.937 -10.406 1.00 73.44 741 ILE A O 1
ATOM 5806 N N . GLN A 1 742 ? 16.082 16.422 -11.920 1.00 72.69 742 GLN A N 1
ATOM 5807 C CA . GLN A 1 742 ? 16.871 17.643 -11.713 1.00 72.69 742 GLN A CA 1
ATOM 5808 C C . GLN A 1 742 ? 16.071 18.909 -12.069 1.00 72.69 742 GLN A C 1
ATOM 5810 O O . GLN A 1 742 ? 16.077 19.877 -11.309 1.00 72.69 742 GLN A O 1
ATOM 5815 N N . SER A 1 743 ? 15.332 18.896 -13.185 1.00 76.00 743 SER A N 1
ATOM 5816 C CA . SER A 1 743 ? 14.492 20.025 -13.616 1.00 76.00 743 SER A CA 1
ATOM 5817 C C . SER A 1 743 ? 13.320 20.278 -12.662 1.00 76.00 743 SER A C 1
ATOM 5819 O O . SER A 1 743 ? 13.016 21.425 -12.337 1.00 76.00 743 SER A O 1
ATOM 5821 N N . GLU A 1 744 ? 12.673 19.219 -12.171 1.00 78.50 744 GLU A N 1
ATOM 5822 C CA . GLU A 1 744 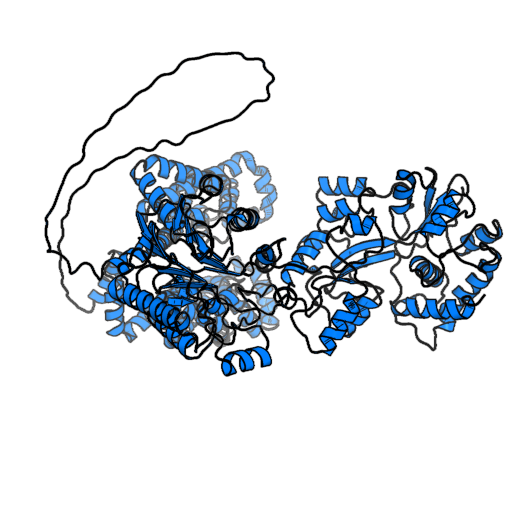? 11.606 19.299 -11.168 1.00 78.50 744 GLU A CA 1
ATOM 5823 C C . GLU A 1 744 ? 12.127 19.877 -9.846 1.00 78.50 744 GLU A C 1
ATOM 5825 O O . GLU A 1 744 ? 11.489 20.756 -9.260 1.00 78.50 744 GLU A O 1
ATOM 5830 N N . ALA A 1 745 ? 13.306 19.439 -9.401 1.00 68.06 745 ALA A N 1
ATOM 5831 C CA . ALA A 1 745 ? 13.955 19.966 -8.206 1.00 68.06 745 ALA A CA 1
ATOM 5832 C C . ALA A 1 745 ? 14.349 21.443 -8.367 1.00 68.06 745 ALA A C 1
ATOM 5834 O O . ALA A 1 745 ? 14.085 22.243 -7.467 1.00 68.06 745 ALA A O 1
ATOM 5835 N N . ALA A 1 746 ? 14.905 21.824 -9.522 1.00 69.69 746 ALA A N 1
ATOM 5836 C CA . ALA A 1 746 ? 15.230 23.213 -9.851 1.00 69.69 746 ALA A CA 1
ATOM 5837 C C . ALA A 1 746 ? 13.979 24.110 -9.901 1.00 69.69 746 ALA A C 1
ATOM 5839 O O . ALA A 1 746 ? 14.032 25.269 -9.495 1.00 69.69 746 ALA A O 1
ATOM 5840 N N . ALA A 1 747 ? 12.831 23.561 -10.310 1.00 72.88 747 ALA A N 1
ATOM 5841 C CA . ALA A 1 747 ? 11.526 24.221 -10.247 1.00 72.88 747 ALA A CA 1
ATOM 5842 C C . ALA A 1 747 ? 10.905 24.245 -8.829 1.00 72.88 747 ALA A C 1
ATOM 5844 O O . ALA A 1 747 ? 9.767 24.682 -8.658 1.00 72.88 747 ALA A O 1
ATOM 5845 N N . GLY A 1 748 ? 11.619 23.764 -7.804 1.00 70.25 748 GLY A N 1
ATOM 5846 C CA . GLY A 1 748 ? 11.176 23.757 -6.407 1.00 70.25 748 GLY A CA 1
ATOM 5847 C C . GLY A 1 748 ? 10.204 22.629 -6.042 1.00 70.25 748 GLY A C 1
ATOM 5848 O O . GLY A 1 748 ? 9.654 22.631 -4.937 1.00 70.25 748 GLY A O 1
ATOM 5849 N N . ARG A 1 749 ? 9.982 21.645 -6.925 1.00 74.75 749 ARG A N 1
ATOM 5850 C CA . ARG A 1 749 ? 9.036 20.540 -6.710 1.00 74.75 749 ARG A CA 1
ATOM 5851 C C . ARG A 1 749 ? 9.643 19.462 -5.805 1.00 74.75 749 ARG A C 1
ATOM 5853 O O . ARG A 1 749 ? 10.282 18.518 -6.261 1.00 74.75 749 ARG A O 1
ATOM 5860 N N . LYS A 1 750 ? 9.399 19.586 -4.498 1.00 69.44 750 LYS A N 1
ATOM 5861 C CA . LYS A 1 750 ? 9.884 18.650 -3.460 1.00 69.44 750 LYS A CA 1
ATOM 5862 C C . LYS A 1 750 ? 8.988 17.419 -3.234 1.00 69.44 750 LYS A C 1
ATOM 5864 O O . LYS A 1 750 ? 9.371 16.522 -2.489 1.00 69.44 750 LYS A O 1
ATOM 5869 N N . SER A 1 751 ? 7.811 17.363 -3.857 1.00 67.75 751 SER A N 1
ATOM 5870 C CA . SER A 1 751 ? 6.853 16.250 -3.769 1.00 67.75 751 SER A CA 1
ATOM 5871 C C . SER A 1 751 ? 6.059 16.115 -5.070 1.00 67.75 751 SER A C 1
ATOM 5873 O O . SER A 1 751 ? 5.859 17.115 -5.758 1.00 67.75 751 SER A O 1
ATOM 5875 N N . GLY A 1 752 ? 5.567 14.912 -5.382 1.00 71.06 752 GLY A N 1
ATOM 5876 C CA . GLY A 1 752 ? 4.782 14.670 -6.600 1.00 71.06 752 GLY A CA 1
ATOM 5877 C C . GLY A 1 752 ? 5.645 14.572 -7.860 1.00 71.06 752 GLY A C 1
ATOM 5878 O O . GLY A 1 752 ? 5.256 15.076 -8.911 1.00 71.06 752 GLY A O 1
ATOM 5879 N N . GLY A 1 753 ? 6.846 14.004 -7.729 1.00 74.25 753 GLY A N 1
ATOM 5880 C CA . GLY A 1 753 ? 7.736 13.739 -8.855 1.00 74.25 753 GLY A CA 1
ATOM 5881 C C . GLY A 1 753 ? 7.134 12.734 -9.832 1.00 74.25 753 GLY A C 1
ATOM 5882 O O . GLY A 1 753 ? 6.351 11.869 -9.443 1.00 74.25 753 GLY A O 1
ATOM 5883 N N . SER A 1 754 ? 7.507 12.856 -11.103 1.00 76.38 754 SER A N 1
ATOM 5884 C CA . SER A 1 754 ? 7.030 11.974 -12.180 1.00 76.38 754 SER A CA 1
ATOM 5885 C C . SER A 1 754 ? 7.690 10.585 -12.199 1.00 76.38 754 SER A C 1
ATOM 5887 O O . SER A 1 754 ? 7.282 9.730 -12.981 1.00 76.38 754 SER A O 1
ATOM 5889 N N . VAL A 1 755 ? 8.692 10.360 -11.341 1.00 80.31 755 VAL A N 1
ATOM 5890 C CA . VAL A 1 755 ? 9.479 9.123 -11.231 1.00 80.31 755 VAL A CA 1
ATOM 5891 C C . VAL A 1 755 ? 9.457 8.653 -9.776 1.00 80.31 755 VAL A C 1
ATOM 5893 O O . VAL A 1 755 ? 9.810 9.415 -8.873 1.00 80.31 755 VAL A O 1
ATOM 5896 N N . ASP A 1 756 ? 9.066 7.400 -9.537 1.00 84.69 756 ASP A N 1
ATOM 5897 C CA . ASP A 1 756 ? 8.992 6.823 -8.186 1.00 84.69 756 ASP A CA 1
ATOM 5898 C C . ASP A 1 756 ? 10.080 5.788 -7.905 1.00 84.69 756 ASP A C 1
ATOM 5900 O O . ASP A 1 756 ? 10.495 5.619 -6.758 1.00 84.69 756 ASP A O 1
ATOM 5904 N N . LEU A 1 757 ? 10.556 5.105 -8.943 1.00 87.62 757 LEU A N 1
ATOM 5905 C CA . LEU A 1 757 ? 11.664 4.162 -8.875 1.00 87.62 757 LEU A CA 1
ATOM 5906 C C . LEU A 1 757 ? 12.511 4.327 -10.138 1.00 87.62 757 LEU A C 1
ATOM 5908 O O . LEU A 1 757 ? 11.968 4.471 -11.231 1.00 87.62 757 LEU A O 1
ATOM 5912 N N . LEU A 1 758 ? 13.830 4.302 -10.003 1.00 85.88 758 LEU A N 1
ATOM 5913 C CA . LEU A 1 758 ? 14.759 4.506 -11.112 1.00 85.88 758 LEU A CA 1
ATOM 5914 C C . LEU A 1 758 ? 15.852 3.443 -11.069 1.00 85.88 758 LEU A C 1
ATOM 5916 O O . LEU A 1 758 ? 16.467 3.253 -10.023 1.00 85.88 758 LEU A O 1
ATOM 5920 N N . TRP A 1 759 ? 16.121 2.790 -12.198 1.00 86.31 759 TRP A N 1
ATOM 5921 C CA . TRP A 1 759 ? 17.395 2.106 -12.400 1.00 86.31 759 TRP A CA 1
ATOM 5922 C C . TRP A 1 759 ? 18.474 3.165 -12.635 1.00 86.31 759 TRP A C 1
ATOM 5924 O O . TRP A 1 759 ? 18.449 3.881 -13.637 1.00 86.31 759 TRP A O 1
ATOM 5934 N N . VAL A 1 760 ? 19.395 3.286 -11.684 1.00 80.62 760 VAL A N 1
ATOM 5935 C CA . VAL A 1 760 ? 20.488 4.259 -11.694 1.00 80.62 760 VAL A CA 1
ATOM 5936 C C . VAL A 1 760 ? 21.790 3.546 -11.340 1.00 80.62 760 VAL A C 1
ATOM 5938 O O . VAL A 1 760 ? 21.739 2.576 -10.596 1.00 80.62 760 VAL A O 1
ATOM 5941 N N . ASN A 1 761 ? 22.903 3.999 -11.924 1.00 80.19 761 ASN A N 1
ATOM 5942 C CA . ASN A 1 761 ? 24.263 3.537 -11.645 1.00 80.19 761 ASN A CA 1
ATOM 5943 C C . ASN A 1 761 ? 25.282 4.656 -11.919 1.00 80.19 761 ASN A C 1
ATOM 5945 O O . ASN A 1 761 ? 25.034 5.529 -12.766 1.00 80.19 761 ASN A O 1
ATOM 5949 N N . GLY A 1 762 ? 26.453 4.563 -11.294 1.00 81.19 762 GLY A N 1
ATOM 5950 C CA . GLY A 1 762 ? 27.664 5.310 -11.629 1.00 81.19 762 GLY A CA 1
ATOM 5951 C C . GLY A 1 762 ? 27.510 6.824 -11.556 1.00 81.19 762 GLY A C 1
ATOM 5952 O O . GLY A 1 762 ? 27.130 7.375 -10.521 1.00 81.19 762 GLY A O 1
ATOM 5953 N N . GLU A 1 763 ? 27.836 7.524 -12.651 1.00 76.44 763 GLU A N 1
ATOM 5954 C CA . GLU A 1 763 ? 27.797 8.997 -12.691 1.00 76.44 763 GLU A CA 1
ATOM 5955 C C . GLU A 1 763 ? 26.397 9.531 -12.335 1.00 76.44 763 GLU A C 1
ATOM 5957 O O . GLU A 1 763 ? 26.283 10.444 -11.517 1.00 76.44 763 GLU A O 1
ATOM 5962 N N . ASN A 1 764 ? 25.328 8.891 -12.826 1.00 80.75 764 ASN A N 1
ATOM 5963 C CA . ASN A 1 764 ? 23.952 9.312 -12.544 1.00 80.75 764 ASN A CA 1
ATOM 5964 C C . ASN A 1 764 ? 23.597 9.208 -11.049 1.00 80.75 764 ASN A C 1
ATOM 5966 O O . ASN A 1 764 ? 22.900 10.073 -10.515 1.00 80.75 764 ASN A O 1
ATOM 5970 N N . PHE A 1 765 ? 24.066 8.163 -10.360 1.00 86.62 765 PHE A N 1
ATOM 5971 C CA . PHE A 1 765 ? 23.842 8.005 -8.921 1.00 86.62 765 PHE A CA 1
ATOM 5972 C C . PHE A 1 765 ? 24.616 9.062 -8.135 1.00 86.62 765 PHE A C 1
ATOM 5974 O O . PHE A 1 765 ? 24.040 9.756 -7.292 1.00 86.62 765 PHE A O 1
ATOM 5981 N N . SER A 1 766 ? 25.904 9.225 -8.449 1.00 83.62 766 SER A N 1
ATOM 5982 C CA . SER A 1 766 ? 26.767 10.211 -7.799 1.00 83.62 766 SER A CA 1
ATOM 5983 C C . SER A 1 766 ? 26.191 11.625 -7.917 1.00 83.62 766 SER A C 1
ATOM 5985 O O . SER A 1 766 ? 26.139 12.348 -6.921 1.00 83.62 766 SER A O 1
ATOM 5987 N N . GLU A 1 767 ? 25.706 12.016 -9.098 1.00 83.25 767 GLU A N 1
ATOM 5988 C CA . GLU A 1 767 ? 25.064 13.317 -9.315 1.00 83.25 767 GLU A CA 1
ATOM 5989 C C . GLU A 1 767 ? 23.799 13.497 -8.466 1.00 83.25 767 GLU A C 1
ATOM 5991 O O . GLU A 1 767 ? 23.655 14.501 -7.762 1.00 83.25 767 GLU A O 1
ATOM 5996 N N . LEU A 1 768 ? 22.883 12.520 -8.490 1.00 85.81 768 LEU A N 1
ATOM 5997 C CA . LEU A 1 768 ? 21.634 12.589 -7.724 1.00 85.81 768 LEU A CA 1
ATOM 5998 C C . LEU A 1 768 ? 21.890 12.609 -6.213 1.00 85.81 768 LEU A C 1
ATOM 6000 O O . LEU A 1 768 ? 21.210 13.338 -5.483 1.00 85.81 768 LEU A O 1
ATOM 6004 N N . LYS A 1 769 ? 22.880 11.847 -5.741 1.00 86.00 769 LYS A N 1
ATOM 6005 C CA . LYS A 1 769 ? 23.270 11.807 -4.331 1.00 86.00 769 LYS A CA 1
ATOM 6006 C C . LYS A 1 769 ? 23.887 13.127 -3.877 1.00 86.00 769 LYS A C 1
ATOM 6008 O O . LYS A 1 769 ? 23.460 13.670 -2.862 1.00 86.00 769 LYS A O 1
ATOM 6013 N N . GLN A 1 770 ? 24.845 13.675 -4.626 1.00 84.44 770 GLN A N 1
ATOM 6014 C CA . GLN A 1 770 ? 25.470 14.964 -4.294 1.00 84.44 770 GLN A CA 1
ATOM 6015 C C . GLN A 1 770 ? 24.450 16.108 -4.266 1.00 84.44 770 GLN A C 1
ATOM 6017 O O . GLN A 1 770 ? 24.557 17.014 -3.441 1.00 84.44 770 GLN A O 1
ATOM 6022 N N . ALA A 1 771 ? 23.426 16.039 -5.119 1.00 84.44 771 ALA A N 1
ATOM 6023 C CA . ALA A 1 771 ? 22.329 16.999 -5.147 1.00 84.44 771 ALA A CA 1
ATOM 6024 C C . ALA A 1 771 ? 21.264 16.778 -4.047 1.00 84.44 771 ALA A C 1
ATOM 6026 O O . ALA A 1 771 ? 20.332 17.576 -3.938 1.00 84.44 771 ALA A O 1
ATOM 6027 N N . GLY A 1 772 ? 21.363 15.716 -3.235 1.00 86.38 772 GLY A N 1
ATOM 6028 C CA . GLY A 1 772 ? 20.376 15.388 -2.198 1.00 86.38 772 GLY A CA 1
ATOM 6029 C C . GLY A 1 772 ? 19.005 14.989 -2.759 1.00 86.38 772 GLY A C 1
ATOM 6030 O O . GLY A 1 772 ? 17.975 15.248 -2.134 1.00 86.38 772 GLY A O 1
ATOM 6031 N N . LEU A 1 773 ? 18.975 14.398 -3.958 1.00 88.19 773 LEU A N 1
ATOM 6032 C CA . LEU A 1 773 ? 17.754 14.076 -4.707 1.00 88.19 773 LEU A CA 1
ATOM 6033 C C . LEU A 1 773 ? 17.303 12.620 -4.552 1.00 88.19 773 LEU A C 1
ATOM 6035 O O . LEU A 1 773 ? 16.376 12.195 -5.242 1.00 88.19 773 LEU A O 1
ATOM 6039 N N . LEU A 1 774 ? 17.904 11.863 -3.633 1.00 90.38 774 LEU A N 1
ATOM 6040 C CA . LEU A 1 774 ? 17.555 10.471 -3.355 1.00 90.38 774 LEU A CA 1
ATOM 6041 C C . LEU A 1 774 ? 16.927 10.309 -1.970 1.00 90.38 774 LEU A C 1
ATOM 6043 O O . LEU A 1 774 ? 17.240 11.022 -1.018 1.00 90.38 774 LEU A O 1
ATOM 6047 N N . HIS A 1 775 ? 16.019 9.347 -1.852 1.00 89.50 775 HIS A N 1
ATOM 6048 C CA . HIS A 1 775 ? 15.556 8.872 -0.560 1.00 89.50 775 HIS A CA 1
ATOM 6049 C C . HIS A 1 775 ? 16.609 7.931 0.034 1.00 89.50 775 HIS A C 1
ATOM 6051 O O . HIS A 1 775 ? 16.953 6.926 -0.577 1.00 89.50 775 HIS A O 1
ATOM 6057 N N . GLU A 1 776 ? 17.097 8.238 1.233 1.00 87.75 776 GLU A N 1
ATOM 6058 C CA . GLU A 1 776 ? 18.181 7.493 1.884 1.00 87.75 776 GLU A CA 1
ATOM 6059 C C . GLU A 1 776 ? 17.680 6.575 3.010 1.00 87.75 776 GLU A C 1
ATOM 6061 O O . GLU A 1 776 ? 16.540 6.675 3.475 1.00 87.75 776 GLU A O 1
ATOM 6066 N N . SER A 1 777 ? 18.562 5.700 3.510 1.00 85.19 777 SER A N 1
ATOM 6067 C CA . SER A 1 777 ? 18.317 4.879 4.705 1.00 85.19 777 SER A CA 1
ATOM 6068 C C . SER A 1 777 ? 17.087 3.955 4.633 1.00 85.19 777 SER A C 1
ATOM 6070 O O . SER A 1 777 ? 16.425 3.730 5.658 1.00 85.19 777 SER A O 1
ATOM 6072 N N . TRP A 1 778 ? 16.781 3.379 3.467 1.00 91.31 778 TRP A N 1
ATOM 6073 C CA . TRP A 1 778 ? 15.641 2.465 3.289 1.00 91.31 778 TRP A CA 1
ATOM 6074 C C . TRP A 1 778 ? 16.030 1.066 2.803 1.00 91.31 778 TRP A C 1
ATOM 6076 O O . TRP A 1 778 ? 15.463 0.091 3.299 1.00 91.31 778 TRP A O 1
ATOM 6086 N N . ALA A 1 779 ? 16.996 0.941 1.889 1.00 91.06 779 ALA A N 1
ATOM 6087 C CA . ALA A 1 779 ? 17.243 -0.307 1.163 1.00 91.06 779 ALA A CA 1
ATOM 6088 C C . ALA A 1 779 ? 17.659 -1.477 2.075 1.00 91.06 779 ALA A C 1
ATOM 6090 O O . ALA A 1 779 ? 17.045 -2.545 2.025 1.00 91.06 779 ALA A O 1
ATOM 6091 N N . GLU A 1 780 ? 18.610 -1.258 2.996 1.00 91.88 780 GLU A N 1
ATOM 6092 C CA . GLU A 1 780 ? 19.085 -2.306 3.924 1.00 91.88 780 GLU A CA 1
ATOM 6093 C C . GLU A 1 780 ? 18.026 -2.749 4.953 1.00 91.88 780 GLU A C 1
ATOM 6095 O O . GLU A 1 780 ? 18.173 -3.781 5.612 1.00 91.88 780 GLU A O 1
ATOM 6100 N N . LYS A 1 781 ? 16.940 -1.981 5.110 1.00 88.50 781 LYS A N 1
ATOM 6101 C CA . LYS A 1 781 ? 15.845 -2.292 6.046 1.00 88.50 781 LYS A CA 1
ATOM 6102 C C . LYS A 1 781 ? 14.793 -3.217 5.431 1.00 88.50 781 LYS A C 1
ATOM 6104 O O . LYS A 1 781 ? 13.907 -3.692 6.146 1.00 88.50 781 LYS A O 1
ATOM 6109 N N . LEU A 1 782 ? 14.859 -3.467 4.124 1.00 90.69 782 LEU A N 1
ATOM 6110 C CA . LEU A 1 782 ? 13.891 -4.305 3.428 1.00 90.69 782 LEU A CA 1
ATOM 6111 C C . LEU A 1 782 ? 14.079 -5.793 3.774 1.00 90.69 782 LEU A C 1
ATOM 6113 O O . LEU A 1 782 ? 15.210 -6.273 3.858 1.00 90.69 782 LEU A O 1
ATOM 6117 N N . PRO A 1 783 ? 12.995 -6.577 3.939 1.00 89.12 783 PRO A N 1
ATOM 6118 C CA . PRO A 1 783 ? 13.097 -7.973 4.371 1.00 89.12 783 PRO A CA 1
ATOM 6119 C C . PRO A 1 783 ? 13.976 -8.870 3.497 1.00 89.12 783 PRO A C 1
ATOM 6121 O O . PRO A 1 783 ? 14.623 -9.774 4.027 1.00 89.12 783 PRO A O 1
ATOM 6124 N N . ASN A 1 784 ? 13.984 -8.658 2.178 1.00 91.44 784 ASN A N 1
ATOM 6125 C CA . ASN A 1 784 ? 14.763 -9.481 1.253 1.00 91.44 784 ASN A CA 1
ATOM 6126 C C . ASN A 1 784 ? 16.255 -9.120 1.217 1.00 91.44 784 ASN A C 1
ATOM 6128 O O . ASN A 1 784 ? 17.034 -9.925 0.713 1.00 91.44 784 ASN A O 1
ATOM 6132 N N . TRP A 1 785 ? 16.678 -8.021 1.859 1.00 93.12 785 TRP A N 1
ATOM 6133 C CA . TRP A 1 785 ? 18.099 -7.694 2.043 1.00 93.12 785 TRP A CA 1
ATOM 6134 C C . TRP A 1 785 ? 18.884 -8.838 2.704 1.00 93.12 785 TRP A C 1
ATOM 6136 O O . TRP A 1 785 ? 20.049 -9.068 2.404 1.00 93.12 785 TRP A O 1
ATOM 6146 N N . ARG A 1 786 ? 18.219 -9.644 3.545 1.00 91.56 786 ARG A N 1
ATOM 6147 C CA . ARG A 1 786 ? 18.804 -10.836 4.189 1.00 91.56 786 ARG A CA 1
ATOM 6148 C C . ARG A 1 786 ? 19.381 -11.879 3.220 1.00 91.56 786 ARG A C 1
ATOM 6150 O O . ARG A 1 786 ? 20.106 -12.761 3.669 1.00 91.56 786 ARG A O 1
ATOM 6157 N N . TYR A 1 787 ? 18.991 -11.838 1.946 1.00 92.06 787 TYR A N 1
ATOM 6158 C CA . TYR A 1 787 ? 19.447 -12.771 0.917 1.00 92.06 787 TYR A CA 1
ATOM 6159 C C . TYR A 1 787 ? 20.587 -12.214 0.058 1.00 92.06 787 TYR A C 1
ATOM 6161 O O . TYR A 1 787 ? 21.187 -12.977 -0.695 1.00 92.06 787 TYR A O 1
ATOM 6169 N N . VAL A 1 788 ? 20.875 -10.914 0.148 1.00 92.94 788 VAL A N 1
ATOM 6170 C CA . VAL A 1 788 ? 21.872 -10.226 -0.679 1.00 92.94 788 VAL A CA 1
ATOM 6171 C C . VAL A 1 788 ? 23.282 -10.726 -0.345 1.00 92.94 788 VAL A C 1
ATOM 6173 O O . VAL A 1 788 ? 23.642 -10.882 0.824 1.00 92.94 788 VAL A O 1
ATOM 6176 N N . ASP A 1 789 ? 24.091 -10.982 -1.374 1.00 90.75 789 ASP A N 1
ATOM 6177 C CA . ASP A 1 789 ? 25.497 -11.350 -1.222 1.00 90.75 789 ASP A CA 1
ATOM 6178 C C . ASP A 1 789 ? 26.364 -10.112 -0.976 1.00 90.75 789 ASP A C 1
ATOM 6180 O O . ASP A 1 789 ? 26.848 -9.461 -1.899 1.00 90.75 789 ASP A O 1
ATOM 6184 N N . VAL A 1 790 ? 26.599 -9.815 0.300 1.00 87.69 790 VAL A N 1
ATOM 6185 C CA . VAL A 1 790 ? 27.430 -8.683 0.739 1.00 87.69 790 VAL A CA 1
ATOM 6186 C C . VAL A 1 790 ? 28.918 -8.813 0.384 1.00 87.69 790 VAL A C 1
ATOM 6188 O O . VAL A 1 790 ? 29.689 -7.913 0.704 1.00 87.69 790 VAL A O 1
ATOM 6191 N N . LYS A 1 791 ? 29.353 -9.926 -0.229 1.00 84.12 791 LYS A N 1
ATOM 6192 C CA . LYS A 1 791 ? 30.710 -10.054 -0.790 1.00 84.12 791 LYS A CA 1
ATOM 6193 C C . LYS A 1 791 ? 30.856 -9.359 -2.143 1.00 84.12 791 LYS A C 1
ATOM 6195 O O . LYS A 1 791 ? 31.980 -9.080 -2.546 1.00 84.12 791 LYS A O 1
ATOM 6200 N N . LYS A 1 792 ? 29.746 -9.116 -2.842 1.00 85.12 792 LYS A N 1
ATOM 6201 C CA . LYS A 1 792 ? 29.696 -8.247 -4.023 1.00 85.12 792 LYS A CA 1
ATOM 6202 C C . LYS A 1 792 ? 29.687 -6.780 -3.566 1.00 85.12 792 LYS A C 1
ATOM 6204 O O . LYS A 1 792 ? 29.280 -6.522 -2.428 1.00 85.12 792 LYS A O 1
ATOM 6209 N N . PRO A 1 793 ? 30.078 -5.815 -4.414 1.00 84.38 793 PRO A N 1
ATOM 6210 C CA . PRO A 1 793 ? 30.033 -4.392 -4.072 1.00 84.38 793 PRO A CA 1
ATOM 6211 C C . PRO A 1 793 ? 28.586 -3.867 -4.081 1.00 84.38 793 PRO A C 1
ATOM 6213 O O . PRO A 1 793 ? 28.191 -3.072 -4.912 1.00 84.38 793 PRO A O 1
ATOM 6216 N N . VAL A 1 794 ? 27.744 -4.351 -3.166 1.00 89.00 794 VAL A N 1
ATOM 6217 C CA . VAL A 1 794 ? 26.321 -3.963 -3.038 1.00 89.00 794 VAL A CA 1
ATOM 6218 C C . VAL A 1 794 ? 26.116 -2.746 -2.130 1.00 89.00 794 VAL A C 1
ATOM 6220 O O . VAL A 1 794 ? 24.984 -2.363 -1.849 1.00 89.00 794 VAL A O 1
ATOM 6223 N N . ARG A 1 795 ? 27.212 -2.199 -1.590 1.00 90.25 795 ARG A N 1
ATOM 6224 C CA . ARG A 1 795 ? 27.238 -1.033 -0.692 1.00 90.25 795 ARG A CA 1
ATOM 6225 C C . ARG A 1 795 ? 27.981 0.161 -1.280 1.00 90.25 795 ARG A C 1
ATOM 6227 O O . ARG A 1 795 ? 28.108 1.189 -0.616 1.00 90.25 795 ARG A O 1
ATOM 6234 N N . GLU A 1 796 ? 28.467 0.012 -2.498 1.00 86.94 796 GLU A N 1
ATOM 6235 C CA . GLU A 1 796 ? 29.175 1.033 -3.247 1.00 86.94 796 GLU A CA 1
ATOM 6236 C C . GLU A 1 796 ? 28.728 0.956 -4.707 1.00 86.94 796 GLU A C 1
ATOM 6238 O O . GLU A 1 796 ? 28.573 -0.139 -5.239 1.00 86.94 796 GLU A O 1
ATOM 6243 N N . ASP A 1 797 ? 28.520 2.109 -5.327 1.00 85.62 797 ASP A N 1
ATOM 6244 C CA . ASP A 1 797 ? 28.229 2.263 -6.750 1.00 85.62 797 ASP A CA 1
ATOM 6245 C C . ASP A 1 797 ? 29.350 3.126 -7.348 1.00 85.62 797 ASP A C 1
ATOM 6247 O O . ASP A 1 797 ? 29.546 4.270 -6.932 1.00 85.62 797 ASP A O 1
ATOM 6251 N N . PHE A 1 798 ? 30.189 2.541 -8.213 1.00 81.75 798 PHE A N 1
ATOM 6252 C CA . PHE A 1 798 ? 31.432 3.148 -8.726 1.00 81.75 798 PHE A CA 1
ATOM 6253 C C . PHE A 1 798 ? 32.286 3.808 -7.622 1.00 81.75 798 PHE A C 1
ATOM 6255 O O . PHE A 1 798 ? 32.617 4.994 -7.675 1.00 81.75 798 PHE A O 1
ATOM 6262 N N . SER A 1 799 ? 32.619 3.046 -6.571 1.00 82.00 799 SER A N 1
ATOM 6263 C CA . SER A 1 799 ? 33.378 3.510 -5.391 1.00 82.00 799 SER A CA 1
ATOM 6264 C C . SER A 1 799 ? 32.708 4.621 -4.552 1.00 82.00 799 SER A C 1
ATOM 6266 O O . SER A 1 799 ? 33.304 5.095 -3.580 1.00 82.00 799 SER A O 1
ATOM 6268 N N . VAL A 1 800 ? 31.469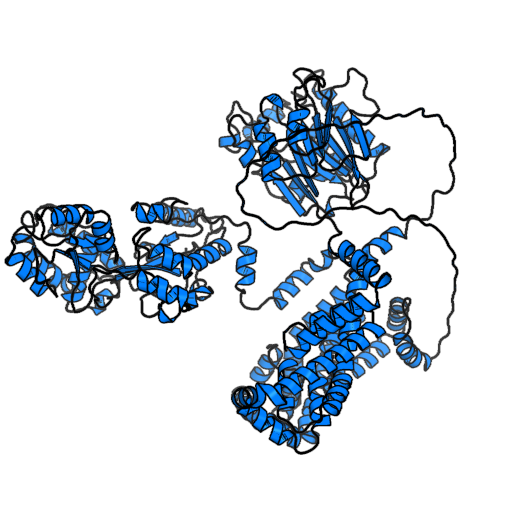 5.024 -4.860 1.00 81.19 800 VAL A N 1
ATOM 6269 C CA . VAL A 1 800 ? 30.667 5.944 -4.040 1.00 81.19 800 VAL A CA 1
ATOM 6270 C C . VAL A 1 800 ? 29.790 5.124 -3.086 1.00 81.19 800 VAL A C 1
ATOM 6272 O O . VAL A 1 800 ? 29.023 4.283 -3.547 1.00 81.19 800 VAL A O 1
ATOM 6275 N N . PRO A 1 801 ? 29.847 5.333 -1.755 1.00 87.00 801 PRO A N 1
ATOM 6276 C CA . PRO A 1 801 ? 28.994 4.601 -0.816 1.00 87.00 801 PRO A CA 1
ATOM 6277 C C . PRO A 1 801 ? 27.504 4.781 -1.130 1.00 87.00 801 PRO A C 1
ATOM 6279 O O . PRO A 1 801 ? 27.074 5.898 -1.407 1.00 87.00 801 PRO A O 1
ATOM 6282 N N . VAL A 1 802 ? 26.688 3.730 -1.028 1.00 87.19 802 VAL A N 1
ATOM 6283 C CA . VAL A 1 802 ? 25.241 3.842 -1.316 1.00 87.19 802 VAL A CA 1
ATOM 6284 C C . VAL A 1 802 ? 24.423 4.404 -0.148 1.00 87.19 802 VAL A C 1
ATOM 6286 O O . VAL A 1 802 ? 23.346 4.954 -0.353 1.00 87.19 802 VAL A O 1
ATOM 6289 N N . ASP A 1 803 ? 24.901 4.251 1.094 1.00 86.31 803 ASP A N 1
ATOM 6290 C CA . ASP A 1 803 ? 24.267 4.727 2.345 1.00 86.31 803 ASP A CA 1
ATOM 6291 C C . ASP A 1 803 ? 22.762 4.389 2.489 1.00 86.31 803 ASP A C 1
ATOM 6293 O O . ASP A 1 803 ? 21.961 5.097 3.107 1.00 86.31 803 ASP A O 1
ATOM 6297 N N . GLY A 1 804 ? 22.359 3.252 1.915 1.00 86.31 804 GLY A N 1
ATOM 6298 C CA . GLY A 1 804 ? 20.984 2.758 1.939 1.00 86.31 804 GLY A CA 1
ATOM 6299 C C . GLY A 1 804 ? 20.009 3.521 1.035 1.00 86.31 804 GLY A C 1
ATOM 6300 O O . GLY A 1 804 ? 18.798 3.370 1.234 1.00 86.31 804 GLY A O 1
ATOM 6301 N N . ALA A 1 805 ? 20.509 4.327 0.093 1.00 89.06 805 ALA A N 1
ATOM 6302 C CA . ALA A 1 805 ? 19.722 5.005 -0.940 1.00 89.06 805 ALA A CA 1
ATOM 6303 C C . ALA A 1 805 ? 19.347 4.091 -2.121 1.00 89.06 805 ALA A C 1
ATOM 6305 O O . ALA A 1 805 ? 18.392 4.380 -2.844 1.00 89.06 805 ALA A O 1
ATOM 6306 N N . GLU A 1 806 ? 20.057 2.973 -2.269 1.00 92.00 806 GLU A N 1
ATOM 6307 C CA . GLU A 1 806 ? 19.970 2.073 -3.415 1.00 92.00 806 GLU A CA 1
ATOM 6308 C C . GLU A 1 806 ? 19.768 0.618 -2.993 1.00 92.00 806 GLU A C 1
ATOM 6310 O O . GLU A 1 806 ? 20.412 0.128 -2.060 1.00 92.00 806 GLU A O 1
ATOM 6315 N N . ALA A 1 807 ? 18.873 -0.087 -3.686 1.00 93.69 807 ALA A N 1
ATOM 6316 C CA . ALA A 1 807 ? 18.674 -1.523 -3.522 1.00 93.69 807 ALA A CA 1
ATOM 6317 C C . ALA A 1 807 ? 19.322 -2.287 -4.692 1.00 93.69 807 ALA A C 1
ATOM 6319 O O . ALA A 1 807 ? 19.003 -1.991 -5.845 1.00 93.69 807 ALA A O 1
ATOM 6320 N N . PRO A 1 808 ? 20.195 -3.280 -4.431 1.00 93.19 808 PRO A N 1
ATOM 6321 C CA . PRO A 1 808 ? 20.880 -4.026 -5.478 1.00 93.19 808 PRO A CA 1
ATOM 6322 C C . PRO A 1 808 ? 19.883 -4.884 -6.254 1.00 93.19 808 PRO A C 1
ATOM 6324 O O . PRO A 1 808 ? 19.042 -5.574 -5.667 1.00 93.19 808 PRO A O 1
ATOM 6327 N N . TRP A 1 809 ? 19.993 -4.874 -7.576 1.00 90.50 809 TRP A N 1
ATOM 6328 C CA . TRP A 1 809 ? 19.058 -5.551 -8.466 1.00 90.50 809 TRP A CA 1
ATOM 6329 C C . TRP A 1 809 ? 19.727 -6.638 -9.306 1.00 90.50 809 TRP A C 1
ATOM 6331 O O . TRP A 1 809 ? 19.212 -7.760 -9.367 1.00 90.50 809 TRP A O 1
ATOM 6341 N N . GLY A 1 810 ? 20.894 -6.381 -9.884 1.00 88.62 810 GLY A N 1
ATOM 6342 C CA . GLY A 1 810 ? 21.662 -7.380 -10.626 1.00 88.62 810 GLY A CA 1
ATOM 6343 C C . GLY A 1 810 ? 23.157 -7.134 -10.568 1.00 88.62 810 GLY A C 1
ATOM 6344 O O . GLY A 1 810 ? 23.619 -6.171 -9.966 1.00 88.62 810 GLY A O 1
ATOM 6345 N N . SER A 1 811 ? 23.922 -8.068 -11.117 1.00 87.19 811 SER A N 1
ATOM 6346 C CA . SER A 1 811 ? 25.376 -7.955 -11.171 1.00 87.19 811 SER A CA 1
ATOM 6347 C C . SER A 1 811 ? 25.870 -8.361 -12.539 1.00 87.19 811 SER A C 1
ATOM 6349 O O . SER A 1 811 ? 25.453 -9.401 -13.047 1.00 87.19 811 SER A O 1
ATOM 6351 N N . ALA A 1 812 ? 26.809 -7.599 -13.068 1.00 84.88 812 ALA A N 1
ATOM 6352 C CA . ALA A 1 812 ? 27.383 -7.818 -14.377 1.00 84.88 812 ALA A CA 1
ATOM 6353 C C . ALA A 1 812 ? 28.914 -7.827 -14.267 1.00 84.88 812 ALA A C 1
ATOM 6355 O O . ALA A 1 812 ? 29.488 -7.349 -13.285 1.00 84.88 812 ALA A O 1
ATOM 6356 N N . GLN A 1 813 ? 29.585 -8.461 -15.222 1.00 89.00 813 GLN A N 1
ATOM 6357 C CA . GLN A 1 813 ? 31.037 -8.607 -15.199 1.00 89.00 813 GLN A CA 1
ATOM 6358 C C . GLN A 1 813 ? 31.571 -8.644 -16.624 1.00 89.00 813 GLN A C 1
ATOM 6360 O O . GLN A 1 813 ? 31.062 -9.398 -17.455 1.00 89.00 813 GLN A O 1
ATOM 6365 N N . LEU A 1 814 ? 32.607 -7.852 -16.893 1.00 92.69 814 LEU A N 1
ATOM 6366 C CA . LEU A 1 814 ? 33.302 -7.857 -18.169 1.00 92.69 814 LEU A CA 1
ATOM 6367 C C . LEU A 1 814 ? 33.922 -9.231 -18.410 1.00 92.69 814 LEU A C 1
ATOM 6369 O O . LEU A 1 814 ? 34.710 -9.720 -17.606 1.00 92.69 814 LEU A O 1
ATOM 6373 N N . MET A 1 815 ? 33.619 -9.827 -19.552 1.00 93.62 815 MET A N 1
ATOM 6374 C CA . MET A 1 815 ? 34.183 -11.093 -19.995 1.00 93.62 815 MET A CA 1
ATOM 6375 C C . MET A 1 815 ? 34.534 -11.004 -21.479 1.00 93.62 815 MET A C 1
ATOM 6377 O O . MET A 1 815 ? 33.820 -10.390 -22.274 1.00 93.62 815 MET A O 1
ATOM 6381 N N . PHE A 1 816 ? 35.622 -11.655 -21.874 1.00 95.50 816 PHE A N 1
ATOM 6382 C CA . PHE A 1 816 ? 35.900 -11.939 -23.278 1.00 95.50 816 PHE A CA 1
ATOM 6383 C C . PHE A 1 816 ? 35.123 -13.180 -23.707 1.00 95.50 816 PHE A C 1
ATOM 6385 O O . PHE A 1 816 ? 34.806 -14.031 -22.881 1.00 95.50 816 PHE A O 1
ATOM 6392 N N . ILE A 1 817 ? 34.863 -13.313 -25.001 1.00 96.00 817 ILE A N 1
ATOM 6393 C CA . ILE A 1 817 ? 34.232 -14.488 -25.604 1.00 96.00 817 ILE A CA 1
ATOM 6394 C C . ILE A 1 817 ? 35.177 -15.027 -26.664 1.00 96.00 817 ILE A C 1
ATOM 6396 O O . ILE A 1 817 ? 35.663 -14.258 -27.490 1.00 96.00 817 ILE A O 1
ATOM 6400 N N . GLY A 1 818 ? 35.419 -16.331 -26.674 1.00 95.12 818 GLY A N 1
ATOM 6401 C CA . GLY A 1 818 ? 36.214 -16.990 -27.704 1.00 95.12 818 GLY A CA 1
ATOM 6402 C C . GLY A 1 818 ? 35.651 -18.360 -28.054 1.00 95.12 818 GLY A C 1
ATOM 6403 O O . GLY A 1 818 ? 34.958 -18.982 -27.257 1.00 95.12 818 GLY A O 1
ATOM 6404 N N . ASP A 1 819 ? 35.956 -18.839 -29.255 1.00 94.44 819 ASP A N 1
ATOM 6405 C CA . ASP A 1 819 ? 35.614 -20.195 -29.688 1.00 94.44 819 ASP A CA 1
ATOM 6406 C C . ASP A 1 819 ? 36.811 -21.121 -29.455 1.00 94.44 819 ASP A C 1
ATOM 6408 O O . ASP A 1 819 ? 37.852 -20.937 -30.089 1.00 94.44 819 ASP A O 1
ATOM 6412 N N . LYS A 1 820 ? 36.675 -22.131 -28.585 1.00 93.19 820 LYS A N 1
ATOM 6413 C CA . LYS A 1 820 ? 37.761 -23.080 -28.275 1.00 93.19 820 LYS A CA 1
ATOM 6414 C C . LYS A 1 820 ? 38.289 -23.836 -29.489 1.00 93.19 820 LYS A C 1
ATOM 6416 O O . LYS A 1 820 ? 39.436 -24.279 -29.470 1.00 93.19 820 LYS A O 1
ATOM 6421 N N . GLN A 1 821 ? 37.489 -23.991 -30.542 1.00 92.62 821 GLN A N 1
ATOM 6422 C CA . GLN A 1 821 ? 37.940 -24.647 -31.765 1.00 92.62 821 GLN A CA 1
ATOM 6423 C C . GLN A 1 821 ? 38.940 -23.778 -32.540 1.00 92.62 821 GLN A C 1
ATOM 6425 O O . GLN A 1 821 ? 39.858 -24.304 -33.167 1.00 92.62 821 GLN A O 1
ATOM 6430 N N . ARG A 1 822 ? 38.773 -22.451 -32.500 1.00 92.38 822 ARG A N 1
ATOM 6431 C CA . ARG A 1 822 ? 39.623 -21.479 -33.213 1.00 92.38 822 ARG A CA 1
ATOM 6432 C C . ARG A 1 822 ? 40.727 -20.908 -32.325 1.00 92.38 822 ARG A C 1
ATOM 6434 O O . ARG A 1 822 ? 41.817 -20.624 -32.811 1.00 92.38 822 ARG A O 1
ATOM 6441 N N . THR A 1 823 ? 40.453 -20.797 -31.030 1.00 91.44 823 THR A N 1
ATOM 6442 C CA . THR A 1 823 ? 41.342 -20.251 -30.005 1.00 91.44 823 THR A CA 1
ATOM 6443 C C . THR A 1 823 ? 41.431 -21.243 -28.840 1.00 91.44 823 THR A C 1
ATOM 6445 O O . THR A 1 823 ? 40.741 -21.077 -27.836 1.00 91.44 823 THR A O 1
ATOM 6448 N N . PRO A 1 824 ? 42.271 -22.293 -28.938 1.00 88.25 824 PRO A N 1
ATOM 6449 C CA . PRO A 1 824 ? 42.357 -23.321 -27.895 1.00 88.25 824 PRO A CA 1
ATOM 6450 C C . PRO A 1 824 ? 42.884 -22.793 -26.554 1.00 88.25 824 PRO A C 1
ATOM 6452 O O . PRO A 1 824 ? 42.528 -23.314 -25.500 1.00 88.25 824 PRO A O 1
ATOM 6455 N N . ASN A 1 825 ? 43.733 -21.759 -26.598 1.00 91.06 825 ASN A N 1
ATOM 6456 C CA . ASN A 1 825 ? 44.354 -21.144 -25.428 1.00 91.06 825 ASN A CA 1
ATOM 6457 C C . ASN A 1 825 ? 43.925 -19.680 -25.321 1.00 91.06 825 ASN A C 1
ATOM 6459 O O . ASN A 1 825 ? 44.346 -18.850 -26.127 1.00 91.06 825 ASN A O 1
ATOM 6463 N N . PHE A 1 826 ? 43.112 -19.359 -24.317 1.00 94.38 826 PHE A N 1
ATOM 6464 C CA . PHE A 1 826 ? 42.676 -17.987 -24.075 1.00 94.38 826 PHE A CA 1
ATOM 6465 C C . PHE A 1 826 ? 43.739 -17.166 -23.321 1.00 94.38 826 PHE A C 1
ATOM 6467 O O . PHE A 1 826 ? 44.394 -17.699 -22.420 1.00 94.38 826 PHE A O 1
ATOM 6474 N N . PRO A 1 827 ? 43.923 -15.874 -23.652 1.00 95.12 827 PRO A N 1
ATOM 6475 C CA . PRO A 1 827 ? 44.897 -15.015 -22.983 1.00 95.12 827 PRO A CA 1
ATOM 6476 C C . PRO A 1 827 ? 44.478 -14.697 -21.529 1.00 95.12 827 PRO A C 1
ATOM 6478 O O . PRO A 1 827 ? 43.435 -14.079 -21.319 1.00 95.12 827 PRO A O 1
ATOM 6481 N N . PRO A 1 828 ? 45.290 -15.053 -20.509 1.00 94.38 828 PRO A N 1
ATOM 6482 C CA . PRO A 1 828 ? 44.912 -14.911 -19.096 1.00 94.38 828 PRO A CA 1
ATOM 6483 C C . PRO A 1 828 ? 45.215 -13.533 -18.481 1.00 94.38 828 PRO A C 1
ATOM 6485 O O . PRO A 1 828 ? 44.931 -13.315 -17.304 1.00 94.38 828 PRO A O 1
ATOM 6488 N N . ASN A 1 829 ? 45.851 -12.615 -19.213 1.00 95.88 829 ASN A N 1
ATOM 6489 C CA . ASN A 1 829 ? 46.204 -11.269 -18.748 1.00 95.88 829 ASN A CA 1
ATOM 6490 C C . ASN A 1 829 ? 46.469 -10.324 -19.937 1.00 95.88 829 ASN A C 1
ATOM 6492 O O . ASN A 1 829 ? 46.535 -10.773 -21.083 1.00 95.88 829 ASN A O 1
ATOM 6496 N N . ALA A 1 830 ? 46.641 -9.026 -19.661 1.00 95.75 830 ALA A N 1
ATOM 6497 C CA . ALA A 1 830 ? 46.866 -8.002 -20.685 1.00 95.75 830 ALA A CA 1
ATOM 6498 C C . ALA A 1 830 ? 48.124 -8.270 -21.538 1.00 95.75 830 ALA A C 1
ATOM 6500 O O . ALA A 1 830 ? 48.067 -8.193 -22.758 1.00 95.75 830 ALA A O 1
ATOM 6501 N N . GLU A 1 831 ? 49.244 -8.670 -20.934 1.00 96.25 831 GLU A N 1
ATOM 6502 C CA . GLU A 1 831 ? 50.482 -8.972 -21.674 1.00 96.25 831 GLU A CA 1
ATOM 6503 C C . GLU A 1 831 ? 50.284 -10.110 -22.685 1.00 96.25 831 GLU A C 1
ATOM 6505 O O . GLU A 1 831 ? 50.710 -10.029 -23.837 1.00 96.25 831 GLU A O 1
ATOM 6510 N N . ARG A 1 832 ? 49.583 -11.172 -22.275 1.00 96.81 832 ARG A N 1
ATOM 6511 C CA . ARG A 1 832 ? 49.255 -12.301 -23.151 1.00 96.81 832 ARG A CA 1
ATOM 6512 C C . ARG A 1 832 ? 48.195 -11.950 -24.183 1.00 96.81 832 ARG A C 1
ATOM 6514 O O . ARG A 1 832 ? 48.234 -12.520 -25.266 1.00 96.81 832 ARG A O 1
ATOM 6521 N N . LEU A 1 833 ? 47.284 -11.026 -23.883 1.00 96.88 833 LEU A N 1
ATOM 6522 C CA . LEU A 1 833 ? 46.323 -10.510 -24.857 1.00 96.88 833 LEU A CA 1
ATOM 6523 C C . LEU A 1 833 ? 47.031 -9.721 -25.968 1.00 96.88 833 LEU A C 1
ATOM 6525 O O . LEU A 1 833 ? 46.709 -9.916 -27.138 1.00 96.88 833 LEU A O 1
ATOM 6529 N N . LEU A 1 834 ? 48.029 -8.900 -25.623 1.00 97.19 834 LEU A N 1
ATOM 6530 C CA . LEU A 1 834 ? 48.872 -8.207 -26.601 1.00 97.19 834 LEU A CA 1
ATOM 6531 C C . LEU A 1 834 ? 49.665 -9.196 -27.463 1.00 97.19 834 LEU A C 1
ATOM 6533 O O . LEU A 1 834 ? 49.566 -9.145 -28.684 1.00 97.19 834 LEU A O 1
ATOM 6537 N N . ALA A 1 835 ? 50.359 -10.157 -26.846 1.00 96.81 835 ALA A N 1
ATOM 6538 C CA . ALA A 1 835 ? 51.091 -11.193 -27.583 1.00 96.81 835 ALA A CA 1
ATOM 6539 C C . ALA A 1 835 ? 50.170 -12.032 -28.493 1.00 96.81 835 ALA A C 1
ATOM 6541 O O . ALA A 1 835 ? 50.559 -12.452 -29.582 1.00 96.81 835 ALA A O 1
ATOM 6542 N N . PHE A 1 836 ? 48.928 -12.271 -28.065 1.00 96.88 836 PHE A N 1
ATOM 6543 C CA . PHE A 1 836 ? 47.924 -12.951 -28.878 1.00 96.88 836 PHE A CA 1
ATOM 6544 C C . PHE A 1 836 ? 47.474 -12.093 -30.073 1.00 96.88 836 PHE A C 1
ATOM 6546 O O . PHE A 1 836 ? 47.313 -12.622 -31.170 1.00 96.88 836 PHE A O 1
ATOM 6553 N N . ALA A 1 837 ? 47.336 -10.773 -29.907 1.00 96.75 837 ALA A N 1
ATOM 6554 C CA . ALA A 1 837 ? 47.075 -9.858 -31.019 1.00 96.75 837 ALA A CA 1
ATOM 6555 C C . ALA A 1 837 ? 48.237 -9.831 -32.027 1.00 96.75 837 ALA A C 1
ATOM 6557 O O . ALA A 1 837 ? 48.000 -9.890 -33.232 1.00 96.75 837 ALA A O 1
ATOM 6558 N N . GLU A 1 838 ? 49.483 -9.810 -31.544 1.00 96.00 838 GLU A N 1
ATOM 6559 C CA . GLU A 1 838 ? 50.695 -9.870 -32.377 1.00 96.00 838 GLU A CA 1
ATOM 6560 C C . GLU A 1 838 ? 50.754 -11.146 -33.226 1.00 96.00 838 GLU A C 1
ATOM 6562 O O . GLU A 1 838 ? 51.082 -11.093 -34.412 1.00 96.00 838 GLU A O 1
ATOM 6567 N N . ALA A 1 839 ? 50.388 -12.292 -32.642 1.00 96.06 839 ALA A N 1
ATOM 6568 C CA . ALA A 1 839 ? 50.334 -13.575 -33.341 1.00 96.06 839 ALA A CA 1
ATOM 6569 C C . ALA A 1 839 ? 49.167 -13.680 -34.343 1.00 96.06 839 ALA A C 1
ATOM 6571 O O . ALA A 1 839 ? 49.229 -14.472 -35.288 1.00 96.06 839 ALA A O 1
ATOM 6572 N N . HIS A 1 840 ? 48.108 -12.887 -34.157 1.00 96.19 840 HIS A N 1
ATOM 6573 C CA . HIS A 1 840 ? 46.883 -12.924 -34.958 1.00 96.19 840 HIS A CA 1
ATOM 6574 C C . HIS A 1 840 ? 46.475 -11.523 -35.456 1.00 96.19 840 HIS A C 1
ATOM 6576 O O . HIS A 1 840 ? 45.401 -11.019 -35.102 1.00 96.19 840 HIS A O 1
ATOM 6582 N N . PRO A 1 841 ? 47.293 -10.883 -36.312 1.00 96.75 841 PRO A N 1
ATOM 6583 C CA . PRO A 1 841 ? 47.044 -9.518 -36.755 1.00 96.75 841 PRO A CA 1
ATOM 6584 C C . PRO A 1 841 ? 45.708 -9.401 -37.499 1.00 96.75 841 PRO A C 1
ATOM 6586 O O . PRO A 1 841 ? 45.387 -10.188 -38.391 1.00 96.75 841 PRO A O 1
ATOM 6589 N N . GLY A 1 842 ? 44.918 -8.394 -37.133 1.00 96.00 842 GLY A N 1
ATOM 6590 C CA . GLY A 1 842 ? 43.609 -8.104 -37.714 1.00 96.00 842 GLY A CA 1
ATOM 6591 C C . GLY A 1 842 ? 42.451 -8.933 -37.152 1.00 96.00 842 GLY A C 1
ATOM 6592 O O . GLY A 1 842 ? 41.321 -8.742 -37.596 1.00 96.00 842 GLY A O 1
ATOM 6593 N N . LYS A 1 843 ? 42.702 -9.835 -36.193 1.00 97.19 843 LYS A N 1
ATOM 6594 C CA . LYS A 1 843 ? 41.697 -10.765 -35.644 1.00 97.19 843 LYS A CA 1
ATOM 6595 C C . LYS A 1 843 ? 41.123 -10.366 -34.286 1.00 97.19 843 LYS A C 1
ATOM 6597 O O . LYS A 1 843 ? 40.274 -11.076 -33.753 1.00 97.19 843 LYS A O 1
ATOM 6602 N N . LEU A 1 844 ? 41.573 -9.256 -33.711 1.00 97.06 844 LEU A N 1
ATOM 6603 C CA . LEU A 1 844 ? 41.075 -8.731 -32.441 1.00 97.06 844 LEU A CA 1
ATOM 6604 C C . LEU A 1 844 ? 40.557 -7.307 -32.622 1.00 97.06 844 LEU A C 1
ATOM 6606 O O . LEU A 1 844 ? 41.046 -6.561 -33.465 1.00 97.06 844 LEU A O 1
ATOM 6610 N N . SER A 1 845 ? 39.589 -6.910 -31.806 1.00 96.75 845 SER A N 1
ATOM 6611 C CA . SER A 1 845 ? 39.147 -5.521 -31.683 1.00 96.75 845 SER A CA 1
ATOM 6612 C C . SER A 1 845 ? 38.452 -5.319 -30.334 1.00 96.75 845 SER A C 1
ATOM 6614 O O . SER A 1 845 ? 38.399 -6.249 -29.531 1.00 96.75 845 SER A O 1
ATOM 6616 N N . TYR A 1 846 ? 37.935 -4.122 -30.085 1.00 96.00 846 TYR A N 1
ATOM 6617 C CA . TYR A 1 846 ? 37.043 -3.810 -28.967 1.00 96.00 846 TYR A CA 1
ATOM 6618 C C . TYR A 1 846 ? 36.022 -2.747 -29.417 1.00 96.00 846 TYR A C 1
ATOM 6620 O O . TYR A 1 846 ? 36.290 -2.046 -30.402 1.00 96.00 846 TYR A O 1
ATOM 6628 N N . PRO A 1 847 ? 34.855 -2.623 -28.756 1.00 93.88 847 PRO A N 1
ATOM 6629 C CA . PRO A 1 847 ? 33.839 -1.647 -29.144 1.00 93.88 847 PRO A CA 1
ATOM 6630 C C . PRO A 1 847 ? 34.359 -0.211 -29.042 1.00 93.88 847 PRO A C 1
ATOM 6632 O O . PRO A 1 847 ? 35.114 0.116 -28.130 1.00 93.88 847 PRO A O 1
ATOM 6635 N N . ARG A 1 848 ? 33.960 0.661 -29.968 1.00 92.62 848 ARG A N 1
ATOM 6636 C CA . ARG A 1 848 ? 34.398 2.065 -29.992 1.00 92.62 848 ARG A CA 1
ATOM 6637 C C . ARG A 1 848 ? 33.829 2.850 -28.789 1.00 92.62 848 ARG A C 1
ATOM 6639 O O . ARG A 1 848 ? 32.616 3.041 -28.758 1.00 92.62 848 ARG A O 1
ATOM 6646 N N . PRO A 1 849 ? 34.650 3.406 -27.871 1.00 92.44 849 PRO A N 1
ATOM 6647 C CA . PRO A 1 849 ? 34.172 4.360 -26.863 1.00 92.44 849 PRO A CA 1
ATOM 6648 C C . PRO A 1 849 ? 33.469 5.561 -27.534 1.00 92.44 849 PRO A C 1
ATOM 6650 O O . PRO A 1 849 ? 33.946 6.019 -28.584 1.00 92.44 849 PRO A O 1
ATOM 6653 N N . PRO A 1 850 ? 32.347 6.079 -26.996 1.00 89.94 850 PRO A N 1
ATOM 6654 C CA . PRO A 1 850 ? 31.799 5.870 -25.648 1.00 89.94 850 PRO A CA 1
ATOM 6655 C C . PRO A 1 850 ? 30.814 4.683 -25.523 1.00 89.94 850 PRO A C 1
ATOM 6657 O O . PRO A 1 850 ? 29.872 4.724 -24.736 1.00 89.94 850 PRO A O 1
ATOM 6660 N N . ASP A 1 851 ? 30.969 3.618 -26.322 1.00 89.81 851 ASP A N 1
ATOM 6661 C CA . ASP A 1 851 ? 30.287 2.354 -26.021 1.00 89.81 851 ASP A CA 1
ATOM 6662 C C . ASP A 1 851 ? 30.694 1.849 -24.628 1.00 89.81 851 ASP A C 1
ATOM 6664 O O . ASP A 1 851 ? 31.883 1.709 -24.342 1.00 89.81 851 ASP A O 1
ATOM 6668 N N . PHE A 1 852 ? 29.704 1.521 -23.792 1.00 87.00 852 PHE A N 1
ATOM 6669 C CA . PHE A 1 852 ? 29.899 1.093 -22.404 1.00 87.00 852 PHE A CA 1
ATOM 6670 C C . PHE A 1 852 ? 30.891 -0.072 -22.258 1.00 87.00 852 PHE A C 1
ATOM 6672 O O . PHE A 1 852 ? 31.772 -0.034 -21.402 1.00 87.00 852 PHE A O 1
ATOM 6679 N N . THR A 1 853 ? 30.799 -1.097 -23.112 1.00 89.62 853 THR A N 1
ATOM 6680 C CA . THR A 1 853 ? 31.702 -2.261 -23.031 1.00 89.62 853 THR A CA 1
ATOM 6681 C C . THR A 1 853 ? 33.108 -1.885 -23.497 1.00 89.62 853 THR A C 1
ATOM 6683 O O . THR A 1 853 ? 34.100 -2.375 -22.956 1.00 89.62 853 THR A O 1
ATOM 6686 N N . GLY A 1 854 ? 33.204 -0.982 -24.477 1.00 92.62 854 GLY A N 1
ATOM 6687 C CA . GLY A 1 854 ? 34.462 -0.374 -24.906 1.00 92.62 854 GLY A CA 1
ATOM 6688 C C . GLY A 1 854 ? 35.143 0.416 -23.787 1.00 92.62 854 GLY A C 1
ATOM 6689 O O . GLY A 1 854 ? 36.329 0.207 -23.530 1.00 92.62 854 GLY A O 1
ATOM 6690 N N . THR A 1 855 ? 34.402 1.277 -23.088 1.00 93.50 855 THR A N 1
ATOM 6691 C CA . THR A 1 855 ? 34.916 2.071 -21.963 1.00 93.50 855 THR A CA 1
ATOM 6692 C C . THR A 1 855 ? 35.313 1.178 -20.786 1.00 93.50 855 THR A C 1
ATOM 6694 O O . THR A 1 855 ? 36.427 1.308 -20.279 1.00 93.50 855 THR A O 1
ATOM 6697 N N . ALA A 1 856 ? 34.503 0.175 -20.439 1.00 92.38 856 ALA A N 1
ATOM 6698 C CA . ALA A 1 856 ? 34.843 -0.775 -19.381 1.00 92.38 856 ALA A CA 1
ATOM 6699 C C . ALA A 1 856 ? 36.094 -1.614 -19.707 1.00 92.38 856 ALA A C 1
ATOM 6701 O O . ALA A 1 856 ? 36.858 -1.977 -18.812 1.00 92.38 856 ALA A O 1
ATOM 6702 N N . PHE A 1 857 ? 36.372 -1.895 -20.987 1.00 95.50 857 PHE A N 1
ATOM 6703 C CA . PHE A 1 857 ? 37.638 -2.513 -21.390 1.00 95.50 857 PHE A CA 1
ATOM 6704 C C . PHE A 1 857 ? 38.843 -1.585 -21.157 1.00 95.50 857 PHE A C 1
ATOM 6706 O O . PHE A 1 857 ? 39.904 -2.054 -20.733 1.00 95.50 857 PHE A O 1
ATOM 6713 N N . LEU A 1 858 ? 38.695 -0.273 -21.379 1.00 96.31 858 LEU A N 1
ATOM 6714 C CA . LEU A 1 858 ? 39.740 0.703 -21.047 1.00 96.31 858 LEU A CA 1
ATOM 6715 C C . LEU A 1 858 ? 39.996 0.754 -19.539 1.00 96.31 858 LEU A C 1
ATOM 6717 O O . LEU A 1 858 ? 41.154 0.749 -19.122 1.00 96.31 858 LEU A O 1
ATOM 6721 N N . GLU A 1 859 ? 38.938 0.756 -18.729 1.00 94.94 859 GLU A N 1
ATOM 6722 C CA . GLU A 1 859 ? 39.037 0.717 -17.267 1.00 94.94 859 GLU A CA 1
ATOM 6723 C C . GLU A 1 859 ? 39.696 -0.574 -16.786 1.00 94.94 859 GLU A C 1
ATOM 6725 O O . GLU A 1 859 ? 40.655 -0.528 -16.017 1.00 94.94 859 GLU A O 1
ATOM 6730 N N . GLN A 1 860 ? 39.271 -1.723 -17.316 1.00 95.94 860 GLN A N 1
ATOM 6731 C CA . GLN A 1 860 ? 39.872 -3.023 -17.031 1.00 95.94 860 GLN A CA 1
ATOM 6732 C C . GLN A 1 860 ? 41.380 -3.026 -17.297 1.00 95.94 860 GLN A C 1
ATOM 6734 O O . GLN A 1 860 ? 42.153 -3.536 -16.480 1.00 95.94 860 GLN A O 1
ATOM 6739 N N . LEU A 1 861 ? 41.812 -2.484 -18.439 1.00 96.31 861 LEU A N 1
ATOM 6740 C CA . LEU A 1 861 ? 43.229 -2.369 -18.775 1.00 96.31 861 LEU A CA 1
ATOM 6741 C C . LEU A 1 861 ? 43.943 -1.380 -17.851 1.00 96.31 861 LEU A C 1
ATOM 6743 O O . LEU A 1 861 ? 45.036 -1.678 -17.374 1.00 96.31 861 LEU A O 1
ATOM 6747 N N . LEU A 1 862 ? 43.338 -0.231 -17.551 1.00 96.00 862 LEU A N 1
ATOM 6748 C CA . LEU A 1 862 ? 43.915 0.750 -16.635 1.00 96.00 862 LEU A CA 1
ATOM 6749 C C . LEU A 1 862 ? 44.157 0.147 -15.251 1.00 96.00 862 LEU A C 1
ATOM 6751 O O . LEU A 1 862 ? 45.246 0.309 -14.707 1.00 96.00 862 LEU A O 1
ATOM 6755 N N . MET A 1 863 ? 43.180 -0.585 -14.716 1.00 93.94 863 MET A N 1
ATOM 6756 C CA . MET A 1 863 ? 43.249 -1.224 -13.401 1.00 93.94 863 MET A CA 1
ATOM 6757 C C . MET A 1 863 ? 44.410 -2.211 -13.288 1.00 93.94 863 MET A C 1
ATOM 6759 O O . MET A 1 863 ? 45.062 -2.262 -12.247 1.00 93.94 863 MET A O 1
ATOM 6763 N N . VAL A 1 864 ? 44.687 -2.981 -14.346 1.00 94.19 864 VAL A N 1
ATOM 6764 C CA . VAL A 1 864 ? 45.753 -3.999 -14.326 1.00 94.19 864 VAL A CA 1
ATOM 6765 C C . VAL A 1 864 ? 47.120 -3.457 -14.751 1.00 94.19 864 VAL A C 1
ATOM 6767 O O . VAL A 1 864 ? 48.135 -4.053 -14.400 1.00 94.19 864 VAL A O 1
ATOM 6770 N N . LEU A 1 865 ? 47.172 -2.343 -15.490 1.00 94.69 865 LEU A N 1
ATOM 6771 C CA . LEU A 1 865 ? 48.418 -1.755 -16.002 1.00 94.69 865 LEU A CA 1
ATOM 6772 C C . LEU A 1 865 ? 48.942 -0.589 -15.155 1.00 94.69 865 LEU A C 1
ATOM 6774 O O . LEU A 1 865 ? 50.137 -0.278 -15.210 1.00 94.69 865 LEU A O 1
ATOM 6778 N N . THR A 1 866 ? 48.076 0.111 -14.418 1.00 93.44 866 THR A N 1
ATOM 6779 C CA . THR A 1 866 ? 48.501 1.280 -13.648 1.00 93.44 866 THR A CA 1
ATOM 6780 C C . THR A 1 866 ? 49.378 0.885 -12.464 1.00 93.44 866 THR A C 1
ATOM 6782 O O . THR A 1 866 ? 49.151 -0.109 -11.778 1.00 93.44 866 THR A O 1
ATOM 6785 N N . LYS A 1 867 ? 50.377 1.721 -12.172 1.00 91.00 867 LYS A N 1
ATOM 6786 C CA . LYS A 1 867 ? 51.203 1.587 -10.962 1.00 91.00 867 LYS A CA 1
ATOM 6787 C C . LYS A 1 867 ? 50.552 2.232 -9.735 1.00 91.00 867 LYS A C 1
ATOM 6789 O O . LYS A 1 867 ? 51.091 2.120 -8.639 1.00 91.00 867 LYS A O 1
ATOM 6794 N N . GLN A 1 868 ? 49.424 2.922 -9.916 1.00 90.88 868 GLN A N 1
ATOM 6795 C CA . GLN A 1 868 ? 48.718 3.661 -8.867 1.00 90.88 868 GLN A CA 1
ATOM 6796 C C . GLN A 1 868 ? 47.240 3.232 -8.771 1.00 90.88 868 GLN A C 1
ATOM 6798 O O . GLN A 1 868 ? 46.348 4.063 -8.927 1.00 90.88 868 GLN A O 1
ATOM 6803 N N . PRO A 1 869 ? 46.936 1.950 -8.490 1.00 87.44 869 PRO A N 1
ATOM 6804 C CA . PRO A 1 869 ? 45.556 1.452 -8.481 1.00 87.44 869 PRO A CA 1
ATOM 6805 C C . PRO A 1 869 ? 44.680 2.116 -7.407 1.00 87.44 869 PRO A C 1
ATOM 6807 O O . PRO A 1 869 ? 43.466 2.182 -7.551 1.00 87.44 869 PRO A O 1
ATOM 6810 N N . ALA A 1 870 ? 45.283 2.653 -6.341 1.00 87.75 870 ALA A N 1
ATOM 6811 C CA . ALA A 1 870 ? 44.559 3.392 -5.309 1.00 87.75 870 ALA A CA 1
ATOM 6812 C C . ALA A 1 870 ? 43.962 4.717 -5.819 1.00 87.75 870 ALA A C 1
ATOM 6814 O O . ALA A 1 870 ? 42.901 5.108 -5.341 1.00 87.75 870 ALA A O 1
ATOM 6815 N N . ALA A 1 871 ? 44.595 5.370 -6.804 1.00 90.69 871 ALA A N 1
ATOM 6816 C CA . ALA A 1 871 ? 44.110 6.629 -7.382 1.00 90.69 871 ALA A CA 1
ATOM 6817 C C . ALA A 1 871 ? 42.788 6.454 -8.148 1.00 90.69 871 ALA A C 1
ATOM 6819 O O . ALA A 1 871 ? 42.038 7.407 -8.323 1.00 90.69 871 ALA A O 1
ATOM 6820 N N . LEU A 1 872 ? 42.479 5.222 -8.566 1.00 90.75 872 LEU A N 1
ATOM 6821 C CA . LEU A 1 872 ? 41.242 4.898 -9.272 1.00 90.75 872 LEU A CA 1
ATOM 6822 C C . LEU A 1 872 ? 40.011 4.914 -8.355 1.00 90.75 872 LEU A C 1
ATOM 6824 O O . LEU A 1 872 ? 38.896 4.937 -8.855 1.00 90.75 872 LEU A O 1
ATOM 6828 N N . LYS A 1 873 ? 40.186 4.918 -7.026 1.00 88.12 873 LYS A N 1
ATOM 6829 C CA . LYS A 1 873 ? 39.076 4.935 -6.053 1.00 88.12 873 LYS A CA 1
ATOM 6830 C C . LYS A 1 873 ? 38.485 6.324 -5.812 1.00 88.12 873 LYS A C 1
ATOM 6832 O O . LYS A 1 873 ? 37.452 6.448 -5.163 1.00 88.12 873 LYS A O 1
ATOM 6837 N N . THR A 1 874 ? 39.147 7.367 -6.296 1.00 88.69 874 THR A N 1
ATOM 6838 C CA . THR A 1 874 ? 38.726 8.767 -6.172 1.00 88.69 874 THR A CA 1
ATOM 6839 C C . THR A 1 874 ? 38.592 9.387 -7.554 1.00 88.69 874 THR A C 1
ATOM 6841 O O . THR A 1 874 ? 39.122 8.847 -8.525 1.00 88.69 874 THR A O 1
ATOM 6844 N N . ALA A 1 875 ? 37.897 10.522 -7.657 1.00 87.12 875 ALA A N 1
ATOM 6845 C CA . ALA A 1 875 ? 37.808 11.261 -8.912 1.00 87.12 875 ALA A CA 1
ATOM 6846 C C . ALA A 1 875 ? 39.214 11.558 -9.488 1.00 87.12 875 ALA A C 1
ATOM 6848 O O . ALA A 1 875 ? 40.138 11.825 -8.713 1.00 87.12 875 ALA A O 1
ATOM 6849 N N . PRO A 1 876 ? 39.395 11.508 -10.823 1.00 89.81 876 PRO A N 1
ATOM 6850 C CA . PRO A 1 876 ? 40.685 11.759 -11.451 1.00 89.81 876 PRO A CA 1
ATOM 6851 C C . PRO A 1 876 ? 41.166 13.187 -11.176 1.00 89.81 876 PRO A C 1
ATOM 6853 O O . PRO A 1 876 ? 40.477 14.161 -11.475 1.00 89.81 876 PRO A O 1
ATOM 6856 N N . GLU A 1 877 ? 42.382 13.323 -10.650 1.00 88.31 877 GLU A N 1
ATOM 6857 C CA . GLU A 1 877 ? 43.010 14.625 -10.437 1.00 88.31 877 GLU A CA 1
ATOM 6858 C C . GLU A 1 877 ? 43.779 15.063 -11.687 1.00 88.31 877 GLU A C 1
ATOM 6860 O O . GLU A 1 877 ? 44.650 14.340 -12.180 1.00 88.31 877 GLU A O 1
ATOM 6865 N N . SER A 1 878 ? 43.541 16.287 -12.166 1.00 85.19 878 SER A N 1
ATOM 6866 C CA . SER A 1 878 ? 44.199 16.817 -13.371 1.00 85.19 878 SER A CA 1
ATOM 6867 C C . SER A 1 878 ? 45.732 16.771 -13.309 1.00 85.19 878 SER A C 1
ATOM 6869 O O . SER A 1 878 ? 46.380 16.609 -14.338 1.00 85.19 878 SER A O 1
ATOM 6871 N N . ALA A 1 879 ? 46.318 16.892 -12.112 1.00 83.94 879 ALA A N 1
ATOM 6872 C CA . ALA A 1 879 ? 47.767 16.876 -11.913 1.00 83.94 879 ALA A CA 1
ATOM 6873 C C . ALA A 1 879 ? 48.397 15.479 -12.068 1.00 83.94 879 ALA A C 1
ATOM 6875 O O . ALA A 1 879 ? 49.561 15.375 -12.451 1.00 83.94 879 ALA A O 1
ATOM 6876 N N . THR A 1 880 ? 47.653 14.407 -11.777 1.00 87.62 880 THR A N 1
ATOM 6877 C CA . THR A 1 880 ? 48.168 13.025 -11.769 1.00 87.62 880 THR A CA 1
ATOM 6878 C C . THR A 1 880 ? 47.574 12.161 -12.883 1.00 87.62 880 THR A C 1
ATOM 6880 O O . THR A 1 880 ? 48.123 11.101 -13.187 1.00 87.62 880 THR A O 1
ATOM 6883 N N . PHE A 1 881 ? 46.518 12.624 -13.561 1.00 92.44 881 PHE A N 1
ATOM 6884 C CA . PHE A 1 881 ? 45.804 11.891 -14.610 1.00 92.44 881 PHE A CA 1
ATOM 6885 C C . PHE A 1 881 ? 46.722 11.314 -15.698 1.00 92.44 881 PHE A C 1
ATOM 6887 O O . PHE A 1 881 ? 46.616 10.132 -16.041 1.00 92.44 881 PHE A O 1
ATOM 6894 N N . GLU A 1 882 ? 47.662 12.106 -16.226 1.00 91.25 882 GLU A N 1
ATOM 6895 C CA . GLU A 1 882 ? 48.600 11.615 -17.245 1.00 91.25 882 GLU A CA 1
ATOM 6896 C C . GLU A 1 882 ? 49.523 10.522 -16.699 1.00 91.25 882 GLU A C 1
ATOM 6898 O O . GLU A 1 882 ? 49.778 9.531 -17.380 1.00 91.25 882 GLU A O 1
ATOM 6903 N N . GLN A 1 883 ? 49.984 10.657 -15.454 1.00 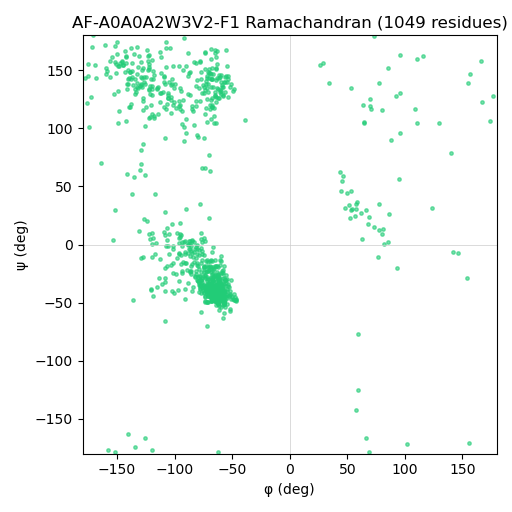92.50 883 GLN A N 1
ATOM 6904 C CA . GLN A 1 883 ? 50.848 9.666 -14.818 1.00 92.50 883 GLN A CA 1
ATOM 6905 C C . GLN A 1 883 ? 50.105 8.347 -14.570 1.00 92.50 883 GLN A C 1
ATOM 6907 O O . GLN A 1 883 ? 50.662 7.273 -14.819 1.00 92.50 883 GLN A O 1
ATOM 6912 N N . VAL A 1 884 ? 48.852 8.423 -14.109 1.00 95.00 884 VAL A N 1
ATOM 6913 C CA . VAL A 1 884 ? 48.004 7.258 -13.817 1.00 95.00 884 VAL A CA 1
ATOM 6914 C C . VAL A 1 884 ? 47.629 6.512 -15.100 1.00 95.00 884 VAL A C 1
ATOM 6916 O O . VAL A 1 884 ? 47.664 5.280 -15.109 1.00 95.00 884 VAL A O 1
ATOM 6919 N N . THR A 1 885 ? 47.325 7.235 -16.186 1.00 96.50 885 THR A N 1
ATOM 6920 C CA . THR A 1 885 ? 46.845 6.658 -17.459 1.00 96.50 885 THR A CA 1
ATOM 6921 C C . THR A 1 885 ? 47.946 6.346 -18.478 1.00 96.50 885 THR A C 1
ATOM 6923 O O . THR A 1 885 ? 47.714 5.578 -19.410 1.00 96.50 885 THR A O 1
ATOM 6926 N N . ALA A 1 886 ? 49.172 6.857 -18.312 1.00 95.56 886 ALA A N 1
ATOM 6927 C CA . ALA A 1 886 ? 50.283 6.602 -19.237 1.00 95.56 886 ALA A CA 1
ATOM 6928 C C . ALA A 1 886 ? 50.543 5.109 -19.551 1.00 95.56 886 ALA A C 1
ATOM 6930 O O . ALA A 1 886 ? 50.830 4.801 -20.712 1.00 95.56 886 ALA A O 1
ATOM 6931 N N . PRO A 1 887 ? 50.464 4.162 -18.589 1.00 97.06 887 PRO A N 1
ATOM 6932 C CA . PRO A 1 887 ? 50.606 2.735 -18.887 1.00 97.06 887 PRO A CA 1
ATOM 6933 C C . PRO A 1 887 ? 49.535 2.192 -19.841 1.00 97.06 887 PRO A C 1
ATOM 6935 O O . PRO A 1 887 ? 49.878 1.421 -20.735 1.00 97.06 887 PRO A O 1
ATOM 6938 N N . LEU A 1 888 ? 48.280 2.635 -19.700 1.00 97.19 888 LEU A N 1
ATOM 6939 C CA . LEU A 1 888 ? 47.176 2.255 -20.585 1.00 97.19 888 LEU A CA 1
ATOM 6940 C C . LEU A 1 888 ? 47.446 2.715 -22.020 1.00 97.19 888 LEU A C 1
ATOM 6942 O O . LEU A 1 888 ? 47.377 1.913 -22.947 1.00 97.19 888 LEU A O 1
ATOM 6946 N N . TRP A 1 889 ? 47.790 3.991 -22.210 1.00 96.94 889 TRP A N 1
ATOM 6947 C CA . TRP A 1 889 ? 48.003 4.543 -23.553 1.00 96.94 889 TRP A CA 1
ATOM 6948 C C . TRP A 1 889 ? 49.180 3.883 -24.264 1.00 96.94 889 TRP A C 1
ATOM 6950 O O . TRP A 1 889 ? 49.056 3.506 -25.423 1.00 96.94 889 TRP A O 1
ATOM 6960 N N . ARG A 1 890 ? 50.286 3.639 -23.548 1.00 96.94 890 ARG A N 1
ATOM 6961 C CA . ARG A 1 890 ? 51.435 2.908 -24.102 1.00 96.94 890 ARG A CA 1
ATOM 6962 C C . ARG A 1 890 ? 51.051 1.501 -24.558 1.00 96.94 890 ARG A C 1
ATOM 6964 O O . ARG A 1 890 ? 51.529 1.048 -25.592 1.00 96.94 890 ARG A O 1
ATOM 6971 N N . TYR A 1 891 ? 50.218 0.814 -23.782 1.00 97.94 891 TYR A N 1
ATOM 6972 C CA . TYR A 1 891 ? 49.727 -0.512 -24.135 1.00 97.94 891 TYR A CA 1
ATOM 6973 C C . TYR A 1 891 ? 48.819 -0.466 -25.372 1.00 97.94 891 TYR A C 1
ATOM 6975 O O . TYR A 1 891 ? 48.992 -1.264 -26.289 1.00 97.94 891 TYR A O 1
ATOM 6983 N N . LEU A 1 892 ? 47.893 0.495 -25.447 1.00 96.94 892 LEU A N 1
ATOM 6984 C CA . LEU A 1 892 ? 47.009 0.651 -26.607 1.00 96.94 892 LEU A CA 1
ATOM 6985 C C . LEU A 1 892 ? 47.771 1.032 -27.881 1.00 96.94 892 LEU A C 1
ATOM 6987 O O . LEU A 1 892 ? 47.471 0.483 -28.937 1.00 96.94 892 LEU A O 1
ATOM 6991 N N . ASP A 1 893 ? 48.797 1.880 -27.781 1.00 96.62 893 ASP A N 1
ATOM 6992 C CA . ASP A 1 893 ? 49.669 2.230 -28.909 1.00 96.62 893 ASP A CA 1
ATOM 6993 C C . ASP A 1 893 ? 50.413 1.004 -29.472 1.00 96.62 893 ASP A C 1
ATOM 6995 O O . ASP A 1 893 ? 50.657 0.932 -30.677 1.00 96.62 893 ASP A O 1
ATOM 6999 N N . GLN A 1 894 ? 50.744 0.022 -28.622 1.00 97.38 894 GLN A N 1
ATOM 7000 C CA . GLN A 1 894 ? 51.317 -1.261 -29.048 1.00 97.38 894 GLN A CA 1
ATOM 7001 C C . GLN A 1 894 ? 50.256 -2.210 -29.615 1.00 97.38 894 GLN A C 1
ATOM 7003 O O . GLN A 1 894 ? 50.523 -2.915 -30.582 1.00 97.38 894 GLN A O 1
ATOM 7008 N N . LEU A 1 895 ? 49.048 -2.214 -29.046 1.00 97.25 895 LEU A N 1
ATOM 7009 C CA . LEU A 1 895 ? 47.968 -3.116 -29.439 1.00 97.25 895 LEU A CA 1
ATOM 7010 C C . LEU A 1 895 ? 47.328 -2.733 -30.783 1.00 97.25 895 LEU A C 1
ATOM 7012 O O . LEU A 1 895 ? 47.085 -3.600 -31.622 1.00 97.25 895 LEU A O 1
ATOM 7016 N N . HIS A 1 896 ? 47.032 -1.446 -30.996 1.00 96.75 896 HIS A N 1
ATOM 7017 C CA . HIS A 1 896 ? 46.247 -0.945 -32.136 1.00 96.75 896 HIS A CA 1
ATOM 7018 C C . HIS A 1 896 ? 46.760 -1.389 -33.513 1.00 96.75 896 HIS A C 1
ATOM 7020 O O . HIS A 1 896 ? 45.925 -1.825 -34.308 1.00 96.75 896 HIS A O 1
ATOM 7026 N N . PRO A 1 897 ? 48.075 -1.377 -33.816 1.00 96.81 897 PRO A N 1
ATOM 7027 C CA . PRO A 1 897 ? 48.594 -1.852 -35.102 1.00 96.81 897 PRO A CA 1
ATOM 7028 C C . PRO A 1 897 ? 48.194 -3.290 -35.464 1.00 96.81 897 PRO A C 1
ATOM 7030 O O . PRO A 1 897 ? 48.109 -3.610 -36.652 1.00 96.81 897 PRO A O 1
ATOM 7033 N N . PHE A 1 898 ? 47.924 -4.134 -34.463 1.00 97.69 898 PHE A N 1
ATOM 7034 C CA . PHE A 1 898 ? 47.545 -5.538 -34.629 1.00 97.69 898 PHE A CA 1
ATOM 7035 C C . PHE A 1 898 ? 46.032 -5.777 -34.590 1.00 97.69 898 PHE A C 1
ATOM 7037 O O . PHE A 1 898 ? 45.581 -6.887 -34.870 1.00 97.69 898 PHE A O 1
ATOM 7044 N N . LEU A 1 899 ? 45.225 -4.763 -34.274 1.00 97.00 899 LEU A N 1
ATOM 7045 C CA . LEU A 1 899 ? 43.770 -4.895 -34.269 1.00 97.00 899 LEU A CA 1
ATOM 7046 C C . LEU A 1 899 ? 43.198 -4.948 -35.691 1.00 97.00 899 LEU A C 1
ATOM 7048 O O . LEU A 1 899 ? 43.853 -4.619 -36.684 1.00 97.00 899 LEU A O 1
ATOM 7052 N N . TRP A 1 900 ? 41.936 -5.353 -35.790 1.00 96.31 900 TRP A N 1
ATOM 7053 C CA . TRP A 1 900 ? 41.127 -5.259 -36.999 1.00 96.31 900 TRP A CA 1
ATOM 7054 C C . TRP A 1 900 ? 41.220 -3.850 -37.595 1.00 96.31 900 TRP A C 1
ATOM 7056 O O . TRP A 1 900 ? 41.170 -2.850 -36.878 1.00 96.31 900 TRP A O 1
ATOM 7066 N N . GLN A 1 901 ? 41.453 -3.775 -38.909 1.00 93.81 901 GLN A N 1
ATOM 7067 C CA . GLN A 1 901 ? 41.735 -2.520 -39.623 1.00 93.81 901 GLN A CA 1
ATOM 7068 C C . GLN A 1 901 ? 42.888 -1.690 -39.014 1.00 93.81 901 GLN A C 1
ATOM 7070 O O . GLN A 1 901 ? 42.897 -0.461 -39.113 1.00 93.81 901 GLN A O 1
ATOM 7075 N N . LYS A 1 902 ? 43.877 -2.346 -38.385 1.00 93.62 902 LYS A N 1
ATOM 7076 C CA . LYS A 1 902 ? 45.033 -1.718 -37.713 1.00 93.62 902 LYS A CA 1
ATOM 7077 C C . LYS A 1 902 ? 44.629 -0.672 -36.664 1.00 93.62 902 LYS A C 1
ATOM 7079 O O . LYS A 1 902 ? 45.322 0.332 -36.501 1.00 93.62 902 LYS A O 1
ATOM 7084 N N . GLY A 1 903 ? 43.465 -0.852 -36.031 1.00 89.50 903 GLY A N 1
ATOM 7085 C CA . GLY A 1 903 ? 42.939 0.083 -35.033 1.00 89.50 903 GLY A CA 1
ATOM 7086 C C . GLY A 1 903 ? 42.530 1.446 -35.603 1.00 89.50 903 GLY A C 1
ATOM 7087 O O . GLY A 1 903 ? 42.393 2.401 -34.847 1.00 89.50 903 GLY A O 1
ATOM 7088 N N . LYS A 1 904 ? 42.342 1.566 -36.925 1.00 88.25 904 LYS A N 1
ATOM 7089 C CA . LYS A 1 904 ? 41.765 2.770 -37.556 1.00 88.25 904 LYS A CA 1
ATOM 7090 C C . LYS A 1 904 ? 40.243 2.787 -37.493 1.00 88.25 904 LYS A C 1
ATOM 7092 O O . LYS A 1 904 ? 39.606 3.823 -37.609 1.00 88.25 904 LYS A O 1
ATOM 7097 N N . THR A 1 905 ? 39.630 1.621 -37.346 1.00 89.94 905 THR A N 1
ATOM 7098 C CA . THR A 1 905 ? 38.183 1.489 -37.218 1.00 89.94 905 THR A CA 1
ATOM 7099 C C . THR A 1 905 ? 37.892 0.432 -36.173 1.00 89.94 905 THR A C 1
ATOM 7101 O O . THR A 1 905 ? 38.606 -0.562 -36.063 1.00 89.94 905 THR A O 1
ATOM 7104 N N . PHE A 1 906 ? 36.838 0.664 -35.403 1.00 94.19 906 PHE A N 1
ATOM 7105 C CA . PHE A 1 906 ? 36.425 -0.188 -34.301 1.00 94.19 906 PHE A CA 1
ATOM 7106 C C . PHE A 1 906 ? 34.964 -0.590 -34.515 1.00 94.19 906 PHE A C 1
ATOM 7108 O O . PHE A 1 906 ? 34.186 0.222 -35.032 1.00 94.19 906 PHE A O 1
ATOM 7115 N N . PRO A 1 907 ? 34.571 -1.818 -34.146 1.00 93.25 907 PRO A N 1
ATOM 7116 C CA . PRO A 1 907 ? 33.175 -2.217 -34.104 1.00 93.25 907 PRO A CA 1
ATOM 7117 C C . PRO A 1 907 ? 32.349 -1.218 -33.277 1.00 93.25 907 PRO A C 1
ATOM 7119 O O . PRO A 1 907 ? 32.781 -0.815 -32.198 1.00 93.25 907 PRO A O 1
ATOM 7122 N N . PRO A 1 908 ? 31.164 -0.803 -33.752 1.00 86.31 908 PRO A N 1
ATOM 7123 C CA . PRO A 1 908 ? 30.348 0.178 -33.045 1.00 86.31 908 PRO A CA 1
ATOM 7124 C C . PRO A 1 908 ? 29.642 -0.400 -31.813 1.00 86.31 908 PRO A C 1
ATOM 7126 O O . PRO A 1 908 ? 29.198 0.374 -30.981 1.00 86.31 908 PRO A O 1
ATOM 7129 N N . THR A 1 909 ? 29.498 -1.729 -31.716 1.00 86.69 909 THR A N 1
ATOM 7130 C CA . THR A 1 909 ? 28.786 -2.409 -30.622 1.00 86.69 909 THR A CA 1
ATOM 7131 C C . THR A 1 909 ? 29.354 -3.812 -30.359 1.00 86.69 909 THR A C 1
ATOM 7133 O O . THR A 1 909 ? 29.861 -4.449 -31.294 1.00 86.69 909 THR A O 1
ATOM 7136 N N . PRO A 1 910 ? 29.195 -4.362 -29.139 1.00 88.75 910 PRO A N 1
ATOM 7137 C CA . PRO A 1 910 ? 29.507 -5.763 -28.833 1.00 88.75 910 PRO A CA 1
ATOM 7138 C C . PRO A 1 910 ? 28.762 -6.761 -29.730 1.00 88.75 910 PRO A C 1
ATOM 7140 O O . PRO A 1 910 ? 29.352 -7.703 -30.247 1.00 88.75 910 PRO A O 1
ATOM 7143 N N . ALA A 1 911 ? 27.488 -6.495 -30.038 1.00 88.25 911 ALA A N 1
ATOM 7144 C CA . ALA A 1 911 ? 26.690 -7.354 -30.915 1.00 88.25 911 ALA A CA 1
ATOM 7145 C C . ALA A 1 911 ? 27.272 -7.468 -32.339 1.00 88.25 911 ALA A C 1
ATOM 7147 O O . ALA A 1 911 ? 27.109 -8.493 -33.007 1.00 88.25 911 ALA A O 1
ATOM 7148 N N . ARG A 1 912 ? 27.960 -6.425 -32.833 1.00 91.94 912 ARG A N 1
ATOM 7149 C CA . ARG A 1 912 ? 28.708 -6.512 -34.095 1.00 91.94 912 ARG A CA 1
ATOM 7150 C C . ARG A 1 912 ? 29.916 -7.435 -33.946 1.00 91.94 912 ARG A C 1
ATOM 7152 O O . ARG A 1 912 ? 30.156 -8.223 -34.856 1.00 91.94 912 ARG A O 1
ATOM 7159 N N . MET A 1 913 ? 30.633 -7.364 -32.825 1.00 94.75 913 MET A N 1
ATOM 7160 C CA . MET A 1 913 ? 31.765 -8.251 -32.540 1.00 94.75 913 MET A CA 1
ATOM 7161 C C . MET A 1 913 ? 31.344 -9.715 -32.423 1.00 94.75 913 MET A C 1
ATOM 7163 O O . MET A 1 913 ? 32.042 -10.569 -32.959 1.00 94.75 913 MET A O 1
ATOM 7167 N N . ASP A 1 914 ? 30.180 -10.010 -31.840 1.00 94.25 914 ASP A N 1
ATOM 7168 C CA . ASP A 1 914 ? 29.657 -11.382 -31.759 1.00 94.25 914 ASP A CA 1
ATOM 7169 C C . ASP A 1 914 ? 29.436 -11.997 -33.145 1.00 94.25 914 ASP A C 1
ATOM 7171 O O . ASP A 1 914 ? 29.808 -13.145 -33.387 1.00 94.25 914 ASP A O 1
ATOM 7175 N N . ARG A 1 915 ? 28.888 -11.219 -34.090 1.00 93.56 915 ARG A N 1
ATOM 7176 C CA . ARG A 1 915 ? 28.736 -11.661 -35.488 1.00 93.56 915 ARG A CA 1
ATOM 7177 C C . ARG A 1 915 ? 30.093 -11.896 -36.144 1.00 93.56 915 ARG A C 1
ATOM 7179 O O . ARG A 1 915 ? 30.301 -12.930 -36.762 1.00 93.56 915 ARG A O 1
ATOM 7186 N N . MET A 1 916 ? 31.036 -10.973 -35.949 1.00 96.25 916 MET A N 1
ATOM 7187 C CA . MET A 1 916 ? 32.397 -11.116 -36.476 1.00 96.25 916 MET A CA 1
ATOM 7188 C C . MET A 1 916 ? 33.123 -12.335 -35.881 1.00 96.25 916 MET A C 1
ATOM 7190 O O . MET A 1 916 ? 33.902 -12.981 -36.580 1.00 96.25 916 MET A O 1
ATOM 7194 N N . LEU A 1 917 ? 32.861 -12.676 -34.614 1.00 96.06 917 LEU A N 1
ATOM 7195 C CA . LEU A 1 917 ? 33.358 -13.891 -33.968 1.00 96.06 917 LEU A CA 1
ATOM 7196 C C . LEU A 1 917 ? 32.735 -15.146 -34.589 1.00 96.06 917 LEU A C 1
ATOM 7198 O O . LEU A 1 917 ? 33.464 -16.080 -34.925 1.00 96.06 917 LEU A O 1
ATOM 7202 N N . ALA A 1 918 ? 31.413 -15.165 -34.787 1.00 93.88 918 ALA A N 1
ATOM 7203 C CA . ALA A 1 918 ? 30.713 -16.272 -35.444 1.00 93.88 918 ALA A CA 1
ATOM 7204 C C . ALA A 1 918 ? 31.290 -16.538 -36.848 1.00 93.88 918 ALA A C 1
ATOM 7206 O O . ALA A 1 918 ? 31.691 -17.666 -37.167 1.00 93.88 918 ALA A O 1
ATOM 7207 N N . ASP A 1 919 ? 31.467 -15.471 -37.628 1.00 94.12 919 ASP A N 1
ATOM 7208 C CA . ASP A 1 919 ? 31.988 -15.504 -38.998 1.00 94.12 919 ASP A CA 1
ATOM 7209 C C . ASP A 1 919 ? 33.499 -15.815 -39.067 1.00 94.12 919 ASP A C 1
ATOM 7211 O O . ASP A 1 919 ? 34.024 -16.152 -40.128 1.00 94.12 919 ASP A O 1
ATOM 7215 N N . GLY A 1 920 ? 34.222 -15.746 -37.942 1.00 93.19 920 GLY A N 1
ATOM 7216 C CA . GLY A 1 920 ? 35.676 -15.976 -37.878 1.00 93.19 920 GLY A CA 1
ATOM 7217 C C . GLY A 1 920 ? 36.515 -14.799 -38.381 1.00 93.19 920 GLY A C 1
ATOM 7218 O O . GLY A 1 920 ? 37.731 -14.919 -38.597 1.00 93.19 920 GLY A O 1
ATOM 7219 N N . GLU A 1 921 ? 35.875 -13.646 -38.563 1.00 95.88 921 GLU A N 1
ATOM 7220 C CA . GLU A 1 921 ? 36.537 -12.375 -38.827 1.00 95.88 921 GLU A CA 1
ATOM 7221 C C . GLU A 1 921 ? 37.351 -11.942 -37.602 1.00 95.88 921 GLU A C 1
ATOM 7223 O O . GLU A 1 921 ? 38.531 -11.618 -37.749 1.00 95.88 921 GLU A O 1
ATOM 7228 N N . LEU A 1 922 ? 36.762 -12.049 -36.406 1.00 97.25 922 LEU A N 1
ATOM 7229 C CA . LEU A 1 922 ? 37.453 -11.905 -35.125 1.00 97.25 922 LEU A CA 1
ATOM 7230 C C . LEU A 1 922 ? 37.604 -13.260 -34.427 1.00 97.25 922 LEU A C 1
ATOM 7232 O O . LEU A 1 922 ? 36.811 -14.178 -34.623 1.00 97.25 922 LEU A O 1
ATOM 7236 N N . LEU A 1 923 ? 38.636 -13.377 -33.595 1.00 96.81 923 LEU A N 1
ATOM 7237 C CA . LEU A 1 923 ? 38.854 -14.528 -32.716 1.00 96.81 923 LEU A CA 1
ATOM 7238 C C . LEU A 1 923 ? 38.286 -14.316 -31.315 1.00 96.81 923 LEU A C 1
ATOM 7240 O O . LEU A 1 923 ? 38.122 -15.294 -30.589 1.00 96.81 923 LEU A O 1
ATOM 7244 N N . LEU A 1 924 ? 37.998 -13.061 -30.952 1.00 95.38 924 LEU A N 1
ATOM 7245 C CA . LEU A 1 924 ? 37.462 -12.673 -29.655 1.00 95.38 924 LEU A CA 1
ATOM 7246 C C . LEU A 1 924 ? 36.300 -11.682 -29.806 1.00 95.38 924 LEU A C 1
ATOM 7248 O O . LEU A 1 924 ? 36.357 -10.779 -30.642 1.00 95.38 924 LEU A O 1
ATOM 7252 N N . SER A 1 925 ? 35.292 -11.831 -28.949 1.00 95.69 925 SER A N 1
ATOM 7253 C CA . SER A 1 925 ? 34.264 -10.823 -28.664 1.00 95.69 925 SER A CA 1
ATOM 7254 C C . SER A 1 925 ? 34.299 -10.442 -27.174 1.00 95.69 925 SER A C 1
ATOM 7256 O O . SER A 1 925 ? 35.170 -10.902 -26.430 1.00 95.69 925 SER A O 1
ATOM 7258 N N . MET A 1 926 ? 33.389 -9.580 -26.728 1.00 94.38 926 MET A N 1
ATOM 7259 C CA . MET A 1 926 ? 33.282 -9.106 -25.348 1.00 94.38 926 MET A CA 1
ATOM 7260 C C . MET A 1 926 ? 31.823 -9.033 -24.922 1.00 94.38 926 MET A C 1
ATOM 7262 O O . MET A 1 926 ? 30.944 -8.723 -25.723 1.00 94.38 926 MET A O 1
ATOM 7266 N N . THR A 1 927 ? 31.571 -9.266 -23.643 1.00 90.00 927 THR A N 1
ATOM 7267 C CA . THR A 1 927 ? 30.259 -9.083 -23.033 1.00 90.00 927 THR A CA 1
ATOM 7268 C C . THR A 1 927 ? 30.405 -8.607 -21.603 1.00 90.00 927 THR A C 1
ATOM 7270 O O . THR A 1 927 ? 31.427 -8.826 -20.961 1.00 90.00 927 THR A O 1
ATOM 7273 N N . PHE A 1 928 ? 29.358 -7.968 -21.106 1.00 85.19 928 PHE A N 1
ATOM 7274 C CA . PHE A 1 928 ? 29.200 -7.654 -19.695 1.00 85.19 928 PHE A CA 1
ATOM 7275 C C . PHE A 1 928 ? 28.178 -8.570 -19.009 1.00 85.19 928 PHE A C 1
ATOM 7277 O O . PHE A 1 928 ? 28.026 -8.539 -17.791 1.00 85.19 928 PHE A O 1
ATOM 7284 N N . ASN A 1 929 ? 27.466 -9.390 -19.788 1.00 84.25 929 ASN A N 1
ATOM 7285 C CA . ASN A 1 929 ? 26.422 -10.280 -19.304 1.00 84.25 929 ASN A CA 1
ATOM 7286 C C . ASN A 1 929 ? 26.979 -11.714 -19.138 1.00 84.25 929 ASN A C 1
ATOM 7288 O O . ASN A 1 929 ? 27.337 -12.347 -20.137 1.00 84.25 929 ASN A O 1
ATOM 7292 N N . PRO A 1 930 ? 26.998 -12.260 -17.906 1.00 77.62 930 PRO A N 1
ATOM 7293 C CA . PRO A 1 930 ? 27.479 -13.612 -17.606 1.00 77.62 930 PRO A CA 1
ATOM 7294 C C . PRO A 1 930 ? 26.842 -14.738 -18.440 1.00 77.62 930 PRO A C 1
ATOM 7296 O O . PRO A 1 930 ? 27.530 -15.681 -18.825 1.00 77.62 930 PRO A O 1
ATOM 7299 N N . ALA A 1 931 ? 25.549 -14.648 -18.771 1.00 82.75 931 ALA A N 1
ATOM 7300 C CA . ALA A 1 931 ? 24.839 -15.685 -19.531 1.00 82.75 931 ALA A CA 1
ATOM 7301 C C . ALA A 1 931 ? 24.856 -15.465 -21.056 1.00 82.75 931 ALA A C 1
ATOM 7303 O O . ALA A 1 931 ? 24.252 -16.237 -21.803 1.00 82.75 931 ALA A O 1
ATOM 7304 N N . HIS A 1 932 ? 25.528 -14.419 -21.550 1.00 86.81 932 HIS A N 1
ATOM 7305 C CA . HIS A 1 932 ? 25.461 -14.017 -22.961 1.00 86.81 932 HIS A CA 1
ATOM 7306 C C . HIS A 1 932 ? 25.893 -15.119 -23.929 1.00 86.81 932 HIS A C 1
ATOM 7308 O O . HIS A 1 932 ? 25.237 -15.349 -24.941 1.00 86.81 932 HIS A O 1
ATOM 7314 N N . VAL A 1 933 ? 26.964 -15.845 -23.606 1.00 89.25 933 VAL A N 1
ATOM 7315 C CA . VAL A 1 933 ? 27.464 -16.932 -24.463 1.00 89.25 933 VAL A CA 1
ATOM 7316 C C . VAL A 1 933 ? 26.453 -18.072 -24.546 1.00 89.25 933 VAL A C 1
ATOM 7318 O O . VAL A 1 933 ? 26.116 -18.509 -25.646 1.00 89.25 933 VAL A O 1
ATOM 7321 N N . ASP A 1 934 ? 25.896 -18.491 -23.408 1.00 87.12 934 ASP A N 1
ATOM 7322 C CA . ASP A 1 934 ? 24.860 -19.527 -23.362 1.00 87.12 934 ASP A CA 1
ATOM 7323 C C . ASP A 1 934 ? 23.607 -19.097 -24.151 1.00 87.12 934 ASP A C 1
ATOM 7325 O O . ASP A 1 934 ? 23.032 -19.902 -24.891 1.00 87.12 934 ASP A O 1
ATOM 7329 N N . ASN A 1 935 ? 23.231 -17.813 -24.080 1.00 84.75 935 ASN A N 1
ATOM 7330 C CA . ASN A 1 935 ? 22.132 -17.230 -24.857 1.00 84.75 935 ASN A CA 1
ATOM 7331 C C . ASN A 1 935 ? 22.383 -17.307 -26.367 1.00 84.75 935 ASN A C 1
ATOM 7333 O O . ASN A 1 935 ? 21.502 -17.712 -27.133 1.00 84.75 935 ASN A O 1
ATOM 7337 N N . LEU A 1 936 ? 23.579 -16.921 -26.812 1.00 86.94 936 LEU A N 1
ATOM 7338 C CA . LEU A 1 936 ? 23.944 -16.947 -28.227 1.00 86.94 936 LEU A CA 1
ATOM 7339 C C . LEU A 1 936 ? 24.048 -18.381 -28.763 1.00 86.94 936 LEU A C 1
ATOM 7341 O O . LEU A 1 936 ? 23.616 -18.633 -29.890 1.00 86.94 936 LEU A O 1
ATOM 7345 N N . ILE A 1 937 ? 24.538 -19.334 -27.964 1.00 89.06 937 ILE A N 1
ATOM 7346 C CA . ILE A 1 937 ? 24.549 -20.765 -28.314 1.00 89.06 937 ILE A CA 1
ATOM 7347 C C . ILE A 1 937 ? 23.115 -21.288 -28.457 1.00 89.06 937 ILE A C 1
ATOM 7349 O O . ILE A 1 937 ? 22.780 -21.910 -29.468 1.00 89.06 937 ILE A O 1
ATOM 7353 N N . ALA A 1 938 ? 22.234 -20.991 -27.496 1.00 85.19 938 ALA A N 1
ATOM 7354 C CA . ALA A 1 938 ? 20.831 -21.411 -27.539 1.00 85.19 938 ALA A CA 1
ATOM 7355 C C . ALA A 1 938 ? 20.094 -20.869 -28.779 1.00 85.19 938 ALA A C 1
ATOM 7357 O O . ALA A 1 938 ? 19.278 -21.571 -29.380 1.00 85.19 938 ALA A O 1
ATOM 7358 N N . ARG A 1 939 ? 20.427 -19.645 -29.207 1.00 86.31 939 ARG A N 1
ATOM 7359 C CA . ARG A 1 939 ? 19.891 -18.996 -30.418 1.00 86.31 939 ARG A CA 1
ATOM 7360 C C . ARG A 1 939 ? 20.606 -19.403 -31.711 1.00 86.31 939 ARG A C 1
ATOM 7362 O O . ARG A 1 939 ? 20.251 -18.893 -32.772 1.00 86.31 939 ARG A O 1
ATOM 7369 N N . ARG A 1 940 ? 21.584 -20.316 -31.646 1.00 88.62 940 ARG A N 1
ATOM 7370 C CA . ARG A 1 940 ? 22.422 -20.765 -32.776 1.00 88.62 940 ARG A CA 1
ATOM 7371 C C . ARG A 1 940 ? 23.192 -19.628 -33.463 1.00 88.62 940 ARG A C 1
ATOM 7373 O O . ARG A 1 940 ? 23.436 -19.683 -34.664 1.00 88.62 940 ARG A O 1
ATOM 7380 N N . GLN A 1 941 ? 23.544 -18.594 -32.705 1.00 89.00 941 GLN A N 1
ATOM 7381 C CA . GLN A 1 941 ? 24.331 -17.446 -33.168 1.00 89.00 941 GLN A CA 1
ATOM 7382 C C . GLN A 1 941 ? 25.831 -17.626 -32.900 1.00 89.00 941 GLN A C 1
ATOM 7384 O O . GLN A 1 941 ? 26.642 -17.062 -33.624 1.00 89.00 941 GLN A O 1
ATOM 7389 N N . LEU A 1 942 ? 26.202 -18.447 -31.911 1.00 92.38 942 LEU A N 1
ATOM 7390 C CA . LEU A 1 942 ? 27.572 -18.913 -31.683 1.00 92.38 942 LEU A CA 1
ATOM 7391 C C . LEU A 1 942 ? 27.635 -20.446 -31.681 1.00 92.38 942 LEU A C 1
ATOM 7393 O O . LEU A 1 942 ? 26.628 -21.124 -31.466 1.00 92.38 942 LEU A O 1
ATOM 7397 N N . GLN A 1 943 ? 28.829 -20.986 -31.932 1.00 90.62 943 GLN A N 1
ATOM 7398 C CA . GLN A 1 943 ? 29.084 -22.426 -31.888 1.00 90.62 943 GLN A CA 1
ATOM 7399 C C . GLN A 1 943 ? 29.031 -22.952 -30.444 1.00 90.62 943 GLN A C 1
ATOM 7401 O O . GLN A 1 943 ? 29.412 -22.223 -29.530 1.00 90.62 943 GLN A O 1
ATOM 7406 N N . PRO A 1 944 ? 28.657 -24.227 -30.209 1.00 91.62 944 PRO A N 1
ATOM 7407 C CA . PRO A 1 944 ? 28.671 -24.830 -28.869 1.00 91.62 944 PRO A CA 1
ATOM 7408 C C . PRO A 1 944 ? 30.047 -24.859 -28.182 1.00 91.62 944 PRO A C 1
ATOM 7410 O O . PRO A 1 944 ? 30.126 -25.135 -26.991 1.00 91.62 944 PRO A O 1
ATOM 7413 N N . THR A 1 945 ? 31.128 -24.618 -28.928 1.00 93.69 945 THR A N 1
ATOM 7414 C CA . THR A 1 945 ? 32.511 -24.497 -28.439 1.00 93.69 945 THR A CA 1
ATOM 7415 C C . THR A 1 945 ? 32.871 -23.084 -27.970 1.00 93.69 945 THR A C 1
ATOM 7417 O O . THR A 1 945 ? 34.005 -22.860 -27.541 1.00 93.69 945 THR A O 1
ATOM 7420 N N . ALA A 1 946 ? 31.946 -22.125 -28.068 1.00 94.69 946 ALA A N 1
ATOM 7421 C CA . ALA A 1 946 ? 32.139 -20.777 -27.556 1.00 94.69 946 ALA A CA 1
ATOM 7422 C C . ALA A 1 946 ? 32.108 -20.759 -26.023 1.00 94.69 946 ALA A C 1
ATOM 7424 O O . ALA A 1 946 ? 31.228 -21.341 -25.397 1.00 94.69 946 ALA A O 1
ATOM 7425 N N . GLU A 1 947 ? 33.057 -20.050 -25.421 1.00 94.31 947 GLU A N 1
ATOM 7426 C CA . GLU A 1 947 ? 33.165 -19.866 -23.978 1.00 94.31 947 GLU A CA 1
ATOM 7427 C C . GLU A 1 947 ? 33.502 -18.410 -23.655 1.00 94.31 947 GLU A C 1
ATOM 7429 O O . GLU A 1 947 ? 34.191 -17.725 -24.417 1.00 94.31 947 GLU A O 1
ATOM 7434 N N . SER A 1 948 ? 33.037 -17.944 -22.498 1.00 93.12 948 SER A N 1
ATOM 7435 C CA . SER A 1 948 ? 33.475 -16.673 -21.925 1.00 93.12 948 SER A CA 1
ATOM 7436 C C . SER A 1 948 ? 34.602 -16.875 -20.918 1.00 93.12 948 SER A C 1
ATOM 7438 O O . SER A 1 948 ? 34.518 -17.745 -20.046 1.00 93.12 948 SER A O 1
ATOM 7440 N N . PHE A 1 949 ? 35.633 -16.040 -21.010 1.00 94.19 949 PHE A N 1
ATOM 7441 C CA . PHE A 1 949 ? 36.825 -16.083 -20.168 1.00 94.19 949 PHE A CA 1
ATOM 7442 C C . PHE A 1 949 ? 37.254 -14.677 -19.732 1.00 94.19 949 PHE A C 1
ATOM 7444 O O . PHE A 1 949 ? 36.763 -13.668 -20.235 1.00 94.19 949 PHE A O 1
ATOM 7451 N N . GLY A 1 950 ? 38.186 -14.604 -18.787 1.00 93.62 950 GLY A N 1
ATOM 7452 C CA . GLY A 1 950 ? 38.699 -13.343 -18.263 1.00 93.62 950 GLY A CA 1
ATOM 7453 C C . GLY A 1 950 ? 40.129 -13.469 -17.758 1.00 93.62 950 GLY A C 1
ATOM 7454 O O . GLY A 1 950 ? 40.744 -14.535 -17.832 1.00 93.62 950 GLY A O 1
ATOM 7455 N N . PHE A 1 951 ? 40.665 -12.372 -17.232 1.00 95.81 951 PHE A N 1
ATOM 7456 C CA . PHE A 1 951 ? 41.998 -12.358 -16.658 1.00 95.81 951 PHE A CA 1
ATOM 7457 C C . PHE A 1 951 ? 42.046 -13.101 -15.324 1.00 95.81 951 PHE A C 1
ATOM 7459 O O . PHE A 1 951 ? 41.140 -13.011 -14.496 1.00 95.81 951 PHE A O 1
ATOM 7466 N N . SER A 1 952 ? 43.152 -13.800 -15.075 1.00 91.62 952 SER A N 1
ATOM 7467 C CA . SER A 1 952 ? 43.342 -14.587 -13.850 1.00 91.62 952 SER A CA 1
ATOM 7468 C C . SER A 1 952 ? 43.410 -13.724 -12.586 1.00 91.62 952 SER A C 1
ATOM 7470 O O . SER A 1 952 ? 43.048 -14.189 -11.510 1.00 91.62 952 SER A O 1
ATOM 7472 N N . ALA A 1 953 ? 43.845 -12.466 -12.715 1.00 87.94 953 ALA A N 1
ATOM 7473 C CA . ALA A 1 953 ? 43.838 -11.487 -11.626 1.00 87.94 953 ALA A CA 1
ATOM 7474 C C . ALA A 1 953 ? 42.429 -10.948 -11.303 1.00 87.94 953 ALA A C 1
ATOM 7476 O O . ALA A 1 953 ? 42.256 -10.267 -10.295 1.00 87.94 953 ALA A O 1
ATOM 7477 N N . GLY A 1 954 ? 41.437 -11.271 -12.134 1.00 91.06 954 GLY A N 1
ATOM 7478 C CA . GLY A 1 954 ? 40.059 -10.825 -12.016 1.00 91.06 954 GLY A CA 1
ATOM 7479 C C . GLY A 1 954 ? 39.612 -9.951 -13.179 1.00 91.06 954 GLY A C 1
ATOM 7480 O O . GLY A 1 954 ? 40.430 -9.396 -13.916 1.00 91.06 954 GLY A O 1
ATOM 7481 N N . MET A 1 955 ? 38.295 -9.837 -13.310 1.00 92.94 955 MET A N 1
ATOM 7482 C CA . MET A 1 955 ? 37.635 -8.964 -14.271 1.00 92.94 955 MET A CA 1
ATOM 7483 C C . MET A 1 955 ? 36.767 -7.932 -13.558 1.00 92.94 955 MET A C 1
ATOM 7485 O O . MET A 1 955 ? 36.120 -8.252 -12.556 1.00 92.94 955 MET A O 1
ATOM 7489 N N . LEU A 1 956 ? 36.749 -6.721 -14.109 1.00 91.56 956 LEU A N 1
ATOM 7490 C CA . LEU A 1 956 ? 35.897 -5.605 -13.732 1.00 91.56 956 LEU A CA 1
ATOM 7491 C C . LEU A 1 956 ? 34.447 -6.069 -13.767 1.00 91.56 956 LEU A C 1
ATOM 7493 O O . LEU A 1 956 ? 33.981 -6.639 -14.755 1.00 91.56 956 LEU A O 1
ATOM 7497 N N . GLY A 1 957 ? 33.748 -5.855 -12.666 1.00 88.75 957 GLY A N 1
ATOM 7498 C CA . GLY A 1 957 ? 32.327 -6.101 -12.576 1.00 88.75 957 GLY A CA 1
ATOM 7499 C C . GLY A 1 957 ? 31.644 -5.040 -11.745 1.00 88.75 957 GLY A C 1
ATOM 7500 O O . GLY A 1 957 ? 32.265 -4.348 -10.935 1.00 88.75 957 GLY A O 1
ATOM 7501 N N . ASN A 1 958 ? 30.335 -4.963 -11.927 1.00 85.25 958 ASN A N 1
ATOM 7502 C CA . ASN A 1 958 ? 29.499 -4.020 -11.221 1.00 85.25 958 ASN A CA 1
ATOM 7503 C C . ASN A 1 958 ? 28.217 -4.655 -10.701 1.00 85.25 958 ASN A C 1
ATOM 7505 O O . ASN A 1 958 ? 27.830 -5.779 -11.045 1.00 85.25 958 ASN A O 1
ATOM 7509 N N . VAL A 1 959 ? 27.603 -3.936 -9.776 1.00 87.62 959 VAL A N 1
ATOM 7510 C CA . VAL A 1 959 ? 26.250 -4.194 -9.309 1.00 87.62 959 VAL A CA 1
ATOM 7511 C C . VAL A 1 959 ? 25.411 -3.061 -9.851 1.00 87.62 959 VAL A C 1
ATOM 7513 O O . VAL A 1 959 ? 25.859 -1.921 -9.872 1.00 87.62 959 VAL A O 1
ATOM 7516 N N . HIS A 1 960 ? 24.211 -3.390 -10.308 1.00 86.69 960 HIS A N 1
ATOM 7517 C CA . HIS A 1 960 ? 23.255 -2.384 -10.710 1.00 86.69 960 HIS A CA 1
ATOM 7518 C C . HIS A 1 960 ? 22.090 -2.280 -9.745 1.00 86.69 960 HIS A C 1
ATOM 7520 O O . HIS A 1 960 ? 21.677 -3.280 -9.143 1.00 86.69 960 HIS A O 1
ATOM 7526 N N . PHE A 1 961 ? 21.596 -1.057 -9.571 1.00 91.75 961 PHE A N 1
ATOM 7527 C CA . PHE A 1 961 ? 20.713 -0.708 -8.470 1.00 91.75 961 PHE A CA 1
ATOM 7528 C C . PHE A 1 961 ? 19.382 -0.117 -8.924 1.00 91.75 961 PHE A C 1
ATOM 7530 O O . PHE A 1 961 ? 19.210 0.358 -10.045 1.00 91.75 961 PHE A O 1
ATOM 7537 N N . VAL A 1 962 ? 18.421 -0.123 -8.002 1.00 91.69 962 VAL A N 1
ATOM 7538 C CA . VAL A 1 962 ? 17.237 0.730 -8.086 1.00 91.69 962 VAL A CA 1
ATOM 7539 C C . VAL A 1 962 ? 17.226 1.728 -6.932 1.00 91.69 962 VAL A C 1
ATOM 7541 O O . VAL A 1 962 ? 17.445 1.360 -5.773 1.00 91.69 962 VAL A O 1
ATOM 7544 N N . ALA A 1 963 ? 16.929 2.985 -7.243 1.00 92.88 963 ALA A N 1
ATOM 7545 C CA . ALA A 1 963 ? 16.866 4.092 -6.298 1.00 92.88 963 ALA A CA 1
ATOM 7546 C C . ALA A 1 963 ? 15.486 4.758 -6.308 1.00 92.88 963 ALA A C 1
ATOM 7548 O O . ALA A 1 963 ? 14.749 4.703 -7.295 1.00 92.88 963 ALA A O 1
ATOM 7549 N N . ILE A 1 964 ? 15.138 5.408 -5.198 1.00 92.81 964 ILE A N 1
ATOM 7550 C CA . ILE A 1 964 ? 13.874 6.135 -5.035 1.00 92.81 964 ILE A CA 1
ATOM 7551 C C . ILE A 1 964 ? 14.186 7.637 -5.016 1.00 92.81 964 ILE A C 1
ATOM 7553 O O . ILE A 1 964 ? 14.882 8.082 -4.098 1.00 92.81 964 ILE A O 1
ATOM 7557 N N . PRO A 1 965 ? 13.672 8.444 -5.963 1.00 90.62 965 PRO A N 1
ATOM 7558 C CA . PRO A 1 965 ? 13.843 9.894 -5.929 1.00 90.62 965 PRO A CA 1
ATOM 7559 C C . PRO A 1 965 ? 13.243 10.524 -4.663 1.00 90.62 965 PRO A C 1
ATOM 7561 O O . PRO A 1 965 ? 12.187 10.116 -4.168 1.00 90.62 965 PRO A O 1
ATOM 7564 N N . ALA A 1 966 ? 13.881 11.569 -4.135 1.00 87.81 966 ALA A N 1
ATOM 7565 C CA . ALA A 1 966 ? 13.450 12.249 -2.911 1.00 87.81 966 ALA A CA 1
ATOM 7566 C C . ALA A 1 966 ? 12.034 12.846 -3.027 1.00 87.81 966 ALA A C 1
ATOM 7568 O O . ALA A 1 966 ? 11.305 12.898 -2.028 1.00 87.81 966 ALA A O 1
ATOM 7569 N N . ASN A 1 967 ? 11.629 13.245 -4.236 1.00 86.06 967 ASN A N 1
ATOM 7570 C CA . ASN A 1 967 ? 10.321 13.822 -4.549 1.00 86.06 967 ASN A CA 1
ATOM 7571 C C . ASN A 1 967 ? 9.250 12.785 -4.955 1.00 86.06 967 ASN A C 1
ATOM 7573 O O . ASN A 1 967 ? 8.124 13.193 -5.253 1.00 86.06 967 ASN A O 1
ATOM 7577 N N . SER A 1 968 ? 9.562 11.478 -4.927 1.00 87.75 968 SER A N 1
ATOM 7578 C CA . SER A 1 968 ? 8.623 10.394 -5.264 1.00 87.75 968 SER A CA 1
ATOM 7579 C C . SER A 1 968 ? 7.302 10.512 -4.494 1.00 87.75 968 SER A C 1
ATOM 7581 O O . SER A 1 968 ? 7.278 10.793 -3.288 1.00 87.75 968 SER A O 1
ATOM 7583 N N . SER A 1 969 ? 6.202 10.272 -5.209 1.00 83.56 969 SER A N 1
ATOM 7584 C CA . SER A 1 969 ? 4.834 10.277 -4.683 1.00 83.56 969 SER A CA 1
ATOM 7585 C C . SER A 1 969 ? 4.430 8.925 -4.078 1.00 83.56 969 SER A C 1
ATOM 7587 O O . SER A 1 969 ? 3.623 8.880 -3.147 1.00 83.56 969 SER A O 1
ATOM 7589 N N . ALA A 1 970 ? 5.058 7.835 -4.531 1.00 86.06 970 ALA A N 1
ATOM 7590 C CA . ALA A 1 970 ? 4.751 6.456 -4.156 1.00 86.06 970 ALA A CA 1
ATOM 7591 C C . ALA A 1 970 ? 5.911 5.738 -3.434 1.00 86.06 970 ALA A C 1
ATOM 7593 O O . ALA A 1 970 ? 6.188 4.570 -3.700 1.00 86.06 970 ALA A O 1
ATOM 7594 N N . LYS A 1 971 ? 6.589 6.400 -2.482 1.00 90.38 971 LYS A N 1
ATOM 7595 C CA . LYS A 1 971 ? 7.774 5.850 -1.776 1.00 90.38 971 LYS A CA 1
ATOM 7596 C C . LYS A 1 971 ? 7.553 4.462 -1.161 1.00 90.38 971 LYS A C 1
ATOM 7598 O O . LYS A 1 971 ? 8.420 3.599 -1.264 1.00 90.38 971 LYS A O 1
ATOM 7603 N N . ALA A 1 972 ? 6.401 4.233 -0.526 1.00 83.50 972 ALA A N 1
ATOM 7604 C CA . ALA A 1 972 ? 6.086 2.940 0.085 1.00 83.50 972 ALA A CA 1
ATOM 7605 C C . ALA A 1 972 ? 5.864 1.852 -0.981 1.00 83.50 972 ALA A C 1
ATOM 7607 O O . ALA A 1 972 ? 6.369 0.738 -0.841 1.00 83.50 972 ALA A O 1
ATOM 7608 N N . GLY A 1 973 ? 5.165 2.183 -2.069 1.00 78.31 973 GLY A N 1
ATOM 7609 C CA . GLY A 1 973 ? 5.022 1.337 -3.250 1.00 78.31 973 GLY A CA 1
ATOM 7610 C C . GLY A 1 973 ? 6.375 0.992 -3.868 1.00 78.31 973 GLY A C 1
ATOM 7611 O O . GLY A 1 973 ? 6.670 -0.185 -4.071 1.00 78.31 973 GLY A O 1
ATOM 7612 N N . ALA A 1 974 ? 7.235 1.988 -4.081 1.00 86.38 974 ALA A N 1
ATOM 7613 C CA . ALA A 1 974 ? 8.572 1.816 -4.642 1.00 86.38 974 ALA A CA 1
ATOM 7614 C C . ALA A 1 974 ? 9.455 0.908 -3.765 1.00 86.38 974 ALA A C 1
ATOM 7616 O O . ALA A 1 974 ? 10.114 0.005 -4.278 1.00 86.38 974 ALA A O 1
ATOM 7617 N N . GLN A 1 975 ? 9.385 1.042 -2.434 1.00 91.06 975 GLN A N 1
ATOM 7618 C CA . GLN A 1 975 ? 10.040 0.125 -1.488 1.00 91.06 975 GLN A CA 1
ATOM 7619 C C . GLN A 1 975 ? 9.519 -1.317 -1.596 1.00 91.06 975 GLN A C 1
ATOM 7621 O O . GLN A 1 975 ? 10.293 -2.270 -1.473 1.00 91.06 975 GLN A O 1
ATOM 7626 N N . VAL A 1 976 ? 8.214 -1.505 -1.828 1.00 82.25 976 VAL A N 1
ATOM 7627 C CA . VAL A 1 976 ? 7.625 -2.838 -2.031 1.00 82.25 976 VAL A CA 1
ATOM 7628 C C . VAL A 1 976 ? 8.102 -3.464 -3.340 1.00 82.25 976 VAL A C 1
ATOM 7630 O O . VAL A 1 976 ? 8.470 -4.643 -3.334 1.00 82.25 976 VAL A O 1
ATOM 7633 N N . VAL A 1 977 ? 8.156 -2.684 -4.422 1.00 82.44 977 VAL A N 1
ATOM 7634 C CA . VAL A 1 977 ? 8.684 -3.121 -5.724 1.00 82.44 977 VAL A CA 1
ATOM 7635 C C . VAL A 1 977 ? 10.166 -3.481 -5.605 1.00 82.44 977 VAL A C 1
ATOM 7637 O O . VAL A 1 977 ? 10.539 -4.604 -5.938 1.00 82.44 977 VAL A O 1
ATOM 7640 N N . ALA A 1 978 ? 10.997 -2.612 -5.027 1.00 88.38 978 ALA A N 1
ATOM 7641 C CA . ALA A 1 978 ? 12.419 -2.883 -4.803 1.00 88.38 978 ALA A CA 1
ATOM 7642 C C . ALA A 1 978 ? 12.647 -4.140 -3.941 1.00 88.38 978 ALA A C 1
ATOM 7644 O O . ALA A 1 978 ? 13.481 -4.989 -4.262 1.00 88.38 978 ALA A O 1
ATOM 7645 N N . ASN A 1 979 ? 11.850 -4.339 -2.882 1.00 90.50 979 ASN A N 1
ATOM 7646 C CA . ASN A 1 979 ? 11.910 -5.569 -2.091 1.00 90.50 979 ASN A CA 1
ATOM 7647 C C . ASN A 1 979 ? 11.522 -6.808 -2.917 1.00 90.50 979 ASN A C 1
ATOM 7649 O O . ASN A 1 979 ? 12.126 -7.865 -2.736 1.00 90.50 979 ASN A O 1
ATOM 7653 N N . PHE A 1 980 ? 10.526 -6.718 -3.803 1.00 85.88 980 PHE A N 1
ATOM 7654 C CA . PHE A 1 980 ? 10.167 -7.815 -4.706 1.00 85.88 980 PHE A CA 1
ATOM 7655 C C . PHE A 1 980 ? 11.291 -8.135 -5.700 1.00 85.88 980 PHE A C 1
ATOM 7657 O O . PHE A 1 980 ? 11.601 -9.314 -5.876 1.00 85.88 980 PHE A O 1
ATOM 7664 N N . LEU A 1 981 ? 11.944 -7.124 -6.279 1.00 86.12 981 LEU A N 1
ATOM 7665 C CA . LEU A 1 981 ? 13.076 -7.306 -7.197 1.00 86.12 981 LEU A CA 1
ATOM 7666 C C . LEU A 1 981 ? 14.257 -8.036 -6.532 1.00 86.12 981 LEU A C 1
ATOM 7668 O O . LEU A 1 981 ? 14.913 -8.846 -7.182 1.00 86.12 981 LEU A O 1
ATOM 7672 N N . MET A 1 982 ? 14.470 -7.843 -5.225 1.00 92.75 982 MET A N 1
ATOM 7673 C CA . MET A 1 982 ? 15.451 -8.594 -4.420 1.00 92.75 982 MET A CA 1
ATOM 7674 C C . MET A 1 982 ? 14.970 -9.986 -3.962 1.00 92.75 982 MET A C 1
ATOM 7676 O O . MET A 1 982 ? 15.680 -10.693 -3.248 1.00 92.75 982 MET A O 1
ATOM 7680 N N . SER A 1 983 ? 13.747 -10.404 -4.298 1.00 89.00 983 SER A N 1
ATOM 7681 C CA . SER A 1 983 ? 13.226 -11.702 -3.857 1.00 89.00 983 SER A CA 1
ATOM 7682 C C . SER A 1 983 ? 13.873 -12.872 -4.612 1.00 89.00 983 SER A C 1
ATOM 7684 O O . SER A 1 983 ? 14.187 -12.734 -5.796 1.00 89.00 983 SER A O 1
ATOM 7686 N N . PRO A 1 984 ? 13.993 -14.066 -3.993 1.00 89.44 984 PRO A N 1
ATOM 7687 C CA . PRO A 1 984 ? 14.518 -15.247 -4.679 1.00 89.44 984 PRO A CA 1
ATOM 7688 C C . PRO A 1 984 ? 13.771 -15.579 -5.977 1.00 89.44 984 PRO A C 1
ATOM 7690 O O . PRO A 1 984 ? 14.396 -15.933 -6.965 1.00 89.44 984 PRO A O 1
ATOM 7693 N N . ALA A 1 985 ? 12.444 -15.419 -6.003 1.00 82.81 985 ALA A N 1
ATOM 7694 C CA . ALA A 1 985 ? 11.637 -15.715 -7.186 1.00 82.81 985 ALA A CA 1
ATOM 7695 C C . ALA A 1 985 ? 11.943 -14.769 -8.360 1.00 82.81 985 ALA A C 1
ATOM 7697 O O . ALA A 1 985 ? 12.128 -15.235 -9.483 1.00 82.81 985 ALA A O 1
ATOM 7698 N N . ALA A 1 986 ? 12.033 -13.459 -8.099 1.00 84.19 986 ALA A N 1
ATOM 7699 C CA . ALA A 1 986 ? 12.380 -12.474 -9.123 1.00 84.19 986 ALA A CA 1
ATOM 7700 C C . ALA A 1 986 ? 13.809 -12.692 -9.643 1.00 84.19 986 ALA A C 1
ATOM 7702 O O . ALA A 1 986 ? 14.048 -12.682 -10.846 1.00 84.19 986 ALA A O 1
ATOM 7703 N N . GLN A 1 987 ? 14.744 -12.977 -8.738 1.00 90.31 987 GLN A N 1
ATOM 7704 C CA . GLN A 1 987 ? 16.152 -13.191 -9.065 1.00 90.31 987 GLN A CA 1
ATOM 7705 C C . GLN A 1 987 ? 16.396 -14.487 -9.849 1.00 90.31 987 GLN A C 1
ATOM 7707 O O . GLN A 1 987 ? 17.173 -14.472 -10.796 1.00 90.31 987 GLN A O 1
ATOM 7712 N N . ILE A 1 988 ? 15.697 -15.579 -9.521 1.00 87.44 988 ILE A N 1
ATOM 7713 C CA . ILE A 1 988 ? 15.733 -16.830 -10.299 1.00 87.44 988 ILE A CA 1
ATOM 7714 C C . ILE A 1 988 ? 15.173 -16.598 -11.704 1.00 87.44 988 ILE A C 1
ATOM 7716 O O . ILE A 1 988 ? 15.781 -17.023 -12.678 1.00 87.44 988 ILE A O 1
ATOM 7720 N N . ARG A 1 989 ? 14.047 -15.882 -11.829 1.00 84.38 989 ARG A N 1
ATOM 7721 C CA . ARG A 1 989 ? 13.474 -15.547 -13.141 1.00 84.38 989 ARG A CA 1
ATOM 7722 C C . ARG A 1 989 ? 14.414 -14.673 -13.973 1.00 84.38 989 ARG A C 1
ATOM 7724 O O . ARG A 1 989 ? 14.508 -14.880 -15.174 1.00 84.38 989 ARG A O 1
ATOM 7731 N N . LYS A 1 990 ? 15.090 -13.706 -13.348 1.00 88.00 990 LYS A N 1
ATOM 7732 C CA . LYS A 1 990 ? 16.055 -12.821 -14.012 1.00 88.00 990 LYS A CA 1
ATOM 7733 C C . LYS A 1 990 ? 17.304 -13.572 -14.483 1.00 88.00 990 LYS A C 1
ATOM 7735 O O . LYS A 1 990 ? 17.760 -13.347 -15.599 1.00 88.00 990 LYS A O 1
ATOM 7740 N N . ALA A 1 991 ? 17.807 -14.485 -13.654 1.00 86.88 991 ALA A N 1
ATOM 7741 C CA . ALA A 1 991 ? 18.969 -15.313 -13.962 1.00 86.88 991 ALA A CA 1
ATOM 7742 C C . ALA A 1 991 ? 18.702 -16.358 -15.056 1.00 86.88 991 ALA A C 1
ATOM 7744 O O . ALA A 1 991 ? 19.654 -16.921 -15.584 1.00 86.88 991 ALA A O 1
ATOM 7745 N N . ASP A 1 992 ? 17.439 -16.627 -15.402 1.00 84.31 992 ASP A N 1
ATOM 7746 C CA . ASP A 1 992 ? 17.093 -17.558 -16.473 1.00 84.31 992 ASP A CA 1
ATOM 7747 C C . ASP A 1 992 ? 17.571 -17.014 -17.837 1.00 84.31 992 ASP A C 1
ATOM 7749 O O . ASP A 1 992 ? 17.081 -15.962 -18.272 1.00 84.31 992 ASP A O 1
ATOM 7753 N N . PRO A 1 993 ? 18.485 -17.720 -18.535 1.00 76.88 993 PRO A N 1
ATOM 7754 C CA . PRO A 1 993 ? 18.965 -17.342 -19.867 1.00 76.88 993 PRO A CA 1
ATOM 7755 C C . PRO A 1 993 ? 17.832 -17.201 -20.903 1.00 76.88 993 PRO A C 1
ATOM 7757 O O . PRO A 1 993 ? 17.910 -16.390 -21.825 1.00 76.88 993 PRO A O 1
ATOM 7760 N N . ALA A 1 994 ? 16.729 -17.941 -20.740 1.00 74.56 994 ALA A N 1
ATOM 7761 C CA . ALA A 1 994 ? 15.564 -17.825 -21.618 1.00 74.56 994 ALA A CA 1
ATOM 7762 C C . ALA A 1 994 ? 14.781 -16.512 -21.428 1.00 74.56 994 ALA A C 1
ATOM 7764 O O . ALA A 1 994 ? 13.955 -16.177 -22.278 1.00 74.56 994 ALA A O 1
ATOM 7765 N N . VAL A 1 995 ? 15.017 -15.784 -20.331 1.00 75.75 995 VAL A N 1
ATOM 7766 C CA . VAL A 1 995 ? 14.330 -14.530 -19.990 1.00 75.75 995 VAL A CA 1
ATOM 7767 C C . VAL A 1 995 ? 15.265 -13.334 -20.158 1.00 75.75 995 VAL A C 1
ATOM 7769 O O . VAL A 1 995 ? 15.036 -12.511 -21.037 1.00 75.75 995 VAL A O 1
ATOM 7772 N N . TRP A 1 996 ? 16.317 -13.244 -19.339 1.00 80.44 996 TRP A N 1
ATOM 7773 C CA . TRP A 1 996 ? 17.331 -12.180 -19.414 1.00 80.44 996 TRP A CA 1
ATOM 7774 C C . TRP A 1 996 ? 18.740 -12.768 -19.264 1.00 80.44 996 TRP A C 1
ATOM 7776 O O . TRP A 1 996 ? 19.625 -12.495 -20.078 1.00 80.44 996 TRP A O 1
ATOM 7786 N N . GLY A 1 997 ? 18.944 -13.628 -18.266 1.00 78.50 997 GLY A N 1
ATOM 7787 C CA . GLY A 1 997 ? 20.248 -14.220 -17.969 1.00 78.50 997 GLY A CA 1
ATOM 7788 C C . GLY A 1 997 ? 21.163 -13.303 -17.153 1.00 78.50 997 GLY A C 1
ATOM 7789 O O . GLY A 1 997 ? 22.353 -13.571 -17.033 1.00 78.50 997 GLY A O 1
ATOM 7790 N N . ASP A 1 998 ? 20.625 -12.224 -16.579 1.00 84.81 998 ASP A N 1
ATOM 7791 C CA . ASP A 1 998 ? 21.391 -11.304 -15.739 1.00 84.81 998 ASP A CA 1
ATOM 7792 C C . ASP A 1 998 ? 21.646 -11.899 -14.349 1.00 84.81 998 ASP A C 1
ATOM 7794 O O . ASP A 1 998 ? 20.725 -12.371 -13.666 1.00 84.81 998 ASP A O 1
ATOM 7798 N N . ALA A 1 999 ? 22.902 -11.867 -13.903 1.00 85.19 999 ALA A N 1
ATOM 7799 C CA . ALA A 1 999 ? 23.303 -12.608 -12.718 1.00 85.19 999 ALA A CA 1
ATOM 7800 C C . ALA A 1 999 ? 22.673 -12.044 -11.436 1.00 85.19 999 ALA A C 1
ATOM 7802 O O . ALA A 1 999 ? 22.415 -10.846 -11.272 1.00 85.19 999 ALA A O 1
ATOM 7803 N N . SER A 1 1000 ? 22.403 -12.952 -10.498 1.00 90.25 1000 SER A N 1
ATOM 7804 C CA . SER A 1 1000 ? 21.736 -12.600 -9.251 1.00 90.25 1000 SER A CA 1
ATOM 7805 C C . SER A 1 1000 ? 22.676 -11.921 -8.259 1.00 90.25 1000 SER A C 1
ATOM 7807 O O . SER A 1 1000 ? 23.823 -12.331 -8.085 1.00 90.25 1000 SER A O 1
ATOM 7809 N N . VAL A 1 1001 ? 22.157 -10.937 -7.525 1.00 90.88 1001 VAL A N 1
ATOM 7810 C CA . VAL A 1 1001 ? 22.830 -10.314 -6.369 1.00 90.88 1001 VAL A CA 1
ATOM 7811 C C . VAL A 1 1001 ? 22.688 -11.128 -5.079 1.00 90.88 1001 VAL A C 1
ATOM 7813 O O . VAL A 1 1001 ? 23.213 -10.728 -4.044 1.00 90.88 1001 VAL A O 1
ATOM 7816 N N . LEU A 1 1002 ? 21.968 -12.255 -5.102 1.00 92.81 1002 LEU A N 1
ATOM 7817 C CA . LEU A 1 1002 ? 21.706 -13.061 -3.912 1.00 92.81 1002 LEU A CA 1
ATOM 7818 C C . LEU A 1 1002 ? 22.805 -14.089 -3.653 1.00 92.81 1002 LEU A C 1
ATOM 7820 O O . LEU A 1 1002 ? 23.366 -14.683 -4.573 1.00 92.81 1002 LEU A O 1
ATOM 7824 N N . SER A 1 1003 ? 23.048 -14.371 -2.375 1.00 90.38 1003 SER A N 1
ATOM 7825 C CA . SER A 1 1003 ? 23.921 -15.466 -1.968 1.00 90.38 1003 SER A CA 1
ATOM 7826 C C . SER A 1 1003 ? 23.151 -16.782 -2.017 1.00 90.38 1003 SER A C 1
ATOM 7828 O O . SER A 1 1003 ? 22.191 -16.963 -1.264 1.00 90.38 1003 SER A O 1
ATOM 7830 N N . SER A 1 1004 ? 23.593 -17.745 -2.834 1.00 85.12 1004 SER A N 1
ATOM 7831 C CA . SER A 1 1004 ? 22.942 -19.065 -2.926 1.00 85.12 1004 SER A CA 1
ATOM 7832 C C . SER A 1 1004 ? 22.861 -19.780 -1.568 1.00 85.12 1004 SER A C 1
ATOM 7834 O O . SER A 1 1004 ? 21.899 -20.492 -1.289 1.00 85.12 1004 SER A O 1
ATOM 7836 N N . ASN A 1 1005 ? 23.823 -19.532 -0.673 1.00 85.94 1005 ASN A N 1
ATOM 7837 C CA . ASN A 1 1005 ? 23.862 -20.098 0.678 1.00 85.94 1005 ASN A CA 1
ATOM 7838 C C . ASN A 1 1005 ? 22.861 -19.467 1.655 1.00 85.94 1005 ASN A C 1
ATOM 7840 O O . ASN A 1 1005 ? 22.549 -20.081 2.674 1.00 85.94 1005 ASN A O 1
ATOM 7844 N N . ALA A 1 1006 ? 22.356 -18.268 1.361 1.00 86.44 1006 ALA A N 1
ATOM 7845 C CA . ALA A 1 1006 ? 21.311 -17.623 2.152 1.00 86.44 1006 ALA A CA 1
ATOM 7846 C C . ALA A 1 1006 ? 19.897 -18.093 1.751 1.00 86.44 1006 ALA A C 1
ATOM 7848 O O . ALA A 1 1006 ? 18.925 -17.789 2.448 1.00 86.44 1006 ALA A O 1
ATOM 7849 N N . LEU A 1 1007 ? 19.765 -18.830 0.640 1.00 88.50 1007 LEU A N 1
ATOM 7850 C CA . LEU A 1 1007 ? 18.481 -19.264 0.092 1.00 88.50 1007 LEU A CA 1
ATOM 7851 C C . LEU A 1 1007 ? 17.978 -20.588 0.701 1.00 88.50 1007 LEU A C 1
ATOM 7853 O O . LEU A 1 1007 ? 18.764 -21.486 1.009 1.00 88.50 1007 LEU A O 1
ATOM 7857 N N . PRO A 1 1008 ? 16.648 -20.770 0.812 1.00 84.00 1008 PRO A N 1
ATOM 7858 C CA . PRO A 1 1008 ? 16.031 -22.074 1.050 1.00 84.00 1008 PRO A CA 1
ATOM 7859 C C . PRO A 1 1008 ? 16.441 -23.118 -0.002 1.00 84.00 1008 PRO A C 1
ATOM 7861 O O . PRO A 1 1008 ? 16.538 -22.795 -1.184 1.00 84.00 1008 PRO A O 1
ATOM 7864 N N . LEU A 1 1009 ? 16.590 -24.387 0.403 1.00 82.94 1009 LEU A N 1
ATOM 7865 C CA . LEU A 1 1009 ? 17.107 -25.477 -0.449 1.00 82.94 1009 LEU A CA 1
ATOM 7866 C C . LEU A 1 1009 ? 16.481 -25.577 -1.858 1.00 82.94 1009 LEU A C 1
ATOM 7868 O O . LEU A 1 1009 ? 17.248 -25.706 -2.811 1.00 82.94 1009 LEU A O 1
ATOM 7872 N N . PRO A 1 1010 ? 15.146 -25.482 -2.050 1.00 85.56 1010 PRO A N 1
ATOM 7873 C CA . PRO A 1 1010 ? 14.568 -25.557 -3.395 1.00 85.56 1010 PRO A CA 1
ATOM 7874 C C . PRO A 1 1010 ? 14.985 -24.384 -4.291 1.00 85.56 1010 PRO A C 1
ATOM 7876 O O . PRO A 1 1010 ? 15.273 -24.572 -5.466 1.00 85.56 1010 PRO A O 1
ATOM 7879 N N . GLN A 1 1011 ? 15.050 -23.179 -3.722 1.00 88.62 1011 GLN A N 1
ATOM 7880 C CA . GLN A 1 1011 ? 15.414 -21.954 -4.439 1.00 88.62 1011 GLN A CA 1
ATOM 7881 C C . GLN A 1 1011 ? 16.919 -21.895 -4.704 1.00 88.62 1011 GLN A C 1
ATOM 7883 O O . GLN A 1 1011 ? 17.334 -21.458 -5.771 1.00 88.62 1011 GLN A O 1
ATOM 7888 N N . LYS A 1 1012 ? 17.729 -22.398 -3.763 1.00 88.94 1012 LYS A N 1
ATOM 7889 C CA . LYS A 1 1012 ? 19.166 -22.601 -3.951 1.00 88.94 1012 LYS A CA 1
ATOM 7890 C C . LYS A 1 1012 ? 19.435 -23.495 -5.163 1.00 88.94 1012 LYS A C 1
ATOM 7892 O O . LYS A 1 1012 ? 20.145 -23.075 -6.065 1.00 88.94 1012 LYS A O 1
ATOM 7897 N N . ALA A 1 1013 ? 18.815 -24.676 -5.210 1.00 87.75 1013 ALA A N 1
ATOM 7898 C CA . ALA A 1 1013 ? 18.996 -25.616 -6.315 1.00 87.75 1013 ALA A CA 1
ATOM 7899 C C . ALA A 1 1013 ? 18.550 -25.027 -7.665 1.00 87.75 1013 ALA A C 1
ATOM 7901 O O . ALA A 1 1013 ? 19.218 -25.235 -8.671 1.00 87.75 1013 ALA A O 1
ATOM 7902 N N . GLN A 1 1014 ? 17.450 -24.265 -7.684 1.00 88.38 1014 GLN A N 1
ATOM 7903 C CA . GLN A 1 1014 ? 16.990 -23.563 -8.886 1.00 88.38 1014 GLN A CA 1
ATOM 7904 C C . GLN A 1 1014 ? 17.996 -22.515 -9.366 1.00 88.38 1014 GLN A C 1
ATOM 7906 O O . GLN A 1 1014 ? 18.331 -22.502 -10.543 1.00 88.38 1014 GLN A O 1
ATOM 7911 N N . LEU A 1 1015 ? 18.491 -21.658 -8.468 1.00 87.12 1015 LEU A N 1
ATOM 7912 C CA . LEU A 1 1015 ? 19.445 -20.613 -8.836 1.00 87.12 1015 LEU A CA 1
ATOM 7913 C C . LEU A 1 1015 ? 20.791 -21.202 -9.288 1.00 87.12 1015 LEU A C 1
ATOM 7915 O O . LEU A 1 1015 ? 21.366 -20.732 -10.262 1.00 87.12 1015 LEU A O 1
ATOM 7919 N N . GLU A 1 1016 ? 21.273 -22.252 -8.621 1.00 87.12 1016 GLU A N 1
ATOM 7920 C CA . GLU A 1 1016 ? 22.513 -22.948 -8.997 1.00 87.12 1016 GLU A CA 1
ATOM 7921 C C . GLU A 1 1016 ? 22.387 -23.679 -10.342 1.00 87.12 1016 GLU A C 1
ATOM 7923 O O . GLU A 1 1016 ? 23.353 -23.732 -11.098 1.00 87.12 1016 GLU A O 1
ATOM 7928 N N . ALA A 1 1017 ? 21.199 -24.187 -10.688 1.00 86.88 1017 ALA A N 1
ATOM 7929 C CA . ALA A 1 1017 ? 20.945 -24.806 -11.991 1.00 86.88 1017 ALA A CA 1
ATOM 7930 C C . ALA A 1 1017 ? 20.976 -23.809 -13.166 1.00 86.88 1017 ALA A C 1
ATOM 7932 O O . ALA A 1 1017 ? 21.160 -24.231 -14.309 1.00 86.88 1017 ALA A O 1
ATOM 7933 N N . LEU A 1 1018 ? 20.794 -22.514 -12.886 1.00 85.50 1018 LEU A N 1
ATOM 7934 C CA . LEU A 1 1018 ? 20.832 -21.421 -13.864 1.00 85.50 1018 LEU A CA 1
ATOM 7935 C C . LEU A 1 1018 ? 22.215 -20.761 -13.977 1.00 85.50 1018 LEU A C 1
ATOM 7937 O O . LEU A 1 1018 ? 22.367 -19.802 -14.728 1.00 85.50 1018 LEU A O 1
ATOM 7941 N N . ALA A 1 1019 ? 23.221 -21.246 -13.242 1.00 82.44 1019 ALA A N 1
ATOM 7942 C CA . ALA A 1 1019 ? 24.580 -20.735 -13.371 1.00 82.44 1019 ALA A CA 1
ATOM 7943 C C . ALA A 1 1019 ? 25.093 -20.915 -14.819 1.00 82.44 1019 ALA A C 1
ATOM 7945 O O . ALA A 1 1019 ? 24.883 -21.991 -15.395 1.00 82.44 1019 ALA A O 1
ATOM 7946 N N . PRO A 1 1020 ? 25.775 -19.906 -15.399 1.00 81.50 1020 PRO A N 1
ATOM 7947 C CA . PRO A 1 1020 ? 26.304 -19.997 -16.755 1.00 81.50 1020 PRO A CA 1
ATOM 7948 C C . PRO A 1 1020 ? 27.227 -21.208 -16.915 1.00 81.50 1020 PRO A C 1
ATOM 7950 O O . PRO A 1 1020 ? 28.117 -21.444 -16.093 1.00 81.50 1020 PRO A O 1
ATOM 7953 N N . LYS A 1 1021 ? 27.006 -21.994 -17.968 1.00 83.62 1021 LYS A N 1
ATOM 7954 C CA . LYS A 1 1021 ? 27.730 -23.250 -18.223 1.00 83.62 1021 LYS A CA 1
ATOM 7955 C C . LYS A 1 1021 ? 29.005 -23.019 -19.017 1.00 83.62 1021 LYS A C 1
ATOM 7957 O O . LYS A 1 1021 ? 29.987 -23.722 -18.798 1.00 83.62 1021 LYS A O 1
ATOM 7962 N N . SER A 1 1022 ? 28.988 -22.033 -19.908 1.00 84.50 1022 SER A N 1
ATOM 7963 C CA . SER A 1 1022 ? 30.107 -21.716 -20.802 1.00 84.50 1022 SER A CA 1
ATOM 7964 C C . SER A 1 1022 ? 31.010 -20.601 -20.253 1.00 84.50 1022 SER A C 1
ATOM 7966 O O . SER A 1 1022 ? 31.754 -19.980 -21.009 1.00 84.50 1022 SER A O 1
ATOM 7968 N N . GLN A 1 1023 ? 30.949 -20.311 -18.946 1.00 85.50 1023 GLN A N 1
ATOM 7969 C CA . GLN A 1 1023 ? 31.709 -19.232 -18.308 1.00 85.50 1023 GLN A CA 1
ATOM 7970 C C . GLN A 1 1023 ? 32.819 -19.748 -17.391 1.00 85.50 1023 GLN A C 1
ATOM 7972 O O . GLN A 1 1023 ? 32.597 -20.573 -16.504 1.00 85.50 1023 GLN A O 1
ATOM 7977 N N . HIS A 1 1024 ? 34.025 -19.203 -17.559 1.00 88.44 1024 HIS A N 1
ATOM 7978 C CA . HIS A 1 1024 ? 35.131 -19.426 -16.628 1.00 88.44 1024 HIS A CA 1
ATOM 7979 C C . HIS A 1 1024 ? 34.922 -18.616 -15.351 1.00 88.44 1024 HIS A C 1
ATOM 7981 O O . HIS A 1 1024 ? 34.573 -17.436 -15.397 1.00 88.44 1024 HIS A O 1
ATOM 7987 N N . GLN A 1 1025 ? 35.194 -19.228 -14.200 1.00 84.81 1025 GLN A N 1
ATOM 7988 C CA . GLN A 1 1025 ? 35.174 -18.510 -12.929 1.00 84.81 1025 GLN A CA 1
ATOM 7989 C C . GLN A 1 1025 ? 36.392 -17.591 -12.826 1.00 84.81 1025 GLN A C 1
ATOM 7991 O O . GLN A 1 1025 ? 37.528 -18.063 -12.791 1.00 84.81 1025 GLN A O 1
ATOM 7996 N N . VAL A 1 1026 ? 36.145 -16.285 -12.741 1.00 86.88 1026 VAL A N 1
ATOM 7997 C CA . VAL A 1 1026 ? 37.182 -15.260 -12.583 1.00 86.88 1026 VAL A CA 1
ATOM 7998 C C . VAL A 1 1026 ? 36.876 -14.368 -11.376 1.00 86.88 1026 VAL A C 1
ATOM 8000 O O . VAL A 1 1026 ? 35.703 -14.095 -11.104 1.00 86.88 1026 VAL A O 1
ATOM 8003 N N . PRO A 1 1027 ? 37.896 -13.912 -10.623 1.00 88.25 1027 PRO A N 1
ATOM 8004 C CA . PRO A 1 1027 ? 37.683 -12.991 -9.512 1.00 88.25 1027 PRO A CA 1
ATOM 8005 C C . PRO A 1 1027 ? 36.964 -11.708 -9.948 1.00 88.25 1027 PRO A C 1
ATOM 8007 O O . PRO A 1 1027 ? 37.197 -11.194 -11.039 1.00 88.25 1027 PRO A O 1
ATOM 8010 N N . PHE A 1 1028 ? 36.101 -11.188 -9.081 1.00 85.94 1028 PHE A N 1
ATOM 8011 C CA . PHE A 1 1028 ? 35.361 -9.949 -9.311 1.00 85.94 1028 PHE A CA 1
ATOM 8012 C C . PHE A 1 1028 ? 36.190 -8.743 -8.852 1.00 85.94 1028 PHE A C 1
ATOM 8014 O O . PHE A 1 1028 ? 36.660 -8.728 -7.712 1.00 85.94 1028 PHE A O 1
ATOM 8021 N N . LEU A 1 1029 ? 36.358 -7.738 -9.713 1.00 87.88 1029 LEU A N 1
ATOM 8022 C CA . LEU A 1 1029 ? 37.044 -6.481 -9.399 1.00 87.88 1029 LEU A CA 1
ATOM 8023 C C . LEU A 1 1029 ? 36.039 -5.325 -9.392 1.00 87.88 1029 LEU A C 1
ATOM 8025 O O . LEU A 1 1029 ? 35.274 -5.183 -10.337 1.00 87.88 1029 LEU A O 1
ATOM 8029 N N . ALA A 1 1030 ? 36.053 -4.510 -8.336 1.00 84.19 1030 ALA A N 1
ATOM 8030 C CA . ALA A 1 1030 ? 35.176 -3.346 -8.216 1.00 84.19 1030 ALA A CA 1
ATOM 8031 C C . ALA A 1 1030 ? 35.567 -2.228 -9.196 1.00 84.19 1030 ALA A C 1
ATOM 8033 O O . ALA A 1 1030 ? 36.753 -2.046 -9.487 1.00 84.19 1030 ALA A O 1
ATOM 8034 N N . GLU A 1 1031 ? 34.572 -1.476 -9.664 1.00 85.50 1031 GLU A N 1
ATOM 8035 C CA . GLU A 1 1031 ? 34.765 -0.367 -10.599 1.00 85.50 1031 GLU A CA 1
ATOM 8036 C C . GLU A 1 1031 ? 35.537 0.817 -9.986 1.00 85.50 1031 GLU A C 1
ATOM 8038 O O . GLU A 1 1031 ? 35.394 1.117 -8.789 1.00 85.50 1031 GLU A O 1
ATOM 8043 N N . PRO A 1 1032 ? 36.337 1.526 -10.808 1.00 88.88 1032 PRO A N 1
ATOM 8044 C CA . PRO A 1 1032 ? 36.870 2.841 -10.474 1.00 88.88 1032 PRO A CA 1
ATOM 8045 C C . PRO A 1 1032 ? 35.777 3.855 -10.110 1.00 88.88 1032 PRO A C 1
ATOM 8047 O O . PRO A 1 1032 ? 34.588 3.658 -10.344 1.00 88.88 1032 PRO A O 1
ATOM 8050 N N . HIS A 1 1033 ? 36.197 4.987 -9.554 1.00 88.62 1033 HIS A N 1
ATOM 8051 C CA . HIS A 1 1033 ? 35.317 6.115 -9.286 1.00 88.62 1033 HIS A CA 1
ATOM 8052 C C . HIS A 1 1033 ? 34.641 6.610 -10.576 1.00 88.62 1033 HIS A C 1
ATOM 8054 O O . HIS A 1 1033 ? 35.322 6.819 -11.576 1.00 88.62 1033 HIS A O 1
ATOM 8060 N N . ALA A 1 1034 ? 33.334 6.891 -10.531 1.00 84.50 1034 ALA A N 1
ATOM 8061 C CA . ALA A 1 1034 ? 32.500 7.171 -11.711 1.00 84.50 1034 ALA A CA 1
ATOM 8062 C C . ALA A 1 1034 ? 33.097 8.195 -12.699 1.00 84.50 1034 ALA A C 1
ATOM 8064 O O . ALA A 1 1034 ? 33.118 7.968 -13.901 1.00 84.50 1034 ALA A O 1
ATOM 8065 N N . ALA A 1 1035 ? 33.679 9.282 -12.182 1.00 86.81 1035 ALA A N 1
ATOM 8066 C CA . ALA A 1 1035 ? 34.323 10.332 -12.980 1.00 86.81 1035 ALA A CA 1
ATOM 8067 C C . ALA A 1 1035 ? 35.514 9.876 -13.865 1.00 86.81 1035 ALA A C 1
ATOM 8069 O O . ALA A 1 1035 ? 36.004 10.659 -14.680 1.00 86.81 1035 ALA A O 1
ATOM 8070 N N . TRP A 1 1036 ? 36.022 8.647 -13.712 1.00 91.12 1036 TRP A N 1
ATOM 8071 C CA . TRP A 1 1036 ? 37.022 8.086 -14.627 1.00 91.12 1036 TRP A CA 1
ATOM 8072 C C . TRP A 1 1036 ? 36.438 7.725 -15.996 1.00 91.12 1036 TRP A C 1
ATOM 8074 O O . TRP A 1 1036 ? 37.175 7.813 -16.979 1.00 91.12 1036 TRP A O 1
ATOM 8084 N N . VAL A 1 1037 ? 35.145 7.392 -16.082 1.00 89.00 1037 VAL A N 1
ATOM 8085 C CA . VAL A 1 1037 ? 34.456 7.003 -17.325 1.00 89.00 1037 VAL A CA 1
ATOM 8086 C C . VAL A 1 1037 ? 34.569 8.122 -18.361 1.00 89.00 1037 VAL A C 1
ATOM 8088 O O . VAL A 1 1037 ? 35.246 7.974 -19.384 1.00 89.00 1037 VAL A O 1
ATOM 8091 N N . SER A 1 1038 ? 34.001 9.290 -18.055 1.00 87.19 1038 SER A N 1
ATOM 8092 C CA . SER A 1 1038 ? 34.019 10.457 -18.943 1.00 87.19 1038 SER A CA 1
ATOM 8093 C C . SER A 1 1038 ? 35.441 10.954 -19.243 1.00 87.19 1038 SER A C 1
ATOM 8095 O O . SER A 1 1038 ? 35.755 11.316 -20.383 1.00 87.19 1038 SER A O 1
ATOM 8097 N N . ALA A 1 1039 ? 36.345 10.915 -18.258 1.00 91.75 1039 ALA A N 1
ATOM 8098 C CA . ALA A 1 1039 ? 37.742 11.311 -18.440 1.00 91.75 1039 ALA A CA 1
ATOM 8099 C C . ALA A 1 1039 ? 38.500 10.389 -19.418 1.00 91.75 1039 ALA A C 1
ATOM 8101 O O . ALA A 1 1039 ? 39.271 10.867 -20.260 1.00 91.75 1039 ALA A O 1
ATOM 8102 N N . LEU A 1 1040 ? 38.281 9.072 -19.339 1.00 94.19 1040 LEU A N 1
ATOM 8103 C CA . LEU A 1 1040 ? 38.901 8.092 -20.235 1.00 94.19 1040 LEU A CA 1
ATOM 8104 C C . LEU A 1 1040 ? 38.345 8.179 -21.653 1.00 94.19 1040 LEU A C 1
ATOM 8106 O O . LEU A 1 1040 ? 39.129 8.139 -22.604 1.00 94.19 1040 LEU A O 1
ATOM 8110 N N . GLU A 1 1041 ? 37.035 8.356 -21.811 1.00 93.88 1041 GLU A N 1
ATOM 8111 C CA . GLU A 1 1041 ? 36.394 8.513 -23.120 1.00 93.88 1041 GLU A CA 1
ATOM 8112 C C . GLU A 1 1041 ? 36.926 9.737 -23.870 1.00 93.88 1041 GLU A C 1
ATOM 8114 O O . GLU A 1 1041 ? 37.333 9.633 -25.031 1.00 93.88 1041 GLU A O 1
ATOM 8119 N N . GLN A 1 1042 ? 37.012 10.889 -23.199 1.00 92.75 1042 GLN A N 1
ATOM 8120 C CA . GLN A 1 1042 ? 37.559 12.113 -23.789 1.00 92.75 1042 GLN A CA 1
ATOM 8121 C C . GLN A 1 1042 ? 39.035 11.956 -24.171 1.00 92.75 1042 GLN A C 1
ATOM 8123 O O . GLN A 1 1042 ? 39.448 12.355 -25.266 1.00 92.75 1042 GLN A O 1
ATOM 8128 N N . ALA A 1 1043 ? 39.840 11.351 -23.292 1.00 94.06 1043 ALA A N 1
ATOM 8129 C CA . ALA A 1 1043 ? 41.253 11.104 -23.559 1.00 94.06 1043 ALA A CA 1
ATOM 8130 C C . ALA A 1 1043 ? 41.453 10.136 -24.736 1.00 94.06 1043 ALA A C 1
ATOM 8132 O O . ALA A 1 1043 ? 42.329 10.361 -25.578 1.00 94.06 1043 ALA A O 1
ATOM 8133 N N . TRP A 1 1044 ? 40.621 9.098 -24.832 1.00 95.69 1044 TRP A N 1
ATOM 8134 C CA . TRP A 1 1044 ? 40.634 8.145 -25.935 1.00 95.69 1044 TRP A CA 1
ATOM 8135 C C . TRP A 1 1044 ? 40.246 8.813 -27.258 1.00 95.69 1044 TRP A C 1
ATOM 8137 O O . TRP A 1 1044 ? 40.981 8.701 -28.241 1.00 95.69 1044 TRP A O 1
ATOM 8147 N N . LEU A 1 1045 ? 39.150 9.581 -27.280 1.00 92.88 1045 LEU A N 1
ATOM 8148 C CA . LEU A 1 1045 ? 38.686 10.309 -28.467 1.00 92.88 1045 LEU A CA 1
ATOM 8149 C C . LEU A 1 1045 ? 39.727 11.312 -28.966 1.00 92.88 1045 LEU A C 1
ATOM 8151 O O . LEU A 1 1045 ? 39.961 11.406 -30.170 1.00 92.88 1045 LEU A O 1
ATOM 8155 N N . LYS A 1 1046 ? 40.412 12.013 -28.058 1.00 92.12 1046 LYS A N 1
ATOM 8156 C CA . LYS A 1 1046 ? 41.499 12.936 -28.415 1.00 92.12 1046 LYS A CA 1
ATOM 8157 C C . LYS A 1 1046 ? 42.677 12.226 -29.090 1.00 92.12 1046 LYS A C 1
ATOM 8159 O O . LYS A 1 1046 ? 43.315 12.808 -29.964 1.00 92.12 1046 LYS A O 1
ATOM 8164 N N . ARG A 1 1047 ? 42.990 10.992 -28.681 1.00 91.75 1047 ARG A N 1
ATOM 8165 C CA . ARG A 1 1047 ? 44.137 10.218 -29.192 1.00 91.75 1047 ARG A CA 1
ATOM 8166 C C . ARG A 1 1047 ? 43.816 9.451 -30.477 1.00 91.75 1047 ARG A C 1
ATOM 8168 O O . ARG A 1 1047 ? 44.653 9.406 -31.379 1.00 91.75 1047 ARG A O 1
ATOM 8175 N N . TYR A 1 1048 ? 42.622 8.866 -30.559 1.00 91.38 1048 TYR A N 1
ATOM 8176 C CA . TYR A 1 1048 ? 42.263 7.876 -31.582 1.00 91.38 1048 TYR A CA 1
ATOM 8177 C C . TYR A 1 1048 ? 40.945 8.177 -32.316 1.00 91.38 1048 TYR A C 1
ATOM 8179 O O . TYR A 1 1048 ? 40.661 7.552 -33.333 1.00 91.38 1048 TYR A O 1
ATOM 8187 N N . GLY A 1 1049 ? 40.135 9.130 -31.846 1.00 79.81 1049 GLY A N 1
ATOM 8188 C CA . GLY A 1 1049 ? 38.775 9.364 -32.346 1.00 79.81 1049 GLY A CA 1
ATOM 8189 C C . GLY A 1 1049 ? 38.677 9.956 -33.757 1.00 79.81 1049 GLY A C 1
ATOM 8190 O O . GLY A 1 1049 ? 37.640 9.786 -34.398 1.00 79.81 1049 GLY A O 1
ATOM 8191 N N . SER A 1 1050 ? 39.733 10.614 -34.244 1.00 61.12 1050 SER A N 1
ATOM 8192 C CA . SER A 1 1050 ? 39.800 11.313 -35.540 1.00 61.12 1050 SER A CA 1
ATOM 8193 C C . SER A 1 1050 ? 40.602 10.583 -36.629 1.00 61.12 1050 SER A C 1
ATOM 8195 O O . SER A 1 1050 ? 40.886 11.182 -37.666 1.00 61.12 1050 SER A O 1
ATOM 8197 N N . ARG A 1 1051 ? 41.005 9.328 -36.394 1.00 52.50 1051 ARG A N 1
ATOM 8198 C CA . ARG A 1 1051 ? 41.831 8.542 -37.327 1.00 52.50 1051 ARG A CA 1
ATOM 8199 C C . ARG A 1 1051 ? 41.035 7.627 -38.241 1.00 52.50 1051 ARG A C 1
ATOM 8201 O O . ARG A 1 1051 ? 39.954 7.168 -37.813 1.00 52.50 1051 ARG A O 1
#

Nearest PDB structures (foldseek):
  1ako-assembly1_A  TM=9.928E-01  e=6.621E-38  Escherichia coli K-12
  2jc4-assembly1_A  TM=9.567E-01  e=1.787E-20  Neisseria meningitidis
  6fke-assembly1_A  TM=9.420E-01  e=3.196E-20  Neisseria meningitidis MC58
  2voa-assembly1_B  TM=9.516E-01  e=2.731E-19  Archaeoglobus fulgidus
  3g4t-assembly1_A  TM=9.138E-01  e=5.448E-16  Methanothermobacter thermautotrophicus str. Delta H

Sequence (1051 aa):
MKFVSFNINGLRARPHQLEAIVEQHQPDVIGLQETKVHDDMFPLEDVEKLGYHVFYHGQKGHYGVALLTKEKPIAVRKGFPTDDEEAQRRIIMAEIPSEFGNLTVINGYFPQGESRDHETKFPAKTKFYQDLQNFLQSELRPENPVLIMGDMNISPTDLDIGIGEDSRKRWLRTGKCSFLPEEREWMARLLGWGLVDTYRHANPEAQDKFSWFDYRSKGFDDNRGLRIDLLLASQGLAPHCVATGIDYDIRGMEKPSDHAPVWAQFKLLATLQKYHAQLTLWHAERPALMMGAFFLGYFLISALSIPGTRIMTLMGGALFGLIEGTVLVATAAASGATVAMLLSRYLLHDWVQRRFSSTMAKINASLKHNITHCLFALRLVPVLPFSIINLLMGLTPISAVRFAVVTMLGLLPSIVLYISTGRQLMAVCIDFPQRNAGIHGGFLRNADSQFFPRQPNRPHKTGVVTDGKKLFRIRTWFARSRRTELHVQAAVIRAPVPTSSADGGGMGGIKHFLKFAGHRNSSMAEFADWHAQHPVLAAAVFFCCYFLTAALSIPGATLLTLLGGAIFGPGPGTVLVTLAATAGATAAMLISRYLLRDWVQRRFSRMMEKVNQGIQRDGGHYLFALRLAPVFPFVLVNLLMGLTSMGVARYATISLLGMLPAIVVYINTGRQLSQLQSLGDILSPGMMLMFALAIAQPQSWQSIRQQANGQTVYFNAWGGDPAVNSYLDWLADAADAVRRIQSEAAAGRKSGGSVDLLWVNGENFSELKQAGLLHESWAEKLPNWRYVDVKKPVREDFSVPVDGAEAPWGSAQLMFIGDKQRTPNFPPNAERLLAFAEAHPGKLSYPRPPDFTGTAFLEQLLMVLTKQPAALKTAPESATFEQVTAPLWRYLDQLHPFLWQKGKTFPPTPARMDRMLADGELLLSMTFNPAHVDNLIARRQLQPTAESFGFSAGMLGNVHFVAIPANSSAKAGAQVVANFLMSPAAQIRKADPAVWGDASVLSSNALPLPQKAQLEALAPKSQHQVPFLAEPHAAWVSALEQAWLKRYGSR

Secondary structure (DSSP, 8-state):
-EEEEEE-S-GGG-HHHHHHHHHHH--SEEEEE-----GGG--HHHHHTTT-EEEEEEETTEEEEEEEESSPPSEEEES-TT--TTS-S-EEEEEEEETTEEEEEEEEE-----BTT-TTHHHHHHHHHHHHHHHHHHH--TTS-EEEEEE-S---SGGGB-S-HHHHHHHHHHTBTTS-HHHHHHHHHHHHTTEEEHHHHHSTT--S--SB--TTTTTTTTT--B--EEEEEETTTGGGEEEEEE-HHHHTSSS--SBPPEEEEE--S-HHHHHHHHHHHHHHH-HHHHHHHHHHHHHHHHHTT-S-HHHHHHHHHHHHHHHHHHHHHHHHHHHHHHHHHHHHHHTSHHHHHHHHHHHHHHHHHHTTS-HHHHHHHHHHS-SS-HHHHHHHHHTSS--HHHHHHHHHHHHHHHHHHHHHHHHHHHHHHHHTTHHHHTTSTTS--------------------------------------------------------------TTHHHHHHHHGGG-SSSHHHHHHHHHHH-HHHHHHHHHHHHHHHHHTT-TTHHHHHHHHHHHHTHHHHHHHHHHHHHHHHHHHHHHHHHTSHHHHHHHHHHHHHHHHHHHHHHHHHHHHHHHH-TTS-HHHHHHHHHTSS--HHHHHHHHHHHHHHHHHHHHHHHHHHHH--STTGGGSHHHHHHHHHHS-SS--HHHHHHHTTT----EE-----HHHHHHT-S---SHHHHHHHHHHHHTT--S-BS-SEEEE-THHHHHHHHTT-B--S-GGGSGGGGGB-TTSS-SEETTEE-TTSEEEEEEEE-EEEEETTT-SS---SHHHHHHHHHHSTTS---PPTTSHHHHHHHHHHHHHH-S-GGGGGSPPPTTTHHHHHHHHHHHHHHHGGGSGGGGTS--SSHHHHHHHHHHTS-SEEEES-TTHHHHHHHTTSS-TTEEEE--TT-EEEEEEEEE-BTTBS-HHHHHHHHHHHTSHHHHHHHH-TTTT-PBPSB-GGGS-HHHHHHHHHTS-SSB----EEPPPPTTHHHHHHHHHHHHHTT-

Organism: NCBI:txid1245745